Protein AF-A0A2D5XL35-F1 (afdb_monomer_lite)

Foldseek 3Di:
DDDDDDDDDDDDDDDDDDDDDDDDDDDDDDDDDDDDDDFDDDDPFLFDPPDPDPPPDCPVVVVVLPLDLDDHPRVQVVLQVVVQVLVVVLLVCVLVVNNVVCPPQADQQAKEQWAQDAPDWDWLDDDDQKTKIKDKGGDIDGRVCVSVRSCVVCVQQRVHDKDKGKFWLAWADPDPQKIKTWIWIWIWDQGPVRKTKIKIKTWIWMWGSDPDTHTRYTNIIMIMMIIGNAFQKFFFQLVQAVQALLVDCLLQFFLCRFLLQAFVLQFDDCSQQRQWFKEWADQQQPPAIWIWTFGTAQFFTFTWDFDQALHTHGDDFQLPRRARAGWHFWFWAQQLQPPHIWIFIFGQQWTKIFDGPNRSHRPDIDIGHDPFRFGWHYKWWDPQQLPFGIKIKTATAAGNVGVQDDFAQQQAGQHTQAIFIWDDPSPNDTDTCCVVQAVPPPRRARWFFKFWAPQQQPQHTWMWTFGQGRWTFTWDHDNSHTDTCCVVQVVTQSAGFQFKEWFPQQQPPHIKIKTFGAADSLQSHLLPDCPQLVVDDVVSSVNSNRNNFGMWIWDGDSRSHTDTCCVVQVVDDQHNFNWKYWDDQQLQFHTKIKTQYFRRQFPDPAECQNVCRVQQNSPRDPGDDDDPRNSVSVVVVCCCCVAVGHGHGFQFFIFIWDRSNSHTDTCCSSNPRRGRFRWHDKEFDDSNQQQGTWIWTQGSGHSRIITIDRNNPNGAWKEKEFEAEGPPRGRQQNKKKWWAFPNGITIDGQIRDGIGSYGYYSIDMGRRGHTQKIAKMWIQGSSRDIDIDGIDGIRWYWYAYPVGDIDTDHGDDNDDRDRDDDSDPDPDDDSFKYFYPDWFQQWQPFAAAPVRGTDTQLPAPWKEKEKEDESNDPLSLVQLLQLLVCVVLCVVLSYYYEYEYADDPVCVVVVLVSCVNSVNNGHYDYDDPVNSVVVVVVVCSGSNDHPHWADTWMWIATNRRTTGMIGTHRPHHSVVVSLLRSCRPHPPSCSGPGDDPHYDHDPDRSDRVLVVVLVVCVVVVNNVRSCSSPVVVVVVVVPPDPDDD

Radius of gyration: 31.38 Å; chains: 1; bounding box: 90×62×85 Å

Sequence (1045 aa):
MDQRLILPLLLASWMGCSDSSPNPQPGTPAAGDGANSQRPVAPARLFPDSLASSKAGWDDLRGRLDPGPRGDAWQSESVAERSEQALQYLLRVLLADRAESLKGLVGAKFTGACALVPTDWAAIGPLGDLSVREGIGSGSFGAQEVVGLFRSLIQPWQGNRARLMVQCTAAEDLGAAIWRTTLGVRIGGETATGEMLQRQATMVIQWRVAKRFLLLGIESCRLEETRLKTPIYQEITRATLAGSSLGGPENLFGAVEHTRRMDVQVAASAVALGMHGIGVGDLDGDGLEDLYVARHSGVPNHYLLAQAGGGFRDAPPGHGADLLEDTAGVLICDLDGDGARDLALSVFDEVVVLWNDGQGRFPTYTALECEGGAQVYSIVAGDADGDGDLDLYDTRYHRGDHQASPPLPYHDARNGAENHFWRNDGQRGFQDQTAQAGFSDGNDRYSLAALWHDLDGDGDLDLYVTNDFGRNNLYRNDGGTFRDVAAQAGGLDMAAGMGVSVADVNRDGFSDLYISNMWSAAGSRVTRQARFMQRHPEEVRRMYSHHAAGNTLLLGDGQGKFRDASLAMGLSPGGWSWGSILMDFDNDGWSDAFVPNGFTTMSSDKEAASYFWRVVVESSPDKPPLTSEYQRNWQFLTHLGQVEAWSLAGNEPNYAYWNARGRFVDVSVALGLDHVEDGRSALAVDLDGDGRLDLVTKNRTAPLVRVLRNTHPSAGNFVSIELVGQAPNTEGIGAQVTVRASGHANVRTVHAGEGYLASASKRLHFGLGTAGEIQEVQVRWPDGQVKAYGALPTGQLLRLHQDGRVLESKPKAPKAVTRSKVIPEGLRPVRSRVPLLVTIPWSGWKLPRFDGTSVATGSTAGPMALVAWAGWDDPSRQLLRELGAQGERLAAGNIHLHPLSLDEPQALGWIQADIKKAGLAETGGRADTRTRGLLDVLVGLSIGPYESIELPIVVLFDATGRLAVLHLGPDVSAAAVLRDLEAMGSETLGRYPTRLSGGQWLRIHPERPLEAIAGYLTRNGEEHLANSVASDLDDAQATGPQDKD

Secondary structure (DSSP, 8-state):
-----------------------PPPPPPPP------PPPPPPS-SS-S-S--S-S-THHHHTTSS--SSSSS-HHHHHHHHHHHHHHHHHHHHHTT-GGGGTTTEEEEEEE-S-SS-SS-EEEEEETTEEEEEEE----EETTTHHHHHHHHHGGGTTS--EEEEEEEEEEEEETTEEEEEEEEEEEEE-TTS-EEEEEEEEEEEEEESSSEEEEEEEEEEEEEEEESS-SEEE-HHHHTTBSGGGTGGGGS-HHHHHTTS-TTTS-GGGGTT---EEEE-SSSSSS-EEEE---TTSPPEEEEEETTTEEEEPPTT-S--B-S-EEEEEEE-SSSSSSPEEEEEETTEEEEEEP-SSS---EEEEE--TT-PPEEEEEEE--SSSSS-EEEEEE-S-GGGTTPPPSSGGG---SPPPEEEEE-SSS-EEE-TTTTTTTSS--S-EEEEEEE-SSSSSS-EEEEEESSS--EEEE-SSS--EE-HHHHT----S---EEEEE-SSSSSSPEEEEE-BB-HHHHHHTTSTTTTTTS-HHHHHHHHHHTB--EEEEE-SSS-EEE-HHHHT-----BBS--EEE-SSSSS--EEEE-B-S---SSS-B-HHHIIIIIGGG--SSSSPPHHHHHHHHHHHHHHHTS--BSS-SPPPEEEEESSS-EEE-HHHHT----S-EEEEEEE-SSSSSS-EEEEEESSSSSEEEEEE--TTPPEEEEEEEE--SS-TT-TT-EEEEEETTEEEEEE--B--BSSEE--S-EEEEEET-SEESEEEEE-TTS-EEEE-SEESSSEEEEETTS-EEEEPPPPPP---PPP---TT------EEEEEEEEE-TT-EEE-TTS-EEETT-SSS-EEEEEE-TT-HHHHHHHHHHHTTHHHHHHTT-EEEEEE-S-GGGHHHHHHHHHHTT-TTT-EE--HHHHHHHHHHHHHHH---S--PSPEEEEE-TTSEEEEEEESTT--HHHHHHHHHTTTSTTS--SSS--S--B-SS------HHHHHHHHHHTT-HHHHHHHHHHHHHHHHTSS----

pLDDT: mean 84.12, std 16.95, range [17.56, 98.56]

Structure (mmCIF, N/CA/C/O backbone):
data_AF-A0A2D5XL35-F1
#
_entry.id   AF-A0A2D5XL35-F1
#
loop_
_atom_site.group_PDB
_atom_site.id
_atom_site.type_symbol
_atom_site.label_atom_id
_atom_site.label_alt_id
_atom_site.label_comp_id
_atom_site.label_asym_id
_atom_site.label_entity_id
_atom_site.label_seq_id
_atom_site.pdbx_PDB_ins_code
_atom_site.Cartn_x
_atom_site.Cartn_y
_atom_site.Cartn_z
_atom_site.occupancy
_atom_site.B_iso_or_equiv
_atom_site.auth_seq_id
_atom_site.auth_comp_id
_atom_site.auth_asym_id
_atom_site.auth_atom_id
_atom_site.pdbx_PDB_model_num
ATOM 1 N N . MET A 1 1 ? 38.776 -11.530 -49.999 1.00 24.36 1 MET A N 1
ATOM 2 C CA . MET A 1 1 ? 37.683 -10.929 -50.790 1.00 24.36 1 MET A CA 1
ATOM 3 C C . MET A 1 1 ? 36.624 -10.490 -49.790 1.00 24.36 1 MET A C 1
ATOM 5 O O . MET A 1 1 ? 35.782 -11.298 -49.441 1.00 24.36 1 MET A O 1
ATOM 9 N N . ASP A 1 2 ? 36.762 -9.374 -49.074 1.00 18.73 2 ASP A N 1
ATOM 10 C CA . ASP A 1 2 ? 37.259 -8.027 -49.430 1.00 18.73 2 ASP A CA 1
ATOM 11 C C . ASP A 1 2 ? 36.186 -7.164 -50.132 1.00 18.73 2 ASP A C 1
ATOM 13 O O . ASP A 1 2 ? 35.836 -7.456 -51.270 1.00 18.73 2 ASP A O 1
ATOM 17 N N . GLN A 1 3 ? 35.724 -6.118 -49.419 1.00 18.20 3 GLN A N 1
ATOM 18 C CA . GLN A 1 3 ? 34.982 -4.909 -49.859 1.00 18.20 3 GLN A CA 1
ATOM 19 C C . GLN A 1 3 ? 33.610 -5.093 -50.573 1.00 18.20 3 GLN A C 1
ATOM 21 O O . GLN A 1 3 ? 33.508 -5.753 -51.596 1.00 18.20 3 GLN A O 1
ATOM 26 N N . ARG A 1 4 ? 32.503 -4.442 -50.159 1.00 21.56 4 ARG A N 1
ATOM 27 C CA . ARG A 1 4 ? 32.331 -2.998 -49.842 1.00 21.56 4 ARG A CA 1
ATOM 28 C C . ARG A 1 4 ? 31.176 -2.696 -48.859 1.00 21.56 4 ARG A C 1
ATOM 30 O O . ARG A 1 4 ? 30.188 -3.419 -48.824 1.00 21.56 4 ARG A O 1
ATOM 37 N N . LEU A 1 5 ? 31.292 -1.571 -48.139 1.00 19.53 5 LEU A N 1
ATOM 38 C CA . LEU A 1 5 ? 30.243 -0.936 -47.311 1.00 19.53 5 LEU A CA 1
ATOM 39 C C . LEU A 1 5 ? 29.246 -0.095 -48.148 1.00 19.53 5 LEU A C 1
ATOM 41 O O . LEU A 1 5 ? 29.587 0.279 -49.269 1.00 19.53 5 LEU A O 1
ATOM 45 N N . ILE A 1 6 ? 28.095 0.303 -47.562 1.00 18.56 6 ILE A N 1
ATOM 46 C CA . ILE A 1 6 ? 27.721 1.724 -47.275 1.00 18.56 6 ILE A CA 1
ATOM 47 C C . ILE A 1 6 ? 26.324 1.874 -46.619 1.00 18.56 6 ILE A C 1
ATOM 49 O O . ILE A 1 6 ? 25.384 1.156 -46.945 1.00 18.56 6 ILE A O 1
ATOM 53 N N . LEU A 1 7 ? 26.225 2.873 -45.730 1.00 17.56 7 LEU A N 1
ATOM 54 C CA . LEU A 1 7 ? 25.086 3.404 -44.947 1.00 17.56 7 LEU A CA 1
ATOM 55 C C . LEU A 1 7 ? 25.407 4.908 -44.643 1.00 17.56 7 LEU A C 1
ATOM 57 O O . LEU A 1 7 ? 26.547 5.290 -44.931 1.00 17.56 7 LEU A O 1
ATOM 61 N N . PRO A 1 8 ? 24.576 5.756 -43.980 1.00 28.25 8 PRO A N 1
ATOM 62 C CA . PRO A 1 8 ? 23.121 5.751 -43.693 1.00 28.25 8 PRO A CA 1
ATOM 63 C C . PRO A 1 8 ? 22.457 7.181 -43.830 1.00 28.25 8 PRO A C 1
ATOM 65 O O . PRO A 1 8 ? 23.123 8.094 -44.297 1.00 28.25 8 PRO A O 1
ATOM 68 N N . LEU A 1 9 ? 21.213 7.393 -43.323 1.00 17.89 9 LEU A N 1
ATOM 69 C CA . LEU A 1 9 ? 20.580 8.691 -42.877 1.00 17.89 9 LEU A CA 1
ATOM 70 C C . LEU A 1 9 ? 20.415 9.852 -43.922 1.00 17.89 9 LEU A C 1
ATOM 72 O O . LEU A 1 9 ? 21.106 9.880 -44.926 1.00 17.89 9 LEU A O 1
ATOM 76 N N . LEU A 1 10 ? 19.622 10.937 -43.801 1.00 19.27 10 LEU A N 1
ATOM 77 C CA . LEU A 1 10 ? 18.331 11.389 -43.214 1.00 19.27 10 LEU A CA 1
ATOM 78 C C . LEU A 1 10 ? 18.070 12.835 -43.771 1.00 19.27 10 LEU A C 1
ATOM 80 O O . LEU A 1 10 ? 19.035 13.520 -44.077 1.00 19.27 10 LEU A O 1
ATOM 84 N N . LEU A 1 11 ? 16.802 13.301 -43.826 1.00 21.14 11 LEU A N 1
ATOM 85 C CA . LEU A 1 11 ? 16.280 14.710 -43.759 1.00 21.14 11 LEU A CA 1
ATOM 86 C C . LEU A 1 11 ? 16.927 15.914 -44.516 1.00 21.14 11 LEU A C 1
ATOM 88 O O . LEU A 1 11 ? 18.111 16.168 -44.361 1.00 21.14 11 LEU A O 1
ATOM 92 N N . ALA A 1 12 ? 16.093 16.803 -45.115 1.00 19.70 12 ALA A N 1
ATOM 93 C CA . ALA A 1 12 ? 16.193 18.289 -44.977 1.00 19.70 12 ALA A CA 1
ATOM 94 C C . ALA A 1 12 ? 15.106 19.142 -45.707 1.00 19.70 12 ALA A C 1
ATOM 96 O O . ALA A 1 12 ? 14.819 18.909 -46.880 1.00 19.70 12 ALA A O 1
ATOM 97 N N . SER A 1 13 ? 14.621 20.193 -45.008 1.00 21.09 13 SER A N 1
ATOM 98 C CA . SER A 1 13 ? 14.020 21.516 -45.399 1.00 21.09 13 SER A CA 1
ATOM 99 C C . SER A 1 13 ? 12.777 21.841 -44.523 1.00 21.09 13 SER A C 1
ATOM 101 O O . SER A 1 13 ? 11.760 21.178 -44.681 1.00 21.09 13 SER A O 1
ATOM 103 N N . TRP A 1 14 ? 12.751 22.711 -43.486 1.00 20.94 14 TRP A N 1
ATOM 104 C CA . TRP A 1 14 ? 13.504 23.937 -43.072 1.00 20.94 14 TRP A CA 1
ATOM 105 C C . TRP A 1 14 ? 13.222 25.170 -43.968 1.00 20.94 14 TRP A C 1
ATOM 107 O O . TRP A 1 14 ? 13.197 24.995 -45.180 1.00 20.94 14 TRP A O 1
ATOM 117 N N . MET A 1 15 ? 12.967 26.418 -43.510 1.00 21.58 15 MET A N 1
ATOM 118 C CA . MET A 1 15 ? 13.191 27.201 -42.248 1.00 21.58 15 MET A CA 1
ATOM 119 C C . MET A 1 15 ? 11.939 28.061 -41.882 1.00 21.58 15 MET A C 1
ATOM 121 O O . MET A 1 15 ? 10.964 27.990 -42.623 1.00 21.58 15 MET A O 1
ATOM 125 N N . GLY A 1 16 ? 11.829 28.914 -40.841 1.00 19.22 16 GLY A N 1
ATOM 126 C CA . GLY A 1 16 ? 12.674 29.452 -39.736 1.00 19.22 16 GLY A CA 1
ATOM 127 C C . GLY A 1 16 ? 11.732 30.170 -38.721 1.00 19.22 16 GLY A C 1
ATOM 128 O O . GLY A 1 16 ? 10.526 30.151 -38.952 1.00 19.22 16 GLY A O 1
ATOM 129 N N . CYS A 1 17 ? 12.083 30.783 -37.582 1.00 19.06 17 CYS A N 1
ATOM 130 C CA . CYS A 1 17 ? 13.283 31.395 -36.968 1.00 19.06 17 CYS A CA 1
ATOM 131 C C . CYS A 1 17 ? 13.143 31.258 -35.418 1.00 19.06 17 CYS A C 1
ATOM 133 O O . CYS A 1 17 ? 12.060 30.899 -34.968 1.00 19.06 17 CYS A O 1
ATOM 135 N N . SER A 1 18 ? 14.077 31.563 -34.509 1.00 21.91 18 SER A N 1
ATOM 136 C CA . SER A 1 18 ? 15.522 31.873 -34.508 1.00 21.91 18 SER A CA 1
ATOM 137 C C . SER A 1 18 ? 15.986 31.879 -33.043 1.00 21.91 18 SER A C 1
ATOM 139 O O . SER A 1 18 ? 15.261 32.430 -32.222 1.00 21.91 18 SER A O 1
ATOM 141 N N . ASP A 1 19 ? 17.194 31.403 -32.732 1.00 23.50 19 ASP A N 1
ATOM 142 C CA . ASP A 1 19 ? 18.131 32.208 -31.930 1.00 23.50 19 ASP A CA 1
ATOM 143 C C . ASP A 1 19 ? 19.575 31.694 -32.025 1.00 23.50 19 ASP A C 1
ATOM 145 O O . ASP A 1 19 ? 19.832 30.591 -32.510 1.00 23.50 19 ASP A O 1
ATOM 149 N N . SER A 1 20 ? 20.529 32.562 -31.684 1.00 23.80 20 SER A N 1
ATOM 150 C CA . SER A 1 20 ? 21.883 32.534 -32.249 1.00 23.80 20 SER A CA 1
ATOM 151 C C . SER A 1 20 ? 23.017 32.269 -31.256 1.00 23.80 20 SER A C 1
ATOM 153 O O . SER A 1 20 ? 23.113 32.937 -30.230 1.00 23.80 20 SER A O 1
ATOM 155 N N . SER A 1 21 ? 23.994 31.448 -31.650 1.00 24.25 21 SER A N 1
ATOM 156 C CA . SER A 1 21 ? 25.434 31.749 -31.491 1.00 24.25 21 SER A CA 1
ATOM 157 C C . SER A 1 21 ? 26.297 30.755 -32.297 1.00 24.25 21 SER A C 1
ATOM 159 O O . SER A 1 21 ? 25.824 29.663 -32.621 1.00 24.25 21 SER A O 1
ATOM 161 N N . PRO A 1 22 ? 27.513 31.139 -32.739 1.00 26.33 22 PRO A N 1
ATOM 162 C CA . PRO A 1 22 ? 28.192 30.448 -33.835 1.00 26.33 22 PRO A CA 1
ATOM 163 C C . PRO A 1 22 ? 29.174 29.369 -33.366 1.00 26.33 22 PRO A C 1
ATOM 165 O O . PRO A 1 22 ? 30.001 29.608 -32.490 1.00 26.33 22 PRO A O 1
ATOM 168 N N . ASN A 1 23 ? 29.174 28.228 -34.057 1.00 24.42 23 ASN A N 1
ATOM 169 C CA . ASN A 1 23 ? 30.272 27.261 -34.027 1.00 24.42 23 ASN A CA 1
ATOM 170 C C . ASN A 1 23 ? 30.868 27.175 -35.452 1.00 24.42 23 ASN A C 1
ATOM 172 O O . ASN A 1 23 ? 30.099 27.016 -36.405 1.00 24.42 23 ASN A O 1
ATOM 176 N N . PRO A 1 24 ? 32.190 27.344 -35.651 1.00 27.75 24 PRO A N 1
ATOM 177 C CA . PRO A 1 24 ? 32.785 27.397 -36.986 1.00 27.75 24 PRO A CA 1
ATOM 178 C C . PRO A 1 24 ? 32.847 26.007 -37.636 1.00 27.75 24 PRO A C 1
ATOM 180 O O . PRO A 1 24 ? 33.140 25.013 -36.972 1.00 27.75 24 PRO A O 1
ATOM 183 N N . GLN A 1 25 ? 32.623 25.929 -38.952 1.00 28.80 25 GLN A N 1
ATOM 184 C CA . GLN A 1 25 ? 32.835 24.680 -39.690 1.00 28.80 25 GLN A CA 1
ATOM 185 C C . GLN A 1 25 ? 34.335 24.362 -39.847 1.00 28.80 25 GLN A C 1
ATOM 187 O O . GLN A 1 25 ? 35.123 25.270 -40.129 1.00 28.80 25 GLN A O 1
ATOM 192 N N . PRO A 1 26 ? 34.740 23.083 -39.732 1.00 29.30 26 PRO A N 1
ATOM 193 C CA . PRO A 1 26 ? 36.103 22.651 -40.013 1.00 29.30 26 PRO A CA 1
ATOM 194 C C . PRO A 1 26 ? 36.346 22.532 -41.526 1.00 29.30 26 PRO A C 1
ATOM 196 O O . PRO A 1 26 ? 35.566 21.914 -42.251 1.00 29.30 26 PRO A O 1
ATOM 199 N N . GLY A 1 27 ? 37.461 23.089 -42.001 1.00 30.27 27 GLY A N 1
ATOM 200 C CA . GLY A 1 27 ? 37.942 22.873 -43.366 1.00 30.27 27 GLY A CA 1
ATOM 201 C C . GLY A 1 27 ? 38.618 21.507 -43.538 1.00 30.27 27 GLY A C 1
ATOM 202 O O . GLY A 1 27 ? 39.198 20.963 -42.600 1.00 30.27 27 GLY A O 1
ATOM 203 N N . THR A 1 28 ? 38.582 20.970 -44.758 1.00 29.69 28 THR A N 1
ATOM 204 C CA . THR A 1 28 ? 39.343 19.773 -45.159 1.00 29.69 28 THR A CA 1
ATOM 205 C C . THR A 1 28 ? 40.851 19.956 -44.939 1.00 29.69 28 THR A C 1
ATOM 207 O O . THR A 1 28 ? 41.394 20.960 -45.412 1.00 29.69 28 THR A O 1
ATOM 210 N N . PRO A 1 29 ? 41.557 19.001 -44.303 1.00 32.47 29 PRO A N 1
ATOM 211 C CA . PRO A 1 29 ? 43.005 19.074 -44.148 1.00 32.47 29 PRO A CA 1
ATOM 212 C C . PRO A 1 29 ? 43.729 18.743 -45.460 1.00 32.47 29 PRO A C 1
ATOM 214 O O . PRO A 1 29 ? 43.328 17.847 -46.206 1.00 32.47 29 PRO A O 1
ATOM 217 N N . ALA A 1 30 ? 44.826 19.453 -45.720 1.00 29.81 30 ALA A N 1
ATOM 218 C CA . ALA A 1 30 ? 45.788 19.083 -46.753 1.00 29.81 30 ALA A CA 1
ATOM 219 C C . ALA A 1 30 ? 46.643 17.884 -46.298 1.00 29.81 30 ALA A C 1
ATOM 221 O O . ALA A 1 30 ? 46.759 17.612 -45.103 1.00 29.81 30 ALA A O 1
ATOM 222 N N . ALA A 1 31 ? 47.265 17.180 -47.246 1.00 35.88 31 ALA A N 1
ATOM 223 C CA . ALA A 1 31 ? 48.187 16.089 -46.937 1.00 35.88 31 ALA A CA 1
ATOM 224 C C . ALA A 1 31 ? 49.455 16.605 -46.224 1.00 35.88 31 ALA A C 1
ATOM 226 O O . ALA A 1 31 ? 50.068 17.571 -46.679 1.00 35.88 31 ALA A O 1
ATOM 227 N N . GLY A 1 32 ? 49.853 15.938 -45.138 1.00 27.80 32 GLY A N 1
ATOM 228 C CA . GLY A 1 32 ? 51.050 16.249 -44.356 1.00 27.80 32 GLY A CA 1
ATOM 229 C C . GLY A 1 32 ? 51.348 15.161 -43.318 1.00 27.80 32 GLY A C 1
ATOM 230 O O . GLY A 1 32 ? 50.435 14.592 -42.731 1.00 27.80 32 GLY A O 1
ATOM 231 N N . ASP A 1 33 ? 52.630 14.858 -43.158 1.00 30.45 33 ASP A N 1
ATOM 232 C CA . ASP A 1 33 ? 53.214 13.692 -42.486 1.00 30.45 33 ASP A CA 1
ATOM 233 C C . ASP A 1 33 ? 52.849 13.448 -41.004 1.00 30.45 33 ASP A C 1
ATOM 235 O O . ASP A 1 33 ? 52.716 14.377 -40.213 1.00 30.45 33 ASP A O 1
ATOM 239 N N . GLY A 1 34 ? 52.913 12.169 -40.597 1.00 31.86 34 GLY A N 1
ATOM 240 C CA . GLY A 1 34 ? 53.477 11.789 -39.290 1.00 31.86 34 GLY A CA 1
ATOM 241 C C . GLY A 1 34 ? 52.518 11.421 -38.143 1.00 31.86 34 GLY A C 1
ATOM 242 O O . GLY A 1 34 ? 51.895 12.279 -37.538 1.00 31.86 34 GLY A O 1
ATOM 243 N N . ALA A 1 35 ? 52.570 10.141 -37.746 1.00 34.81 35 ALA A N 1
ATOM 244 C CA . ALA A 1 35 ? 52.083 9.559 -36.482 1.00 34.81 35 ALA A CA 1
ATOM 245 C C . ALA A 1 35 ? 50.564 9.622 -36.169 1.00 34.81 35 ALA A C 1
ATOM 247 O O . ALA A 1 35 ? 49.920 10.663 -36.077 1.00 34.81 35 ALA A O 1
ATOM 248 N N . ASN A 1 36 ? 50.001 8.434 -35.929 1.00 42.69 36 ASN A N 1
ATOM 249 C CA . ASN A 1 36 ? 48.577 8.198 -35.699 1.00 42.69 36 ASN A CA 1
ATOM 250 C C . ASN A 1 36 ? 48.091 8.832 -34.375 1.00 42.69 36 ASN A C 1
ATOM 252 O O . ASN A 1 36 ? 48.609 8.496 -33.312 1.00 42.69 36 ASN A O 1
ATOM 256 N N . SER A 1 37 ? 47.104 9.733 -34.436 1.00 45.94 37 SER A N 1
ATOM 257 C CA . SER A 1 37 ? 46.673 10.588 -33.309 1.00 45.94 37 SER A CA 1
ATOM 258 C C . SER A 1 37 ? 45.148 10.652 -33.108 1.00 45.94 37 SER A C 1
ATOM 260 O O . SER A 1 37 ? 44.611 11.632 -32.589 1.00 45.94 37 SER A O 1
ATOM 262 N N . GLN A 1 38 ? 44.422 9.603 -33.505 1.00 54.66 38 GLN A N 1
ATOM 263 C CA . GLN A 1 38 ? 42.986 9.501 -33.223 1.00 54.66 38 GLN A CA 1
ATOM 264 C C . GLN A 1 38 ? 42.730 9.295 -31.719 1.00 54.66 38 GLN A C 1
ATOM 266 O O . GLN A 1 38 ? 43.429 8.525 -31.059 1.00 54.66 38 GLN A O 1
ATOM 271 N N . ARG A 1 39 ? 41.729 10.004 -31.175 1.00 57.72 39 ARG A N 1
ATOM 272 C CA . ARG A 1 39 ? 41.289 9.846 -29.777 1.00 57.72 39 ARG A CA 1
ATOM 273 C C . ARG A 1 39 ? 40.753 8.424 -29.534 1.00 57.72 39 ARG A C 1
ATOM 275 O O . ARG A 1 39 ? 40.243 7.820 -30.479 1.00 57.72 39 ARG A O 1
ATOM 282 N N . PRO A 1 40 ? 40.807 7.911 -28.290 1.00 61.97 40 PRO A N 1
ATOM 283 C CA . PRO A 1 40 ? 40.115 6.677 -27.935 1.00 61.97 40 PRO A CA 1
ATOM 284 C C . PRO A 1 40 ? 38.623 6.773 -28.263 1.00 61.97 40 PRO A C 1
ATOM 286 O O . PRO A 1 40 ? 38.018 7.838 -28.130 1.00 61.97 40 PRO A O 1
ATOM 289 N N . VAL A 1 41 ? 38.036 5.648 -28.658 1.00 63.56 41 VAL A N 1
ATOM 290 C CA . VAL A 1 41 ? 36.587 5.487 -28.807 1.00 63.56 41 VAL A CA 1
ATOM 291 C C . VAL A 1 41 ? 36.087 4.713 -27.592 1.00 63.56 41 VAL A C 1
ATOM 293 O O . VAL A 1 41 ? 36.732 3.747 -27.183 1.00 63.56 41 VAL A O 1
ATOM 296 N N . ALA A 1 42 ? 34.963 5.140 -27.017 1.00 70.75 42 ALA A N 1
ATOM 297 C CA . ALA A 1 42 ? 34.355 4.458 -25.880 1.00 70.75 42 ALA A CA 1
ATOM 298 C C . ALA A 1 42 ? 34.008 2.993 -26.229 1.00 70.75 42 ALA A C 1
ATOM 300 O O . ALA A 1 42 ? 33.488 2.736 -27.322 1.00 70.75 42 ALA A O 1
ATOM 301 N N . PRO A 1 43 ? 34.278 2.022 -25.337 1.00 67.25 43 PRO A N 1
ATOM 302 C CA . PRO A 1 43 ? 33.826 0.650 -25.514 1.00 67.25 43 PRO A CA 1
ATOM 303 C C . PRO A 1 43 ? 32.303 0.561 -25.322 1.00 67.25 43 PRO A C 1
ATOM 305 O O . PRO A 1 43 ? 31.703 1.378 -24.630 1.00 67.25 43 PRO A O 1
ATOM 308 N N . ALA A 1 44 ? 31.669 -0.462 -25.903 1.00 53.84 44 ALA A N 1
ATOM 309 C CA . ALA A 1 44 ? 30.217 -0.655 -25.788 1.00 53.84 44 ALA A CA 1
ATOM 310 C C . ALA A 1 44 ? 29.748 -1.038 -24.366 1.00 53.84 44 ALA A C 1
ATOM 312 O O . ALA A 1 44 ? 28.585 -0.832 -24.032 1.00 53.84 44 ALA A O 1
ATOM 313 N N . ARG A 1 45 ? 30.646 -1.593 -23.541 1.00 60.84 45 ARG A N 1
ATOM 314 C CA . ARG A 1 45 ? 30.486 -1.823 -22.096 1.00 60.84 45 ARG A CA 1
ATOM 315 C C . ARG A 1 45 ? 31.826 -1.571 -21.403 1.00 60.84 45 ARG A C 1
ATOM 317 O O . ARG A 1 45 ? 32.877 -1.805 -21.999 1.00 60.84 45 ARG A O 1
ATOM 324 N N . LEU A 1 46 ? 31.784 -1.100 -20.158 1.00 67.44 46 LEU A N 1
ATOM 325 C CA . LEU A 1 46 ? 32.977 -0.808 -19.350 1.00 67.44 46 LEU A CA 1
ATOM 326 C C . LEU A 1 46 ? 33.602 -2.061 -18.720 1.00 67.44 46 LEU A C 1
ATOM 328 O O . LEU A 1 46 ? 34.828 -2.174 -18.681 1.00 67.44 46 LEU A O 1
ATOM 332 N N . PHE A 1 47 ? 32.768 -3.019 -18.318 1.00 70.88 47 PHE A N 1
ATOM 333 C CA . PHE A 1 47 ? 33.178 -4.357 -17.898 1.00 70.88 47 PHE A CA 1
ATOM 334 C C . PHE A 1 47 ? 32.632 -5.399 -18.894 1.00 70.88 47 PHE A C 1
ATOM 336 O O . PHE A 1 47 ? 31.543 -5.196 -19.442 1.00 70.88 47 PHE A O 1
ATOM 343 N N . PRO A 1 48 ? 33.393 -6.464 -19.213 1.00 55.03 48 PRO A N 1
ATOM 344 C CA . PRO A 1 48 ? 32.888 -7.580 -20.007 1.00 55.03 48 PRO A CA 1
ATOM 345 C C . PRO A 1 48 ? 31.910 -8.435 -19.184 1.00 55.03 48 PRO A C 1
ATOM 347 O O . PRO A 1 48 ? 31.765 -8.247 -17.982 1.00 55.03 48 PRO A O 1
ATOM 350 N N . ASP A 1 49 ? 31.260 -9.411 -19.821 1.00 49.50 49 ASP A N 1
ATOM 351 C CA . ASP A 1 49 ? 30.352 -10.344 -19.141 1.00 49.50 49 ASP A CA 1
ATOM 352 C C . ASP A 1 49 ? 31.158 -11.388 -18.319 1.00 49.50 49 ASP A C 1
ATOM 354 O O . ASP A 1 49 ? 31.248 -12.556 -18.700 1.00 49.50 49 ASP A O 1
ATOM 358 N N . SER A 1 50 ? 31.815 -10.960 -17.226 1.00 41.88 50 SER A N 1
ATOM 359 C CA . SER A 1 50 ? 32.765 -11.779 -16.437 1.00 41.88 50 SER A CA 1
ATOM 360 C C . SER A 1 50 ? 32.146 -12.589 -15.294 1.00 41.88 50 SER A C 1
ATOM 362 O O . SER A 1 50 ? 32.763 -13.549 -14.833 1.00 41.88 50 SER A O 1
ATOM 364 N N . LEU A 1 51 ? 30.932 -12.259 -14.846 1.00 41.44 51 LEU A N 1
ATOM 365 C CA . LEU A 1 51 ? 30.154 -13.120 -13.953 1.00 41.44 51 LEU A CA 1
ATOM 366 C C . LEU A 1 51 ? 29.141 -13.911 -14.777 1.00 41.44 51 LEU A C 1
ATOM 368 O O . LEU A 1 51 ? 28.194 -13.343 -15.323 1.00 41.44 51 LEU A O 1
ATOM 372 N N . ALA A 1 52 ? 29.326 -15.233 -14.827 1.00 35.53 52 ALA A N 1
ATOM 373 C CA . ALA A 1 52 ? 28.452 -16.188 -15.511 1.00 35.53 52 ALA A CA 1
ATOM 374 C C . ALA A 1 52 ? 27.084 -16.339 -14.808 1.00 35.53 52 ALA A C 1
ATOM 376 O O . ALA A 1 52 ? 26.715 -17.405 -14.320 1.00 35.53 52 ALA A O 1
ATOM 377 N N . SER A 1 53 ? 26.319 -15.250 -14.767 1.00 36.97 53 SER A N 1
ATOM 378 C CA . SER A 1 53 ? 24.945 -15.185 -14.282 1.00 36.97 53 SER A CA 1
ATOM 379 C C . SER A 1 53 ? 23.985 -15.391 -15.458 1.00 36.97 53 SER A C 1
ATOM 381 O O . SER A 1 53 ? 23.685 -14.448 -16.178 1.00 36.97 53 SER A O 1
ATOM 383 N N . SER A 1 54 ? 23.574 -16.648 -15.682 1.00 42.50 54 SER A N 1
ATOM 384 C CA . SER A 1 54 ? 22.348 -17.130 -16.376 1.00 42.50 54 SER A CA 1
ATOM 385 C C . SER A 1 54 ? 21.864 -16.540 -17.728 1.00 42.50 54 SER A C 1
ATOM 387 O O . SER A 1 54 ? 20.915 -17.074 -18.297 1.00 42.50 54 SER A O 1
ATOM 389 N N . LYS A 1 55 ? 22.482 -15.504 -18.306 1.00 50.47 55 LYS A N 1
ATOM 390 C CA . LYS A 1 55 ? 21.916 -14.629 -19.358 1.00 50.47 55 LYS A CA 1
ATOM 391 C C . LYS A 1 55 ? 21.969 -15.153 -20.810 1.00 50.47 55 LYS A C 1
ATOM 393 O O . LYS A 1 55 ? 21.919 -14.364 -21.752 1.00 50.47 55 LYS A O 1
ATOM 398 N N . ALA A 1 56 ? 22.039 -16.464 -21.039 1.00 49.25 56 ALA A N 1
ATOM 399 C CA . ALA A 1 56 ? 21.986 -17.021 -22.396 1.00 49.25 56 ALA A CA 1
ATOM 400 C C . ALA A 1 56 ? 20.541 -17.378 -22.806 1.00 49.25 56 ALA A C 1
ATOM 402 O O . ALA A 1 56 ? 20.037 -18.423 -22.401 1.00 49.25 56 ALA A O 1
ATOM 403 N N . GLY A 1 57 ? 19.901 -16.556 -23.654 1.00 65.44 57 GLY A N 1
ATOM 404 C CA . GLY A 1 57 ? 18.674 -16.958 -24.373 1.00 65.44 57 GLY A CA 1
ATOM 405 C C . GLY A 1 57 ? 17.458 -16.020 -24.349 1.00 65.44 57 GLY A C 1
ATOM 406 O O . GLY A 1 57 ? 16.373 -16.468 -24.701 1.00 65.44 57 GLY A O 1
ATOM 407 N N . TRP A 1 58 ? 17.582 -14.743 -23.973 1.00 81.94 58 TRP A N 1
ATOM 408 C CA . TRP A 1 58 ? 16.423 -13.830 -23.913 1.00 81.94 58 TRP A CA 1
ATOM 409 C C . TRP A 1 58 ? 15.933 -13.254 -25.251 1.00 81.94 58 TRP A C 1
ATOM 411 O O . TRP A 1 58 ? 14.883 -12.614 -25.274 1.00 81.94 58 TRP A O 1
ATOM 421 N N . ASP A 1 59 ? 16.628 -13.495 -26.367 1.00 81.75 59 ASP A N 1
ATOM 422 C CA . ASP A 1 59 ? 16.244 -12.949 -27.680 1.00 81.75 59 ASP A CA 1
ATOM 423 C C . ASP A 1 59 ? 14.827 -13.364 -28.112 1.00 81.75 59 ASP A C 1
ATOM 425 O O . ASP A 1 59 ? 14.100 -12.556 -28.694 1.00 81.75 59 ASP A O 1
ATOM 429 N N . ASP A 1 60 ? 14.400 -14.595 -27.793 1.00 83.00 60 ASP A N 1
ATOM 430 C CA . ASP A 1 60 ? 13.054 -15.062 -28.142 1.00 83.00 60 ASP A CA 1
ATOM 431 C C . ASP A 1 60 ? 11.965 -14.389 -27.287 1.00 83.00 60 ASP A C 1
ATOM 433 O O . ASP A 1 60 ? 10.958 -13.944 -27.838 1.00 83.00 60 ASP A O 1
ATOM 437 N N . LEU A 1 61 ? 12.195 -14.210 -25.978 1.00 87.75 61 LEU A N 1
ATOM 438 C CA . LEU A 1 61 ? 11.255 -13.529 -25.075 1.00 87.75 61 LEU A CA 1
ATOM 439 C C . LEU A 1 61 ? 11.176 -12.027 -25.356 1.00 87.75 61 LEU A C 1
ATOM 441 O O . LEU A 1 61 ? 10.084 -11.457 -25.360 1.00 87.75 61 LEU A O 1
ATOM 445 N N . ARG A 1 62 ? 12.306 -11.393 -25.690 1.00 87.62 62 ARG A N 1
ATOM 446 C CA . ARG A 1 62 ? 12.352 -9.995 -26.135 1.00 87.62 62 ARG A CA 1
ATOM 447 C C . ARG A 1 62 ? 11.526 -9.783 -27.411 1.00 87.62 62 ARG A C 1
ATOM 449 O O . ARG A 1 62 ? 10.894 -8.740 -27.558 1.00 87.62 62 ARG A O 1
ATOM 456 N N . GLY A 1 63 ? 11.442 -10.793 -28.282 1.00 83.81 63 GLY A N 1
ATOM 457 C CA . GLY A 1 63 ? 10.534 -10.816 -29.433 1.00 83.81 63 GLY A CA 1
ATOM 458 C C . GLY A 1 63 ? 9.037 -10.907 -29.094 1.00 83.81 63 GLY A C 1
ATOM 459 O O . GLY A 1 63 ? 8.220 -10.603 -29.958 1.00 83.81 63 GLY A O 1
ATOM 460 N N . ARG A 1 64 ? 8.659 -11.288 -27.862 1.00 87.12 64 ARG A N 1
ATOM 461 C CA . ARG A 1 64 ? 7.258 -11.391 -27.392 1.00 87.12 64 ARG A CA 1
ATOM 462 C C . ARG A 1 64 ? 6.755 -10.123 -26.675 1.00 87.12 64 ARG A C 1
ATOM 464 O O . ARG A 1 64 ? 5.570 -10.044 -26.339 1.00 87.12 64 ARG A O 1
ATOM 471 N N . LEU A 1 65 ? 7.635 -9.146 -26.423 1.00 88.06 65 LEU A N 1
ATOM 472 C CA . LEU A 1 65 ? 7.290 -7.876 -25.766 1.00 88.06 65 LEU A CA 1
ATOM 473 C C . LEU A 1 65 ? 6.280 -7.076 -26.597 1.00 88.06 65 LEU A C 1
ATOM 475 O O . LEU A 1 65 ? 5.223 -6.721 -26.079 1.00 88.06 65 LEU A O 1
ATOM 479 N N . ASP A 1 66 ? 6.557 -6.879 -27.888 1.00 82.75 66 ASP A N 1
ATOM 480 C CA . ASP A 1 66 ? 5.603 -6.311 -28.849 1.00 82.75 66 ASP A CA 1
ATOM 481 C C . ASP A 1 66 ? 4.434 -7.305 -29.060 1.00 82.75 66 ASP A C 1
ATOM 483 O O . ASP A 1 66 ? 4.682 -8.447 -29.457 1.00 82.75 66 ASP A O 1
ATOM 487 N N . PRO A 1 67 ? 3.165 -6.918 -28.809 1.00 76.69 67 PRO A N 1
ATOM 488 C CA . PRO A 1 67 ? 1.993 -7.745 -29.108 1.00 76.69 67 PRO A CA 1
ATOM 489 C C . PRO A 1 67 ? 1.710 -7.926 -30.610 1.00 76.69 67 PRO A C 1
ATOM 491 O O . PRO A 1 67 ? 0.720 -8.554 -30.956 1.00 76.69 67 PRO A O 1
ATOM 494 N N . GLY A 1 68 ? 2.542 -7.394 -31.508 1.00 69.69 68 GLY A N 1
ATOM 495 C CA . GLY A 1 68 ? 2.590 -7.772 -32.916 1.00 69.69 68 GLY A CA 1
ATOM 496 C C . GLY A 1 68 ? 1.694 -6.926 -33.836 1.00 69.69 68 GLY A C 1
ATOM 497 O O . GLY A 1 68 ? 0.469 -6.918 -33.711 1.00 69.69 68 GLY A O 1
ATOM 498 N N . PRO A 1 69 ? 2.248 -6.257 -34.868 1.00 50.53 69 PRO A N 1
ATOM 499 C CA . PRO A 1 69 ? 1.441 -5.445 -35.778 1.00 50.53 69 PRO A CA 1
ATOM 500 C C . PRO A 1 69 ? 0.806 -6.217 -36.951 1.00 50.53 69 PRO A C 1
ATOM 502 O O . PRO A 1 69 ? 0.054 -5.597 -37.711 1.00 50.53 69 PRO A O 1
ATOM 505 N N . ARG A 1 70 ? 1.131 -7.506 -37.179 1.00 48.97 70 ARG A N 1
ATOM 506 C CA . ARG A 1 70 ? 0.619 -8.313 -38.314 1.00 48.97 70 ARG A CA 1
ATOM 507 C C . ARG A 1 70 ? 0.600 -9.823 -38.049 1.00 48.97 70 ARG A C 1
ATOM 509 O O . ARG A 1 70 ? 1.659 -10.433 -37.974 1.00 48.97 70 ARG A O 1
ATOM 516 N N . GLY A 1 71 ? -0.587 -10.433 -38.090 1.00 50.03 71 GLY A N 1
ATOM 517 C CA . GLY A 1 71 ? -0.752 -11.889 -38.241 1.00 50.03 71 GLY A CA 1
ATOM 518 C C . GLY A 1 71 ? -0.401 -12.732 -37.013 1.00 50.03 71 GLY A C 1
ATOM 519 O O . GLY A 1 71 ? -0.422 -13.956 -37.104 1.00 50.03 71 GLY A O 1
ATOM 520 N N . ASP A 1 72 ? -0.092 -12.088 -35.892 1.00 56.94 72 ASP A N 1
ATOM 521 C CA . ASP A 1 72 ? 0.078 -12.724 -34.592 1.00 56.94 72 ASP A CA 1
ATOM 522 C C . ASP A 1 72 ? -1.304 -13.008 -33.943 1.00 56.94 72 ASP A C 1
ATOM 524 O O . ASP A 1 72 ? -2.356 -12.683 -34.511 1.00 56.94 72 ASP A O 1
ATOM 528 N N . ALA A 1 73 ? -1.300 -13.623 -32.758 1.00 63.03 73 ALA A N 1
ATOM 529 C CA . ALA A 1 73 ? -2.496 -13.995 -32.012 1.00 63.03 73 ALA A CA 1
ATOM 530 C C . ALA A 1 73 ? -2.844 -13.045 -30.836 1.00 63.03 73 ALA A C 1
ATOM 532 O O . ALA A 1 73 ? -3.682 -13.413 -30.014 1.00 63.03 73 ALA A O 1
ATOM 533 N N . TRP A 1 74 ? -2.236 -11.857 -30.726 1.00 84.88 74 TRP A N 1
ATOM 534 C CA . TRP A 1 74 ? -2.509 -10.831 -29.702 1.00 84.88 74 TRP A CA 1
ATOM 535 C C . TRP A 1 74 ? -2.832 -9.440 -30.292 1.00 84.88 74 TRP A C 1
ATOM 537 O O . TRP A 1 74 ? -2.787 -8.432 -29.587 1.00 84.88 74 TRP A O 1
ATOM 547 N N . GLN A 1 75 ? -3.235 -9.369 -31.565 1.00 85.00 75 GLN A N 1
ATOM 548 C CA . GLN A 1 75 ? -3.543 -8.119 -32.285 1.00 85.00 75 GLN A CA 1
ATOM 549 C C . GLN A 1 75 ? -4.484 -7.148 -31.545 1.00 85.00 75 GLN A C 1
ATOM 551 O O . GLN A 1 75 ? -4.340 -5.937 -31.702 1.00 85.00 75 GLN A O 1
ATOM 556 N N . SER A 1 76 ? -5.409 -7.655 -30.725 1.00 87.94 76 SER A N 1
ATOM 557 C CA . SER A 1 76 ? -6.282 -6.872 -29.836 1.00 87.94 76 SER A CA 1
ATOM 558 C C . SER A 1 76 ? -5.503 -5.958 -28.885 1.00 87.94 76 SER A C 1
ATOM 560 O O . SER A 1 76 ? -5.864 -4.793 -28.745 1.00 87.94 76 SER A O 1
ATOM 562 N N . GLU A 1 77 ? -4.398 -6.433 -28.305 1.00 90.00 77 GLU A N 1
ATOM 563 C CA . GLU A 1 77 ? -3.515 -5.634 -27.445 1.00 90.00 77 GLU A CA 1
ATOM 564 C C . GLU A 1 77 ? -2.821 -4.531 -28.244 1.00 90.00 77 GLU A C 1
ATOM 566 O O . GLU A 1 77 ? -2.828 -3.368 -27.845 1.00 90.00 77 GLU A O 1
ATOM 571 N N . SER A 1 78 ? -2.302 -4.866 -29.429 1.00 88.06 78 SER A N 1
ATOM 572 C CA . SER A 1 78 ? -1.665 -3.886 -30.314 1.00 88.06 78 SER A CA 1
ATOM 573 C C . SER A 1 78 ? -2.660 -2.838 -30.845 1.00 88.06 78 SER A C 1
ATOM 575 O O . SER A 1 78 ? -2.271 -1.720 -31.186 1.00 88.06 78 SER A O 1
ATOM 577 N N . VAL A 1 79 ? -3.951 -3.168 -30.954 1.00 92.06 79 VAL A N 1
ATOM 578 C CA . VAL A 1 79 ? -5.012 -2.205 -31.294 1.00 92.06 79 VAL A CA 1
ATOM 579 C C . VAL A 1 79 ? -5.406 -1.361 -30.085 1.00 92.06 79 VAL A C 1
ATOM 581 O O . VAL A 1 79 ? -5.573 -0.152 -30.245 1.00 92.06 79 VAL A O 1
ATOM 584 N N . ALA A 1 80 ? -5.501 -1.962 -28.898 1.00 93.25 80 ALA A N 1
ATOM 585 C CA . ALA A 1 80 ? -5.785 -1.265 -27.650 1.00 93.25 80 ALA A CA 1
ATOM 586 C C . ALA A 1 80 ? -4.733 -0.183 -27.365 1.00 93.25 80 ALA A C 1
ATOM 588 O O . ALA A 1 80 ? -5.092 0.992 -27.303 1.00 93.25 80 ALA A O 1
ATOM 589 N N . GLU A 1 81 ? -3.448 -0.547 -27.340 1.00 90.94 81 GLU A N 1
ATOM 590 C CA . GLU A 1 81 ? -2.321 0.372 -27.121 1.00 90.94 81 GLU A CA 1
ATOM 591 C C . GLU A 1 81 ? -2.341 1.545 -28.123 1.00 90.94 81 GLU A C 1
ATOM 593 O O . GLU A 1 81 ? -2.278 2.720 -27.753 1.00 90.94 81 GLU A O 1
ATOM 598 N N . ARG A 1 82 ? -2.532 1.248 -29.418 1.00 91.69 82 ARG A N 1
ATOM 599 C CA . ARG A 1 82 ? -2.624 2.280 -30.465 1.00 91.69 82 ARG A CA 1
ATOM 600 C C . ARG A 1 82 ? -3.870 3.159 -30.330 1.00 91.69 82 ARG A C 1
ATOM 602 O O . ARG A 1 82 ? -3.813 4.328 -30.708 1.00 91.69 82 ARG A O 1
ATOM 609 N N . SER A 1 83 ? -4.975 2.641 -29.791 1.00 95.50 83 SER A N 1
ATOM 610 C CA . SER A 1 83 ? -6.194 3.418 -29.527 1.00 95.50 83 SER A CA 1
ATOM 611 C C . SER A 1 83 ? -6.055 4.343 -28.312 1.00 95.50 83 SER A C 1
ATOM 613 O O . SER A 1 83 ? -6.467 5.503 -28.390 1.00 95.50 83 SER A O 1
ATOM 615 N N . GLU A 1 84 ? -5.396 3.880 -27.243 1.00 94.25 84 GLU A N 1
ATOM 616 C CA . GLU A 1 84 ? -5.047 4.672 -26.058 1.00 94.25 84 GLU A CA 1
ATOM 617 C C . GLU A 1 84 ? -4.125 5.829 -26.458 1.00 94.25 84 GLU A C 1
ATOM 619 O O . GLU A 1 84 ? -4.463 6.995 -26.243 1.00 94.25 84 GLU A O 1
ATOM 624 N N . GLN A 1 85 ? -3.016 5.522 -27.142 1.00 92.00 85 GLN A N 1
ATOM 625 C CA . GLN A 1 85 ? -2.067 6.514 -27.657 1.00 92.00 85 GLN A CA 1
ATOM 626 C C . GLN A 1 85 ? -2.746 7.523 -28.595 1.00 92.00 85 GLN A C 1
ATOM 628 O O . GLN A 1 85 ? -2.524 8.729 -28.469 1.00 92.00 85 GLN A O 1
ATOM 633 N N . ALA A 1 86 ? -3.602 7.064 -29.515 1.00 94.19 86 ALA A N 1
ATOM 634 C CA . ALA A 1 86 ? -4.309 7.934 -30.454 1.00 94.19 86 ALA A CA 1
ATOM 635 C C . ALA A 1 86 ? -5.283 8.898 -29.757 1.00 94.19 86 ALA A C 1
ATOM 637 O O . ALA A 1 86 ? -5.314 10.085 -30.095 1.00 94.19 86 ALA A O 1
ATOM 638 N N . LEU A 1 87 ? -6.066 8.415 -28.787 1.00 95.75 87 LEU A N 1
ATOM 639 C CA . LEU A 1 87 ? -7.028 9.236 -28.052 1.00 95.75 87 LEU A CA 1
ATOM 640 C C . LEU A 1 87 ? -6.330 10.176 -27.055 1.00 95.75 87 LEU A C 1
ATOM 642 O O . LEU A 1 87 ? -6.671 11.357 -26.985 1.00 95.75 87 LEU A O 1
ATOM 646 N N . GLN A 1 88 ? -5.296 9.704 -26.354 1.00 94.31 88 GLN A N 1
ATOM 647 C CA . GLN A 1 88 ? -4.488 10.535 -25.461 1.00 94.31 88 GLN A CA 1
ATOM 648 C C . GLN A 1 88 ? -3.750 11.639 -26.239 1.00 94.31 88 GLN A C 1
ATOM 650 O O . GLN A 1 88 ? -3.745 12.795 -25.809 1.00 94.31 88 GLN A O 1
ATOM 655 N N . TYR A 1 89 ? -3.188 11.324 -27.414 1.00 93.00 89 TYR A N 1
ATOM 656 C CA . TYR A 1 89 ? -2.605 12.315 -28.324 1.00 93.00 89 TYR A CA 1
ATOM 657 C C . TYR A 1 89 ? -3.645 13.343 -28.777 1.00 93.00 89 TYR A C 1
ATOM 659 O O . TYR A 1 89 ? -3.393 14.545 -28.678 1.00 93.00 89 TYR A O 1
ATOM 667 N N . LEU A 1 90 ? -4.826 12.890 -29.216 1.00 93.75 90 LEU A N 1
ATOM 668 C CA . LEU A 1 90 ? -5.917 13.759 -29.658 1.00 93.75 90 LEU A CA 1
ATOM 669 C C . LEU A 1 90 ? -6.294 14.771 -28.570 1.00 93.75 90 LEU A C 1
ATOM 671 O O . LEU A 1 90 ? -6.294 15.978 -28.821 1.00 93.75 90 LEU A O 1
ATOM 675 N N . LEU A 1 91 ? -6.569 14.296 -27.354 1.00 94.19 91 LEU A N 1
ATOM 676 C CA . LEU A 1 91 ? -6.994 15.140 -26.237 1.00 94.19 91 LEU A CA 1
ATOM 677 C C . LEU A 1 91 ? -5.882 16.105 -25.789 1.00 94.19 91 LEU A C 1
ATOM 679 O O . LEU A 1 91 ? -6.152 17.294 -25.621 1.00 94.19 91 LEU A O 1
ATOM 683 N N . ARG A 1 92 ? -4.620 15.652 -25.693 1.00 91.50 92 ARG A N 1
ATOM 684 C CA . ARG A 1 92 ? -3.462 16.520 -25.376 1.00 91.50 92 ARG A CA 1
ATOM 685 C C . ARG A 1 92 ? -3.230 17.603 -26.435 1.00 91.50 92 ARG A C 1
ATOM 687 O O . ARG A 1 92 ? -2.903 18.739 -26.093 1.00 91.50 92 ARG A O 1
ATOM 694 N N . VAL A 1 93 ? -3.404 17.282 -27.717 1.00 91.12 93 VAL A N 1
ATOM 695 C CA . VAL A 1 93 ? -3.284 18.249 -28.821 1.00 91.12 93 VAL A CA 1
ATOM 696 C C . VAL A 1 93 ? -4.392 19.299 -28.771 1.00 91.12 93 VAL A C 1
ATOM 698 O O . VAL A 1 93 ? -4.106 20.474 -29.001 1.00 91.12 93 VAL A O 1
ATOM 701 N N . LEU A 1 94 ? -5.629 18.908 -28.444 1.00 91.75 94 LEU A N 1
ATOM 702 C CA . LEU A 1 94 ? -6.750 19.844 -28.314 1.00 91.75 94 LEU A CA 1
ATOM 703 C C . LEU A 1 94 ? -6.666 20.712 -27.049 1.00 91.75 94 LEU A C 1
ATOM 705 O O . LEU A 1 94 ? -7.003 21.891 -27.128 1.00 91.75 94 LEU A O 1
ATOM 709 N N . LEU A 1 95 ? -6.172 20.180 -25.923 1.00 89.81 95 LEU A N 1
ATOM 710 C CA . LEU A 1 95 ? -5.867 20.965 -24.714 1.00 89.81 95 LEU A CA 1
ATOM 711 C C . LEU A 1 95 ? -4.803 22.038 -24.991 1.00 89.81 95 LEU A C 1
ATOM 713 O O . LEU A 1 95 ? -4.906 23.156 -24.498 1.00 89.81 95 LEU A O 1
ATOM 717 N N . ALA A 1 96 ? -3.820 21.722 -25.838 1.00 88.31 96 ALA A N 1
ATOM 718 C CA . ALA A 1 96 ? -2.798 22.658 -26.307 1.00 88.31 96 ALA A CA 1
ATOM 719 C C . ALA A 1 96 ? -3.237 23.535 -27.506 1.00 88.31 96 ALA A C 1
ATOM 721 O O . ALA A 1 96 ? -2.386 24.175 -28.116 1.00 88.31 96 ALA A O 1
ATOM 722 N N . ASP A 1 97 ? -4.519 23.511 -27.893 1.00 86.81 97 ASP A N 1
ATOM 723 C CA . ASP A 1 97 ? -5.121 24.218 -29.042 1.00 86.81 97 ASP A CA 1
ATOM 724 C C . ASP A 1 97 ? -4.456 23.979 -30.423 1.00 86.81 97 ASP A C 1
ATOM 726 O O . ASP A 1 97 ? -4.626 24.741 -31.373 1.00 86.81 97 ASP A O 1
ATOM 730 N N . ARG A 1 98 ? -3.731 22.867 -30.603 1.00 86.19 98 ARG A N 1
ATOM 731 C CA . ARG A 1 98 ? -2.965 22.550 -31.832 1.00 86.19 98 ARG A CA 1
ATOM 732 C C . ARG A 1 98 ? -3.729 21.671 -32.832 1.00 86.19 98 ARG A C 1
ATOM 734 O O . ARG A 1 98 ? -3.141 20.798 -33.472 1.00 86.19 98 ARG A O 1
ATOM 741 N N . ALA A 1 99 ? -5.037 21.892 -32.984 1.00 82.88 99 ALA A N 1
ATOM 742 C CA . ALA A 1 99 ? -5.959 20.989 -33.695 1.00 82.88 99 ALA A CA 1
ATOM 743 C C . ALA A 1 99 ? -5.548 20.599 -35.136 1.00 82.88 99 ALA A C 1
ATOM 745 O O . ALA A 1 99 ? -5.836 19.481 -35.559 1.00 82.88 99 ALA A O 1
ATOM 746 N N . GLU A 1 100 ? -4.814 21.449 -35.863 1.00 80.62 100 GLU A N 1
ATOM 747 C CA . GLU A 1 100 ? -4.255 21.132 -37.194 1.00 80.62 100 GLU A CA 1
ATOM 748 C C . GLU A 1 100 ? -3.351 19.881 -37.205 1.00 80.62 100 GLU A C 1
ATOM 750 O O . GLU A 1 100 ? -3.225 19.198 -38.223 1.00 80.62 100 GLU A O 1
ATOM 755 N N . SER A 1 101 ? -2.766 19.521 -36.057 1.00 80.56 101 SER A N 1
ATOM 756 C CA . SER A 1 101 ? -1.925 18.324 -35.899 1.00 80.56 101 SER A CA 1
ATOM 757 C C . SER A 1 101 ? -2.718 17.008 -35.969 1.00 80.56 101 SER A C 1
ATOM 759 O O . SER A 1 101 ? -2.129 15.944 -36.123 1.00 80.56 101 SER A O 1
ATOM 761 N N . LEU A 1 102 ? -4.055 17.058 -35.915 1.00 82.62 102 LEU A N 1
ATOM 762 C CA . LEU A 1 102 ? -4.937 15.884 -36.016 1.00 82.62 102 LEU A CA 1
ATOM 763 C C . LEU A 1 102 ? -5.225 15.456 -37.468 1.00 82.62 102 LEU A C 1
ATOM 765 O O . LEU A 1 102 ? -5.965 14.495 -37.715 1.00 82.62 102 LEU A O 1
ATOM 769 N N . LYS A 1 103 ? -4.668 16.168 -38.455 1.00 80.06 103 LYS A N 1
ATOM 770 C CA . LYS A 1 103 ? -4.916 15.929 -39.878 1.00 80.06 103 LYS A CA 1
ATOM 771 C C . LYS A 1 103 ? -4.499 14.518 -40.296 1.00 80.06 103 LYS A C 1
ATOM 773 O O . LYS A 1 103 ? -3.322 14.196 -40.412 1.00 80.06 103 LYS A O 1
ATOM 778 N N . GLY A 1 104 ? -5.496 13.695 -40.618 1.00 82.38 104 GLY A N 1
ATOM 779 C CA . GLY A 1 104 ? -5.297 12.314 -41.057 1.00 82.38 104 GLY A CA 1
ATOM 780 C C . GLY A 1 104 ? -5.453 11.256 -39.965 1.00 82.38 104 GLY A C 1
ATOM 781 O O . GLY A 1 104 ? -5.292 10.087 -40.298 1.00 82.38 104 GLY A O 1
ATOM 782 N N . LEU A 1 105 ? -5.810 11.634 -38.730 1.00 87.38 105 LEU A N 1
ATOM 783 C CA . LEU A 1 105 ? -6.270 10.707 -37.685 1.00 87.38 105 LEU A CA 1
ATOM 784 C C . LEU A 1 105 ? -7.752 10.323 -37.870 1.00 87.38 105 LEU A C 1
ATOM 786 O O . LEU A 1 105 ? -8.142 9.181 -37.643 1.00 87.38 105 LEU A O 1
ATOM 790 N N . VAL A 1 106 ? -8.579 11.268 -38.326 1.00 88.94 106 VAL A N 1
ATOM 791 C CA . VAL A 1 106 ? -10.020 11.072 -38.562 1.00 88.94 106 VAL A CA 1
ATOM 792 C C . VAL A 1 106 ? -10.274 10.495 -39.957 1.00 88.94 106 VAL A C 1
ATOM 794 O O . VAL A 1 106 ? -9.747 10.981 -40.962 1.00 88.94 106 VAL A O 1
ATOM 797 N N . GLY A 1 107 ? -11.104 9.456 -40.045 1.00 88.31 107 GLY A N 1
ATOM 798 C CA . GLY A 1 107 ? -11.550 8.882 -41.310 1.00 88.31 107 GLY A CA 1
ATOM 799 C C . GLY A 1 107 ? -12.555 9.777 -42.044 1.00 88.31 107 GLY A C 1
ATOM 800 O O . GLY A 1 107 ? -13.496 10.294 -41.456 1.00 88.31 107 GLY A O 1
ATOM 801 N N . ALA A 1 108 ? -12.435 9.885 -43.372 1.00 83.50 108 ALA A N 1
ATOM 802 C CA . ALA A 1 108 ? -13.346 10.689 -44.206 1.00 83.50 108 ALA A CA 1
ATOM 803 C C . ALA A 1 108 ? -14.823 10.223 -44.211 1.00 83.50 108 ALA A C 1
ATOM 805 O O . ALA A 1 108 ? -15.677 10.912 -44.758 1.00 83.50 108 ALA A O 1
ATOM 806 N N . LYS A 1 109 ? -15.119 9.053 -43.630 1.00 86.69 109 LYS A N 1
ATOM 807 C CA . LYS A 1 109 ? -16.472 8.518 -43.408 1.00 86.69 109 LYS A CA 1
ATOM 808 C C . LYS A 1 109 ? -16.801 8.416 -41.910 1.00 86.69 109 LYS A C 1
ATOM 810 O O . LYS A 1 109 ? -17.470 7.472 -41.513 1.00 86.69 109 LYS A O 1
ATOM 815 N N . PHE A 1 110 ? -16.257 9.309 -41.081 1.00 91.69 110 PHE A N 1
ATOM 816 C CA . PHE A 1 110 ? -16.505 9.267 -39.642 1.00 91.69 110 PHE A CA 1
ATOM 817 C C . PHE A 1 110 ? -17.994 9.451 -39.313 1.00 91.69 110 PHE A C 1
ATOM 819 O O . PHE A 1 110 ? -18.633 10.343 -39.877 1.00 91.69 110 PHE A O 1
ATOM 826 N N . THR A 1 111 ? -18.495 8.657 -38.364 1.00 89.31 111 THR A N 1
ATOM 827 C CA . THR A 1 111 ? -19.850 8.760 -37.800 1.00 89.31 111 THR A CA 1
ATOM 828 C C . THR A 1 111 ? -19.815 8.727 -36.269 1.00 89.31 111 THR A C 1
ATOM 830 O O . THR A 1 111 ? -19.467 7.706 -35.678 1.00 89.31 111 THR A O 1
ATOM 833 N N . GLY A 1 112 ? -20.201 9.820 -35.613 1.00 83.00 112 GLY A N 1
ATOM 834 C CA . GLY A 1 112 ? -20.436 9.859 -34.167 1.00 83.00 112 GLY A CA 1
ATOM 835 C C . GLY A 1 112 ? -21.927 9.725 -33.878 1.00 83.00 112 GLY A C 1
ATOM 836 O O . GLY A 1 112 ? -22.697 10.543 -34.369 1.00 83.00 112 GLY A O 1
ATOM 837 N N . ALA A 1 113 ? -22.328 8.721 -33.101 1.00 82.94 113 ALA A N 1
ATOM 838 C CA . ALA A 1 113 ? -23.723 8.447 -32.729 1.00 82.94 113 ALA A CA 1
ATOM 839 C C . ALA A 1 113 ? -24.119 9.023 -31.349 1.00 82.94 113 ALA A C 1
ATOM 841 O O . ALA A 1 113 ? -25.231 8.812 -30.867 1.00 82.94 113 ALA A O 1
ATOM 842 N N . CYS A 1 114 ? -23.210 9.758 -30.704 1.00 87.75 114 CYS A N 1
ATOM 843 C CA . CYS A 1 114 ? -23.407 10.359 -29.389 1.00 87.75 114 CYS A CA 1
ATOM 844 C C . CYS A 1 114 ? -22.614 11.665 -29.243 1.00 87.75 114 CYS A C 1
ATOM 846 O O . CYS A 1 114 ? -21.508 11.796 -29.775 1.00 87.75 114 CYS A O 1
ATOM 848 N N . ALA A 1 115 ? -23.145 12.613 -28.467 1.00 91.06 115 ALA A N 1
ATOM 849 C CA . ALA A 1 115 ? -22.339 13.698 -27.912 1.00 91.06 115 ALA A CA 1
ATOM 850 C C . ALA A 1 115 ? -21.346 13.134 -26.872 1.00 91.06 115 ALA A C 1
ATOM 852 O O . ALA A 1 115 ? -21.597 12.077 -26.298 1.00 91.06 115 ALA A O 1
ATOM 853 N N . LEU A 1 116 ? -20.234 13.824 -26.598 1.00 94.31 116 LEU A N 1
ATOM 854 C CA . LEU A 1 116 ? -19.328 13.438 -25.498 1.00 94.31 116 LEU A CA 1
ATOM 855 C C . LEU A 1 116 ? -19.683 14.111 -24.168 1.00 94.31 116 LEU A C 1
ATOM 857 O O . LEU A 1 116 ? -19.286 13.625 -23.117 1.00 94.31 116 LEU A O 1
ATOM 861 N N . VAL A 1 117 ? -20.447 15.205 -24.215 1.00 95.00 117 VAL A N 1
ATOM 862 C CA . VAL A 1 117 ? -21.043 15.860 -23.047 1.00 95.00 117 VAL A CA 1
ATOM 863 C C . VAL A 1 117 ? -22.567 15.764 -23.194 1.00 95.00 117 VAL A C 1
ATOM 865 O O . VAL A 1 117 ? -23.097 16.303 -24.169 1.00 95.00 117 VAL A O 1
ATOM 868 N N . PRO A 1 118 ? -23.276 15.066 -22.287 1.00 93.06 118 PRO A N 1
ATOM 869 C CA . PRO A 1 118 ? -24.734 14.985 -22.291 1.00 93.06 118 PRO A CA 1
ATOM 870 C C . PRO A 1 118 ? -25.411 16.351 -22.119 1.00 93.06 118 PRO A C 1
ATOM 872 O O . PRO A 1 118 ? -24.888 17.250 -21.454 1.00 93.06 118 PRO A O 1
ATOM 875 N N . THR A 1 119 ? -26.606 16.493 -22.691 1.00 90.44 119 THR A N 1
ATOM 876 C CA . THR A 1 119 ? -27.537 17.590 -22.376 1.00 90.44 119 THR A CA 1
ATOM 877 C C . THR A 1 119 ? -28.413 17.247 -21.179 1.00 90.44 119 THR A C 1
ATOM 879 O O . THR A 1 119 ? -28.644 18.104 -20.328 1.00 90.44 119 THR A O 1
ATOM 882 N N . ASP A 1 120 ? -28.845 15.989 -21.096 1.00 92.19 120 ASP A N 1
ATOM 883 C CA . ASP A 1 120 ? -29.688 15.468 -20.027 1.00 92.19 120 ASP A CA 1
ATOM 884 C C . ASP A 1 120 ? -28.812 14.785 -18.971 1.00 92.19 120 ASP A C 1
ATOM 886 O O . ASP A 1 120 ? -28.004 13.908 -19.287 1.00 92.19 120 ASP A O 1
ATOM 890 N N . TRP A 1 121 ? -28.965 15.218 -17.719 1.00 94.31 121 TRP A N 1
ATOM 891 C CA . TRP A 1 121 ? -28.149 14.789 -16.585 1.00 94.31 121 TRP A CA 1
ATOM 892 C C . TRP A 1 121 ? -29.024 14.247 -15.454 1.00 94.31 121 TRP A C 1
ATOM 894 O O . TRP A 1 121 ? -29.986 14.900 -15.048 1.00 94.31 121 TRP A O 1
ATOM 904 N N . ALA A 1 122 ? -28.644 13.098 -14.902 1.00 93.38 122 ALA A N 1
ATOM 905 C CA . ALA A 1 122 ? -29.139 12.587 -13.630 1.00 93.38 122 ALA A CA 1
ATOM 906 C C . ALA A 1 122 ? -28.154 12.960 -12.510 1.00 93.38 122 ALA A C 1
ATOM 908 O O . ALA A 1 122 ? -26.943 12.850 -12.691 1.00 93.38 122 ALA A O 1
ATOM 909 N N . ALA A 1 123 ? -28.656 13.409 -11.358 1.00 90.94 123 ALA A N 1
ATOM 910 C CA . ALA A 1 123 ? -27.829 13.663 -10.176 1.00 90.94 123 ALA A CA 1
ATOM 911 C C . ALA A 1 123 ? -27.629 12.365 -9.380 1.00 90.94 123 ALA A C 1
ATOM 913 O O . ALA A 1 123 ? -28.595 11.630 -9.168 1.00 90.94 123 ALA A O 1
ATOM 914 N N . ILE A 1 124 ? -26.409 12.109 -8.903 1.00 86.38 124 ILE A N 1
ATOM 915 C CA . ILE A 1 124 ? -26.057 10.902 -8.132 1.00 86.38 124 ILE A CA 1
ATOM 916 C C . ILE A 1 124 ? -25.997 11.257 -6.635 1.00 86.38 124 ILE A C 1
ATOM 918 O O . ILE A 1 124 ? -25.014 11.019 -5.953 1.00 86.38 124 ILE A O 1
ATOM 922 N N . GLY A 1 125 ? -27.064 11.886 -6.133 1.00 68.81 125 GLY A N 1
ATOM 923 C CA . GLY A 1 125 ? -27.145 12.380 -4.754 1.00 68.81 125 GLY A CA 1
ATOM 924 C C . GLY A 1 125 ? -26.421 13.722 -4.516 1.00 68.81 125 GLY A C 1
ATOM 925 O O . GLY A 1 125 ? -25.548 14.106 -5.294 1.00 68.81 125 GLY A O 1
ATOM 926 N N . PRO A 1 126 ? -26.813 14.484 -3.475 1.00 55.31 126 PRO A N 1
ATOM 927 C CA . PRO A 1 126 ? -26.113 15.693 -3.059 1.00 55.31 126 PRO A CA 1
ATOM 928 C C . PRO A 1 126 ? -25.219 15.454 -1.834 1.00 55.31 126 PRO A C 1
ATOM 930 O O . PRO A 1 126 ? -25.683 14.913 -0.830 1.00 55.31 126 PRO A O 1
ATOM 933 N N . LEU A 1 127 ? -24.009 16.006 -1.871 1.00 59.78 127 LEU A N 1
ATOM 934 C CA . LEU A 1 127 ? -23.239 16.373 -0.685 1.00 59.78 127 LEU A CA 1
ATOM 935 C C . LEU A 1 127 ? -22.960 17.876 -0.765 1.00 59.78 127 LEU A C 1
ATOM 937 O O . LEU A 1 127 ? -22.428 18.323 -1.771 1.00 59.78 127 LEU A O 1
ATOM 941 N N . GLY A 1 128 ? -23.304 18.647 0.274 1.00 67.38 128 GLY A N 1
ATOM 942 C CA . GLY A 1 128 ? -22.894 20.053 0.462 1.00 67.38 128 GLY A CA 1
ATOM 943 C C . GLY A 1 128 ? -22.664 20.873 -0.821 1.00 67.38 128 GLY A C 1
ATOM 944 O O . GLY A 1 128 ? -23.616 21.344 -1.449 1.00 67.38 128 GLY A O 1
ATOM 945 N N . ASP A 1 129 ? -21.388 21.055 -1.179 1.00 77.56 129 ASP A N 1
ATOM 946 C CA . ASP A 1 129 ? -20.904 21.699 -2.406 1.00 77.56 129 ASP A CA 1
ATOM 947 C C . ASP A 1 129 ? -20.261 20.739 -3.440 1.00 77.56 129 ASP A C 1
ATOM 949 O O . ASP A 1 129 ? -19.826 21.195 -4.502 1.00 77.56 129 ASP A O 1
ATOM 953 N N . LEU A 1 130 ? -20.252 19.426 -3.176 1.00 85.50 130 LEU A N 1
ATOM 954 C CA . LEU A 1 130 ? -19.863 18.369 -4.113 1.00 85.50 130 LEU A CA 1
ATOM 955 C C . LEU A 1 130 ? -21.066 17.957 -4.982 1.00 85.50 130 LEU A C 1
ATOM 957 O O . LEU A 1 130 ? -22.043 17.362 -4.528 1.00 85.50 130 LEU A O 1
ATOM 961 N N . SER A 1 131 ? -20.987 18.247 -6.278 1.00 89.06 131 SER A N 1
ATOM 962 C CA . SER A 1 131 ? -22.030 17.910 -7.252 1.00 89.06 131 SER A CA 1
ATOM 963 C C . SER A 1 131 ? -21.579 16.756 -8.142 1.00 89.06 131 SER A C 1
ATOM 965 O O . SER A 1 131 ? -20.774 16.972 -9.052 1.00 89.06 131 SER A O 1
ATOM 967 N N . VAL A 1 132 ? -22.174 15.576 -7.956 1.00 92.00 132 VAL A N 1
ATOM 968 C CA . VAL A 1 132 ? -21.967 14.395 -8.809 1.00 92.00 132 VAL A CA 1
ATOM 969 C C . VAL A 1 132 ? -23.170 14.182 -9.731 1.00 92.00 132 VAL A C 1
ATOM 971 O O . VAL A 1 132 ? -24.325 14.161 -9.296 1.00 92.00 132 VAL A O 1
ATOM 974 N N . ARG A 1 133 ? -22.914 14.020 -11.032 1.00 93.56 133 ARG A N 1
ATOM 975 C CA . ARG A 1 133 ? -23.955 13.778 -12.041 1.00 93.56 133 ARG A CA 1
ATOM 976 C C . ARG A 1 133 ? -23.479 12.887 -13.178 1.00 93.56 133 ARG A C 1
ATOM 978 O O . ARG A 1 133 ? -22.302 12.878 -13.516 1.00 93.56 133 ARG A O 1
ATOM 985 N N . GLU A 1 134 ? -24.411 12.204 -13.827 1.00 95.00 134 GLU A N 1
ATOM 986 C CA . GLU A 1 134 ? -24.143 11.363 -14.992 1.00 95.00 134 GLU A CA 1
ATOM 987 C C . GLU A 1 134 ? -25.103 11.619 -16.150 1.00 95.00 134 GLU A C 1
ATOM 989 O O . GLU A 1 134 ? -26.213 12.119 -15.968 1.00 95.00 134 GLU A O 1
ATOM 994 N N . GLY A 1 135 ? -24.693 11.222 -17.349 1.00 95.56 135 GLY A N 1
ATOM 995 C CA . GLY A 1 135 ? -25.576 11.160 -18.503 1.00 95.56 135 GLY A CA 1
ATOM 996 C C . GLY A 1 135 ? -25.006 10.298 -19.624 1.00 95.56 135 GLY A C 1
ATOM 997 O O . GLY A 1 135 ? -23.827 9.935 -19.641 1.00 95.56 135 GLY A O 1
ATOM 998 N N . ILE A 1 136 ? -25.862 9.987 -20.594 1.00 95.06 136 ILE A N 1
ATOM 999 C CA . ILE A 1 136 ? -25.487 9.297 -21.829 1.00 95.06 136 ILE A CA 1
ATOM 1000 C C . ILE A 1 136 ? -25.630 10.299 -22.969 1.00 95.06 136 ILE A C 1
ATOM 1002 O O . ILE A 1 136 ? -26.662 10.949 -23.118 1.00 95.06 136 ILE A O 1
ATOM 1006 N N . GLY A 1 137 ? -24.580 10.451 -23.769 1.00 89.69 137 GLY A N 1
ATOM 1007 C CA . GLY A 1 137 ? -24.606 11.355 -24.908 1.00 89.69 137 GLY A CA 1
ATOM 1008 C C . GLY A 1 137 ? -25.493 10.832 -26.037 1.00 89.69 137 GLY A C 1
ATOM 1009 O O . GLY A 1 137 ? -25.416 9.665 -26.413 1.00 89.69 137 GLY A O 1
ATOM 1010 N N . SER A 1 138 ? -26.269 11.723 -26.648 1.00 89.12 138 SER A N 1
ATOM 1011 C CA . SER A 1 138 ? -27.077 11.451 -27.843 1.00 89.12 138 SER A CA 1
ATOM 1012 C C . SER A 1 138 ? -26.764 12.458 -28.949 1.00 89.12 138 SER A C 1
ATOM 1014 O O . SER A 1 138 ? -26.383 13.590 -28.658 1.00 89.12 138 SER A O 1
ATOM 1016 N N . GLY A 1 139 ? -26.919 12.073 -30.216 1.00 88.69 139 GLY A N 1
ATOM 1017 C CA . GLY A 1 139 ? -26.748 12.975 -31.360 1.00 88.69 139 GLY A CA 1
ATOM 1018 C C . GLY A 1 139 ? -26.227 12.260 -32.605 1.00 88.69 139 GLY A C 1
ATOM 1019 O O . GLY A 1 139 ? -26.066 11.047 -32.612 1.00 88.69 139 GLY A O 1
ATOM 1020 N N . SER A 1 140 ? -25.955 13.015 -33.668 1.00 90.69 140 SER A N 1
ATOM 1021 C CA . SER A 1 140 ? -25.346 12.493 -34.894 1.00 90.69 140 SER A CA 1
ATOM 1022 C C . SER A 1 140 ? -24.336 13.504 -35.422 1.00 90.69 140 SER A C 1
ATOM 1024 O O . SER A 1 140 ? -24.712 14.640 -35.693 1.00 90.69 140 SER A O 1
ATOM 1026 N N . PHE A 1 141 ? -23.084 13.081 -35.593 1.00 91.94 141 PHE A N 1
ATOM 1027 C CA . PHE A 1 141 ? -21.948 13.944 -35.929 1.00 91.94 141 PHE A CA 1
ATOM 1028 C C . PHE A 1 141 ? -21.141 13.376 -37.101 1.00 91.94 141 PHE A C 1
ATOM 1030 O O . PHE A 1 141 ? -20.791 12.192 -37.122 1.00 91.94 141 PHE A O 1
ATOM 1037 N N . GLY A 1 142 ? -20.808 14.227 -38.068 1.00 91.81 142 GLY A N 1
ATOM 1038 C CA . GLY A 1 142 ? -19.956 13.903 -39.208 1.00 91.81 142 GLY A CA 1
ATOM 1039 C C . GLY A 1 142 ? -18.472 14.211 -38.978 1.00 91.81 142 GLY A C 1
ATOM 1040 O O . GLY A 1 142 ? -18.062 14.814 -37.987 1.00 91.81 142 GLY A O 1
ATOM 1041 N N . ALA A 1 143 ? -17.636 13.842 -39.953 1.00 87.56 143 ALA A N 1
ATOM 1042 C CA . ALA A 1 143 ? -16.178 14.011 -39.887 1.00 87.56 143 ALA A CA 1
ATOM 1043 C C . ALA A 1 143 ? -15.693 15.460 -39.655 1.00 87.56 143 ALA A C 1
ATOM 1045 O O . ALA A 1 143 ? -14.598 15.655 -39.134 1.00 87.56 143 ALA A O 1
ATOM 1046 N N . GLN A 1 144 ? -16.486 16.470 -40.035 1.00 87.44 144 GLN A N 1
ATOM 1047 C CA . GLN A 1 144 ? -16.160 17.888 -39.823 1.00 87.44 144 GLN A CA 1
ATOM 1048 C C . GLN A 1 144 ? -16.366 18.336 -38.365 1.00 87.44 144 GLN A C 1
ATOM 1050 O O . GLN A 1 144 ? -15.744 19.299 -37.927 1.00 87.44 144 GLN A O 1
ATOM 1055 N N . GLU A 1 145 ? -17.197 17.626 -37.601 1.00 90.50 145 GLU A N 1
ATOM 1056 C CA . GLU A 1 145 ? -17.611 18.014 -36.248 1.00 90.50 145 GLU A CA 1
ATOM 1057 C C . GLU A 1 145 ? -16.754 17.360 -35.153 1.00 90.50 145 GLU A C 1
ATOM 1059 O O . GLU A 1 145 ? -16.768 17.815 -34.014 1.00 90.50 145 GLU A O 1
ATOM 1064 N N . VAL A 1 146 ? -15.946 16.346 -35.494 1.00 90.00 146 VAL A N 1
ATOM 1065 C CA . VAL A 1 146 ? -15.107 15.563 -34.559 1.00 90.00 146 VAL A CA 1
ATOM 1066 C C . VAL A 1 146 ? -14.239 16.430 -33.648 1.00 90.00 146 VAL A C 1
ATOM 1068 O O . VAL A 1 146 ? -14.134 16.168 -32.451 1.00 90.00 146 VAL A O 1
ATOM 1071 N N . VAL A 1 147 ? -13.627 17.484 -34.193 1.00 90.31 147 VAL A N 1
ATOM 1072 C CA . VAL A 1 147 ? -12.796 18.406 -33.403 1.00 90.31 147 VAL A CA 1
ATOM 1073 C C . VAL A 1 147 ? -13.645 19.174 -32.387 1.00 90.31 147 VAL A C 1
ATOM 1075 O O . VAL A 1 147 ? -13.217 19.331 -31.248 1.00 90.31 147 VAL A O 1
ATOM 1078 N N . GLY A 1 148 ? -14.850 19.613 -32.762 1.00 91.88 148 GLY A N 1
ATOM 1079 C CA . GLY A 1 148 ? -15.797 20.257 -31.845 1.00 91.88 148 GLY A CA 1
ATOM 1080 C C . GLY A 1 148 ? -16.314 19.291 -30.776 1.00 91.88 148 GLY A C 1
ATOM 1081 O O . GLY A 1 148 ? -16.355 19.639 -29.598 1.00 91.88 148 GLY A O 1
ATOM 1082 N N . LEU A 1 149 ? -16.612 18.054 -31.178 1.00 92.56 149 LEU A N 1
ATOM 1083 C CA . LEU A 1 149 ? -17.072 16.977 -30.308 1.00 92.56 149 LEU A CA 1
ATOM 1084 C C . LEU A 1 149 ? -16.061 16.691 -29.185 1.00 92.56 149 LEU A C 1
ATOM 1086 O O . LEU A 1 149 ? -16.419 16.785 -28.013 1.00 92.56 149 LEU A O 1
ATOM 1090 N N . PHE A 1 150 ? -14.784 16.451 -29.505 1.00 93.56 150 PHE A N 1
ATOM 1091 C CA . PHE A 1 150 ? -13.748 16.269 -28.479 1.00 93.56 150 PHE A CA 1
ATOM 1092 C C . PHE A 1 150 ? -13.385 17.559 -27.731 1.00 93.56 150 PHE A C 1
ATOM 1094 O O . PHE A 1 150 ? -13.118 17.493 -26.531 1.00 93.56 150 PHE A O 1
ATOM 1101 N N . ARG A 1 151 ? -13.439 18.740 -28.372 1.00 93.50 151 ARG A N 1
ATOM 1102 C CA . ARG A 1 151 ? -13.293 20.025 -27.660 1.00 93.50 151 ARG A CA 1
ATOM 1103 C C . ARG A 1 151 ? -14.353 20.185 -26.568 1.00 93.50 151 ARG A C 1
ATOM 1105 O O . ARG A 1 151 ? -13.999 20.658 -25.497 1.00 93.50 151 ARG A O 1
ATOM 1112 N N . SER A 1 152 ? -15.600 19.751 -26.778 1.00 93.88 152 SER A N 1
ATOM 1113 C CA . SER A 1 152 ? -16.666 19.863 -25.763 1.00 93.88 152 SER A CA 1
ATOM 1114 C C 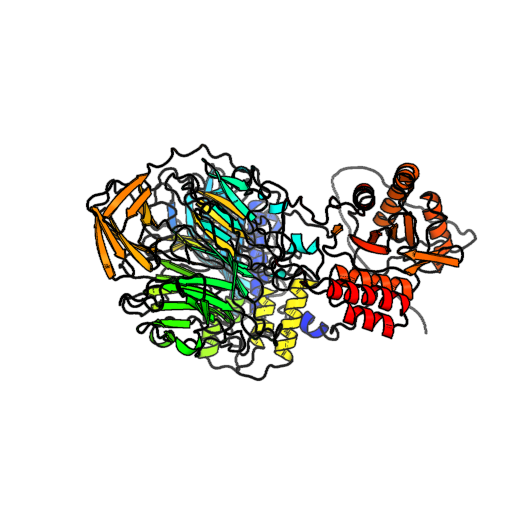. SER A 1 152 ? -16.337 19.137 -24.448 1.00 93.88 152 SER A C 1
ATOM 1116 O O . SER A 1 152 ? -16.610 19.656 -23.363 1.00 93.88 152 SER A O 1
ATOM 1118 N N . LEU A 1 153 ? -15.668 17.980 -24.535 1.00 94.62 153 LEU A N 1
ATOM 1119 C CA . LEU A 1 153 ? -15.263 17.189 -23.374 1.00 94.62 153 LEU A CA 1
ATOM 1120 C C . LEU A 1 153 ? -14.188 17.892 -22.532 1.00 94.62 153 LEU A C 1
ATOM 1122 O O . LEU A 1 153 ? -14.219 17.785 -21.310 1.00 94.62 153 LEU A O 1
ATOM 1126 N N . ILE A 1 154 ? -13.275 18.632 -23.169 1.00 94.12 154 ILE A N 1
ATOM 1127 C CA . ILE A 1 154 ? -12.121 19.273 -22.511 1.00 94.12 154 ILE A CA 1
ATOM 1128 C C . ILE A 1 154 ? -12.276 20.786 -22.281 1.00 94.12 154 ILE A C 1
ATOM 1130 O O . ILE A 1 154 ? -11.418 21.399 -21.650 1.00 94.12 154 ILE A O 1
ATOM 1134 N N . GLN A 1 155 ? -13.333 21.403 -22.819 1.00 92.69 155 GLN A N 1
ATOM 1135 C CA . GLN A 1 155 ? -13.524 22.859 -22.845 1.00 92.69 155 GLN A CA 1
ATOM 1136 C C . GLN A 1 155 ? -13.346 23.566 -21.482 1.00 92.69 155 GLN A C 1
ATOM 1138 O O . GLN A 1 155 ? -12.737 24.637 -21.492 1.00 92.69 155 GLN A O 1
ATOM 1143 N N . PRO A 1 156 ? -13.766 23.004 -20.326 1.00 94.19 156 PRO A N 1
ATOM 1144 C CA . PRO A 1 156 ? -13.572 23.644 -19.019 1.00 94.19 156 PRO A CA 1
ATOM 1145 C C . PRO A 1 156 ? -12.109 23.932 -18.635 1.00 94.19 156 PRO A C 1
ATOM 1147 O O . PRO A 1 156 ? -11.851 24.858 -17.866 1.00 94.19 156 PRO A O 1
ATOM 1150 N N . TRP A 1 157 ? -11.149 23.179 -19.183 1.00 93.31 157 TRP A N 1
ATOM 1151 C CA . TRP A 1 157 ? -9.718 23.310 -18.874 1.00 93.31 157 TRP A CA 1
ATOM 1152 C C . TRP A 1 157 ? -8.907 24.021 -19.965 1.00 93.31 157 TRP A C 1
ATOM 1154 O O . TRP A 1 157 ? -7.678 24.016 -19.911 1.00 93.31 157 TRP A O 1
ATOM 1164 N N . GLN A 1 158 ? -9.541 24.635 -20.970 1.00 84.81 158 GLN A N 1
ATOM 1165 C CA . GLN A 1 158 ? -8.795 25.391 -21.982 1.00 84.81 158 GLN A CA 1
ATOM 1166 C C . GLN A 1 158 ? -7.993 26.531 -21.334 1.00 84.81 158 GLN A C 1
ATOM 1168 O O . GLN A 1 158 ? -8.547 27.379 -20.641 1.00 84.81 158 GLN A O 1
ATOM 1173 N N . GLY A 1 159 ? -6.676 26.534 -21.567 1.00 80.38 159 GLY A N 1
ATOM 1174 C CA . GLY A 1 159 ? -5.735 27.474 -20.946 1.00 80.38 159 GLY A CA 1
ATOM 1175 C C . GLY A 1 159 ? -5.196 27.052 -19.572 1.00 80.38 159 GLY A C 1
ATOM 1176 O O . GLY A 1 159 ? -4.268 27.693 -19.087 1.00 80.38 159 GLY A O 1
ATOM 1177 N N . ASN A 1 160 ? -5.703 25.965 -18.978 1.00 84.44 160 ASN A N 1
ATOM 1178 C CA . ASN A 1 160 ? -5.270 25.436 -17.682 1.00 84.44 160 ASN A CA 1
ATOM 1179 C C . ASN A 1 160 ? -4.619 24.051 -17.802 1.00 84.44 160 ASN A C 1
ATOM 1181 O O . ASN A 1 160 ? -4.643 23.404 -18.852 1.00 84.44 160 ASN A O 1
ATOM 1185 N N . ARG A 1 161 ? -4.000 23.588 -16.710 1.00 83.12 161 ARG A N 1
ATOM 1186 C CA . ARG A 1 161 ? -3.482 22.218 -16.612 1.00 83.12 161 ARG A CA 1
ATOM 1187 C C . ARG A 1 161 ? -4.612 21.275 -16.202 1.00 83.12 161 ARG A C 1
ATOM 1189 O O . ARG A 1 161 ? -5.218 21.471 -15.157 1.00 83.12 161 ARG A O 1
ATOM 1196 N N . ALA A 1 162 ? -4.819 20.222 -16.986 1.00 89.31 162 ALA A N 1
ATOM 1197 C CA . ALA A 1 162 ? -5.658 19.086 -16.622 1.00 89.31 162 ALA A CA 1
ATOM 1198 C C . ALA A 1 162 ? -4.820 17.805 -16.626 1.00 89.31 162 ALA A C 1
ATOM 1200 O O . ALA A 1 162 ? -4.007 17.592 -17.534 1.00 89.31 162 ALA A O 1
ATOM 1201 N N . ARG A 1 163 ? -5.032 16.944 -15.631 1.00 89.38 163 ARG A N 1
ATOM 1202 C CA . ARG A 1 163 ? -4.543 15.563 -15.639 1.00 89.38 163 ARG A CA 1
ATOM 1203 C C . ARG A 1 163 ? -5.432 14.749 -16.574 1.00 89.38 163 ARG A C 1
ATOM 1205 O O . ARG A 1 163 ? -6.642 14.955 -16.605 1.00 89.38 163 ARG A O 1
ATOM 1212 N N . LEU A 1 164 ? -4.826 13.870 -17.371 1.00 91.88 164 LEU A N 1
ATOM 1213 C CA . LEU A 1 164 ? -5.514 13.068 -18.383 1.00 91.88 164 LEU A CA 1
ATOM 1214 C C . LEU A 1 164 ? -4.982 11.636 -18.380 1.00 91.88 164 LEU A C 1
ATOM 1216 O O . LEU A 1 164 ? -3.817 11.404 -18.717 1.00 91.88 164 LEU A O 1
ATOM 1220 N N . MET A 1 165 ? -5.884 10.697 -18.126 1.00 91.75 165 MET A N 1
ATOM 1221 C CA . MET A 1 165 ? -5.681 9.259 -18.238 1.00 91.75 165 MET A CA 1
ATOM 1222 C C . MET A 1 165 ? -6.616 8.682 -19.306 1.00 91.75 165 MET A C 1
ATOM 1224 O O . MET A 1 165 ? -7.768 9.100 -19.431 1.00 91.75 165 MET A O 1
ATOM 1228 N N . VAL A 1 166 ? -6.103 7.733 -20.090 1.00 93.75 166 VAL A N 1
ATOM 1229 C CA . VAL A 1 166 ? -6.851 6.989 -21.110 1.00 93.75 166 VAL A CA 1
ATOM 1230 C C . VAL A 1 166 ? -6.459 5.522 -20.992 1.00 93.75 166 VAL A C 1
ATOM 1232 O O . VAL A 1 166 ? -5.268 5.226 -21.023 1.00 93.75 166 VAL A O 1
ATOM 1235 N N . GLN A 1 167 ? -7.436 4.627 -20.861 1.00 93.31 167 GLN A N 1
ATOM 1236 C CA . GLN A 1 167 ? -7.227 3.184 -20.692 1.00 93.31 167 GLN A CA 1
ATOM 1237 C C . GLN A 1 167 ? -8.257 2.409 -21.526 1.00 93.31 167 GLN A C 1
ATOM 1239 O O . GLN A 1 167 ? -9.448 2.716 -21.492 1.00 93.31 167 GLN A O 1
ATOM 1244 N N . CYS A 1 168 ? -7.822 1.406 -22.286 1.00 94.38 168 CYS A N 1
ATOM 1245 C CA . CYS A 1 168 ? -8.682 0.567 -23.117 1.00 94.38 168 CYS A CA 1
ATOM 1246 C C . CYS A 1 168 ? -9.001 -0.742 -22.386 1.00 94.38 168 CYS A C 1
ATOM 1248 O O . CYS A 1 168 ? -8.100 -1.519 -22.092 1.00 94.38 168 CYS A O 1
ATOM 1250 N N . THR A 1 169 ? -10.273 -1.037 -22.130 1.00 92.94 169 THR A N 1
ATOM 1251 C CA . THR A 1 169 ? -10.695 -2.227 -21.361 1.00 92.94 169 THR A CA 1
ATOM 1252 C C . THR A 1 169 ? -11.245 -3.363 -22.225 1.00 92.94 169 THR A C 1
ATOM 1254 O O . THR A 1 169 ? -11.405 -4.481 -21.740 1.00 92.94 169 THR A O 1
ATOM 1257 N N . ALA A 1 170 ? -11.498 -3.112 -23.514 1.00 94.06 170 ALA A N 1
ATOM 1258 C CA . ALA A 1 170 ? -11.875 -4.130 -24.497 1.00 94.06 170 ALA A CA 1
ATOM 1259 C C . ALA A 1 170 ? -11.420 -3.730 -25.908 1.00 94.06 170 ALA A C 1
ATOM 1261 O O . ALA A 1 170 ? -11.464 -2.547 -26.244 1.00 94.06 170 ALA A O 1
ATOM 1262 N N . ALA A 1 171 ? -11.034 -4.706 -26.735 1.00 94.00 171 ALA A N 1
ATOM 1263 C CA . ALA A 1 171 ? -10.726 -4.523 -28.155 1.00 94.00 171 ALA A CA 1
ATOM 1264 C C . ALA A 1 171 ? -11.240 -5.724 -28.976 1.00 94.00 171 ALA A C 1
ATOM 1266 O O . ALA A 1 171 ? -10.785 -6.851 -28.787 1.00 94.00 171 ALA A O 1
ATOM 1267 N N . GLU A 1 172 ? -12.189 -5.477 -29.880 1.00 93.38 172 GLU A N 1
ATOM 1268 C CA . GLU A 1 172 ? -12.920 -6.473 -30.677 1.00 93.38 172 GLU A CA 1
ATOM 1269 C C . GLU A 1 172 ? -12.625 -6.295 -32.176 1.00 93.38 172 GLU A C 1
ATOM 1271 O O . GLU A 1 172 ? -12.726 -5.180 -32.695 1.00 93.38 172 GLU A O 1
ATOM 1276 N N . ASP A 1 173 ? -12.315 -7.379 -32.895 1.00 91.81 173 ASP A N 1
ATOM 1277 C CA . ASP A 1 173 ? -12.227 -7.365 -34.363 1.00 91.81 173 ASP A CA 1
ATOM 1278 C C . ASP A 1 173 ? -13.637 -7.468 -34.964 1.00 91.81 173 ASP A C 1
ATOM 1280 O O . ASP A 1 173 ? -14.347 -8.451 -34.747 1.00 91.81 173 ASP A O 1
ATOM 1284 N N . LEU A 1 174 ? -14.047 -6.457 -35.735 1.00 93.81 174 LEU A N 1
ATOM 1285 C CA . LEU A 1 174 ? -15.316 -6.448 -36.472 1.00 93.81 174 LEU A CA 1
ATOM 1286 C C . LEU A 1 174 ? -15.149 -6.947 -37.922 1.00 93.81 174 LEU A C 1
ATOM 1288 O O . LEU A 1 174 ? -16.099 -6.931 -38.709 1.00 93.81 174 LEU A O 1
ATOM 1292 N N . GLY A 1 175 ? -13.944 -7.383 -38.292 1.00 90.19 175 GLY A N 1
ATOM 1293 C CA . GLY A 1 175 ? -13.578 -7.790 -39.639 1.00 90.19 175 GLY A CA 1
ATOM 1294 C C . GLY A 1 175 ? -13.287 -6.606 -40.564 1.00 90.19 175 GLY A C 1
ATOM 1295 O O . GLY A 1 175 ? -13.409 -5.434 -40.214 1.00 90.19 175 GLY A O 1
ATOM 1296 N N . ALA A 1 176 ? -12.852 -6.908 -41.792 1.00 88.75 176 ALA A N 1
ATOM 1297 C CA . ALA A 1 176 ? -12.507 -5.909 -42.817 1.00 88.75 176 ALA A CA 1
ATOM 1298 C C . ALA A 1 176 ? -11.502 -4.819 -42.356 1.00 88.75 176 ALA A C 1
ATOM 1300 O O . ALA A 1 176 ? -11.503 -3.700 -42.880 1.00 88.75 176 ALA A O 1
ATOM 1301 N N . ALA A 1 177 ? -10.621 -5.166 -41.407 1.00 90.12 177 ALA A N 1
ATOM 1302 C CA . ALA A 1 177 ? -9.689 -4.261 -40.728 1.00 90.12 177 ALA A CA 1
ATOM 1303 C C . ALA A 1 177 ? -10.371 -3.122 -39.939 1.00 90.12 177 ALA A C 1
ATOM 1305 O O . ALA A 1 177 ? -9.795 -2.037 -39.803 1.00 90.12 177 ALA A O 1
ATOM 1306 N N . ILE A 1 178 ? -11.584 -3.359 -39.432 1.00 94.06 178 ILE A N 1
ATOM 1307 C CA . ILE A 1 178 ? -12.310 -2.486 -38.507 1.00 94.06 178 ILE A CA 1
ATOM 1308 C C . ILE A 1 178 ? -12.295 -3.132 -37.124 1.00 94.06 178 ILE A C 1
ATOM 1310 O O . ILE A 1 178 ? -12.576 -4.316 -36.989 1.00 94.06 178 ILE A O 1
ATOM 1314 N N . TRP A 1 179 ? -11.986 -2.340 -36.106 1.00 95.50 179 TRP A N 1
ATOM 1315 C CA . TRP A 1 179 ? -11.940 -2.767 -34.713 1.00 95.50 179 TRP A CA 1
ATOM 1316 C C . TRP A 1 179 ? -12.813 -1.859 -33.857 1.00 95.50 179 TRP A C 1
ATOM 1318 O O . TRP A 1 179 ? -12.875 -0.655 -34.113 1.00 95.50 179 TRP A O 1
ATOM 1328 N N . ARG A 1 180 ? -13.445 -2.414 -32.826 1.00 97.00 180 ARG A N 1
ATOM 1329 C CA . ARG A 1 180 ? -14.123 -1.661 -31.767 1.00 97.00 180 ARG A CA 1
ATOM 1330 C C . ARG A 1 180 ? -13.271 -1.692 -30.505 1.00 97.00 180 ARG A C 1
ATOM 1332 O O . ARG A 1 180 ? -12.743 -2.739 -30.154 1.00 97.00 180 ARG A O 1
ATOM 1339 N N . THR A 1 181 ? -13.166 -0.571 -29.804 1.00 97.62 181 THR A N 1
ATOM 1340 C CA . THR A 1 181 ? -12.499 -0.482 -28.498 1.00 97.62 181 THR A CA 1
ATOM 1341 C C . THR A 1 181 ? -13.393 0.193 -27.471 1.00 97.62 181 THR A C 1
ATOM 1343 O O . THR A 1 181 ? -14.018 1.208 -27.793 1.00 97.62 181 THR A O 1
ATOM 1346 N N . THR A 1 182 ? -13.376 -0.292 -26.232 1.00 97.12 182 THR A N 1
ATOM 1347 C CA . THR A 1 182 ? -13.967 0.407 -25.082 1.00 97.12 182 THR A CA 1
ATOM 1348 C C . THR A 1 182 ? -12.863 1.153 -24.345 1.00 97.12 182 THR A C 1
ATOM 1350 O O . THR A 1 182 ? -11.939 0.530 -23.826 1.00 97.12 182 THR A O 1
ATOM 1353 N N . LEU A 1 183 ? -12.946 2.482 -24.325 1.00 96.88 183 LEU A N 1
ATOM 1354 C CA . LEU A 1 183 ? -11.940 3.391 -23.776 1.00 96.88 183 LEU A CA 1
ATOM 1355 C C . LEU A 1 183 ? -12.529 4.190 -22.609 1.00 96.88 183 LEU A C 1
ATOM 1357 O O . LEU A 1 183 ? -13.486 4.945 -22.789 1.00 96.88 183 LEU A O 1
ATOM 1361 N N . GLY A 1 184 ? -11.931 4.042 -21.430 1.00 95.44 184 GLY A N 1
ATOM 1362 C CA . GLY A 1 184 ? -12.120 4.941 -20.299 1.00 95.44 184 GLY A CA 1
ATOM 1363 C C . GLY A 1 184 ? -11.226 6.172 -20.445 1.00 95.44 184 GLY A C 1
ATOM 1364 O O . GLY A 1 184 ? -10.049 6.053 -20.790 1.00 95.44 184 GLY A O 1
ATOM 1365 N N . VAL A 1 185 ? -11.778 7.356 -20.190 1.00 95.50 185 VAL A N 1
ATOM 1366 C CA . VAL A 1 185 ? -11.059 8.635 -20.165 1.00 95.50 185 VAL A CA 1
ATOM 1367 C C . VAL A 1 185 ? -11.374 9.344 -18.854 1.00 95.50 185 VAL A C 1
ATOM 1369 O O . VAL A 1 185 ? -12.500 9.809 -18.676 1.00 95.50 185 VAL A O 1
ATOM 1372 N N . ARG A 1 186 ? -10.382 9.477 -17.969 1.00 94.69 186 ARG A N 1
ATOM 1373 C CA . ARG A 1 186 ? -10.457 10.361 -16.796 1.00 94.69 186 ARG A CA 1
ATOM 1374 C C . ARG A 1 186 ? -9.712 11.651 -17.119 1.00 94.69 186 ARG A C 1
ATOM 1376 O O . ARG A 1 186 ? -8.532 11.617 -17.471 1.00 94.69 186 ARG A O 1
ATOM 1383 N N . ILE A 1 187 ? -10.393 12.785 -17.007 1.00 95.12 187 ILE A N 1
ATOM 1384 C CA . ILE A 1 187 ? -9.787 14.116 -17.104 1.00 95.12 187 ILE A CA 1
ATOM 1385 C C . ILE A 1 187 ? -10.245 14.977 -15.929 1.00 95.12 187 ILE A C 1
ATOM 1387 O O . ILE A 1 187 ? -11.435 15.017 -15.618 1.00 95.12 187 ILE A O 1
ATOM 1391 N N . GLY A 1 188 ? -9.311 15.662 -15.273 1.00 94.81 188 GLY A N 1
ATOM 1392 C CA . GLY A 1 188 ? -9.637 16.499 -14.123 1.00 94.81 188 GLY A CA 1
ATOM 1393 C C . GLY A 1 188 ? -8.582 17.541 -13.765 1.00 94.81 188 GLY A C 1
ATOM 1394 O O . GLY A 1 188 ? -7.450 17.504 -14.255 1.00 94.81 188 GLY A O 1
ATOM 1395 N N . GLY A 1 189 ? -8.985 18.490 -12.924 1.00 92.69 189 GLY A N 1
ATOM 1396 C CA . GLY A 1 189 ? -8.172 19.615 -12.462 1.00 92.69 189 GLY A CA 1
ATOM 1397 C C . GLY A 1 189 ? -8.990 20.898 -12.300 1.00 92.69 189 GLY A C 1
ATOM 1398 O O . GLY A 1 189 ? -10.202 20.909 -12.534 1.00 92.69 189 GLY A O 1
ATOM 1399 N N . GLU A 1 190 ? -8.311 21.985 -11.942 1.00 92.38 190 GLU A N 1
ATOM 1400 C CA . GLU A 1 190 ? -8.901 23.321 -11.809 1.00 92.38 190 GLU A CA 1
ATOM 1401 C C . GLU A 1 190 ? -9.316 23.876 -13.185 1.00 92.38 190 GLU A C 1
ATOM 1403 O O . GLU A 1 190 ? -8.535 23.883 -14.144 1.00 92.38 190 GLU A O 1
ATOM 1408 N N . THR A 1 191 ? -10.565 24.322 -13.305 1.00 92.19 191 THR A N 1
ATOM 1409 C CA . THR A 1 191 ? -11.094 24.903 -14.549 1.00 92.19 191 THR A CA 1
ATOM 1410 C C . THR A 1 191 ? -10.747 26.390 -14.681 1.00 92.19 191 THR A C 1
ATOM 1412 O O . THR A 1 191 ? -10.271 27.036 -13.750 1.00 92.19 191 THR A O 1
ATOM 1415 N N . ALA A 1 192 ? -11.083 26.995 -15.824 1.00 86.38 192 ALA A N 1
ATOM 1416 C CA . ALA A 1 192 ? -10.976 28.446 -16.018 1.00 86.38 192 ALA A CA 1
ATOM 1417 C C . ALA A 1 192 ? -11.833 29.315 -15.065 1.00 86.38 192 ALA A C 1
ATOM 1419 O O . ALA A 1 192 ? -11.664 30.534 -15.063 1.00 86.38 192 ALA A O 1
ATOM 1420 N N . THR A 1 193 ? -12.739 28.732 -14.268 1.00 86.12 193 THR A N 1
ATOM 1421 C CA . THR A 1 193 ? -13.540 29.451 -13.257 1.00 86.12 193 THR A CA 1
ATOM 1422 C C . THR A 1 193 ? -13.015 29.281 -11.825 1.00 86.12 193 THR A C 1
ATOM 1424 O O . THR A 1 193 ? -13.547 29.918 -10.916 1.00 86.12 193 THR A O 1
ATOM 1427 N N . GLY A 1 194 ? -11.982 28.454 -11.617 1.00 86.31 194 GLY A N 1
ATOM 1428 C CA . GLY A 1 194 ? -11.415 28.132 -10.302 1.00 86.31 194 GLY A CA 1
ATOM 1429 C C . GLY A 1 194 ? -12.112 26.987 -9.553 1.00 86.31 194 GLY A C 1
ATOM 1430 O O . GLY A 1 194 ? -11.640 26.595 -8.492 1.00 86.31 194 GLY A O 1
ATOM 1431 N N . GLU A 1 195 ? -13.211 26.427 -10.081 1.00 90.50 195 GLU A N 1
ATOM 1432 C CA . GLU A 1 195 ? -13.779 25.173 -9.553 1.00 90.50 195 GLU A CA 1
ATOM 1433 C C . GLU A 1 195 ? -12.888 23.972 -9.922 1.00 90.50 195 GLU A C 1
ATOM 1435 O O . GLU A 1 195 ? -12.291 23.939 -11.006 1.00 90.50 195 GLU A O 1
ATOM 1440 N N . MET A 1 196 ? -12.860 22.955 -9.061 1.00 92.19 196 MET A N 1
ATOM 1441 C CA . MET A 1 196 ? -12.349 21.630 -9.402 1.00 92.19 196 MET A CA 1
ATOM 1442 C C . MET A 1 196 ? -13.401 20.855 -10.186 1.00 92.19 196 MET A C 1
ATOM 1444 O O . MET A 1 196 ? -14.570 20.779 -9.800 1.00 92.19 196 MET A O 1
ATOM 1448 N N . LEU A 1 197 ? -12.961 20.239 -11.278 1.00 94.94 197 LEU A N 1
ATOM 1449 C CA . LEU A 1 197 ? -13.786 19.389 -12.121 1.00 94.94 197 LEU A CA 1
ATOM 1450 C C . LEU A 1 197 ? -13.086 18.048 -12.340 1.00 94.94 197 LEU A C 1
ATOM 1452 O O . LEU A 1 197 ? -11.886 18.009 -12.613 1.00 94.94 197 LEU A O 1
ATOM 1456 N N . GLN A 1 198 ? -13.858 16.969 -12.302 1.00 96.25 198 GLN A N 1
ATOM 1457 C CA . GLN A 1 198 ? -13.498 15.650 -12.814 1.00 96.25 198 GLN A CA 1
ATOM 1458 C C . GLN A 1 198 ? -14.565 15.199 -13.813 1.00 96.25 198 GLN A C 1
ATOM 1460 O O . GLN A 1 198 ? -15.761 15.398 -13.605 1.00 96.25 198 GLN A O 1
ATOM 1465 N N . ARG A 1 199 ? -14.122 14.595 -14.914 1.00 96.50 199 ARG A N 1
ATOM 1466 C CA . ARG A 1 199 ? -14.955 13.950 -15.929 1.00 96.50 199 ARG A CA 1
ATOM 1467 C C . ARG A 1 199 ? -14.423 12.553 -16.200 1.00 96.50 199 ARG A C 1
ATOM 1469 O O . ARG A 1 199 ? -13.247 12.401 -16.531 1.00 96.50 199 ARG A O 1
ATOM 1476 N N . GLN A 1 200 ? -15.304 11.565 -16.117 1.00 95.56 200 GLN A N 1
ATOM 1477 C CA . GLN A 1 200 ? -15.007 10.169 -16.411 1.00 95.56 200 GLN A CA 1
ATOM 1478 C C . GLN A 1 200 ? -15.922 9.690 -17.535 1.00 95.56 200 GLN A C 1
ATOM 1480 O O . GLN A 1 200 ? -17.124 9.500 -17.357 1.00 95.56 200 GLN A O 1
ATOM 1485 N N . ALA A 1 201 ? -15.353 9.560 -18.732 1.00 96.12 201 ALA A N 1
ATOM 1486 C CA . ALA A 1 201 ? -16.072 9.129 -19.922 1.00 96.12 201 ALA A CA 1
ATOM 1487 C C . ALA A 1 201 ? -15.757 7.666 -20.240 1.00 96.12 201 ALA A C 1
ATOM 1489 O O . ALA A 1 201 ? -14.589 7.298 -20.348 1.00 96.12 201 ALA A O 1
ATOM 1490 N N . THR A 1 202 ? -16.785 6.852 -20.470 1.00 96.06 202 THR A N 1
ATOM 1491 C CA . THR A 1 202 ? -16.640 5.520 -21.078 1.00 96.06 202 THR A CA 1
ATOM 1492 C C . THR A 1 202 ? -17.137 5.589 -22.516 1.00 96.06 202 THR A C 1
ATOM 1494 O O . THR A 1 202 ? -18.327 5.813 -22.754 1.00 96.06 202 THR A O 1
ATOM 1497 N N . MET A 1 203 ? -16.224 5.421 -23.473 1.00 96.50 203 MET A N 1
ATOM 1498 C CA . MET A 1 203 ? -16.481 5.556 -24.908 1.00 96.50 203 MET A CA 1
ATOM 1499 C C . MET A 1 203 ? -16.332 4.221 -25.633 1.00 96.50 203 MET A C 1
ATOM 1501 O O . MET A 1 203 ? -15.327 3.533 -25.466 1.00 96.50 203 MET A O 1
ATOM 1505 N N . VAL A 1 204 ? -17.277 3.898 -26.514 1.00 97.62 204 VAL A N 1
ATOM 1506 C CA . VAL A 1 204 ? -17.135 2.799 -27.481 1.00 97.62 204 VAL A CA 1
ATOM 1507 C C . VAL A 1 204 ? -16.771 3.402 -28.832 1.00 97.62 204 VAL A C 1
ATOM 1509 O O . VAL A 1 204 ? -17.532 4.195 -29.388 1.00 97.62 204 VAL A O 1
ATOM 1512 N N . ILE A 1 205 ? -15.589 3.065 -29.348 1.00 97.19 205 ILE A N 1
ATOM 1513 C CA . ILE A 1 205 ? -14.975 3.721 -30.509 1.00 97.19 205 ILE A CA 1
ATOM 1514 C C . ILE A 1 205 ? -14.653 2.698 -31.599 1.00 97.19 205 ILE A C 1
ATOM 1516 O O . ILE A 1 205 ? -14.074 1.653 -31.319 1.00 97.19 205 ILE A O 1
ATOM 1520 N N . GLN A 1 206 ? -14.976 3.027 -32.852 1.00 97.06 206 GLN A N 1
ATOM 1521 C CA . GLN A 1 206 ? -14.555 2.258 -34.024 1.00 97.06 206 GLN A CA 1
ATOM 1522 C C . GLN A 1 206 ? -13.291 2.838 -34.655 1.00 97.06 206 GLN A C 1
ATOM 1524 O O . GLN A 1 206 ? -13.197 4.039 -34.930 1.00 97.06 206 GLN A O 1
ATOM 1529 N N . TRP A 1 207 ? -12.360 1.953 -34.993 1.00 96.06 207 TRP A N 1
ATOM 1530 C CA . TRP A 1 207 ? -11.090 2.248 -35.644 1.00 96.06 207 TRP A CA 1
ATOM 1531 C C . TRP A 1 207 ? -10.931 1.432 -36.920 1.00 96.06 207 TRP A C 1
ATOM 1533 O O . TRP A 1 207 ? -11.444 0.324 -37.038 1.00 96.06 207 TRP A O 1
ATOM 1543 N N . ARG A 1 208 ? -10.149 1.943 -37.870 1.00 94.31 208 ARG A N 1
ATOM 1544 C CA . ARG A 1 208 ? -9.632 1.164 -38.998 1.00 94.31 208 ARG A CA 1
ATOM 1545 C C . ARG A 1 208 ? -8.139 0.956 -38.847 1.00 94.31 208 ARG A C 1
ATOM 1547 O O . ARG A 1 208 ? -7.395 1.931 -38.770 1.00 94.31 208 ARG A O 1
ATOM 1554 N N . VAL A 1 209 ? -7.720 -0.302 -38.894 1.00 90.62 209 VAL A N 1
ATOM 1555 C CA . VAL A 1 209 ? -6.358 -0.767 -38.609 1.00 90.62 209 VAL A CA 1
ATOM 1556 C C . VAL A 1 209 ? -5.736 -1.302 -39.901 1.00 90.62 209 VAL A C 1
ATOM 1558 O O . VAL A 1 209 ? -5.641 -2.500 -40.139 1.00 90.62 209 VAL A O 1
ATOM 1561 N N . ALA A 1 210 ? -5.368 -0.387 -40.801 1.00 85.62 210 ALA A N 1
ATOM 1562 C CA . ALA A 1 210 ? -4.814 -0.716 -42.118 1.00 85.62 210 ALA A CA 1
ATOM 1563 C C . ALA A 1 210 ? -3.428 -0.062 -42.304 1.00 85.62 210 ALA A C 1
ATOM 1565 O O . ALA A 1 210 ? -2.677 0.109 -41.350 1.00 85.62 210 ALA A O 1
ATOM 1566 N N . LYS A 1 211 ? -3.084 0.392 -43.523 1.00 84.19 211 LYS A N 1
ATOM 1567 C CA . LYS A 1 211 ? -1.896 1.250 -43.763 1.00 84.19 211 LYS A CA 1
ATOM 1568 C C . LYS A 1 211 ? -1.892 2.555 -42.943 1.00 84.19 211 LYS A C 1
ATOM 1570 O O . LYS A 1 211 ? -0.880 3.245 -42.908 1.00 84.19 211 LYS A O 1
ATOM 1575 N N . ARG A 1 212 ? -3.034 2.924 -42.359 1.00 85.94 212 ARG A N 1
ATOM 1576 C CA . ARG A 1 212 ? -3.213 4.006 -41.388 1.00 85.94 212 ARG A CA 1
ATOM 1577 C C . ARG A 1 212 ? -4.126 3.492 -40.280 1.00 85.94 212 ARG A C 1
ATOM 1579 O O . ARG A 1 212 ? -5.048 2.732 -40.583 1.00 85.94 212 ARG A O 1
ATOM 1586 N N . PHE A 1 213 ? -3.877 3.949 -39.058 1.00 91.38 213 PHE A N 1
ATOM 1587 C CA . PHE A 1 213 ? -4.787 3.821 -37.925 1.00 91.38 213 PHE A CA 1
ATOM 1588 C C . PHE A 1 213 ? -5.729 5.031 -37.958 1.00 91.38 213 PHE A C 1
ATOM 1590 O O . PHE A 1 213 ? -5.251 6.165 -37.963 1.00 91.38 213 PHE A O 1
ATOM 1597 N N . LEU A 1 214 ? -7.037 4.813 -38.117 1.00 94.06 214 LEU A N 1
ATOM 1598 C CA . LEU A 1 214 ? -8.006 5.892 -38.355 1.00 94.06 214 LEU A CA 1
ATOM 1599 C C . LEU A 1 214 ? -9.230 5.757 -37.459 1.00 94.06 214 LEU A C 1
ATOM 1601 O O . LEU A 1 214 ? -9.873 4.711 -37.475 1.00 94.06 214 LEU A O 1
ATOM 1605 N N . LEU A 1 215 ? -9.609 6.843 -36.792 1.00 94.88 215 LEU A N 1
ATOM 1606 C CA . LEU A 1 215 ? -10.879 6.964 -36.082 1.00 94.88 215 LEU A CA 1
ATOM 1607 C C . LEU A 1 215 ? -12.042 6.928 -37.092 1.00 94.88 215 LEU A C 1
ATOM 1609 O O . LEU A 1 215 ? -12.116 7.780 -37.984 1.00 94.88 215 LEU A O 1
ATOM 1613 N N . LEU A 1 216 ? -12.931 5.938 -36.978 1.00 95.00 216 LEU A N 1
ATOM 1614 C CA . LEU A 1 216 ? -14.107 5.759 -37.840 1.00 95.00 216 LEU A CA 1
ATOM 1615 C C . LEU A 1 216 ? -15.422 6.171 -37.178 1.00 95.00 216 LEU A C 1
ATOM 1617 O O . LEU A 1 216 ? -16.335 6.578 -37.888 1.00 95.00 216 LEU A O 1
ATOM 1621 N N . GLY A 1 217 ? -15.545 6.089 -35.860 1.00 94.50 217 GLY A N 1
ATOM 1622 C CA . GLY A 1 217 ? -16.797 6.458 -35.215 1.00 94.50 217 GLY A CA 1
ATOM 1623 C C . GLY A 1 217 ? -16.763 6.343 -33.707 1.00 94.50 217 GLY A C 1
ATOM 1624 O O . GLY A 1 217 ? -15.849 5.743 -33.149 1.00 94.50 217 GLY A O 1
ATOM 1625 N N . ILE A 1 218 ? -17.772 6.921 -33.066 1.00 95.38 218 ILE A N 1
ATOM 1626 C CA . ILE A 1 218 ? -18.039 6.766 -31.634 1.00 95.38 218 ILE A CA 1
ATOM 1627 C C . ILE A 1 218 ? -19.477 6.261 -31.538 1.00 95.38 218 ILE A C 1
ATOM 1629 O O . ILE A 1 218 ? -20.392 6.947 -31.992 1.00 95.38 218 ILE A O 1
ATOM 1633 N N . GLU A 1 219 ? -19.655 5.040 -31.039 1.00 95.31 219 GLU A N 1
ATOM 1634 C CA . GLU A 1 219 ? -20.955 4.360 -30.958 1.00 95.31 219 GLU A CA 1
ATOM 1635 C C . GLU A 1 219 ? -21.760 4.845 -29.746 1.00 95.31 219 GLU A C 1
ATOM 1637 O O . GLU A 1 219 ? -22.963 5.064 -29.849 1.00 95.31 219 GLU A O 1
ATOM 1642 N N . SER A 1 220 ? -21.091 5.046 -28.609 1.00 95.81 220 SER A N 1
ATOM 1643 C CA . SER A 1 220 ? -21.710 5.509 -27.366 1.00 95.81 220 SER A CA 1
ATOM 1644 C C . SER A 1 220 ? -20.697 6.198 -26.455 1.00 95.81 220 SER A C 1
ATOM 1646 O O . SER A 1 220 ? -19.522 5.825 -26.437 1.00 95.81 220 SER A O 1
ATOM 1648 N N . CYS A 1 221 ? -21.174 7.142 -25.643 1.00 96.06 221 CYS A N 1
ATOM 1649 C CA . CYS A 1 221 ? -20.415 7.779 -24.572 1.00 96.06 221 CYS A CA 1
ATOM 1650 C C . CYS A 1 221 ? -21.313 7.949 -23.340 1.00 96.06 221 CYS A C 1
ATOM 1652 O O . CYS A 1 221 ? -22.320 8.659 -23.406 1.00 96.06 221 CYS A O 1
ATOM 1654 N N . ARG A 1 222 ? -20.942 7.322 -22.219 1.00 95.81 222 ARG A N 1
ATOM 1655 C CA . ARG A 1 222 ? -21.454 7.663 -20.880 1.00 95.81 222 ARG A CA 1
ATOM 1656 C C . ARG A 1 222 ? -20.447 8.604 -20.231 1.00 95.81 222 ARG A C 1
ATOM 1658 O O . ARG A 1 222 ? -19.250 8.344 -20.333 1.00 95.81 222 ARG A O 1
ATOM 1665 N N . LEU A 1 223 ? -20.920 9.676 -19.605 1.00 96.50 223 LEU A N 1
ATOM 1666 C CA . LEU A 1 223 ? -20.084 10.643 -18.899 1.00 96.50 223 LEU A CA 1
ATOM 1667 C C . LEU A 1 223 ? -20.592 10.809 -17.468 1.00 96.50 223 LEU A C 1
ATOM 1669 O O . LEU A 1 223 ? -21.749 11.172 -17.269 1.00 96.50 223 LEU A O 1
ATOM 1673 N N . GLU A 1 224 ? -19.706 10.597 -16.503 1.00 95.62 224 GLU A N 1
ATOM 1674 C CA . GLU A 1 224 ? -19.875 11.021 -15.114 1.00 95.62 224 GLU A CA 1
ATOM 1675 C C . GLU A 1 224 ? -19.057 12.306 -14.898 1.00 95.62 224 GLU A C 1
ATOM 1677 O O . GLU A 1 224 ? -17.967 12.472 -15.458 1.00 95.62 224 GLU A O 1
ATOM 1682 N N . GLU A 1 225 ? -19.614 13.263 -14.160 1.00 95.19 225 GLU A N 1
ATOM 1683 C CA . GLU A 1 225 ? -19.013 14.566 -13.888 1.00 95.19 225 GLU A CA 1
ATOM 1684 C C . GLU A 1 225 ? -19.157 14.922 -12.404 1.00 95.19 225 GLU A C 1
ATOM 1686 O O . GLU A 1 225 ? -20.271 15.017 -11.884 1.00 95.19 225 GLU A O 1
ATOM 1691 N N . THR A 1 226 ? -18.018 15.181 -11.763 1.00 94.38 226 THR A N 1
ATOM 1692 C CA . THR A 1 226 ? -17.902 15.574 -10.355 1.00 94.38 226 THR A CA 1
ATOM 1693 C C . THR A 1 226 ? -17.360 16.996 -10.282 1.00 94.38 226 THR A C 1
ATOM 1695 O O . THR A 1 226 ? -16.346 17.313 -10.909 1.00 94.38 226 THR A O 1
ATOM 1698 N N . ARG A 1 227 ? -18.033 17.863 -9.522 1.00 92.94 227 ARG A N 1
ATOM 1699 C CA . ARG A 1 227 ? -17.667 19.272 -9.313 1.00 92.94 227 ARG A CA 1
ATOM 1700 C C . ARG A 1 227 ? -17.521 19.584 -7.841 1.00 92.94 227 ARG A C 1
ATOM 1702 O O . ARG A 1 227 ? -18.356 19.152 -7.055 1.00 92.94 227 ARG A O 1
ATOM 1709 N N . LEU A 1 228 ? -16.524 20.394 -7.509 1.00 90.25 228 LEU A N 1
ATOM 1710 C CA . LEU A 1 228 ? -16.292 20.893 -6.160 1.00 90.25 228 LEU A CA 1
ATOM 1711 C C . LEU A 1 228 ? -15.665 22.290 -6.233 1.00 90.25 228 LEU A C 1
ATOM 1713 O O . LEU A 1 228 ? -14.872 22.571 -7.132 1.00 90.25 228 LEU A O 1
ATOM 1717 N N . LYS A 1 229 ? -15.995 23.192 -5.304 1.00 87.00 229 LYS A N 1
ATOM 1718 C CA . LYS A 1 229 ? -15.494 24.576 -5.369 1.00 87.00 229 LYS A CA 1
ATOM 1719 C C . LYS A 1 229 ? -13.983 24.674 -5.134 1.00 87.00 229 LYS A C 1
ATOM 1721 O O . LYS A 1 229 ? -13.318 25.475 -5.780 1.00 87.00 229 LYS A O 1
ATOM 1726 N N . THR A 1 230 ? -13.458 23.870 -4.216 1.00 83.00 230 THR A N 1
ATOM 1727 C CA . THR A 1 230 ? -12.031 23.749 -3.880 1.00 83.00 230 THR A CA 1
ATOM 1728 C C . THR A 1 230 ? -11.763 22.321 -3.410 1.00 83.00 230 THR A C 1
ATOM 1730 O O . THR A 1 230 ? -12.608 21.812 -2.678 1.00 83.00 230 THR A O 1
ATOM 1733 N N . PRO A 1 231 ? -10.619 21.688 -3.741 1.00 86.06 231 PRO A N 1
ATOM 1734 C CA . PRO A 1 231 ? -10.332 20.339 -3.259 1.00 86.06 231 PRO A CA 1
ATOM 1735 C C . PRO A 1 231 ? -10.299 20.321 -1.730 1.00 86.06 231 PRO A C 1
ATOM 1737 O O . PRO A 1 231 ? -9.716 21.224 -1.117 1.00 86.06 231 PRO A O 1
ATOM 1740 N N . ILE A 1 232 ? -10.941 19.318 -1.127 1.00 88.56 232 ILE A N 1
ATOM 1741 C CA . ILE A 1 232 ? -11.057 19.226 0.333 1.00 88.56 232 ILE A CA 1
ATOM 1742 C C . ILE A 1 232 ? -9.778 18.696 0.969 1.00 88.56 232 ILE A C 1
ATOM 1744 O O . ILE A 1 232 ? -9.418 19.168 2.046 1.00 88.56 232 ILE A O 1
ATOM 1748 N N . TYR A 1 233 ? -9.051 17.803 0.292 1.00 92.94 233 TYR A N 1
ATOM 1749 C CA . TYR A 1 233 ? -7.759 17.324 0.762 1.00 92.94 233 TYR A CA 1
ATOM 1750 C C . TYR A 1 233 ? -6.635 18.263 0.318 1.00 92.94 233 TYR A C 1
ATOM 1752 O O . TYR A 1 233 ? -6.557 18.696 -0.834 1.00 92.94 233 TYR A O 1
ATOM 1760 N N . GLN A 1 234 ? -5.756 18.610 1.259 1.00 90.38 234 GLN A N 1
ATOM 1761 C CA . GLN A 1 234 ? -4.626 19.507 1.034 1.00 90.38 234 GLN A CA 1
ATOM 1762 C C . GLN A 1 234 ? -3.315 18.841 1.440 1.00 90.38 234 GLN A C 1
ATOM 1764 O O . GLN A 1 234 ? -3.162 18.368 2.560 1.00 90.38 234 GLN A O 1
ATOM 1769 N N . GLU A 1 235 ? -2.338 18.853 0.538 1.00 90.75 235 GLU A N 1
ATOM 1770 C CA . GLU A 1 235 ? -1.000 18.317 0.790 1.00 90.75 235 GLU A CA 1
ATOM 1771 C C . GLU A 1 235 ? -0.241 19.216 1.785 1.00 90.75 235 GLU A C 1
ATOM 1773 O O . GLU A 1 235 ? 0.059 20.383 1.493 1.00 90.75 235 GLU A O 1
ATOM 1778 N N . ILE A 1 236 ? 0.037 18.675 2.978 1.00 90.62 236 ILE A N 1
ATOM 1779 C CA . ILE A 1 236 ? 0.685 19.388 4.095 1.00 90.62 236 ILE A CA 1
ATOM 1780 C C . ILE A 1 236 ? 1.936 18.686 4.642 1.00 90.62 236 ILE A C 1
ATOM 1782 O O . ILE A 1 236 ? 2.557 19.197 5.570 1.00 90.62 236 ILE A O 1
ATOM 1786 N N . THR A 1 237 ? 2.355 17.572 4.037 1.00 91.50 237 THR A N 1
ATOM 1787 C CA . THR A 1 237 ? 3.517 16.734 4.396 1.00 91.50 237 THR A CA 1
ATOM 1788 C C . THR A 1 237 ? 4.721 17.543 4.868 1.00 91.50 237 THR A C 1
ATOM 1790 O O . THR A 1 237 ? 5.259 17.297 5.944 1.00 91.50 237 THR A O 1
ATOM 1793 N N . ARG A 1 238 ? 5.146 18.551 4.092 1.00 86.50 238 ARG A N 1
ATOM 1794 C CA . ARG A 1 238 ? 6.334 19.345 4.422 1.00 86.50 238 ARG A CA 1
ATOM 1795 C C . ARG A 1 238 ? 6.124 20.249 5.636 1.00 86.50 238 ARG A C 1
ATOM 1797 O O . ARG A 1 238 ? 7.090 20.518 6.338 1.00 86.50 238 ARG A O 1
ATOM 1804 N N . ALA A 1 239 ? 4.912 20.752 5.859 1.00 86.06 239 ALA A N 1
ATOM 1805 C CA . ALA A 1 239 ? 4.588 21.554 7.036 1.00 86.06 239 ALA A CA 1
ATOM 1806 C C . ALA A 1 239 ? 4.476 20.669 8.289 1.00 86.06 239 ALA A C 1
ATOM 1808 O O . ALA A 1 239 ? 5.063 20.995 9.317 1.00 86.06 239 ALA A O 1
ATOM 1809 N N . THR A 1 240 ? 3.794 19.528 8.169 1.00 89.88 240 THR A N 1
ATOM 1810 C CA . THR A 1 240 ? 3.587 18.539 9.234 1.00 89.88 240 THR A CA 1
ATOM 1811 C C . THR A 1 240 ? 4.891 17.899 9.707 1.00 89.88 240 THR A C 1
ATOM 1813 O O . THR A 1 240 ? 5.134 17.827 10.908 1.00 89.88 240 THR A O 1
ATOM 1816 N N . LEU A 1 241 ? 5.767 17.492 8.785 1.00 91.56 241 LEU A N 1
ATOM 1817 C CA . LEU A 1 241 ? 7.016 16.795 9.109 1.00 91.56 241 LEU A CA 1
ATOM 1818 C C . LEU A 1 241 ? 8.210 17.742 9.332 1.00 91.56 241 LEU A C 1
ATOM 1820 O O . LEU A 1 241 ? 9.304 17.269 9.621 1.00 91.56 241 LEU A O 1
ATOM 1824 N N . ALA A 1 242 ? 8.033 19.067 9.239 1.00 89.00 242 ALA A N 1
ATOM 1825 C CA . ALA A 1 242 ? 9.119 20.059 9.309 1.00 89.00 242 ALA A CA 1
ATOM 1826 C C . ALA A 1 242 ? 10.006 19.975 10.569 1.00 89.00 242 ALA A C 1
ATOM 1828 O O . ALA A 1 242 ? 11.158 20.404 10.520 1.00 89.00 242 ALA A O 1
ATOM 1829 N N . GLY A 1 243 ? 9.461 19.477 11.685 1.00 87.81 243 GLY A N 1
ATOM 1830 C CA . GLY A 1 243 ? 10.163 19.297 12.961 1.00 87.81 243 GLY A CA 1
ATOM 1831 C C . GLY A 1 243 ? 10.863 17.945 13.129 1.00 87.81 243 GLY A C 1
ATOM 1832 O O . GLY A 1 243 ? 11.460 17.720 14.178 1.00 87.81 243 GLY A O 1
ATOM 1833 N N . SER A 1 244 ? 10.789 17.069 12.124 1.00 90.94 244 SER A N 1
ATOM 1834 C CA . SER A 1 244 ? 11.332 15.705 12.126 1.00 90.94 244 SER A CA 1
ATOM 1835 C C . SER A 1 244 ? 12.402 15.499 11.050 1.00 90.94 244 SER A C 1
ATOM 1837 O O . SER A 1 244 ? 12.528 16.290 10.107 1.00 90.94 244 SER A O 1
ATOM 1839 N N . SER A 1 245 ? 13.118 14.383 11.128 1.00 84.38 245 SER A N 1
ATOM 1840 C CA . SER A 1 245 ? 14.030 13.879 10.099 1.00 84.38 245 SER A CA 1
ATOM 1841 C C . SER A 1 245 ? 13.364 13.736 8.717 1.00 84.38 245 SER A C 1
ATOM 1843 O O . SER A 1 245 ? 13.986 14.061 7.697 1.00 84.38 245 SER A O 1
ATOM 1845 N N . LEU A 1 246 ? 12.072 13.378 8.663 1.00 87.81 246 LEU A N 1
ATOM 1846 C CA . LEU A 1 246 ? 11.269 13.333 7.431 1.00 87.81 246 LEU A CA 1
ATOM 1847 C C . LEU A 1 246 ? 10.860 14.720 6.886 1.00 87.81 246 LEU A C 1
ATOM 1849 O O . LEU A 1 246 ? 10.327 14.817 5.780 1.00 87.81 246 LEU A O 1
ATOM 1853 N N . GLY A 1 247 ? 11.155 15.818 7.588 1.00 84.44 247 GLY A N 1
ATOM 1854 C CA . GLY A 1 247 ? 11.014 17.180 7.054 1.00 84.44 247 GLY A CA 1
ATOM 1855 C C . GLY A 1 247 ? 12.069 17.551 6.001 1.00 84.44 247 GLY A C 1
ATOM 1856 O O . GLY A 1 247 ? 11.949 18.582 5.328 1.00 84.44 247 GLY A O 1
ATOM 1857 N N . GLY A 1 248 ? 13.117 16.729 5.871 1.00 77.25 248 GLY A N 1
ATOM 1858 C CA . GLY A 1 248 ? 14.249 16.918 4.965 1.00 77.25 248 GLY A CA 1
ATOM 1859 C C . GLY A 1 248 ? 14.237 16.019 3.715 1.00 77.25 248 GLY A C 1
ATOM 1860 O O . GLY A 1 248 ? 13.203 15.472 3.334 1.00 77.25 248 GLY A O 1
ATOM 1861 N N . PRO A 1 249 ? 15.401 15.849 3.055 1.00 73.00 249 PRO A N 1
ATOM 1862 C CA . PRO A 1 249 ? 15.536 15.013 1.860 1.00 73.00 249 PRO A CA 1
ATOM 1863 C C . PRO A 1 249 ? 15.245 13.519 2.060 1.00 73.00 249 PRO A C 1
ATOM 1865 O O . PRO A 1 249 ? 14.993 12.853 1.065 1.00 73.00 249 PRO A O 1
ATOM 1868 N N . GLU A 1 250 ? 15.256 13.000 3.298 1.00 75.81 250 GLU A N 1
ATOM 1869 C CA . GLU A 1 250 ? 14.859 11.614 3.632 1.00 75.81 250 GLU A CA 1
ATOM 1870 C C . GLU A 1 250 ? 13.540 11.225 2.959 1.00 75.81 250 GLU A C 1
ATOM 1872 O O . GLU A 1 250 ? 13.450 10.232 2.239 1.00 75.81 250 GLU A O 1
ATOM 1877 N N . ASN A 1 251 ? 12.530 12.077 3.143 1.00 85.69 251 ASN A N 1
ATOM 1878 C CA . ASN A 1 251 ? 11.185 11.845 2.644 1.00 85.69 251 ASN A CA 1
ATOM 1879 C C . ASN A 1 251 ? 11.056 12.074 1.128 1.00 85.69 251 ASN A C 1
ATOM 1881 O O . ASN A 1 251 ? 9.988 11.879 0.563 1.00 85.69 251 ASN A O 1
ATOM 1885 N N . LEU A 1 252 ? 12.120 12.509 0.448 1.00 80.38 252 LEU A N 1
ATOM 1886 C CA . LEU A 1 252 ? 12.130 12.778 -0.992 1.00 80.38 252 LEU A CA 1
ATOM 1887 C C . LEU A 1 252 ? 12.717 11.626 -1.816 1.00 80.38 252 LEU A C 1
ATOM 1889 O O . LEU A 1 252 ? 12.882 11.769 -3.029 1.00 80.38 252 LEU A O 1
ATOM 1893 N N . PHE A 1 253 ? 13.021 10.495 -1.179 1.00 77.06 253 PHE A N 1
ATOM 1894 C CA . PHE A 1 253 ? 13.514 9.283 -1.822 1.00 77.06 253 PHE A CA 1
ATOM 1895 C C . PHE A 1 253 ? 12.639 8.095 -1.406 1.00 77.06 253 PHE A C 1
ATOM 1897 O O . PHE A 1 253 ? 12.313 7.940 -0.232 1.00 77.06 253 PHE A O 1
ATOM 1904 N N . GLY A 1 254 ? 12.239 7.279 -2.380 1.00 75.56 254 GLY A N 1
ATOM 1905 C CA . GLY A 1 254 ? 11.577 6.005 -2.131 1.00 75.56 254 GLY A CA 1
ATOM 1906 C C . GLY A 1 254 ? 12.572 4.895 -1.782 1.00 75.56 254 GLY A C 1
ATOM 1907 O O . GLY A 1 254 ? 13.788 5.105 -1.769 1.00 75.56 254 GLY A O 1
ATOM 1908 N N . ALA A 1 255 ? 12.066 3.689 -1.526 1.00 74.81 255 ALA A N 1
ATOM 1909 C CA . ALA A 1 255 ? 12.875 2.535 -1.123 1.00 74.81 255 ALA A CA 1
ATOM 1910 C C . ALA A 1 255 ? 13.948 2.161 -2.166 1.00 74.81 255 ALA A C 1
ATOM 1912 O O . ALA A 1 255 ? 15.099 1.889 -1.818 1.00 74.81 255 ALA A O 1
ATOM 1913 N N . VAL A 1 256 ? 13.611 2.200 -3.460 1.00 73.69 256 VAL A N 1
ATOM 1914 C CA . VAL A 1 256 ? 14.574 1.937 -4.547 1.00 73.69 256 VAL A CA 1
ATOM 1915 C C . VAL A 1 256 ? 15.582 3.082 -4.688 1.00 73.69 256 VAL A C 1
ATOM 1917 O O . VAL A 1 256 ? 16.760 2.848 -4.955 1.00 73.69 256 VAL A O 1
ATOM 1920 N N . GLU A 1 257 ? 15.162 4.329 -4.481 1.00 74.38 257 GLU A N 1
ATOM 1921 C CA . GLU A 1 257 ? 16.046 5.494 -4.520 1.00 74.38 257 GLU A CA 1
ATOM 1922 C C . GLU A 1 257 ? 17.046 5.509 -3.351 1.00 74.38 257 GLU A C 1
ATOM 1924 O O . GLU A 1 257 ? 18.194 5.926 -3.534 1.00 74.38 257 GLU A O 1
ATOM 1929 N N . HIS A 1 258 ? 16.632 5.071 -2.161 1.00 74.12 258 HIS A N 1
ATOM 1930 C CA . HIS A 1 258 ? 17.491 4.933 -0.980 1.00 74.12 258 HIS A CA 1
ATOM 1931 C C . HIS A 1 258 ? 18.504 3.806 -1.154 1.00 74.12 258 HIS A C 1
ATOM 1933 O O . HIS A 1 258 ? 19.707 4.044 -1.097 1.00 74.12 258 HIS A O 1
ATOM 1939 N N . THR A 1 259 ? 18.050 2.596 -1.468 1.00 67.38 259 THR A N 1
ATOM 1940 C CA . THR A 1 259 ? 18.928 1.420 -1.618 1.00 67.38 259 THR A CA 1
ATOM 1941 C C . THR A 1 259 ? 19.865 1.499 -2.819 1.00 67.38 259 THR A C 1
ATOM 1943 O O . THR A 1 259 ? 20.994 1.014 -2.758 1.00 67.38 259 THR A O 1
ATOM 1946 N N . ARG A 1 260 ? 19.506 2.233 -3.883 1.00 68.94 260 ARG A N 1
ATOM 1947 C CA . ARG A 1 260 ? 20.468 2.593 -4.942 1.00 68.94 260 ARG A CA 1
ATOM 1948 C C . ARG A 1 260 ? 21.664 3.402 -4.423 1.00 68.94 260 ARG A C 1
ATOM 1950 O O . ARG A 1 260 ? 22.682 3.420 -5.107 1.00 68.94 260 ARG A O 1
ATOM 1957 N N . ARG A 1 261 ? 21.579 4.037 -3.250 1.00 70.06 261 ARG A N 1
ATOM 1958 C CA . ARG A 1 261 ? 22.664 4.792 -2.594 1.00 70.06 261 ARG A CA 1
ATOM 1959 C C . ARG A 1 261 ? 23.329 4.041 -1.440 1.00 70.06 261 ARG A C 1
ATOM 1961 O O . ARG A 1 261 ? 24.109 4.649 -0.718 1.00 70.06 261 ARG A O 1
ATOM 1968 N N . MET A 1 262 ? 23.021 2.765 -1.239 1.00 69.25 262 MET A N 1
ATOM 1969 C CA . MET A 1 262 ? 23.562 1.960 -0.143 1.00 69.25 262 MET A CA 1
ATOM 1970 C C . MET A 1 262 ? 24.117 0.634 -0.662 1.00 69.25 262 MET A C 1
ATOM 1972 O O . MET A 1 262 ? 23.947 0.286 -1.834 1.00 69.25 262 MET A O 1
ATOM 1976 N N . ASP A 1 263 ? 24.822 -0.072 0.216 1.00 69.88 263 ASP A N 1
ATOM 1977 C CA . ASP A 1 263 ? 25.349 -1.402 -0.060 1.00 69.88 263 ASP A CA 1
ATOM 1978 C C . ASP A 1 263 ? 24.211 -2.405 -0.308 1.00 69.88 263 ASP A C 1
ATOM 1980 O O . ASP A 1 263 ? 23.289 -2.537 0.503 1.00 69.88 263 ASP A O 1
ATOM 1984 N N . VAL A 1 264 ? 24.284 -3.128 -1.427 1.00 65.62 264 VAL A N 1
ATOM 1985 C CA . VAL A 1 264 ? 23.262 -4.116 -1.806 1.00 65.62 264 VAL A CA 1
ATOM 1986 C C . VAL A 1 264 ? 23.210 -5.314 -0.854 1.00 65.62 264 VAL A C 1
ATOM 1988 O O . VAL A 1 264 ? 22.173 -5.951 -0.747 1.00 65.62 264 VAL A O 1
ATOM 1991 N N . GLN A 1 265 ? 24.312 -5.644 -0.172 1.00 60.47 265 GLN A N 1
ATOM 1992 C CA . GLN A 1 265 ? 24.361 -6.769 0.769 1.00 60.47 265 GLN A CA 1
ATOM 1993 C C . GLN A 1 265 ? 23.681 -6.434 2.098 1.00 60.47 265 GLN A C 1
ATOM 1995 O O . GLN A 1 265 ? 23.360 -7.333 2.865 1.00 60.47 265 GLN A O 1
ATOM 2000 N N . VAL A 1 266 ? 23.448 -5.145 2.361 1.00 60.31 266 VAL A N 1
ATOM 2001 C CA . VAL A 1 266 ? 22.623 -4.687 3.479 1.00 60.31 266 VAL A CA 1
ATOM 2002 C C . VAL A 1 266 ? 21.161 -4.609 3.049 1.00 60.31 266 VAL A C 1
ATOM 2004 O O . VAL A 1 266 ? 20.296 -5.025 3.807 1.00 60.31 266 VAL A O 1
ATOM 2007 N N . ALA A 1 267 ? 20.878 -4.098 1.846 1.00 52.62 267 ALA A N 1
ATOM 2008 C CA . ALA A 1 267 ? 19.528 -3.915 1.308 1.00 52.62 267 ALA A CA 1
ATOM 2009 C C . ALA A 1 267 ? 18.922 -5.228 0.761 1.00 52.62 267 ALA A C 1
ATOM 2011 O O . ALA A 1 267 ? 19.129 -5.583 -0.401 1.00 52.62 267 ALA A O 1
ATOM 2012 N N . ALA A 1 268 ? 18.154 -5.933 1.595 1.00 53.03 268 ALA A N 1
ATOM 2013 C CA . ALA A 1 268 ? 17.614 -7.258 1.296 1.00 53.03 268 ALA A CA 1
ATOM 2014 C C . ALA A 1 268 ? 16.393 -7.256 0.340 1.00 53.03 268 ALA A C 1
ATOM 2016 O O . ALA A 1 268 ? 15.962 -6.229 -0.189 1.00 53.03 268 ALA A O 1
ATOM 2017 N N . SER A 1 269 ? 15.870 -8.453 0.051 1.00 50.34 269 SER A N 1
ATOM 2018 C CA . SER A 1 269 ? 15.138 -8.761 -1.192 1.00 50.34 269 SER A CA 1
ATOM 2019 C C . SER A 1 269 ? 13.820 -8.000 -1.450 1.00 50.34 269 SER A C 1
ATOM 2021 O O . SER A 1 269 ? 13.488 -7.765 -2.616 1.00 50.34 269 SER A O 1
ATOM 2023 N N . ALA A 1 270 ? 13.090 -7.562 -0.417 1.00 56.16 270 ALA A N 1
ATOM 2024 C CA . ALA A 1 270 ? 11.755 -6.957 -0.552 1.00 56.16 270 ALA A CA 1
ATOM 2025 C C . ALA A 1 270 ? 11.757 -5.481 -1.012 1.00 56.16 270 ALA A C 1
ATOM 2027 O O . ALA A 1 270 ? 10.737 -4.943 -1.458 1.00 56.16 270 ALA A O 1
ATOM 2028 N N . VAL A 1 271 ? 12.918 -4.819 -0.972 1.00 59.94 271 VAL A N 1
ATOM 2029 C CA . VAL A 1 271 ? 13.139 -3.409 -1.347 1.00 59.94 271 VAL A CA 1
ATOM 2030 C C . VAL A 1 271 ? 12.525 -3.018 -2.694 1.00 59.94 271 VAL A C 1
ATOM 2032 O O . VAL A 1 271 ? 11.972 -1.925 -2.832 1.00 59.94 271 VAL A O 1
ATOM 2035 N N . ALA A 1 272 ? 12.623 -3.892 -3.700 1.00 65.31 272 ALA A N 1
ATOM 2036 C CA . ALA A 1 272 ? 12.138 -3.608 -5.049 1.00 65.31 272 ALA A CA 1
ATOM 2037 C C . ALA A 1 272 ? 10.614 -3.393 -5.092 1.00 65.31 272 ALA A C 1
ATOM 2039 O O . ALA A 1 272 ? 10.140 -2.570 -5.881 1.00 65.31 272 ALA A O 1
ATOM 2040 N N . LEU A 1 273 ? 9.872 -4.090 -4.224 1.00 76.06 273 LEU A N 1
ATOM 2041 C CA . LEU A 1 273 ? 8.421 -3.977 -4.066 1.00 76.06 273 LEU A CA 1
ATOM 2042 C C . LEU A 1 273 ? 8.022 -2.996 -2.950 1.00 76.06 273 LEU A C 1
ATOM 2044 O O . LEU A 1 273 ? 6.902 -2.495 -2.975 1.00 76.06 273 LEU A O 1
ATOM 2048 N N . GLY A 1 274 ? 8.934 -2.636 -2.040 1.00 79.25 274 GLY A N 1
ATOM 2049 C CA . GLY A 1 274 ? 8.724 -1.585 -1.034 1.00 79.25 274 GLY A CA 1
ATOM 2050 C C . GLY A 1 274 ? 7.802 -1.981 0.116 1.00 79.25 274 GLY A C 1
ATOM 2051 O O . GLY A 1 274 ? 6.992 -1.155 0.547 1.00 79.25 274 GLY A O 1
ATOM 2052 N N . MET A 1 275 ? 7.908 -3.231 0.565 1.00 85.38 275 MET A N 1
ATOM 2053 C CA . MET A 1 275 ? 7.034 -3.888 1.546 1.00 85.38 275 MET A CA 1
ATOM 2054 C C . MET A 1 275 ? 7.335 -3.456 2.989 1.00 85.38 275 MET A C 1
ATOM 2056 O O . MET A 1 275 ? 7.718 -4.265 3.819 1.00 85.38 275 MET A O 1
ATOM 2060 N N . HIS A 1 276 ? 7.188 -2.166 3.280 1.00 90.38 276 HIS A N 1
ATOM 2061 C CA . HIS A 1 276 ? 7.400 -1.602 4.625 1.00 90.38 276 HIS A CA 1
ATOM 2062 C C . HIS A 1 276 ? 6.150 -0.844 5.057 1.00 90.38 276 HIS A C 1
ATOM 2064 O O . HIS A 1 276 ? 5.529 -0.193 4.215 1.00 90.38 276 HIS A O 1
ATOM 2070 N N . GLY A 1 277 ? 5.780 -0.950 6.322 1.00 93.56 277 GLY A N 1
ATOM 2071 C CA . GLY A 1 277 ? 4.510 -0.486 6.861 1.00 93.56 277 GLY A CA 1
ATOM 2072 C C . GLY A 1 277 ? 4.542 0.884 7.527 1.00 93.56 277 GLY A C 1
ATOM 2073 O O . GLY A 1 277 ? 5.547 1.603 7.517 1.00 93.56 277 GLY A O 1
ATOM 2074 N N . ILE A 1 278 ? 3.402 1.243 8.111 1.00 96.44 278 ILE A N 1
ATOM 2075 C CA . ILE A 1 278 ? 3.214 2.474 8.883 1.00 96.44 278 ILE A CA 1
ATOM 2076 C C . ILE A 1 278 ? 2.116 2.278 9.936 1.00 96.44 278 ILE A C 1
ATOM 2078 O O . ILE A 1 278 ? 1.068 1.703 9.651 1.00 96.44 278 ILE A O 1
ATOM 2082 N N . GLY A 1 279 ? 2.342 2.761 11.153 1.00 96.94 279 GLY A N 1
ATOM 2083 C CA . GLY A 1 279 ? 1.386 2.672 12.255 1.00 96.94 279 GLY A CA 1
ATOM 2084 C C . GLY A 1 279 ? 1.164 4.020 12.925 1.00 96.94 279 GLY A C 1
ATOM 2085 O O . GLY A 1 279 ? 2.065 4.862 12.925 1.00 96.94 279 GLY A O 1
ATOM 2086 N N . VAL A 1 280 ? -0.024 4.213 13.500 1.00 96.31 280 VAL A N 1
ATOM 2087 C CA . VAL A 1 280 ? -0.342 5.374 14.337 1.00 96.31 280 VAL A CA 1
ATOM 2088 C C . VAL A 1 280 ? -0.908 4.950 15.698 1.00 96.31 280 VAL A C 1
ATOM 2090 O O . VAL A 1 280 ? -1.692 4.002 15.774 1.00 96.31 280 VAL A O 1
ATOM 2093 N N . GLY A 1 281 ? -0.508 5.636 16.770 1.00 95.25 281 GLY A N 1
ATOM 2094 C CA . GLY A 1 281 ? -1.012 5.397 18.126 1.00 95.25 281 GLY A CA 1
ATOM 2095 C C . GLY A 1 281 ? -0.270 6.205 19.194 1.00 95.25 281 GLY A C 1
ATOM 2096 O O . GLY A 1 281 ? 0.867 6.604 18.990 1.00 95.25 281 GLY A O 1
ATOM 2097 N N . ASP A 1 282 ? -0.932 6.472 20.320 1.00 95.25 282 ASP A N 1
ATOM 2098 C CA . ASP A 1 282 ? -0.359 7.144 21.507 1.00 95.25 282 ASP A CA 1
ATOM 2099 C C . ASP A 1 282 ? 0.703 6.239 22.161 1.00 95.25 282 ASP A C 1
ATOM 2101 O O . ASP A 1 282 ? 0.340 5.279 22.843 1.00 95.25 282 ASP A O 1
ATOM 2105 N N . LEU A 1 283 ? 1.991 6.473 21.885 1.00 96.88 283 LEU A N 1
ATOM 2106 C CA . LEU A 1 283 ? 3.095 5.630 22.362 1.00 96.88 283 LEU A CA 1
ATOM 2107 C C . LEU A 1 283 ? 3.809 6.241 23.579 1.00 96.88 283 LEU A C 1
ATOM 2109 O O . LEU A 1 283 ? 4.391 5.486 24.362 1.00 96.88 283 LEU A O 1
ATOM 2113 N N . ASP A 1 284 ? 3.763 7.567 23.766 1.00 95.75 284 ASP A N 1
ATOM 2114 C CA . ASP A 1 284 ? 4.324 8.253 24.946 1.00 95.75 284 ASP A CA 1
ATOM 2115 C C . ASP A 1 284 ? 3.300 8.627 26.041 1.00 95.75 284 ASP A C 1
ATOM 2117 O O . ASP A 1 284 ? 3.695 9.067 27.126 1.00 95.75 284 ASP A O 1
ATOM 2121 N N . GLY A 1 285 ? 2.006 8.380 25.802 1.00 92.94 285 GLY A N 1
ATOM 2122 C CA . GLY A 1 285 ? 0.924 8.542 26.774 1.00 92.94 285 GLY A CA 1
ATOM 2123 C C . GLY A 1 285 ? 0.397 9.976 26.914 1.00 92.94 285 GLY A C 1
ATOM 2124 O O . GLY A 1 285 ? -0.317 10.268 27.883 1.00 92.94 285 GLY A O 1
ATOM 2125 N N . ASP A 1 286 ? 0.746 10.898 26.005 1.00 92.19 286 ASP A N 1
ATOM 2126 C CA . ASP A 1 286 ? 0.322 12.305 26.069 1.00 92.19 286 ASP A CA 1
ATOM 2127 C C . ASP A 1 286 ? -1.114 12.570 25.560 1.00 92.19 286 ASP A C 1
ATOM 2129 O O . ASP A 1 286 ? -1.681 13.645 25.813 1.00 92.19 286 ASP A O 1
ATOM 2133 N N . GLY A 1 287 ? -1.748 11.585 24.915 1.00 88.75 287 GLY A N 1
ATOM 2134 C CA . GLY A 1 287 ? -3.096 11.683 24.351 1.00 88.75 287 GLY A CA 1
ATOM 2135 C C . GLY A 1 287 ? -3.152 12.032 22.861 1.00 88.75 287 GLY A C 1
ATOM 2136 O O . GLY A 1 287 ? -4.258 12.127 22.308 1.00 88.75 287 GLY A O 1
ATOM 2137 N N . LEU A 1 288 ? -2.020 12.260 22.198 1.00 90.38 288 LEU A N 1
ATOM 2138 C CA . LEU A 1 288 ? -1.911 12.400 20.744 1.00 90.38 288 LEU A CA 1
ATOM 2139 C C . LEU A 1 288 ? -1.607 11.036 20.098 1.00 90.38 288 LEU A C 1
ATOM 2141 O O . LEU A 1 288 ? -1.488 10.036 20.789 1.00 90.38 288 LEU A O 1
ATOM 2145 N N . GLU A 1 289 ? -1.585 10.957 18.767 1.00 92.62 289 GLU A N 1
ATOM 2146 C CA . GLU A 1 289 ? -1.279 9.698 18.073 1.00 92.62 289 GLU A CA 1
ATOM 2147 C C . GLU A 1 289 ? 0.026 9.849 17.296 1.00 92.62 289 GLU A C 1
ATOM 2149 O O . GLU A 1 289 ? 0.090 10.567 16.293 1.00 92.62 289 GLU A O 1
ATOM 2154 N N . ASP A 1 290 ? 1.068 9.200 17.805 1.00 96.12 290 ASP A N 1
ATOM 2155 C CA . ASP A 1 290 ? 2.415 9.195 17.249 1.00 96.12 290 ASP A CA 1
ATOM 2156 C C . ASP A 1 290 ? 2.481 8.344 15.985 1.00 96.12 290 ASP A C 1
ATOM 2158 O O . ASP A 1 290 ? 1.639 7.476 15.759 1.00 96.12 290 ASP A O 1
ATOM 2162 N N . LEU A 1 291 ? 3.493 8.581 15.149 1.00 97.00 291 LEU A N 1
ATOM 2163 C CA . LEU A 1 291 ? 3.659 7.891 13.873 1.00 97.00 291 LEU A CA 1
ATOM 2164 C C . LEU A 1 291 ? 4.916 7.017 13.889 1.00 97.00 291 LEU A C 1
ATOM 2166 O O . LEU A 1 291 ? 6.028 7.527 14.054 1.00 97.00 291 LEU A O 1
ATOM 2170 N N . TYR A 1 292 ? 4.751 5.718 13.643 1.00 97.62 292 TYR A N 1
ATOM 2171 C CA . TYR A 1 292 ? 5.855 4.782 13.432 1.00 97.62 292 TYR A CA 1
ATOM 2172 C C . TYR A 1 292 ? 5.942 4.392 11.952 1.00 97.62 292 TYR A C 1
ATOM 2174 O O . TYR A 1 292 ? 4.956 3.955 11.360 1.00 97.62 292 TYR A O 1
ATOM 2182 N N . VAL A 1 293 ? 7.114 4.554 11.335 1.00 95.81 293 VAL A N 1
ATOM 2183 C CA . VAL A 1 293 ? 7.346 4.284 9.906 1.00 95.81 293 VAL A CA 1
ATOM 2184 C C . VAL A 1 293 ? 8.453 3.249 9.760 1.00 95.81 293 VAL A C 1
ATOM 2186 O O . VAL A 1 293 ? 9.632 3.550 9.979 1.00 95.81 293 VAL A O 1
ATOM 2189 N N . ALA A 1 294 ? 8.068 2.046 9.344 1.00 93.56 294 ALA A N 1
ATOM 2190 C CA . ALA A 1 294 ? 9.003 0.971 9.066 1.00 93.56 294 ALA A CA 1
ATOM 2191 C C . ALA A 1 294 ? 9.753 1.214 7.746 1.00 93.56 294 ALA A C 1
ATOM 2193 O O . ALA A 1 294 ? 9.224 1.804 6.792 1.00 93.56 294 ALA A O 1
ATOM 2194 N N . ARG A 1 295 ? 11.015 0.787 7.692 1.00 88.62 295 ARG A N 1
ATOM 2195 C CA . ARG A 1 295 ? 11.916 0.997 6.555 1.00 88.62 295 ARG A CA 1
ATOM 2196 C C . ARG A 1 295 ? 12.656 -0.281 6.173 1.00 88.62 295 ARG A C 1
ATOM 2198 O O . ARG A 1 295 ? 12.631 -1.289 6.871 1.00 88.62 295 ARG A O 1
ATOM 2205 N N . HIS A 1 296 ? 13.304 -0.209 5.014 1.00 81.38 296 HIS A N 1
ATOM 2206 C CA . HIS A 1 296 ? 14.174 -1.278 4.558 1.00 81.38 296 HIS A CA 1
ATOM 2207 C C . HIS A 1 296 ? 15.457 -1.353 5.376 1.00 81.38 296 HIS A C 1
ATOM 2209 O O . HIS A 1 296 ? 15.926 -0.346 5.913 1.00 81.38 296 HIS A O 1
ATOM 2215 N N . SER A 1 297 ? 16.094 -2.517 5.339 1.00 79.38 297 SER A N 1
ATOM 2216 C CA . SER A 1 297 ? 17.361 -2.743 6.020 1.00 79.38 297 SER A CA 1
ATOM 2217 C C . SER A 1 297 ? 18.439 -1.698 5.683 1.00 79.38 297 SER A C 1
ATOM 2219 O O . SER A 1 297 ? 18.526 -1.153 4.572 1.00 79.38 297 SER A O 1
ATOM 2221 N N . GLY A 1 298 ? 19.281 -1.412 6.676 1.00 75.06 298 GLY A N 1
ATOM 2222 C CA . GLY A 1 298 ? 20.375 -0.445 6.602 1.00 75.06 298 GLY A CA 1
ATOM 2223 C C . GLY A 1 298 ? 20.000 1.006 6.904 1.00 75.06 298 GLY A C 1
ATOM 2224 O O . GLY A 1 298 ? 20.884 1.861 6.850 1.00 75.06 298 GLY A O 1
ATOM 2225 N N . VAL A 1 299 ? 18.739 1.310 7.228 1.00 79.75 299 VAL A N 1
ATOM 2226 C CA . VAL A 1 299 ? 18.317 2.631 7.727 1.00 79.75 299 VAL A CA 1
ATOM 2227 C C . VAL A 1 299 ? 17.335 2.472 8.894 1.00 79.75 299 VAL A C 1
ATOM 2229 O O . VAL A 1 299 ? 16.480 1.599 8.824 1.00 79.75 299 VAL A O 1
ATOM 2232 N N . PRO A 1 300 ? 17.416 3.302 9.952 1.00 85.19 300 PRO A N 1
ATOM 2233 C CA . PRO A 1 300 ? 16.608 3.114 11.153 1.00 85.19 300 PRO A CA 1
ATOM 2234 C C . PRO A 1 300 ? 15.131 3.383 10.880 1.00 85.19 300 PRO A C 1
ATOM 2236 O O . PRO A 1 300 ? 14.816 4.354 10.182 1.00 85.19 300 PRO A O 1
ATOM 2239 N N . ASN A 1 301 ? 14.225 2.597 11.453 1.00 91.06 301 ASN A N 1
ATOM 2240 C CA . ASN A 1 301 ? 12.800 2.942 11.477 1.00 91.06 301 ASN A CA 1
ATOM 2241 C C . ASN A 1 301 ? 12.577 4.322 12.127 1.00 91.06 301 ASN A C 1
ATOM 2243 O O . ASN A 1 301 ? 13.329 4.733 13.013 1.00 91.06 301 ASN A O 1
ATOM 2247 N N . HIS A 1 302 ? 11.557 5.060 11.678 1.00 92.94 302 HIS A N 1
ATOM 2248 C CA . HIS A 1 302 ? 11.234 6.372 12.253 1.00 92.94 302 HIS A CA 1
ATOM 2249 C C . HIS A 1 302 ? 10.145 6.240 13.306 1.00 92.94 302 HIS A C 1
ATOM 2251 O O . HIS A 1 302 ? 9.044 5.805 12.986 1.00 92.94 302 HIS A O 1
ATOM 2257 N N . TYR A 1 303 ? 10.424 6.707 14.520 1.00 95.69 303 TYR A N 1
ATOM 2258 C CA . TYR A 1 303 ? 9.419 6.953 15.548 1.00 95.69 303 TYR A CA 1
ATOM 2259 C C . TYR A 1 303 ? 9.264 8.466 15.728 1.00 95.69 303 TYR A C 1
ATOM 2261 O O . TYR A 1 303 ? 10.213 9.161 16.109 1.00 95.69 303 TYR A O 1
ATOM 2269 N N . LEU A 1 304 ? 8.087 8.988 15.380 1.00 96.44 304 LEU A N 1
ATOM 2270 C CA . LEU A 1 304 ? 7.801 10.415 15.339 1.00 96.44 304 LEU A CA 1
ATOM 2271 C C . LEU A 1 304 ? 6.704 10.780 16.340 1.00 96.44 304 LEU A C 1
ATOM 2273 O O . LEU A 1 304 ? 5.540 10.435 16.143 1.00 96.44 304 LEU A O 1
ATOM 2277 N N . LEU A 1 305 ? 7.076 11.553 17.359 1.00 95.94 305 LEU A N 1
ATOM 2278 C CA . LEU A 1 305 ? 6.148 12.060 18.362 1.00 95.94 305 LEU A CA 1
ATOM 2279 C C . LEU A 1 305 ? 5.242 13.139 17.767 1.00 95.94 305 LEU A C 1
ATOM 2281 O O . LEU A 1 305 ? 5.725 14.138 17.203 1.00 95.94 305 LEU A O 1
ATOM 2285 N N . ALA A 1 306 ? 3.937 12.967 17.933 1.00 93.94 306 ALA A N 1
ATOM 2286 C CA . ALA A 1 306 ? 2.935 13.956 17.583 1.00 93.94 306 ALA A CA 1
ATOM 2287 C C . ALA A 1 306 ? 3.096 15.213 18.445 1.00 93.94 306 ALA A C 1
ATOM 2289 O O . ALA A 1 306 ? 3.604 15.193 19.563 1.00 93.94 306 ALA A O 1
ATOM 2290 N N . GLN A 1 307 ? 2.722 16.370 17.904 1.00 90.00 307 GLN A N 1
ATOM 2291 C CA . GLN A 1 307 ? 2.847 17.659 18.582 1.00 90.00 307 GLN A CA 1
ATOM 2292 C C . GLN A 1 307 ? 1.517 18.405 18.564 1.00 90.00 307 GLN A C 1
ATOM 2294 O O . GLN A 1 307 ? 0.729 18.287 17.623 1.00 90.00 307 GLN A O 1
ATOM 2299 N N . ALA A 1 308 ? 1.293 19.240 19.584 1.00 78.62 308 ALA A N 1
ATOM 2300 C CA . ALA A 1 308 ? 0.064 20.005 19.798 1.00 78.62 308 ALA A CA 1
ATOM 2301 C C . ALA A 1 308 ? -0.283 20.966 18.631 1.00 78.62 308 ALA A C 1
ATOM 2303 O O . ALA A 1 308 ? -0.085 22.186 18.692 1.00 78.62 308 ALA A O 1
ATOM 2304 N N . GLY A 1 309 ? -0.862 20.424 17.558 1.00 70.62 309 GLY A N 1
ATOM 2305 C CA . GLY A 1 309 ? -1.166 21.117 16.306 1.00 70.62 309 GLY A CA 1
ATOM 2306 C C . GLY A 1 309 ? -1.058 20.298 15.018 1.00 70.62 309 GLY A C 1
ATOM 2307 O O . GLY A 1 309 ? -1.123 20.923 13.962 1.00 70.62 309 GLY A O 1
ATOM 2308 N N . GLY A 1 310 ? -0.877 18.975 15.078 1.00 79.06 310 GLY A N 1
ATOM 2309 C CA . GLY A 1 310 ? -0.839 18.112 13.888 1.00 79.06 310 GLY A CA 1
ATOM 2310 C C . GLY A 1 310 ? 0.467 18.202 13.092 1.00 79.06 310 GLY A C 1
ATOM 2311 O O . GLY A 1 310 ? 0.459 18.093 11.865 1.00 79.06 310 GLY A O 1
ATOM 2312 N N . GLY A 1 311 ? 1.575 18.464 13.789 1.00 89.00 311 GLY A N 1
ATOM 2313 C CA . GLY A 1 311 ? 2.940 18.317 13.282 1.00 89.00 311 GLY A CA 1
ATOM 2314 C C . GLY A 1 311 ? 3.699 17.272 14.100 1.00 89.00 311 GLY A C 1
ATOM 2315 O O . GLY A 1 311 ? 3.232 16.893 15.171 1.00 89.00 311 GLY A O 1
ATOM 2316 N N . PHE A 1 312 ? 4.868 16.850 13.624 1.00 93.75 312 PHE A N 1
ATOM 2317 C CA . PHE A 1 312 ? 5.678 15.806 14.258 1.00 93.75 312 PHE A CA 1
ATOM 2318 C C . PHE A 1 312 ? 7.123 16.252 14.519 1.00 93.75 312 PHE A C 1
ATOM 2320 O O . PHE A 1 312 ? 7.661 17.128 13.830 1.00 93.75 312 PHE A O 1
ATOM 2327 N N . ARG A 1 313 ? 7.758 15.600 15.496 1.00 94.12 313 ARG A N 1
ATOM 2328 C CA . ARG A 1 313 ? 9.204 15.638 15.776 1.00 94.12 313 ARG A CA 1
ATOM 2329 C C . ARG A 1 313 ? 9.732 14.211 15.920 1.00 94.12 313 ARG A C 1
ATOM 2331 O O . ARG A 1 313 ? 8.953 13.320 16.227 1.00 94.12 313 ARG A O 1
ATOM 2338 N N . ASP A 1 314 ? 11.029 13.992 15.753 1.00 93.19 314 ASP A N 1
ATOM 2339 C CA . ASP A 1 314 ? 11.619 12.684 16.073 1.00 93.19 314 ASP A CA 1
ATOM 2340 C C . ASP A 1 314 ? 11.535 12.401 17.586 1.00 93.19 314 ASP A C 1
ATOM 2342 O O . ASP A 1 314 ? 11.640 13.324 18.408 1.00 93.19 314 ASP A O 1
ATOM 2346 N N . ALA A 1 315 ? 11.368 11.131 17.955 1.00 93.44 315 ALA A N 1
ATOM 2347 C CA . ALA A 1 315 ? 11.512 10.681 19.334 1.00 93.44 315 ALA A CA 1
ATOM 2348 C C . ALA A 1 315 ? 12.957 10.885 19.855 1.00 93.44 315 ALA A C 1
ATOM 2350 O O . ALA A 1 315 ? 13.908 10.941 19.067 1.00 93.44 315 ALA A O 1
ATOM 2351 N N . PRO A 1 316 ? 13.167 11.018 21.181 1.00 89.62 316 PRO A N 1
ATOM 2352 C CA . PRO A 1 316 ? 14.508 11.135 21.752 1.00 89.62 316 PRO A CA 1
ATOM 2353 C C . PRO A 1 316 ? 15.383 9.903 21.440 1.00 89.62 316 PRO A C 1
ATOM 2355 O O . PRO A 1 316 ? 14.886 8.783 21.542 1.00 89.62 316 PRO A O 1
ATOM 2358 N N . PRO A 1 317 ? 16.685 10.068 21.125 1.00 85.00 317 PRO A N 1
ATOM 2359 C CA . PRO A 1 317 ? 17.594 8.942 20.903 1.00 85.00 317 PRO A CA 1
ATOM 2360 C C . PRO A 1 317 ? 17.649 7.968 22.086 1.00 85.00 317 PRO A C 1
ATOM 2362 O O . PRO A 1 317 ? 17.569 8.389 23.242 1.00 85.00 317 PRO A O 1
ATOM 2365 N N . GLY A 1 318 ? 17.856 6.681 21.794 1.00 83.44 318 GLY A N 1
ATOM 2366 C CA . GLY A 1 318 ? 17.871 5.621 22.809 1.00 83.44 318 GLY A CA 1
ATOM 2367 C C . GLY A 1 318 ? 16.479 5.125 23.214 1.00 83.44 318 GLY A C 1
ATOM 2368 O O . GLY A 1 318 ? 16.337 4.546 24.287 1.00 83.44 318 GLY A O 1
ATOM 2369 N N . HIS A 1 319 ? 15.459 5.353 22.379 1.00 91.25 319 HIS A N 1
ATOM 2370 C CA . HIS A 1 319 ? 14.115 4.811 22.587 1.00 91.25 319 HIS A CA 1
ATOM 2371 C C . HIS A 1 319 ? 14.017 3.302 22.296 1.00 91.25 319 HIS A C 1
ATOM 2373 O O . HIS A 1 319 ? 13.109 2.670 22.815 1.00 91.25 319 HIS A O 1
ATOM 2379 N N . GLY A 1 320 ? 14.928 2.715 21.508 1.00 90.62 320 GLY A N 1
ATOM 2380 C CA . GLY A 1 320 ? 15.042 1.259 21.308 1.00 90.62 320 GLY A CA 1
ATOM 2381 C C . GLY A 1 320 ? 14.258 0.676 20.124 1.00 90.62 320 GLY A C 1
ATOM 2382 O O . GLY A 1 320 ? 14.402 -0.505 19.823 1.00 90.62 320 GLY A O 1
ATOM 2383 N N . ALA A 1 321 ? 13.476 1.493 19.414 1.00 92.94 321 ALA A N 1
ATOM 2384 C CA . ALA A 1 321 ? 12.659 1.069 18.268 1.00 92.94 321 ALA A CA 1
ATOM 2385 C C . ALA A 1 321 ? 13.205 1.544 16.904 1.00 92.94 321 ALA A C 1
ATOM 2387 O O . ALA A 1 321 ? 12.516 1.460 15.890 1.00 92.94 321 ALA A O 1
ATOM 2388 N N . ASP A 1 322 ? 14.431 2.064 16.865 1.00 89.88 322 ASP A N 1
ATOM 2389 C CA . ASP A 1 322 ? 15.161 2.525 15.680 1.00 89.88 322 ASP A CA 1
ATOM 2390 C C . ASP A 1 322 ? 15.958 1.381 15.020 1.00 89.88 322 ASP A C 1
ATOM 2392 O O . ASP A 1 322 ? 17.169 1.474 14.808 1.00 89.88 322 ASP A O 1
ATOM 2396 N N . LEU A 1 323 ? 15.265 0.278 14.717 1.00 88.19 323 LEU A N 1
ATOM 2397 C CA . LEU A 1 323 ? 15.855 -0.955 14.175 1.00 88.19 323 LEU A CA 1
ATOM 2398 C C . LEU A 1 323 ? 16.445 -0.747 12.772 1.00 88.19 323 LEU A C 1
ATOM 2400 O O . LEU A 1 323 ? 15.896 0.023 11.982 1.00 88.19 323 LEU A O 1
ATOM 2404 N N . LEU A 1 324 ? 17.553 -1.433 12.469 1.00 83.00 324 LEU A N 1
ATOM 2405 C CA . LEU A 1 324 ? 18.269 -1.369 11.183 1.00 83.00 324 LEU A CA 1
ATOM 2406 C C . LEU A 1 324 ? 17.967 -2.553 10.248 1.00 83.00 324 LEU A C 1
ATOM 2408 O O . LEU A 1 324 ? 18.408 -2.549 9.095 1.00 83.00 324 LEU A O 1
ATOM 2412 N N . GLU A 1 325 ? 17.241 -3.554 10.730 1.00 83.25 325 GLU A N 1
ATOM 2413 C CA . GLU A 1 325 ? 16.726 -4.704 9.992 1.00 83.25 325 GLU A CA 1
ATOM 2414 C C . GLU A 1 325 ? 15.605 -4.336 8.987 1.00 83.25 325 GLU A C 1
ATOM 2416 O O . GLU A 1 325 ? 14.963 -3.291 9.100 1.00 83.25 325 GLU A O 1
ATOM 2421 N N . ASP A 1 326 ? 15.353 -5.189 7.980 1.00 85.44 326 ASP A N 1
ATOM 2422 C CA . ASP A 1 326 ? 14.256 -4.985 7.012 1.00 85.44 326 ASP A CA 1
ATOM 2423 C C . ASP A 1 326 ? 12.921 -5.183 7.742 1.00 85.44 326 ASP A C 1
ATOM 2425 O O . ASP A 1 326 ? 12.567 -6.306 8.103 1.00 85.44 326 ASP A O 1
ATOM 2429 N N . THR A 1 327 ? 12.214 -4.080 8.002 1.00 90.12 327 THR A N 1
ATOM 2430 C CA . THR A 1 327 ? 10.992 -4.086 8.813 1.00 90.12 327 THR A CA 1
ATOM 2431 C C . THR A 1 327 ? 9.765 -3.939 7.918 1.00 90.12 327 THR A C 1
ATOM 2433 O O . THR A 1 327 ? 9.573 -2.895 7.290 1.00 90.12 327 THR A O 1
ATOM 2436 N N . ALA A 1 328 ? 8.929 -4.973 7.846 1.00 91.44 328 ALA A N 1
ATOM 2437 C CA . ALA A 1 328 ? 7.727 -4.981 7.020 1.00 91.44 328 ALA A CA 1
ATOM 2438 C C . ALA A 1 328 ? 6.515 -4.407 7.772 1.00 91.44 328 ALA A C 1
ATOM 2440 O O . ALA A 1 328 ? 6.319 -3.192 7.780 1.00 91.44 328 ALA A O 1
ATOM 2441 N N . GLY A 1 329 ? 5.687 -5.256 8.376 1.00 93.44 329 GLY A N 1
ATOM 2442 C CA . GLY A 1 329 ? 4.507 -4.864 9.139 1.00 93.44 329 GLY A CA 1
ATOM 2443 C C . GLY A 1 329 ? 4.826 -4.088 10.413 1.00 93.44 329 GLY A C 1
ATOM 2444 O O . GLY A 1 329 ? 5.883 -4.240 11.026 1.00 93.44 329 GLY A O 1
ATOM 2445 N N . VAL A 1 330 ? 3.861 -3.255 10.797 1.00 97.19 330 VAL A N 1
ATOM 2446 C CA . VAL A 1 330 ? 3.837 -2.488 12.042 1.00 97.19 330 VAL A CA 1
ATOM 2447 C C . VAL A 1 330 ? 2.480 -2.722 12.680 1.00 97.19 330 VAL A C 1
ATOM 2449 O O . VAL A 1 330 ? 1.464 -2.436 12.046 1.00 97.19 330 VAL A O 1
ATOM 2452 N N . LEU A 1 331 ? 2.471 -3.180 13.926 1.00 98.31 331 LEU A N 1
ATOM 2453 C CA . LEU A 1 331 ? 1.288 -3.285 14.765 1.00 98.31 331 LEU A CA 1
ATOM 2454 C C . LEU A 1 331 ? 1.521 -2.511 16.070 1.00 98.31 331 LEU A C 1
ATOM 2456 O O . LEU A 1 331 ? 2.552 -2.679 16.718 1.00 98.31 331 LEU A O 1
ATOM 2460 N N . ILE A 1 332 ? 0.565 -1.648 16.426 1.00 98.12 332 ILE A N 1
ATOM 2461 C CA . ILE A 1 332 ? 0.557 -0.882 17.677 1.00 98.12 332 ILE A CA 1
ATOM 2462 C C . ILE A 1 332 ? -0.676 -1.294 18.484 1.00 98.12 332 ILE A C 1
ATOM 2464 O O . ILE A 1 332 ? -1.804 -1.023 18.054 1.00 98.12 332 ILE A O 1
ATOM 2468 N N . CYS A 1 333 ? -0.463 -1.925 19.635 1.00 96.88 333 CYS A N 1
ATOM 2469 C CA . CYS A 1 333 ? -1.485 -2.272 20.626 1.00 96.88 333 CYS A CA 1
ATOM 2470 C C . CYS A 1 333 ? -0.830 -2.642 21.965 1.00 96.88 333 CYS A C 1
ATOM 2472 O O . CYS A 1 333 ? 0.330 -3.038 21.980 1.00 96.88 333 CYS A O 1
ATOM 2474 N N . ASP A 1 334 ? -1.561 -2.512 23.068 1.00 97.12 334 ASP A N 1
ATOM 2475 C CA . ASP A 1 334 ? -1.168 -3.062 24.378 1.00 97.12 334 ASP A CA 1
ATOM 2476 C C . ASP A 1 334 ? -1.239 -4.604 24.340 1.00 97.12 334 ASP A C 1
ATOM 2478 O O . ASP A 1 334 ? -2.317 -5.147 24.094 1.00 97.12 334 ASP A O 1
ATOM 2482 N N . LEU A 1 335 ? -0.104 -5.301 24.502 1.00 97.88 335 LEU A N 1
ATOM 2483 C CA . LEU A 1 335 ? -0.007 -6.767 24.386 1.00 97.88 335 LEU A CA 1
ATOM 2484 C C . LEU A 1 335 ? 0.250 -7.490 25.717 1.00 97.88 335 LEU A C 1
ATOM 2486 O O . LEU A 1 335 ? 0.183 -8.722 25.740 1.00 97.88 335 LEU A O 1
ATOM 2490 N N . ASP A 1 336 ? 0.539 -6.777 26.808 1.00 96.75 336 ASP A N 1
ATOM 2491 C CA . ASP A 1 336 ? 0.689 -7.363 28.152 1.00 96.75 336 ASP A CA 1
ATOM 2492 C C . ASP A 1 336 ? -0.341 -6.860 29.182 1.00 96.75 336 ASP A C 1
ATOM 2494 O O . ASP A 1 336 ? -0.359 -7.312 30.332 1.00 96.75 336 ASP A O 1
ATOM 2498 N N . GLY A 1 337 ? -1.239 -5.972 28.756 1.00 96.00 337 GLY A N 1
ATOM 2499 C CA . GLY A 1 337 ? -2.361 -5.463 29.529 1.00 96.00 337 GLY A CA 1
ATOM 2500 C C . GLY A 1 337 ? -1.984 -4.398 30.559 1.00 96.00 337 GLY A C 1
ATOM 2501 O O . GLY A 1 337 ? -2.788 -4.133 31.464 1.00 96.00 337 GLY A O 1
ATOM 2502 N N . ASP A 1 338 ? -0.787 -3.800 30.485 1.00 95.50 338 ASP A N 1
ATOM 2503 C CA . ASP A 1 338 ? -0.332 -2.793 31.454 1.00 95.50 338 ASP A CA 1
ATOM 2504 C C . ASP A 1 338 ? -0.902 -1.376 31.215 1.00 95.50 338 ASP A C 1
ATOM 2506 O O . ASP A 1 338 ? -0.892 -0.531 32.123 1.00 95.50 338 ASP A O 1
ATOM 2510 N N . GLY A 1 339 ? -1.504 -1.146 30.043 1.00 93.69 339 GLY A N 1
ATOM 2511 C CA . GLY A 1 339 ? -2.087 0.120 29.605 1.00 93.69 339 GLY A CA 1
ATOM 2512 C C . GLY A 1 339 ? -1.172 0.977 28.722 1.00 93.69 339 GLY A C 1
ATOM 2513 O O . GLY A 1 339 ? -1.600 2.057 28.300 1.00 93.69 339 GLY A O 1
ATOM 2514 N N . ALA A 1 340 ? 0.058 0.542 28.440 1.00 96.00 340 ALA A N 1
ATOM 2515 C CA . ALA A 1 340 ? 0.935 1.116 27.427 1.00 96.00 340 ALA A CA 1
ATOM 2516 C C . ALA A 1 340 ? 0.819 0.348 26.101 1.00 96.00 340 ALA A C 1
ATOM 2518 O O . ALA A 1 340 ? 0.681 -0.866 26.069 1.00 96.00 340 ALA A O 1
ATOM 2519 N N . ARG A 1 341 ? 0.898 1.057 24.971 1.00 97.38 341 ARG A N 1
ATOM 2520 C CA . ARG A 1 341 ? 0.895 0.419 23.647 1.00 97.38 341 ARG A CA 1
ATOM 2521 C C . ARG A 1 341 ? 2.290 -0.070 23.278 1.00 97.38 341 ARG A C 1
ATOM 2523 O O . ARG A 1 341 ? 3.220 0.739 23.225 1.00 97.38 341 ARG A O 1
ATOM 2530 N N . ASP A 1 342 ? 2.408 -1.348 22.955 1.00 97.94 342 ASP A N 1
ATOM 2531 C CA . ASP A 1 342 ? 3.625 -1.983 22.458 1.00 97.94 342 ASP A CA 1
ATOM 2532 C C . ASP A 1 342 ? 3.780 -1.828 20.937 1.00 97.94 342 ASP A C 1
ATOM 2534 O O . ASP A 1 342 ? 2.880 -1.360 20.229 1.00 97.94 342 ASP A O 1
ATOM 2538 N N . LEU A 1 343 ? 4.946 -2.234 20.427 1.00 98.25 343 LEU A N 1
ATOM 2539 C CA . LEU A 1 343 ? 5.225 -2.343 18.994 1.00 98.25 343 LEU A CA 1
ATOM 2540 C C . LEU A 1 343 ? 5.514 -3.799 18.626 1.00 98.25 343 LEU A C 1
ATOM 2542 O O . LEU A 1 343 ? 6.596 -4.298 18.923 1.00 98.25 343 LEU A O 1
ATOM 2546 N N . ALA A 1 344 ? 4.601 -4.455 17.910 1.00 98.31 344 ALA A N 1
ATOM 2547 C CA . ALA A 1 344 ? 4.894 -5.715 17.229 1.00 98.31 344 ALA A CA 1
ATOM 2548 C C . ALA A 1 344 ? 5.302 -5.429 15.773 1.00 98.31 344 ALA A C 1
ATOM 2550 O O . ALA A 1 344 ? 4.580 -4.774 15.016 1.00 98.31 344 ALA A O 1
ATOM 2551 N N . LEU A 1 345 ? 6.496 -5.881 15.392 1.00 97.50 345 LEU A N 1
ATOM 2552 C CA . LEU A 1 345 ? 7.157 -5.556 14.130 1.00 97.50 345 LEU A CA 1
ATOM 2553 C C . LEU A 1 345 ? 7.525 -6.828 13.368 1.00 97.50 345 LEU A C 1
ATOM 2555 O O . LEU A 1 345 ? 8.081 -7.761 13.944 1.00 97.50 345 LEU A O 1
ATOM 2559 N N . SER A 1 346 ? 7.280 -6.839 12.060 1.00 94.38 346 SER A N 1
ATOM 2560 C CA . SER A 1 346 ? 7.730 -7.920 11.179 1.00 94.38 346 SER A CA 1
ATOM 2561 C C . SER A 1 346 ? 9.181 -7.656 10.785 1.00 94.38 346 SER A C 1
ATOM 2563 O O . SER A 1 346 ? 9.441 -6.774 9.965 1.00 94.38 346 SER A O 1
ATOM 2565 N N . VAL A 1 347 ? 10.131 -8.373 11.379 1.00 90.56 347 VAL A N 1
ATOM 2566 C CA . VAL A 1 347 ? 11.571 -8.138 11.218 1.00 90.56 347 VAL A CA 1
ATOM 2567 C C . VAL A 1 347 ? 12.180 -9.340 10.508 1.00 90.56 347 VAL A C 1
ATOM 2569 O O . VAL A 1 347 ? 12.366 -10.390 11.112 1.00 90.56 347 VAL A O 1
ATOM 2572 N N . PHE A 1 348 ? 12.467 -9.199 9.211 1.00 83.88 348 PHE A N 1
ATOM 2573 C CA . PHE A 1 348 ? 12.801 -10.330 8.335 1.00 83.88 348 PHE A CA 1
ATOM 2574 C C . PHE A 1 348 ? 11.803 -11.502 8.479 1.00 83.88 348 PHE A C 1
ATOM 2576 O O . PHE A 1 348 ? 10.653 -11.379 8.061 1.00 83.88 348 PHE A O 1
ATOM 2583 N N . ASP A 1 349 ? 12.240 -12.640 9.010 1.00 86.19 349 ASP A N 1
ATOM 2584 C CA . ASP A 1 349 ? 11.516 -13.897 9.211 1.00 86.19 349 ASP A CA 1
ATOM 2585 C C . ASP A 1 349 ? 10.958 -14.080 10.638 1.00 86.19 349 ASP A C 1
ATOM 2587 O O . ASP A 1 349 ? 10.477 -15.160 10.991 1.00 86.19 349 ASP A O 1
ATOM 2591 N N . GLU A 1 350 ? 10.958 -13.010 11.435 1.00 91.38 350 GLU A N 1
ATOM 2592 C CA . GLU A 1 350 ? 10.548 -12.997 12.840 1.00 91.38 350 GLU A CA 1
ATOM 2593 C C . GLU A 1 350 ? 9.462 -11.954 13.123 1.00 91.38 350 GLU A C 1
ATOM 2595 O O . GLU A 1 350 ? 9.376 -10.909 12.469 1.00 91.38 350 GLU A O 1
ATOM 2600 N N . VAL A 1 351 ? 8.669 -12.205 14.167 1.00 96.44 351 VAL A N 1
ATOM 2601 C CA . VAL A 1 351 ? 7.890 -11.156 14.838 1.00 96.44 351 VAL A CA 1
ATOM 2602 C C . VAL A 1 351 ? 8.688 -10.678 16.045 1.00 96.44 351 VAL A C 1
ATOM 2604 O O . VAL A 1 351 ? 9.022 -11.469 16.923 1.00 96.44 351 VAL A O 1
ATOM 2607 N N . VAL A 1 352 ? 8.985 -9.384 16.114 1.00 97.00 352 VAL A N 1
ATOM 2608 C CA . VAL A 1 352 ? 9.641 -8.760 17.269 1.00 97.00 352 VAL A CA 1
ATOM 2609 C C . VAL A 1 352 ? 8.633 -7.878 17.989 1.00 97.00 352 VAL A C 1
ATOM 2611 O O . VAL A 1 352 ? 8.189 -6.872 17.441 1.00 97.00 352 VAL A O 1
ATOM 2614 N N . VAL A 1 353 ? 8.305 -8.235 19.229 1.00 98.38 353 VAL A N 1
ATOM 2615 C CA . VAL A 1 353 ? 7.489 -7.419 20.131 1.00 98.38 353 VAL A CA 1
ATOM 2616 C C . VAL A 1 353 ? 8.418 -6.588 21.006 1.00 98.38 353 VAL A C 1
ATOM 2618 O O . VAL A 1 353 ? 9.153 -7.127 21.833 1.00 98.38 353 VAL A O 1
ATOM 2621 N N . LEU A 1 354 ? 8.419 -5.275 20.800 1.00 98.00 354 LEU A N 1
ATOM 2622 C CA . LEU A 1 354 ? 9.125 -4.297 21.618 1.00 98.00 354 LEU A CA 1
ATOM 2623 C C . LEU A 1 354 ? 8.179 -3.807 22.721 1.00 98.00 354 LEU A C 1
ATOM 2625 O O . LEU A 1 354 ? 7.166 -3.172 22.425 1.00 98.00 354 LEU A O 1
ATOM 2629 N N . TRP A 1 355 ? 8.540 -4.067 23.976 1.00 97.94 355 TRP A N 1
ATOM 2630 C CA . TRP A 1 355 ? 7.701 -3.758 25.134 1.00 97.94 355 TRP A CA 1
ATOM 2631 C C . TRP A 1 355 ? 7.890 -2.315 25.596 1.00 97.94 355 TRP A C 1
ATOM 2633 O O . TRP A 1 355 ? 9.022 -1.925 25.899 1.00 97.94 355 TRP A O 1
ATOM 2643 N N . ASN A 1 356 ? 6.812 -1.538 25.664 1.00 97.88 356 ASN A N 1
ATOM 2644 C CA . ASN A 1 356 ? 6.833 -0.135 26.078 1.00 97.88 356 ASN A CA 1
ATOM 2645 C C . ASN A 1 356 ? 6.949 -0.005 27.613 1.00 97.88 356 ASN A C 1
ATOM 2647 O O . ASN A 1 356 ? 6.671 -0.934 28.369 1.00 97.88 356 ASN A O 1
ATOM 2651 N N . ASP A 1 357 ? 7.386 1.161 28.091 1.00 96.69 357 ASP A N 1
ATOM 2652 C CA . ASP A 1 357 ? 7.416 1.531 29.514 1.00 96.69 357 ASP A CA 1
ATOM 2653 C C . ASP A 1 357 ? 6.390 2.623 29.880 1.00 96.69 357 ASP A C 1
ATOM 2655 O O . ASP A 1 357 ? 6.494 3.273 30.927 1.00 96.69 357 ASP A O 1
ATOM 2659 N N . GLY A 1 358 ? 5.431 2.866 28.980 1.00 95.00 358 GLY A N 1
ATOM 2660 C CA . GLY A 1 358 ? 4.422 3.920 29.085 1.00 95.00 358 GLY A CA 1
ATOM 2661 C C . GLY A 1 358 ? 4.965 5.338 28.882 1.00 95.00 358 GLY A C 1
ATOM 2662 O O . GLY A 1 358 ? 4.274 6.301 29.207 1.00 95.00 358 GLY A O 1
ATOM 2663 N N . GLN A 1 359 ? 6.206 5.490 28.402 1.00 95.44 359 GLN A N 1
ATOM 2664 C CA . GLN A 1 359 ? 6.845 6.781 28.095 1.00 95.44 359 GLN A CA 1
ATOM 2665 C C . GLN A 1 359 ? 7.469 6.797 26.690 1.00 95.44 359 GLN A C 1
ATOM 2667 O O . GLN A 1 359 ? 8.336 7.629 26.400 1.00 95.44 359 GLN A O 1
ATOM 2672 N N . GLY A 1 360 ? 7.069 5.863 25.822 1.00 95.19 360 GLY A N 1
ATOM 2673 C CA . GLY A 1 360 ? 7.590 5.736 24.466 1.00 95.19 360 GLY A CA 1
ATOM 2674 C C . GLY A 1 360 ? 9.025 5.213 24.422 1.00 95.19 360 GLY A C 1
ATOM 2675 O O . GLY A 1 360 ? 9.803 5.629 23.559 1.00 95.19 360 GLY A O 1
ATOM 2676 N N . ARG A 1 361 ? 9.416 4.351 25.368 1.00 96.00 361 ARG A N 1
ATOM 2677 C CA . ARG A 1 361 ? 10.730 3.695 25.383 1.00 96.00 361 ARG A CA 1
ATOM 2678 C C . ARG A 1 361 ? 10.555 2.191 25.453 1.00 96.00 361 ARG A C 1
ATOM 2680 O O . ARG A 1 361 ? 9.711 1.691 26.184 1.00 96.00 361 ARG A O 1
ATOM 2687 N N . PHE A 1 362 ? 11.429 1.490 24.745 1.00 96.06 362 PHE A N 1
ATOM 2688 C CA . PHE A 1 362 ? 11.341 0.058 24.511 1.00 96.06 362 PHE A CA 1
ATOM 2689 C C . PHE A 1 362 ? 12.599 -0.647 25.050 1.00 96.06 362 PHE A C 1
ATOM 2691 O O . PHE A 1 362 ? 13.509 -0.967 24.282 1.00 96.06 362 PHE A O 1
ATOM 2698 N N . PRO A 1 363 ? 12.727 -0.824 26.382 1.00 93.94 363 PRO A N 1
ATOM 2699 C CA . PRO A 1 363 ? 13.943 -1.352 27.010 1.00 93.94 363 PRO A CA 1
ATOM 2700 C C . PRO A 1 363 ? 14.132 -2.868 26.841 1.00 93.94 363 PRO A C 1
ATOM 2702 O O . PRO A 1 363 ? 15.225 -3.375 27.089 1.00 93.94 363 PRO A O 1
ATOM 2705 N N . THR A 1 364 ? 13.082 -3.599 26.466 1.00 95.00 364 THR A N 1
ATOM 2706 C CA . THR A 1 364 ? 13.066 -5.066 26.355 1.00 95.00 364 THR A CA 1
ATOM 2707 C C . THR A 1 364 ? 12.241 -5.502 25.155 1.00 95.00 364 THR A C 1
ATOM 2709 O O . THR A 1 364 ? 11.289 -4.816 24.791 1.00 95.00 364 THR A O 1
ATOM 2712 N N . TYR A 1 365 ? 12.549 -6.671 24.593 1.00 95.56 365 TYR A N 1
ATOM 2713 C CA . TYR A 1 365 ? 11.786 -7.259 23.495 1.00 95.56 365 TYR A CA 1
ATOM 2714 C C . TYR A 1 365 ? 11.610 -8.772 23.660 1.00 95.56 365 TYR A C 1
ATOM 2716 O O . TYR A 1 365 ? 12.418 -9.423 24.327 1.00 95.56 365 TYR A O 1
ATOM 2724 N N . THR A 1 366 ? 10.586 -9.314 23.005 1.00 96.38 366 THR A N 1
ATOM 2725 C CA . THR A 1 366 ? 10.395 -10.748 22.748 1.00 96.38 366 THR A CA 1
ATOM 2726 C C . THR A 1 366 ? 10.495 -10.971 21.236 1.00 96.38 366 THR A C 1
ATOM 2728 O O . THR A 1 366 ? 9.909 -10.210 20.471 1.00 96.38 366 THR A O 1
ATOM 2731 N N . ALA A 1 367 ? 11.250 -11.977 20.789 1.00 94.19 367 ALA A N 1
ATOM 2732 C CA . ALA A 1 367 ? 11.356 -12.350 19.375 1.00 94.19 367 ALA A CA 1
ATOM 2733 C C . ALA A 1 367 ? 10.723 -13.729 19.151 1.00 94.19 367 ALA A C 1
ATOM 2735 O O . ALA A 1 367 ? 10.986 -14.657 19.919 1.00 94.19 367 ALA A O 1
ATOM 2736 N N . LEU A 1 368 ? 9.882 -13.843 18.124 1.00 95.12 368 LEU A N 1
ATOM 2737 C CA . LEU A 1 368 ? 9.129 -15.044 17.775 1.00 95.12 368 LEU A CA 1
ATOM 2738 C C . LEU A 1 368 ? 9.697 -15.620 16.473 1.00 95.12 368 LEU A C 1
ATOM 2740 O O . LEU A 1 368 ? 9.570 -15.024 15.401 1.00 95.12 368 LEU A O 1
ATOM 2744 N N . GLU A 1 369 ? 10.364 -16.767 16.597 1.00 88.38 369 GLU A N 1
ATOM 2745 C CA . GLU A 1 369 ? 11.114 -17.441 15.532 1.00 88.38 369 GLU A CA 1
ATOM 2746 C C . GLU A 1 369 ? 10.399 -18.708 15.056 1.00 88.38 369 GLU A C 1
ATOM 2748 O O . GLU A 1 369 ? 9.894 -19.484 15.869 1.00 88.38 369 GLU A O 1
ATOM 2753 N N . CYS A 1 370 ? 10.450 -18.972 13.749 1.00 81.38 370 CYS A N 1
ATOM 2754 C CA . CYS A 1 370 ? 9.933 -20.202 13.144 1.00 81.38 370 CYS A CA 1
ATOM 2755 C C . CYS A 1 370 ? 11.004 -20.887 12.294 1.00 81.38 370 CYS A C 1
ATOM 2757 O O . CYS A 1 370 ? 11.804 -20.234 11.621 1.00 81.38 370 CYS A O 1
ATOM 2759 N N . GLU A 1 371 ? 10.992 -22.220 12.265 1.00 72.94 371 GLU A N 1
ATOM 2760 C CA . GLU A 1 371 ? 11.837 -22.968 11.335 1.00 72.94 371 GLU A CA 1
ATOM 2761 C C . GLU A 1 371 ? 11.442 -22.659 9.877 1.00 72.94 371 GLU A C 1
ATOM 2763 O O . GLU A 1 371 ? 10.265 -22.636 9.526 1.00 72.94 371 GLU A O 1
ATOM 2768 N N . GLY A 1 372 ? 12.433 -22.465 9.001 1.00 68.56 372 GLY A N 1
ATOM 2769 C CA . GLY A 1 372 ? 12.214 -22.337 7.553 1.00 68.56 372 GLY A CA 1
ATOM 2770 C C . GLY A 1 372 ? 12.390 -20.938 6.954 1.00 68.56 372 GLY A C 1
ATOM 2771 O O . GLY A 1 372 ? 12.293 -20.815 5.732 1.00 68.56 372 GLY A O 1
ATOM 2772 N N . GLY A 1 373 ? 12.697 -19.913 7.756 1.00 76.62 373 GLY A N 1
ATOM 2773 C CA . GLY A 1 373 ? 13.231 -18.626 7.282 1.00 76.62 373 GLY A CA 1
ATOM 2774 C C . GLY A 1 373 ? 12.337 -17.857 6.302 1.00 76.62 373 GLY A C 1
ATOM 2775 O O . GLY A 1 373 ? 12.813 -17.303 5.306 1.00 76.62 373 GLY A O 1
ATOM 2776 N N . ALA A 1 374 ? 11.023 -17.903 6.525 1.00 85.38 374 ALA A N 1
ATOM 2777 C CA . ALA A 1 374 ? 10.028 -17.239 5.691 1.00 85.38 374 ALA A CA 1
ATOM 2778 C C . ALA A 1 374 ? 9.732 -15.825 6.209 1.00 85.38 374 ALA A C 1
ATOM 2780 O O . ALA A 1 374 ? 9.348 -15.669 7.367 1.00 85.38 374 ALA A O 1
ATOM 2781 N N . GLN A 1 375 ? 9.867 -14.816 5.337 1.00 86.06 375 GLN A N 1
ATOM 2782 C CA . GLN A 1 375 ? 9.631 -13.409 5.682 1.00 86.06 375 GLN A CA 1
ATOM 2783 C C . GLN A 1 375 ? 8.196 -13.171 6.172 1.00 86.06 375 GLN A C 1
ATOM 2785 O O . GLN A 1 375 ? 7.241 -13.591 5.508 1.00 86.06 375 GLN A O 1
ATOM 2790 N N . VAL A 1 376 ? 8.080 -12.432 7.276 1.00 91.69 376 VAL A N 1
ATOM 2791 C CA . VAL A 1 376 ? 6.825 -11.960 7.869 1.00 91.69 376 VAL A CA 1
ATOM 2792 C C . VAL A 1 376 ? 6.392 -10.646 7.210 1.00 91.69 376 VAL A C 1
ATOM 2794 O O . VAL A 1 376 ? 7.212 -9.763 6.949 1.00 91.69 376 VAL A O 1
ATOM 2797 N N . TYR A 1 377 ? 5.095 -10.514 6.932 1.00 92.19 377 TYR A N 1
ATOM 2798 C CA . TYR A 1 377 ? 4.479 -9.369 6.263 1.00 92.19 377 TYR A CA 1
ATOM 2799 C C . TYR A 1 377 ? 3.620 -8.570 7.239 1.00 92.19 377 TYR A C 1
ATOM 2801 O O . TYR A 1 377 ? 4.152 -7.671 7.886 1.00 92.19 377 TYR A O 1
ATOM 2809 N N . SER A 1 378 ? 2.329 -8.872 7.374 1.00 95.62 378 SER A N 1
ATOM 2810 C CA . SER A 1 378 ? 1.439 -8.209 8.337 1.00 95.62 378 SER A CA 1
ATOM 2811 C C . SER A 1 378 ? 1.330 -9.021 9.627 1.00 95.62 378 SER A C 1
ATOM 2813 O O . SER A 1 378 ? 1.407 -10.246 9.600 1.00 95.62 378 SER A O 1
ATOM 2815 N N . ILE A 1 379 ? 1.099 -8.326 10.739 1.00 97.94 379 ILE A N 1
ATOM 2816 C CA . ILE A 1 379 ? 0.777 -8.909 12.046 1.00 97.94 379 ILE A CA 1
ATOM 2817 C C . ILE A 1 379 ? -0.560 -8.306 12.478 1.00 97.94 379 ILE A C 1
ATOM 2819 O O . ILE A 1 379 ? -0.755 -7.096 12.335 1.00 97.94 379 ILE A O 1
ATOM 2823 N N . VAL A 1 380 ? -1.463 -9.131 13.001 1.00 98.38 380 VAL A N 1
ATOM 2824 C CA . VAL A 1 380 ? -2.734 -8.695 13.600 1.00 98.38 380 VAL A CA 1
ATOM 2825 C C . VAL A 1 380 ? -2.918 -9.313 14.979 1.00 98.38 380 VAL A C 1
ATOM 2827 O O . VAL A 1 380 ? -2.471 -10.439 15.200 1.00 98.38 380 VAL A O 1
ATOM 2830 N N . ALA A 1 381 ? -3.593 -8.597 15.882 1.00 98.31 381 ALA A N 1
ATOM 2831 C CA . ALA A 1 381 ? -3.889 -9.076 17.232 1.00 98.31 381 ALA A CA 1
ATOM 2832 C C . ALA A 1 381 ? -5.391 -9.186 17.523 1.00 98.31 381 ALA A C 1
ATOM 2834 O O . ALA A 1 381 ? -6.200 -8.411 17.001 1.00 98.31 381 ALA A O 1
ATOM 2835 N N . GLY A 1 382 ? -5.750 -10.139 18.378 1.00 97.38 382 GLY A N 1
ATOM 2836 C CA . GLY A 1 382 ? -7.117 -10.380 18.832 1.00 97.38 382 GLY A CA 1
ATOM 2837 C C . GLY A 1 382 ? -7.157 -11.439 19.930 1.00 97.38 382 GLY A C 1
ATOM 2838 O O . GLY A 1 382 ? -6.277 -12.287 19.998 1.00 97.38 382 GLY A O 1
ATOM 2839 N N . ASP A 1 383 ? -8.177 -11.382 20.780 1.00 97.00 383 ASP A N 1
ATOM 2840 C CA . ASP A 1 383 ? -8.500 -12.437 21.750 1.00 9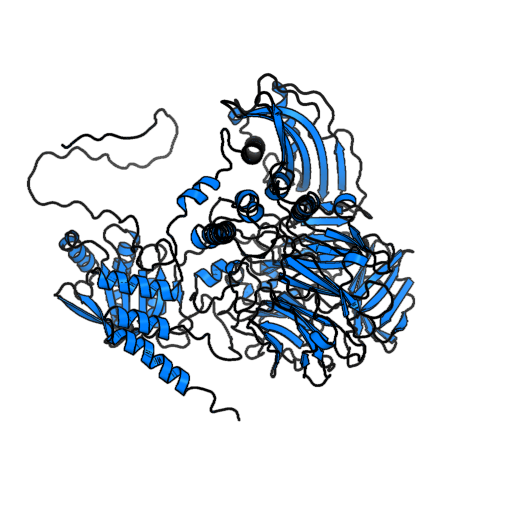7.00 383 ASP A CA 1
ATOM 2841 C C . ASP A 1 383 ? -9.140 -13.605 20.979 1.00 97.00 383 ASP A C 1
ATOM 2843 O O . ASP A 1 383 ? -10.329 -13.568 20.649 1.00 97.00 383 ASP A O 1
ATOM 2847 N N . ALA A 1 384 ? -8.316 -14.563 20.542 1.00 95.88 384 ALA A N 1
ATOM 2848 C CA . ALA A 1 384 ? -8.713 -15.571 19.559 1.00 95.88 384 ALA A CA 1
ATOM 2849 C C . ALA A 1 384 ? -9.231 -16.868 20.204 1.00 95.88 384 ALA A C 1
ATOM 2851 O O . ALA A 1 384 ? -9.986 -17.610 19.563 1.00 95.88 384 ALA A O 1
ATOM 2852 N N . ASP A 1 385 ? -8.854 -17.140 21.457 1.00 94.88 385 ASP A N 1
ATOM 2853 C CA . ASP A 1 385 ? -9.327 -18.295 22.229 1.00 94.88 385 ASP A CA 1
ATOM 2854 C C . ASP A 1 385 ? -10.279 -17.951 23.395 1.00 94.88 385 ASP A C 1
ATOM 2856 O O . ASP A 1 385 ? -10.902 -18.858 23.960 1.00 94.88 385 ASP A O 1
ATOM 2860 N N . GLY A 1 386 ? -10.487 -16.660 23.678 1.00 94.50 386 GLY A N 1
ATOM 2861 C CA . GLY A 1 386 ? -11.460 -16.163 24.650 1.00 94.50 386 GLY A CA 1
ATOM 2862 C C . GLY A 1 386 ? -10.948 -16.107 26.092 1.00 94.50 386 GLY A C 1
ATOM 2863 O O . GLY A 1 386 ? -11.772 -16.031 27.013 1.00 94.50 386 GLY A O 1
ATOM 2864 N N . ASP A 1 387 ? -9.633 -16.197 26.323 1.00 94.69 387 ASP A N 1
ATOM 2865 C CA . ASP A 1 387 ? -9.034 -15.982 27.647 1.00 94.69 387 ASP A CA 1
ATOM 2866 C C . ASP A 1 387 ? -8.807 -14.495 27.994 1.00 94.69 387 ASP A C 1
ATOM 2868 O O . ASP A 1 387 ? -8.701 -14.152 29.179 1.00 94.69 387 ASP A O 1
ATOM 2872 N N . GLY A 1 388 ? -8.876 -13.613 26.990 1.00 94.25 388 GLY A N 1
ATOM 2873 C CA . GLY A 1 388 ? -8.773 -12.163 27.114 1.00 94.25 388 GLY A CA 1
ATOM 2874 C C . GLY A 1 388 ? -7.393 -11.592 26.789 1.00 94.25 388 GLY A C 1
ATOM 2875 O O . GLY A 1 388 ? -7.306 -10.384 26.537 1.00 94.25 388 GLY A O 1
ATOM 2876 N N . ASP A 1 389 ? -6.332 -12.402 26.803 1.00 96.75 389 ASP A N 1
ATOM 2877 C CA . ASP A 1 389 ? -5.012 -11.972 26.347 1.00 96.75 389 ASP A CA 1
ATOM 2878 C C . ASP A 1 389 ? -5.032 -11.798 24.814 1.00 96.75 389 ASP A C 1
ATOM 2880 O O . ASP A 1 389 ? -5.787 -12.447 24.090 1.00 96.75 389 ASP A O 1
ATOM 2884 N N . LEU A 1 390 ? -4.246 -10.853 24.284 1.00 97.94 390 LEU A N 1
ATOM 2885 C CA . LEU A 1 390 ? -4.220 -10.609 22.839 1.00 97.94 390 LEU A CA 1
ATOM 2886 C C . LEU A 1 390 ? -3.210 -11.532 22.154 1.00 97.94 390 LEU A C 1
ATOM 2888 O O . LEU A 1 390 ? -1.998 -11.324 22.261 1.00 97.94 390 LEU A O 1
ATOM 2892 N N . ASP A 1 391 ? -3.721 -12.514 21.417 1.00 98.25 391 ASP A N 1
ATOM 2893 C CA . ASP A 1 391 ? -2.950 -13.404 20.550 1.00 98.25 391 ASP A CA 1
ATOM 2894 C C . ASP A 1 391 ? -2.507 -12.689 19.268 1.00 98.25 391 ASP A C 1
ATOM 2896 O O . ASP A 1 391 ? -3.139 -11.722 18.831 1.00 98.25 391 ASP A O 1
ATOM 2900 N N . LEU A 1 392 ? -1.452 -13.190 18.615 1.00 98.56 392 LEU A N 1
ATOM 2901 C CA . LEU A 1 392 ? -0.972 -12.672 17.327 1.00 98.56 392 LEU A CA 1
ATOM 2902 C C . LEU A 1 392 ? -1.178 -13.678 16.191 1.00 98.56 392 LEU A C 1
ATOM 2904 O O . LEU A 1 392 ? -0.972 -14.879 16.353 1.00 98.56 392 LEU A O 1
ATOM 2908 N N . TYR A 1 393 ? -1.481 -13.174 14.997 1.00 98.25 393 TYR A N 1
ATOM 2909 C CA . TYR A 1 393 ? -1.371 -13.927 13.746 1.00 98.25 393 TYR A CA 1
ATOM 2910 C C . TYR A 1 393 ? -0.454 -13.179 12.775 1.00 98.25 393 TYR A C 1
ATOM 2912 O O . TYR A 1 393 ? -0.669 -11.991 12.515 1.00 98.25 393 TYR A O 1
ATOM 2920 N N . ASP A 1 394 ? 0.558 -13.866 12.240 1.00 97.19 394 ASP A N 1
ATOM 2921 C CA . ASP A 1 394 ? 1.539 -13.304 11.305 1.00 97.19 394 ASP A CA 1
ATOM 2922 C C . ASP A 1 394 ? 1.410 -13.920 9.904 1.00 97.19 394 ASP A C 1
ATOM 2924 O O . ASP A 1 394 ? 1.248 -15.133 9.761 1.00 97.19 394 ASP A O 1
ATOM 2928 N N . THR A 1 395 ? 1.442 -13.083 8.860 1.00 95.75 395 THR A N 1
ATOM 2929 C CA . THR A 1 395 ? 1.342 -13.530 7.462 1.00 95.75 395 THR A CA 1
ATOM 2930 C C . THR A 1 395 ? 2.709 -13.694 6.808 1.00 95.75 395 THR A C 1
ATOM 2932 O O . THR A 1 395 ? 3.581 -12.834 6.939 1.00 95.75 395 THR A O 1
ATOM 2935 N N . ARG A 1 396 ? 2.891 -14.770 6.034 1.00 92.62 396 ARG A N 1
ATOM 2936 C CA . ARG A 1 396 ? 4.141 -15.097 5.334 1.00 92.62 396 ARG A CA 1
ATOM 2937 C C . ARG A 1 396 ? 3.906 -15.435 3.865 1.00 92.62 396 ARG A C 1
ATOM 2939 O O . ARG A 1 396 ? 2.841 -15.900 3.468 1.00 92.62 396 ARG A O 1
ATOM 2946 N N . TYR A 1 397 ? 4.938 -15.211 3.048 1.00 88.50 397 TYR A N 1
ATOM 2947 C CA . TYR A 1 397 ? 4.806 -15.194 1.584 1.00 88.50 397 TYR A CA 1
ATOM 2948 C C . TYR A 1 397 ? 5.673 -16.241 0.857 1.00 88.50 397 TYR A C 1
ATOM 2950 O O . TYR A 1 397 ? 5.162 -17.086 0.122 1.00 88.50 397 TYR A O 1
ATOM 2958 N N . HIS A 1 398 ? 6.996 -16.226 1.059 1.00 83.12 398 HIS A N 1
ATOM 2959 C CA . HIS A 1 398 ? 7.939 -17.173 0.445 1.00 83.12 398 HIS A CA 1
ATOM 2960 C C . HIS A 1 398 ? 8.530 -18.121 1.493 1.00 83.12 398 HIS A C 1
ATOM 2962 O O . HIS A 1 398 ? 9.080 -17.647 2.484 1.00 83.12 398 HIS A O 1
ATOM 2968 N N . ARG A 1 399 ? 8.517 -19.440 1.240 1.00 79.25 399 ARG A N 1
ATOM 2969 C CA . ARG A 1 399 ? 9.343 -20.396 2.006 1.00 79.25 399 ARG A CA 1
ATOM 2970 C C . ARG A 1 399 ? 10.829 -20.081 1.805 1.00 79.25 399 ARG A C 1
ATOM 2972 O O . ARG A 1 399 ? 11.256 -19.855 0.669 1.00 79.25 399 ARG A O 1
ATOM 2979 N N . GLY A 1 400 ? 11.615 -20.077 2.883 1.00 62.66 400 GLY A N 1
ATOM 2980 C CA . GLY A 1 400 ? 13.022 -19.658 2.850 1.00 62.66 400 GLY A CA 1
ATOM 2981 C C . GLY A 1 400 ? 13.930 -20.566 2.015 1.00 62.66 400 GLY A C 1
ATOM 2982 O O . GLY A 1 400 ? 14.876 -20.085 1.396 1.00 62.66 400 GLY A O 1
ATOM 2983 N N . ASP A 1 401 ? 13.601 -21.855 1.888 1.00 51.31 401 ASP A N 1
ATOM 2984 C CA . ASP A 1 401 ? 14.299 -22.810 1.012 1.00 51.31 401 ASP A CA 1
ATOM 2985 C C . ASP A 1 401 ? 13.945 -22.657 -0.485 1.00 51.31 401 ASP A C 1
ATOM 2987 O O . ASP A 1 401 ? 14.582 -23.258 -1.358 1.00 51.31 401 ASP A O 1
ATOM 2991 N N . HIS A 1 402 ? 12.925 -21.853 -0.796 1.00 48.88 402 HIS A N 1
ATOM 2992 C CA . HIS A 1 402 ? 12.333 -21.685 -2.123 1.00 48.88 402 HIS A CA 1
ATOM 2993 C C . HIS A 1 402 ? 12.206 -20.215 -2.552 1.00 48.88 402 HIS A C 1
ATOM 2995 O O . HIS A 1 402 ? 11.416 -19.897 -3.451 1.00 48.88 402 HIS A O 1
ATOM 3001 N N . GLN A 1 403 ? 13.027 -19.321 -1.984 1.00 53.62 403 GLN A N 1
ATOM 3002 C CA . GLN A 1 403 ? 13.188 -17.959 -2.498 1.00 53.62 403 GLN A CA 1
ATOM 3003 C C . GLN A 1 403 ? 13.409 -17.999 -4.028 1.00 53.62 403 GLN A C 1
ATOM 3005 O O . GLN A 1 403 ? 14.330 -18.649 -4.525 1.00 53.62 403 GLN A O 1
ATOM 3010 N N . ALA A 1 404 ? 12.536 -17.306 -4.771 1.00 59.69 404 ALA A N 1
ATOM 3011 C CA . ALA A 1 404 ? 12.448 -17.266 -6.241 1.00 59.69 404 ALA A CA 1
ATOM 3012 C C . ALA A 1 404 ? 11.815 -18.470 -6.992 1.00 59.69 404 ALA A C 1
ATOM 3014 O O . ALA A 1 404 ? 11.961 -18.557 -8.218 1.00 59.69 404 ALA A O 1
ATOM 3015 N N . SER A 1 405 ? 11.046 -19.354 -6.339 1.00 76.50 405 SER A N 1
ATOM 3016 C CA . SER A 1 405 ? 10.123 -20.256 -7.061 1.00 76.50 405 SER A CA 1
ATOM 3017 C C . SER A 1 405 ? 8.794 -19.552 -7.418 1.00 76.50 405 SER A C 1
ATOM 3019 O O . SER A 1 405 ? 8.168 -18.970 -6.529 1.00 76.50 405 SER A O 1
ATOM 3021 N N . PRO A 1 406 ? 8.321 -19.601 -8.683 1.00 87.88 406 PRO A N 1
ATOM 3022 C CA . PRO A 1 406 ? 7.016 -19.056 -9.070 1.00 87.88 406 PRO A CA 1
ATOM 3023 C C . PRO A 1 406 ? 5.812 -19.681 -8.336 1.00 87.88 406 PRO A C 1
ATOM 3025 O O . PRO A 1 406 ? 5.871 -20.863 -7.983 1.00 87.88 406 PRO A O 1
ATOM 3028 N N . PRO A 1 407 ? 4.687 -18.952 -8.196 1.00 90.62 407 PRO A N 1
ATOM 3029 C CA . PRO A 1 407 ? 3.435 -19.501 -7.667 1.00 90.62 407 PRO A CA 1
ATOM 3030 C C . PRO A 1 407 ? 2.882 -20.610 -8.573 1.00 90.62 407 PRO A C 1
ATOM 3032 O O . PRO A 1 407 ? 2.790 -20.448 -9.793 1.00 90.62 407 PRO A O 1
ATOM 3035 N N . LEU A 1 408 ? 2.535 -21.764 -7.998 1.00 89.62 408 LEU A N 1
ATOM 3036 C CA . LEU A 1 408 ? 2.297 -22.998 -8.746 1.00 89.62 408 LEU A CA 1
ATOM 3037 C C . LEU A 1 408 ? 1.063 -23.781 -8.245 1.00 89.62 408 LEU A C 1
ATOM 3039 O O . LEU A 1 408 ? 1.129 -24.371 -7.166 1.00 89.62 408 LEU A O 1
ATOM 3043 N N . PRO A 1 409 ? -0.003 -23.916 -9.063 1.00 89.44 409 PRO A N 1
ATOM 3044 C CA . PRO A 1 409 ? -0.322 -23.099 -10.242 1.00 89.44 409 PRO A CA 1
ATOM 3045 C C . PRO A 1 409 ? -0.646 -21.653 -9.827 1.00 89.44 409 PRO A C 1
ATOM 3047 O O . PRO A 1 409 ? -1.039 -21.429 -8.691 1.00 89.44 409 PRO A O 1
ATOM 3050 N N . TYR A 1 410 ? -0.552 -20.668 -10.728 1.00 89.50 410 TYR A N 1
ATOM 3051 C CA . TYR A 1 410 ? -0.779 -19.251 -10.367 1.00 89.50 410 TYR A CA 1
ATOM 3052 C C . TYR A 1 410 ? -2.137 -19.018 -9.684 1.00 89.50 410 TYR A C 1
ATOM 3054 O O . TYR A 1 410 ? -2.228 -18.252 -8.733 1.00 89.50 410 TYR A O 1
ATOM 3062 N N . HIS A 1 411 ? -3.196 -19.666 -10.183 1.00 85.81 411 HIS A N 1
ATOM 3063 C CA . HIS A 1 411 ? -4.562 -19.439 -9.708 1.00 85.81 411 HIS A CA 1
ATOM 3064 C C . HIS A 1 411 ? -4.890 -20.145 -8.385 1.00 85.81 411 HIS A C 1
ATOM 3066 O O . HIS A 1 411 ? -5.826 -19.732 -7.722 1.00 85.81 411 HIS A O 1
ATOM 3072 N N . ASP A 1 412 ? -4.162 -21.191 -7.987 1.00 88.19 412 ASP A N 1
ATOM 3073 C CA . ASP A 1 412 ? -4.392 -21.903 -6.719 1.00 88.19 412 ASP A CA 1
ATOM 3074 C C . ASP A 1 412 ? -3.055 -22.322 -6.096 1.00 88.19 412 ASP A C 1
ATOM 3076 O O . ASP A 1 412 ? -2.788 -23.497 -5.845 1.00 88.19 412 ASP A O 1
ATOM 3080 N N . ALA A 1 413 ? -2.164 -21.346 -5.924 1.00 91.31 413 ALA A N 1
ATOM 3081 C CA . ALA A 1 413 ? -0.822 -21.601 -5.429 1.00 91.31 413 ALA A CA 1
ATOM 3082 C C . ALA A 1 413 ? -0.865 -22.082 -3.968 1.00 91.31 413 ALA A C 1
ATOM 3084 O O . ALA A 1 413 ? -1.560 -21.498 -3.134 1.00 91.31 413 ALA A O 1
ATOM 3085 N N . ARG A 1 414 ? -0.112 -23.153 -3.688 1.00 91.25 414 ARG A N 1
ATOM 3086 C CA . ARG A 1 414 ? 0.071 -23.781 -2.359 1.00 91.25 414 ARG A CA 1
ATOM 3087 C C . ARG A 1 414 ? 1.549 -24.090 -2.070 1.00 91.25 414 ARG A C 1
ATOM 3089 O O . ARG A 1 414 ? 1.914 -25.101 -1.475 1.00 91.25 414 ARG A O 1
ATOM 3096 N N . ASN A 1 415 ? 2.426 -23.264 -2.633 1.00 89.75 415 ASN A N 1
ATOM 3097 C CA . ASN A 1 415 ? 3.877 -23.337 -2.468 1.00 89.75 415 ASN A CA 1
ATOM 3098 C C . ASN A 1 415 ? 4.458 -22.040 -1.883 1.00 89.75 415 ASN A C 1
ATOM 3100 O O . ASN A 1 415 ? 5.648 -21.772 -2.064 1.00 89.75 415 ASN A O 1
ATOM 3104 N N . GLY A 1 416 ? 3.606 -21.258 -1.213 1.00 90.56 416 GLY A N 1
ATOM 3105 C CA . GLY A 1 416 ? 4.014 -20.157 -0.353 1.00 90.56 416 GLY A CA 1
ATOM 3106 C C . GLY A 1 416 ? 4.426 -20.666 1.029 1.00 90.56 416 GLY A C 1
ATOM 3107 O O . GLY A 1 416 ? 4.591 -21.875 1.233 1.00 90.56 416 GLY A O 1
ATOM 3108 N N . ALA A 1 417 ? 4.658 -19.733 1.947 1.00 90.56 417 ALA A N 1
ATOM 3109 C CA . ALA A 1 417 ? 5.009 -20.034 3.332 1.00 90.56 417 ALA A CA 1
ATOM 3110 C C . ALA A 1 417 ? 3.782 -20.407 4.171 1.00 90.56 417 ALA A C 1
ATOM 3112 O O . ALA A 1 417 ? 2.647 -20.174 3.767 1.00 90.56 417 ALA A O 1
ATOM 3113 N N . GLU A 1 418 ? 4.035 -20.997 5.337 1.00 92.88 418 GLU A N 1
ATOM 3114 C CA . GLU A 1 418 ? 3.014 -21.163 6.369 1.00 92.88 418 GLU A CA 1
ATOM 3115 C C . GLU A 1 418 ? 2.943 -19.887 7.219 1.00 92.88 418 GLU A C 1
ATOM 3117 O O . GLU A 1 418 ? 3.975 -19.302 7.546 1.00 92.88 418 GLU A O 1
ATOM 3122 N N . ASN A 1 419 ? 1.727 -19.425 7.517 1.00 95.38 419 ASN A N 1
ATOM 3123 C CA . ASN A 1 419 ? 1.475 -18.344 8.478 1.00 95.38 419 ASN A CA 1
ATOM 3124 C C . ASN A 1 419 ? 1.456 -18.916 9.898 1.00 95.38 419 ASN A C 1
ATOM 3126 O O . ASN A 1 419 ? 1.054 -20.072 10.060 1.00 95.38 419 ASN A O 1
ATOM 3130 N N . HIS A 1 420 ? 1.773 -18.113 10.915 1.00 96.12 420 HIS A N 1
ATOM 3131 C CA . HIS A 1 420 ? 1.799 -18.589 12.302 1.00 96.12 420 HIS A CA 1
ATOM 3132 C C . HIS A 1 420 ? 0.789 -17.875 13.204 1.00 96.12 420 HIS A C 1
ATOM 3134 O O . HIS A 1 420 ? 0.572 -16.667 13.102 1.00 96.12 420 HIS A O 1
ATOM 3140 N N . PHE A 1 421 ? 0.184 -18.655 14.101 1.00 97.75 421 PHE A N 1
ATOM 3141 C CA . PHE A 1 421 ? -0.671 -18.200 15.191 1.00 97.75 421 PHE A CA 1
ATOM 3142 C C . PHE A 1 421 ? 0.064 -18.369 16.523 1.00 97.75 421 PHE A C 1
ATOM 3144 O O . PHE A 1 421 ? 0.457 -19.478 16.898 1.00 97.75 421 PHE A O 1
ATOM 3151 N N . TRP A 1 422 ? 0.223 -17.261 17.234 1.00 98.06 422 TRP A N 1
ATOM 3152 C CA . TRP A 1 422 ? 0.974 -17.145 18.472 1.00 98.06 422 TRP A CA 1
ATOM 3153 C C . TRP A 1 422 ? 0.018 -16.869 19.620 1.00 98.06 422 TRP A C 1
ATOM 3155 O O . TRP A 1 422 ? -0.462 -15.744 19.769 1.00 98.06 422 TRP A O 1
ATOM 3165 N N . ARG A 1 423 ? -0.214 -17.884 20.452 1.00 97.94 423 ARG A N 1
ATOM 3166 C CA . ARG A 1 423 ? -0.988 -17.696 21.674 1.00 97.94 423 ARG A CA 1
ATOM 3167 C C . ARG A 1 423 ? -0.160 -16.923 22.698 1.00 97.94 423 ARG A C 1
ATOM 3169 O O . ARG A 1 423 ? 0.971 -17.336 22.975 1.00 97.94 423 ARG A O 1
ATOM 3176 N N . ASN A 1 424 ? -0.709 -15.850 23.248 1.00 97.81 424 ASN A N 1
ATOM 3177 C CA . ASN A 1 424 ? -0.118 -15.078 24.341 1.00 97.81 424 ASN A CA 1
ATOM 3178 C C . ASN A 1 424 ? -0.271 -15.835 25.682 1.00 97.81 424 ASN A C 1
ATOM 3180 O O . ASN A 1 424 ? -1.077 -16.761 25.803 1.00 97.81 424 ASN A O 1
ATOM 3184 N N . ASP A 1 425 ? 0.547 -15.498 26.679 1.00 94.19 425 ASP A N 1
ATOM 3185 C CA . ASP A 1 425 ? 0.441 -16.017 28.053 1.00 94.19 425 ASP A CA 1
ATOM 3186 C C . ASP A 1 425 ? 0.200 -14.930 29.117 1.00 94.19 425 ASP A C 1
ATOM 3188 O O . ASP A 1 425 ? 0.285 -15.209 30.320 1.00 94.19 425 ASP A O 1
ATOM 3192 N N . GLY A 1 426 ? -0.044 -13.690 28.678 1.00 89.56 426 GLY A N 1
ATOM 3193 C CA . GLY A 1 426 ? -0.267 -12.529 29.540 1.00 89.56 426 GLY A CA 1
ATOM 3194 C C . GLY A 1 426 ? 0.968 -12.130 30.358 1.00 89.56 426 GLY A C 1
ATOM 3195 O O . GLY A 1 426 ? 0.873 -11.334 31.291 1.00 89.56 426 GLY A O 1
ATOM 3196 N N . GLN A 1 427 ? 2.142 -12.713 30.077 1.00 88.31 427 GLN A N 1
ATOM 3197 C CA . GLN A 1 427 ? 3.404 -12.510 30.799 1.00 88.31 427 GLN A CA 1
ATOM 3198 C C . GLN A 1 427 ? 4.571 -12.215 29.837 1.00 88.31 427 GLN A C 1
ATOM 3200 O O . GLN A 1 427 ? 5.729 -12.519 30.140 1.00 88.31 427 GLN A O 1
ATOM 3205 N N . ARG A 1 428 ? 4.273 -11.576 28.693 1.00 94.69 428 ARG A N 1
ATOM 3206 C CA . ARG A 1 428 ? 5.211 -11.247 27.595 1.00 94.69 428 ARG A CA 1
ATOM 3207 C C . ARG A 1 428 ? 5.787 -12.470 26.858 1.00 94.69 428 ARG A C 1
ATOM 3209 O O . ARG A 1 428 ? 6.745 -12.328 26.084 1.00 94.69 428 ARG A O 1
ATOM 3216 N N . GLY A 1 429 ? 5.225 -13.657 27.090 1.00 95.38 429 GLY A N 1
ATOM 3217 C CA . GLY A 1 429 ? 5.539 -14.898 26.395 1.00 95.38 429 GLY A CA 1
ATOM 3218 C C . GLY A 1 429 ? 4.498 -15.240 25.329 1.00 95.38 429 GLY A C 1
ATOM 3219 O O . GLY A 1 429 ? 3.315 -14.946 25.461 1.00 95.38 429 GLY A O 1
ATOM 3220 N N . PHE A 1 430 ? 4.951 -15.892 24.260 1.00 97.81 430 PHE A N 1
ATOM 3221 C CA . PHE A 1 430 ? 4.090 -16.382 23.187 1.00 97.81 430 PHE A CA 1
ATOM 3222 C C . PHE A 1 430 ? 4.460 -17.820 22.821 1.00 97.81 430 PHE A C 1
ATOM 3224 O O . PHE A 1 430 ? 5.620 -18.228 22.935 1.00 97.81 430 PHE A O 1
ATOM 3231 N N . GLN A 1 431 ? 3.478 -18.591 22.361 1.00 96.81 431 GLN A N 1
ATOM 3232 C CA . GLN A 1 431 ? 3.645 -19.982 21.946 1.00 96.81 431 GLN A CA 1
ATOM 3233 C C . GLN A 1 431 ? 3.005 -20.198 20.575 1.00 96.81 431 GLN A C 1
ATOM 3235 O O . GLN A 1 431 ? 1.831 -19.885 20.393 1.00 96.81 431 GLN A O 1
ATOM 3240 N N . ASP A 1 432 ? 3.746 -20.775 19.626 1.00 96.19 432 ASP A N 1
ATOM 3241 C CA . ASP A 1 432 ? 3.171 -21.206 18.348 1.00 96.19 432 ASP A CA 1
ATOM 3242 C C . ASP A 1 432 ? 2.124 -22.304 18.607 1.00 96.19 432 ASP A C 1
ATOM 3244 O O . ASP A 1 432 ? 2.440 -23.394 19.101 1.00 96.19 432 ASP A O 1
ATOM 3248 N N . GLN A 1 433 ? 0.867 -21.993 18.293 1.00 96.50 433 GLN A N 1
ATOM 3249 C CA . GLN A 1 433 ? -0.263 -22.917 18.369 1.00 96.50 433 GLN A CA 1
ATOM 3250 C C . GLN A 1 433 ? -0.937 -23.120 17.006 1.00 96.50 433 GLN A C 1
ATOM 3252 O O . GLN A 1 433 ? -2.057 -23.619 16.945 1.00 96.50 433 GLN A O 1
ATOM 3257 N N . THR A 1 434 ? -0.261 -22.795 15.900 1.00 96.00 434 THR A N 1
ATOM 3258 C CA . THR A 1 434 ? -0.791 -22.855 14.524 1.00 96.00 434 THR A CA 1
ATOM 3259 C C . THR A 1 434 ? -1.475 -24.187 14.206 1.00 96.00 434 THR A C 1
ATOM 3261 O O . THR A 1 434 ? -2.594 -24.218 13.690 1.00 96.00 434 THR A O 1
ATOM 3264 N N . ALA A 1 435 ? -0.843 -25.311 14.556 1.00 95.56 435 ALA A N 1
ATOM 3265 C CA . ALA A 1 435 ? -1.399 -26.639 14.297 1.00 95.56 435 ALA A CA 1
ATOM 3266 C C . ALA A 1 435 ? -2.495 -27.049 15.298 1.00 95.56 435 ALA A C 1
ATOM 3268 O O . ALA A 1 435 ? -3.433 -27.761 14.941 1.00 95.56 435 ALA A O 1
ATOM 3269 N N . GLN A 1 436 ? -2.377 -26.607 16.548 1.00 96.00 436 GLN A N 1
ATOM 3270 C CA . GLN A 1 436 ? -3.271 -26.927 17.659 1.00 96.00 436 GLN A CA 1
ATOM 3271 C C . GLN A 1 436 ? -4.601 -26.175 17.531 1.00 96.00 436 GLN A C 1
ATOM 3273 O O . GLN A 1 436 ? -5.656 -26.774 17.730 1.00 96.00 436 GLN A O 1
ATOM 3278 N N . ALA A 1 437 ? -4.536 -24.904 17.134 1.00 96.38 437 ALA A N 1
ATOM 3279 C CA . ALA A 1 437 ? -5.670 -24.028 16.877 1.00 96.38 437 ALA A CA 1
ATOM 3280 C C . ALA A 1 437 ? -6.374 -24.337 15.541 1.00 96.38 437 ALA A C 1
ATOM 3282 O O . ALA A 1 437 ? -7.485 -23.878 15.329 1.00 96.38 437 ALA A O 1
ATOM 3283 N N . GLY A 1 438 ? -5.786 -25.145 14.648 1.00 96.12 438 GLY A N 1
ATOM 3284 C CA . GLY A 1 438 ? -6.455 -25.642 13.433 1.00 96.12 438 GLY A CA 1
ATOM 3285 C C . GLY A 1 438 ? -6.056 -24.972 12.112 1.00 96.12 438 GLY A C 1
ATOM 3286 O O . GLY A 1 438 ? -6.553 -25.375 11.060 1.00 96.12 438 GLY A O 1
ATOM 3287 N N . PHE A 1 439 ? -5.098 -24.042 12.116 1.00 95.69 439 PHE A N 1
ATOM 3288 C CA . PHE A 1 439 ? -4.596 -23.350 10.918 1.00 95.69 439 PHE A CA 1
ATOM 3289 C C . PHE A 1 439 ? -3.720 -24.223 9.990 1.00 95.69 439 PHE A C 1
ATOM 3291 O O . PHE A 1 439 ? -2.999 -23.700 9.150 1.00 95.69 439 PHE A O 1
ATOM 3298 N N . SER A 1 440 ? -3.736 -25.556 10.092 1.00 86.62 440 SER A N 1
ATOM 3299 C CA . SER A 1 440 ? -2.920 -26.421 9.216 1.00 86.62 440 SER A CA 1
ATOM 3300 C C . SER A 1 440 ? -3.495 -26.653 7.810 1.00 86.62 440 SER A C 1
ATOM 3302 O O . SER A 1 440 ? -2.770 -27.154 6.951 1.00 86.62 440 SER A O 1
ATOM 3304 N N . ASP A 1 441 ? -4.773 -26.349 7.546 1.00 85.25 441 ASP A N 1
ATOM 3305 C CA . ASP A 1 441 ? -5.354 -26.488 6.200 1.00 85.25 441 ASP A CA 1
ATOM 3306 C C . ASP A 1 441 ? -5.456 -25.141 5.477 1.00 85.25 441 ASP A C 1
ATOM 3308 O O . ASP A 1 441 ? -5.880 -24.143 6.044 1.00 85.25 441 ASP A O 1
ATOM 3312 N N . GLY A 1 442 ? -5.076 -25.127 4.198 1.00 83.44 442 GLY A N 1
ATOM 3313 C CA . GLY A 1 442 ? -5.140 -23.950 3.327 1.00 83.44 442 GLY A CA 1
ATOM 3314 C C . GLY A 1 442 ? -4.155 -22.816 3.637 1.00 83.44 442 GLY A C 1
ATOM 3315 O O . GLY A 1 442 ? -4.233 -21.793 2.958 1.00 83.44 442 GLY A O 1
ATOM 3316 N N . ASN A 1 443 ? -3.254 -23.001 4.605 1.00 92.38 443 ASN A N 1
ATOM 3317 C CA . ASN A 1 443 ? -2.375 -21.977 5.181 1.00 92.38 443 ASN A CA 1
ATOM 3318 C C . ASN A 1 443 ? -0.974 -21.883 4.535 1.00 92.38 443 ASN A C 1
ATOM 3320 O O . ASN A 1 443 ? -0.083 -21.265 5.093 1.00 92.38 443 ASN A O 1
ATOM 3324 N N . ASP A 1 444 ? -0.765 -22.513 3.376 1.00 90.88 444 ASP A N 1
ATOM 3325 C CA . ASP A 1 444 ? 0.512 -22.643 2.646 1.00 90.88 444 ASP A CA 1
ATOM 3326 C C . ASP A 1 444 ? 0.575 -21.742 1.390 1.00 90.88 444 ASP A C 1
ATOM 3328 O O . ASP A 1 444 ? 1.075 -22.122 0.318 1.00 90.88 444 ASP A O 1
ATOM 3332 N N . ARG A 1 445 ? -0.013 -20.547 1.507 1.00 92.50 445 ARG A N 1
ATOM 3333 C CA . ARG A 1 445 ? -0.262 -19.594 0.416 1.00 92.50 445 ARG A CA 1
ATOM 3334 C C . ARG A 1 445 ? 0.683 -18.389 0.485 1.00 92.50 445 ARG A C 1
ATOM 3336 O O . ARG A 1 445 ? 1.632 -18.354 1.259 1.00 92.50 445 ARG A O 1
ATOM 3343 N N . TYR A 1 446 ? 0.486 -17.440 -0.424 1.00 92.81 446 TYR A N 1
ATOM 3344 C CA . TYR A 1 446 ? 1.308 -16.237 -0.547 1.00 92.81 446 TYR A CA 1
ATOM 3345 C C . TYR A 1 446 ? 0.632 -15.074 0.189 1.00 92.81 446 TYR A C 1
ATOM 3347 O O . TYR A 1 446 ? 0.096 -14.157 -0.437 1.00 92.81 446 TYR A O 1
ATOM 3355 N N . SER A 1 447 ? 0.601 -15.171 1.515 1.00 94.25 447 SER A N 1
ATOM 3356 C CA . SER A 1 447 ? -0.195 -14.316 2.396 1.00 94.25 447 SER A CA 1
ATOM 3357 C C . SER A 1 447 ? 0.434 -12.934 2.570 1.00 94.25 447 SER A C 1
ATOM 3359 O O . SER A 1 447 ? 1.657 -12.807 2.652 1.00 94.25 447 SER A O 1
ATOM 3361 N N . LEU A 1 448 ? -0.397 -11.892 2.654 1.00 93.88 448 LEU A N 1
ATOM 3362 C CA . LEU A 1 448 ? 0.065 -10.500 2.767 1.00 93.88 448 LEU A CA 1
ATOM 3363 C C . LEU A 1 448 ? -0.592 -9.711 3.898 1.00 93.88 448 LEU A C 1
ATOM 3365 O O . LEU A 1 448 ? 0.098 -8.958 4.589 1.00 93.88 448 LEU A O 1
ATOM 3369 N N . ALA A 1 449 ? -1.883 -9.916 4.146 1.00 95.75 449 ALA A N 1
ATOM 3370 C CA . ALA A 1 449 ? -2.612 -9.285 5.239 1.00 95.75 449 ALA A CA 1
ATOM 3371 C C . ALA A 1 449 ? -3.662 -10.231 5.823 1.00 95.75 449 ALA A C 1
ATOM 3373 O O . ALA A 1 449 ? -4.068 -11.208 5.191 1.00 95.75 449 ALA A O 1
ATOM 3374 N N . ALA A 1 450 ? -4.086 -9.927 7.042 1.00 96.88 450 ALA A N 1
ATOM 3375 C CA . ALA A 1 450 ? -5.160 -10.616 7.730 1.00 96.88 450 ALA A CA 1
ATOM 3376 C C . ALA A 1 450 ? -6.022 -9.599 8.495 1.00 96.88 450 ALA A C 1
ATOM 3378 O O . ALA A 1 450 ? -5.635 -8.436 8.617 1.00 96.88 450 ALA A O 1
ATOM 3379 N N . LEU A 1 451 ? -7.183 -10.028 8.987 1.00 96.81 451 LEU A N 1
ATOM 3380 C CA . LEU A 1 451 ? -8.084 -9.221 9.809 1.00 96.81 451 LEU A CA 1
ATOM 3381 C C . LEU A 1 451 ? -8.892 -10.118 10.751 1.00 96.81 451 LEU A C 1
ATOM 3383 O O . LEU A 1 451 ? -9.580 -11.027 10.284 1.00 96.81 451 LEU A O 1
ATOM 3387 N N . TRP A 1 452 ? -8.833 -9.817 12.050 1.00 97.81 452 TRP A N 1
ATOM 3388 C CA . TRP A 1 452 ? -9.692 -10.405 13.080 1.00 97.81 452 TRP A CA 1
ATOM 3389 C C . TRP A 1 452 ? -11.045 -9.689 13.136 1.00 97.81 452 TRP A C 1
ATOM 3391 O O . TRP A 1 452 ? -11.086 -8.466 13.300 1.00 97.81 452 TRP A O 1
ATOM 3401 N N . HIS A 1 453 ? -12.156 -10.416 13.017 1.00 96.38 453 HIS A N 1
ATOM 3402 C CA . HIS A 1 453 ? -13.499 -9.846 13.139 1.00 96.38 453 HIS A CA 1
ATOM 3403 C C . HIS A 1 453 ? -14.573 -10.916 13.389 1.00 96.38 453 HIS A C 1
ATOM 3405 O O . HIS A 1 453 ? -14.497 -11.994 12.825 1.00 96.38 453 HIS A O 1
ATOM 3411 N N . ASP A 1 454 ? -15.610 -10.590 14.161 1.00 95.38 454 ASP A N 1
ATOM 3412 C CA . ASP A 1 454 ? -16.848 -11.381 14.284 1.00 95.38 454 ASP A CA 1
ATOM 3413 C C . ASP A 1 454 ? -17.629 -11.304 12.951 1.00 95.38 454 ASP A C 1
ATOM 3415 O O . ASP A 1 454 ? -18.331 -10.318 12.702 1.00 95.38 454 ASP A O 1
ATOM 3419 N N . LEU A 1 455 ? -17.420 -12.262 12.033 1.00 94.88 455 LEU A N 1
ATOM 3420 C CA . LEU A 1 455 ? -17.972 -12.224 10.667 1.00 94.88 455 LEU A CA 1
ATOM 3421 C C . LEU A 1 455 ? -19.278 -13.015 10.526 1.00 94.88 455 LEU A C 1
ATOM 3423 O O . LEU A 1 455 ? -20.028 -12.764 9.573 1.00 94.88 455 LEU A O 1
ATOM 3427 N N . ASP A 1 456 ? -19.573 -13.943 11.442 1.00 93.75 456 ASP A N 1
ATOM 3428 C CA . ASP A 1 456 ? -20.854 -14.660 11.481 1.00 93.75 456 ASP A CA 1
ATOM 3429 C C . ASP A 1 456 ? -21.833 -14.249 12.594 1.00 93.75 456 ASP A C 1
ATOM 3431 O O . ASP A 1 456 ? -23.012 -14.610 12.525 1.00 93.75 456 ASP A O 1
ATOM 3435 N N . GLY A 1 457 ? -21.413 -13.350 13.489 1.00 92.19 457 GLY A N 1
ATOM 3436 C CA . GLY A 1 457 ? -22.268 -12.652 14.447 1.00 92.19 457 GLY A CA 1
ATOM 3437 C C . GLY A 1 457 ? -22.469 -13.392 15.770 1.00 92.19 457 GLY A C 1
ATOM 3438 O O . GLY A 1 457 ? -23.333 -12.972 16.554 1.00 92.19 457 GLY A O 1
ATOM 3439 N N . ASP A 1 458 ? -21.749 -14.492 16.013 1.00 92.75 458 ASP A N 1
ATOM 3440 C CA . ASP A 1 458 ? -21.923 -15.328 17.204 1.00 92.75 458 ASP A CA 1
ATOM 3441 C C . ASP A 1 458 ? -21.182 -14.803 18.452 1.00 92.75 458 ASP A C 1
ATOM 3443 O O . ASP A 1 458 ? -21.653 -15.019 19.578 1.00 92.75 458 ASP A O 1
ATOM 3447 N N . GLY A 1 459 ? -20.145 -13.984 18.246 1.00 91.25 459 GLY A N 1
ATOM 3448 C CA . GLY A 1 459 ? -19.450 -13.222 19.277 1.00 91.25 459 GLY A CA 1
ATOM 3449 C C . GLY A 1 459 ? -17.997 -13.613 19.548 1.00 91.25 459 GLY A C 1
ATOM 3450 O O . GLY A 1 459 ? -17.374 -12.890 20.328 1.00 91.25 459 GLY A O 1
ATOM 3451 N N . ASP A 1 460 ? -17.451 -14.670 18.936 1.00 94.50 460 ASP A N 1
ATOM 3452 C CA . ASP A 1 460 ? -15.993 -14.863 18.870 1.00 94.50 460 ASP A CA 1
ATOM 3453 C C . ASP A 1 460 ? -15.383 -14.195 17.608 1.00 94.50 460 ASP A C 1
ATOM 3455 O O . ASP A 1 460 ? -16.076 -13.519 16.841 1.00 94.50 460 ASP A O 1
ATOM 3459 N N . LEU A 1 461 ? -14.050 -14.212 17.470 1.00 96.94 461 LEU A N 1
ATOM 3460 C CA . LEU A 1 461 ? -13.348 -13.543 16.364 1.00 96.94 461 LEU A CA 1
ATOM 3461 C C . LEU A 1 461 ? -12.931 -14.548 15.283 1.00 96.94 461 LEU A C 1
ATOM 3463 O O . LEU A 1 461 ? -12.092 -15.417 15.528 1.00 96.94 461 LEU A O 1
ATOM 3467 N N . ASP A 1 462 ? -13.443 -14.359 14.065 1.00 97.50 462 ASP A N 1
ATOM 3468 C CA . ASP A 1 462 ? -12.992 -15.032 12.845 1.00 97.50 462 ASP A CA 1
ATOM 3469 C C . ASP A 1 462 ? -11.757 -14.344 12.248 1.00 97.50 462 ASP A C 1
ATOM 3471 O O . ASP A 1 462 ? -11.505 -13.158 12.482 1.00 97.50 462 ASP A O 1
ATOM 3475 N N . LEU A 1 463 ? -11.019 -15.060 11.393 1.00 97.88 463 LEU A N 1
ATOM 3476 C CA . LEU A 1 463 ? -9.855 -14.530 10.681 1.00 97.88 463 LEU A CA 1
ATOM 3477 C C . LEU A 1 463 ? -10.043 -14.585 9.161 1.00 97.88 463 LEU A C 1
ATOM 3479 O O . LEU A 1 463 ? -10.097 -15.665 8.565 1.00 97.88 463 LEU A O 1
ATOM 3483 N N . TYR A 1 464 ? -10.044 -13.425 8.503 1.00 97.62 464 TYR A N 1
ATOM 3484 C CA . TYR A 1 464 ? -9.933 -13.341 7.043 1.00 97.62 464 TYR A CA 1
ATOM 3485 C C . TYR A 1 464 ? -8.473 -13.101 6.636 1.00 97.62 464 TYR A C 1
ATOM 3487 O O . TYR A 1 464 ? -7.843 -12.188 7.164 1.00 97.62 464 TYR A O 1
ATOM 3495 N N . VAL A 1 465 ? -7.933 -13.888 5.698 1.00 97.38 465 VAL A N 1
ATOM 3496 C CA . VAL A 1 465 ? -6.534 -13.796 5.231 1.00 97.38 465 VAL A CA 1
ATOM 3497 C C . VAL A 1 465 ? -6.486 -13.584 3.720 1.00 97.38 465 VAL A C 1
ATOM 3499 O O . VAL A 1 465 ? -7.094 -14.341 2.953 1.00 97.38 465 VAL A O 1
ATOM 3502 N N . THR A 1 466 ? -5.738 -12.566 3.288 1.00 96.06 466 THR A N 1
ATOM 3503 C CA . THR A 1 466 ? -5.564 -12.204 1.878 1.00 96.06 466 THR A CA 1
ATOM 3504 C C . THR A 1 466 ? -4.254 -12.737 1.300 1.00 96.06 466 THR A C 1
ATOM 3506 O O . THR A 1 466 ? -3.185 -12.581 1.900 1.00 96.06 466 THR A O 1
ATOM 3509 N N . ASN A 1 467 ? -4.345 -13.335 0.110 1.00 94.44 467 ASN A N 1
ATOM 3510 C CA . ASN A 1 467 ? -3.251 -13.999 -0.591 1.00 94.44 467 ASN A CA 1
ATOM 3511 C C . ASN A 1 467 ? -3.040 -13.409 -1.994 1.00 94.44 467 ASN A C 1
ATOM 3513 O O . ASN A 1 467 ? -3.965 -13.385 -2.803 1.00 94.44 467 ASN A O 1
ATOM 3517 N N . ASP A 1 468 ? -1.803 -13.037 -2.331 1.00 91.06 468 ASP A N 1
ATOM 3518 C CA . ASP A 1 468 ? -1.415 -12.549 -3.669 1.00 91.06 468 ASP A CA 1
ATOM 3519 C C . ASP A 1 468 ? -1.551 -13.656 -4.734 1.00 91.06 468 ASP A C 1
ATOM 3521 O O . ASP A 1 468 ? -2.043 -13.454 -5.845 1.00 91.06 468 ASP A O 1
ATOM 3525 N N . PHE A 1 469 ? -1.178 -14.884 -4.362 1.00 90.06 469 PHE A N 1
ATOM 3526 C CA . PHE A 1 469 ? -1.341 -16.064 -5.205 1.00 90.06 469 PHE A CA 1
ATOM 3527 C C . PHE A 1 469 ? -2.074 -17.179 -4.467 1.00 90.06 469 PHE A C 1
ATOM 3529 O O . PHE A 1 469 ? -1.671 -17.615 -3.386 1.00 90.06 469 PHE A O 1
ATOM 3536 N N . GLY A 1 470 ? -3.126 -17.682 -5.111 1.00 87.38 470 GLY A N 1
ATOM 3537 C CA . GLY A 1 470 ? -4.085 -18.601 -4.515 1.00 87.38 470 GLY A CA 1
ATOM 3538 C C . GLY A 1 470 ? -5.447 -17.947 -4.300 1.00 87.38 470 GLY A C 1
ATOM 3539 O O . GLY A 1 470 ? -5.753 -16.918 -4.893 1.00 87.38 470 GLY A O 1
ATOM 3540 N N . ARG A 1 471 ? -6.268 -18.584 -3.463 1.00 91.00 471 ARG A N 1
ATOM 3541 C CA . ARG A 1 471 ? -7.546 -18.037 -2.989 1.00 91.00 471 ARG A CA 1
ATOM 3542 C C . ARG A 1 471 ? -7.371 -17.421 -1.603 1.00 91.00 471 ARG A C 1
ATOM 3544 O O . ARG A 1 471 ? -6.559 -17.932 -0.832 1.00 91.00 471 ARG A O 1
ATOM 3551 N N . ASN A 1 472 ? -8.164 -16.419 -1.250 1.00 94.19 472 ASN A N 1
ATOM 3552 C CA . ASN A 1 472 ? -8.243 -15.921 0.127 1.00 94.19 472 ASN A CA 1
ATOM 3553 C C . ASN A 1 472 ? -8.840 -16.987 1.072 1.00 94.19 472 ASN A C 1
ATOM 3555 O O . ASN A 1 472 ? -9.619 -17.855 0.651 1.00 94.19 472 ASN A O 1
ATOM 3559 N N . ASN A 1 473 ? -8.452 -16.943 2.345 1.00 95.38 473 ASN A N 1
ATOM 3560 C CA . ASN A 1 473 ? -8.970 -17.832 3.386 1.00 95.38 473 ASN A CA 1
ATOM 3561 C C . ASN A 1 473 ? -9.910 -17.050 4.314 1.00 95.38 473 ASN A C 1
ATOM 3563 O O . ASN A 1 473 ? -9.684 -15.876 4.595 1.00 95.38 473 ASN A O 1
ATOM 3567 N N . LEU A 1 474 ? -10.932 -17.729 4.825 1.00 96.50 474 LEU A N 1
ATOM 3568 C CA . LEU A 1 474 ? -11.778 -17.252 5.914 1.00 96.50 474 LEU A CA 1
ATOM 3569 C C . LEU A 1 474 ? -11.829 -18.380 6.929 1.00 96.50 474 LEU A C 1
ATOM 3571 O O . LEU A 1 474 ? -12.532 -19.369 6.715 1.00 96.50 474 LEU A O 1
ATOM 3575 N N . TYR A 1 475 ? -11.039 -18.255 7.984 1.00 97.75 475 TYR A N 1
ATOM 3576 C CA . TYR A 1 475 ? -11.054 -19.185 9.093 1.00 97.75 475 TYR A CA 1
ATOM 3577 C C . TYR A 1 475 ? -12.150 -18.757 10.051 1.00 97.75 475 TYR A C 1
ATOM 3579 O O . TYR A 1 475 ? -11.991 -17.760 10.753 1.00 97.75 475 TYR A O 1
ATOM 3587 N N . ARG A 1 476 ? -13.250 -19.512 10.071 1.00 97.19 476 ARG A N 1
ATOM 3588 C CA . ARG A 1 476 ? -14.236 -19.330 11.126 1.00 97.19 476 ARG A CA 1
ATOM 3589 C C . ARG A 1 476 ? -13.693 -19.927 12.413 1.00 97.19 476 ARG A C 1
ATOM 3591 O O . ARG A 1 476 ? -13.105 -21.017 12.369 1.00 97.19 476 ARG A O 1
ATOM 3598 N N . ASN A 1 477 ? -13.893 -19.229 13.513 1.00 97.44 477 ASN A N 1
ATOM 3599 C CA . ASN A 1 477 ? -13.649 -19.760 14.836 1.00 97.44 477 ASN A CA 1
ATOM 3600 C C . ASN A 1 477 ? -14.789 -20.732 15.232 1.00 97.44 477 ASN A C 1
ATOM 3602 O O . ASN A 1 477 ? -15.847 -20.824 14.607 1.00 97.44 477 ASN A O 1
ATOM 3606 N N . ASP A 1 478 ? -14.514 -21.607 16.184 1.00 95.88 478 ASP A N 1
ATOM 3607 C CA . ASP A 1 478 ? -15.477 -22.557 16.747 1.00 95.88 478 ASP A CA 1
ATOM 3608 C C . ASP A 1 478 ? -15.109 -22.737 18.238 1.00 95.88 478 ASP A C 1
ATOM 3610 O O . ASP A 1 478 ? -14.966 -23.868 18.721 1.00 95.88 478 ASP A O 1
ATOM 3614 N N . GLY A 1 479 ? -14.883 -21.620 18.950 1.00 93.00 479 GLY A N 1
ATOM 3615 C CA . GLY A 1 479 ? -14.404 -21.584 20.337 1.00 93.00 479 GLY A CA 1
ATOM 3616 C C . GLY A 1 479 ? -12.918 -21.933 20.499 1.00 93.00 479 GLY A C 1
ATOM 3617 O O . GLY A 1 479 ? -12.583 -22.938 21.131 1.00 93.00 479 GLY A O 1
ATOM 3618 N N . GLY A 1 480 ? -12.032 -21.137 19.895 1.00 94.25 480 GLY A N 1
ATOM 3619 C CA . GLY A 1 480 ? -10.574 -21.328 19.894 1.00 94.25 480 GLY A CA 1
ATOM 3620 C C . GLY A 1 480 ? -10.085 -22.421 18.933 1.00 94.25 480 GLY A C 1
ATOM 3621 O O . GLY A 1 480 ? -8.993 -22.965 19.097 1.00 94.25 480 GLY A O 1
ATOM 3622 N N . THR A 1 481 ? -10.904 -22.825 17.956 1.00 96.06 481 THR A N 1
ATOM 3623 C CA . THR A 1 481 ? -10.542 -23.827 16.937 1.00 96.06 481 THR A CA 1
ATOM 3624 C C . THR A 1 481 ? -11.000 -23.382 15.556 1.00 96.06 481 THR A C 1
ATOM 3626 O O . THR A 1 481 ? -12.187 -23.360 15.254 1.00 96.06 481 THR A O 1
ATOM 3629 N N . PHE A 1 482 ? -10.040 -23.120 14.684 1.00 97.44 482 PHE A N 1
ATOM 3630 C CA . PHE A 1 482 ? -10.222 -22.483 13.393 1.00 97.44 482 PHE A CA 1
ATOM 3631 C C . PHE A 1 482 ? -10.433 -23.475 12.250 1.00 97.44 482 PHE A C 1
ATOM 3633 O O . PHE A 1 482 ? -9.828 -24.552 12.198 1.00 97.44 482 PHE A O 1
ATOM 3640 N N . ARG A 1 483 ? -11.300 -23.107 11.298 1.00 96.12 483 ARG A N 1
ATOM 3641 C CA . ARG A 1 483 ? -11.582 -23.890 10.083 1.00 96.12 483 ARG A CA 1
ATOM 3642 C C . ARG A 1 483 ? -11.785 -22.981 8.882 1.00 96.12 483 ARG A C 1
ATOM 3644 O O . ARG A 1 483 ? -12.632 -22.096 8.925 1.00 96.12 483 ARG A O 1
ATOM 3651 N N . ASP A 1 484 ? -11.083 -23.240 7.779 1.00 95.94 484 ASP A N 1
ATOM 3652 C CA . ASP A 1 484 ? -11.320 -22.512 6.528 1.00 95.94 484 ASP A CA 1
ATOM 3653 C C . ASP A 1 484 ? -12.708 -22.855 5.956 1.00 95.94 484 ASP A C 1
ATOM 3655 O O . ASP A 1 484 ? -12.974 -23.976 5.507 1.00 95.94 484 ASP A O 1
ATOM 3659 N N . VAL A 1 485 ? -13.602 -21.867 5.988 1.00 96.12 485 VAL A N 1
ATOM 3660 C CA . VAL A 1 485 ? -14.976 -21.938 5.485 1.00 96.12 485 VAL A CA 1
ATOM 3661 C C . VAL A 1 485 ? -15.217 -21.016 4.289 1.00 96.12 485 VAL A C 1
ATOM 3663 O O . VAL A 1 485 ? -16.371 -20.832 3.900 1.00 96.12 485 VAL A O 1
ATOM 3666 N N . ALA A 1 486 ? -14.179 -20.434 3.673 1.00 94.25 486 ALA A N 1
ATOM 3667 C CA . ALA A 1 486 ? -14.339 -19.411 2.631 1.00 94.25 486 ALA A CA 1
ATOM 3668 C C . ALA A 1 486 ? -15.275 -19.852 1.488 1.00 94.25 486 ALA A C 1
ATOM 3670 O O . ALA A 1 486 ? -16.124 -19.082 1.032 1.00 94.25 486 ALA A O 1
ATOM 3671 N N . ALA A 1 487 ? -15.189 -21.122 1.075 1.00 92.62 487 ALA A N 1
ATOM 3672 C CA . ALA A 1 487 ? -16.050 -21.706 0.042 1.00 92.62 487 ALA A CA 1
ATOM 3673 C C . ALA A 1 487 ? -17.526 -21.798 0.467 1.00 92.62 487 ALA A C 1
ATOM 3675 O O . ALA A 1 487 ? -18.425 -21.533 -0.328 1.00 92.62 487 ALA A O 1
ATOM 3676 N N . GLN A 1 488 ? -17.779 -22.160 1.723 1.00 95.19 488 GLN A N 1
ATOM 3677 C CA . GLN A 1 488 ? -19.100 -22.301 2.334 1.00 95.19 488 GLN A CA 1
ATOM 3678 C C . GLN A 1 488 ? -19.700 -20.941 2.728 1.00 95.19 488 GLN A C 1
ATOM 3680 O O . GLN A 1 488 ? -20.918 -20.813 2.873 1.00 95.19 488 GLN A O 1
ATOM 3685 N N . ALA A 1 489 ? -18.852 -19.936 2.942 1.00 94.62 489 ALA A N 1
ATOM 3686 C CA . ALA A 1 489 ? -19.223 -18.560 3.231 1.00 94.62 489 ALA A CA 1
ATOM 3687 C C . ALA A 1 489 ? -19.504 -17.739 1.963 1.00 94.62 489 ALA A C 1
ATOM 3689 O O . ALA A 1 489 ? -20.222 -16.753 2.030 1.00 94.62 489 ALA A O 1
ATOM 3690 N N . GLY A 1 490 ? -18.962 -18.121 0.804 1.00 92.19 490 GLY A N 1
ATOM 3691 C CA . GLY A 1 490 ? -18.930 -17.229 -0.363 1.00 92.19 490 GLY A CA 1
ATOM 3692 C C . GLY A 1 490 ? -17.851 -16.142 -0.256 1.00 92.19 490 GLY A C 1
ATOM 3693 O O . GLY A 1 490 ? -17.803 -15.252 -1.097 1.00 92.19 490 GLY A O 1
ATOM 3694 N N . GLY A 1 491 ? -16.960 -16.249 0.737 1.00 86.50 491 GLY A N 1
ATOM 3695 C CA . GLY A 1 491 ? -15.767 -15.415 0.915 1.00 86.50 491 GLY A CA 1
ATOM 3696 C C . GLY A 1 491 ? -14.561 -15.880 0.091 1.00 86.50 491 GLY A C 1
ATOM 3697 O O . GLY A 1 491 ? -13.427 -15.562 0.428 1.00 86.50 491 GLY A O 1
ATOM 3698 N N . LEU A 1 492 ? -14.779 -16.678 -0.961 1.00 87.12 492 LEU A N 1
ATOM 3699 C CA . LEU A 1 492 ? -13.726 -17.013 -1.915 1.00 87.12 492 LEU A CA 1
ATOM 3700 C C . LEU A 1 492 ? -13.496 -15.856 -2.876 1.00 87.12 492 LEU A C 1
ATOM 3702 O O . LEU A 1 492 ? -14.273 -15.658 -3.810 1.00 87.12 492 LEU A O 1
ATOM 3706 N N . ASP A 1 493 ? -12.365 -15.188 -2.706 1.00 87.50 493 ASP A N 1
ATOM 3707 C CA . ASP A 1 493 ? -11.772 -14.363 -3.746 1.00 87.50 493 ASP A CA 1
ATOM 3708 C C . ASP A 1 493 ? -10.512 -15.051 -4.302 1.00 87.50 493 ASP A C 1
ATOM 3710 O O . ASP A 1 493 ? -9.721 -15.631 -3.558 1.00 87.50 493 ASP A O 1
ATOM 3714 N N . MET A 1 494 ? -10.383 -15.031 -5.630 1.00 83.44 494 MET A N 1
ATOM 3715 C CA . MET A 1 494 ? -9.267 -15.594 -6.410 1.00 83.44 494 MET A CA 1
ATOM 3716 C C . MET A 1 494 ? -8.384 -14.488 -7.013 1.00 83.44 494 MET A C 1
ATOM 3718 O O . MET A 1 494 ? -7.471 -14.760 -7.803 1.00 83.44 494 MET A O 1
ATOM 3722 N N . ALA A 1 495 ? -8.726 -13.227 -6.748 1.00 79.44 495 ALA A N 1
ATOM 3723 C CA . ALA A 1 495 ? -7.879 -12.092 -7.039 1.00 79.44 495 ALA A CA 1
ATOM 3724 C C . ALA A 1 495 ? -6.660 -12.068 -6.101 1.00 79.44 495 ALA A C 1
ATOM 3726 O O . ALA A 1 495 ? -6.632 -12.750 -5.081 1.00 79.44 495 ALA A O 1
ATOM 3727 N N . ALA A 1 496 ? -5.631 -11.320 -6.492 1.00 85.50 496 ALA A N 1
ATOM 3728 C CA . ALA A 1 496 ? -4.416 -11.168 -5.703 1.00 85.50 496 ALA A CA 1
ATOM 3729 C C . ALA A 1 496 ? -4.666 -10.235 -4.511 1.00 85.50 496 ALA A C 1
ATOM 3731 O O . ALA A 1 496 ? -4.486 -9.021 -4.626 1.00 85.50 496 ALA A O 1
ATOM 3732 N N . GLY A 1 497 ? -5.105 -10.824 -3.401 1.00 91.19 497 GLY A N 1
ATOM 3733 C CA . GLY A 1 497 ? -5.467 -10.133 -2.174 1.00 91.19 497 GLY A CA 1
ATOM 3734 C C . GLY A 1 497 ? -4.244 -9.568 -1.466 1.00 91.19 497 GLY A C 1
ATOM 3735 O O . GLY A 1 497 ? -3.450 -10.309 -0.886 1.00 91.19 497 GLY A O 1
ATOM 3736 N N . MET A 1 498 ? -4.127 -8.244 -1.474 1.00 92.38 498 MET A N 1
ATOM 3737 C CA . MET A 1 498 ? -3.019 -7.521 -0.849 1.00 92.38 498 MET A CA 1
ATOM 3738 C C . MET A 1 498 ? -3.354 -7.064 0.574 1.00 92.38 498 MET A C 1
ATOM 3740 O O . MET A 1 498 ? -2.508 -7.140 1.460 1.00 92.38 498 MET A O 1
ATOM 3744 N N . GLY A 1 499 ? -4.585 -6.604 0.789 1.00 94.06 499 GLY A N 1
ATOM 3745 C CA . GLY A 1 499 ? -5.061 -6.019 2.038 1.00 94.06 499 GLY A CA 1
ATOM 3746 C C . GLY A 1 499 ? -6.577 -6.127 2.177 1.00 94.06 499 GLY A C 1
ATOM 3747 O O . GLY A 1 499 ? -7.284 -6.371 1.197 1.00 94.06 499 GLY A O 1
ATOM 3748 N N . VAL A 1 500 ? -7.078 -5.950 3.399 1.00 95.38 500 VAL A N 1
ATOM 3749 C CA . VAL A 1 500 ? -8.507 -6.078 3.724 1.00 95.38 500 VAL A CA 1
ATOM 3750 C C . VAL A 1 500 ? -8.952 -5.020 4.735 1.00 95.38 500 VAL A C 1
ATOM 3752 O O . VAL A 1 500 ? -8.243 -4.725 5.693 1.00 95.38 500 VAL A O 1
ATOM 3755 N N . SER A 1 501 ? -10.138 -4.457 4.519 1.00 95.19 501 SER A N 1
ATOM 3756 C CA . SER A 1 501 ? -10.817 -3.515 5.416 1.00 95.19 501 SER A CA 1
ATOM 3757 C C . SER A 1 501 ? -12.253 -3.954 5.675 1.00 95.19 501 SER A C 1
ATOM 3759 O O . SER A 1 501 ? -12.827 -4.669 4.848 1.00 95.19 501 SER A O 1
ATOM 3761 N N . VAL A 1 502 ? -12.858 -3.489 6.771 1.00 95.12 502 VAL A N 1
ATOM 3762 C CA . VAL A 1 502 ? -14.250 -3.829 7.117 1.00 95.12 502 VAL A CA 1
ATOM 3763 C C . VAL A 1 502 ? -15.073 -2.613 7.541 1.00 95.12 502 VAL A C 1
ATOM 3765 O O . VAL A 1 502 ? -14.652 -1.800 8.363 1.00 95.12 502 VAL A O 1
ATOM 3768 N N . ALA A 1 503 ? -16.281 -2.489 6.993 1.00 93.69 503 ALA A N 1
ATOM 3769 C CA . ALA A 1 503 ? -17.288 -1.539 7.461 1.00 93.69 503 ALA A CA 1
ATOM 3770 C C . ALA A 1 503 ? -18.688 -1.980 7.024 1.00 93.69 503 ALA A C 1
ATOM 3772 O O . ALA A 1 503 ? -18.833 -2.718 6.060 1.00 93.69 503 ALA A O 1
ATOM 3773 N N . ASP A 1 504 ? -19.725 -1.455 7.670 1.00 93.44 504 ASP A N 1
ATOM 3774 C CA . ASP A 1 504 ? -21.087 -1.490 7.132 1.00 93.44 504 ASP A CA 1
ATOM 3775 C C . ASP A 1 504 ? -21.200 -0.420 6.026 1.00 93.44 504 ASP A C 1
ATOM 3777 O O . ASP A 1 504 ? -21.440 0.764 6.298 1.00 93.44 504 ASP A O 1
ATOM 3781 N N . VAL A 1 505 ? -20.921 -0.789 4.767 1.00 94.81 505 VAL A N 1
ATOM 3782 C CA . VAL A 1 505 ? -20.905 0.181 3.651 1.00 94.81 505 VAL A CA 1
ATOM 3783 C C . VAL A 1 505 ? -22.299 0.452 3.091 1.00 94.81 505 VAL A C 1
ATOM 3785 O O . VAL A 1 505 ? -22.484 1.401 2.319 1.00 94.81 505 VAL A O 1
ATOM 3788 N N . ASN A 1 506 ? -23.278 -0.378 3.453 1.00 93.06 506 ASN A N 1
ATOM 3789 C CA . ASN A 1 506 ? -24.631 -0.339 2.908 1.00 93.06 506 ASN A CA 1
ATOM 3790 C C . ASN A 1 506 ? -25.713 0.089 3.935 1.00 93.06 506 ASN A C 1
ATOM 3792 O O . ASN A 1 506 ? -26.828 0.442 3.538 1.00 93.06 506 ASN A O 1
ATOM 3796 N N . ARG A 1 507 ? -25.329 0.213 5.213 1.00 90.56 507 ARG A N 1
ATOM 3797 C CA . ARG A 1 507 ? -26.138 0.550 6.397 1.00 90.56 507 ARG A CA 1
ATOM 3798 C C . ARG A 1 507 ? -27.259 -0.450 6.700 1.00 90.56 507 ARG A C 1
ATOM 3800 O O . ARG A 1 507 ? -28.362 -0.037 7.079 1.00 90.56 507 ARG A O 1
ATOM 3807 N N . ASP A 1 508 ? -26.995 -1.746 6.537 1.00 91.25 508 ASP A N 1
ATOM 3808 C CA . ASP A 1 508 ? -27.906 -2.819 6.972 1.00 91.25 508 ASP A CA 1
ATOM 3809 C C . ASP A 1 508 ? -27.603 -3.354 8.385 1.00 91.25 508 ASP A C 1
ATOM 3811 O O . ASP A 1 508 ? -28.448 -4.038 8.969 1.00 91.25 508 ASP A O 1
ATOM 3815 N N . GLY A 1 509 ? -26.478 -2.945 8.980 1.00 89.12 509 GLY A N 1
ATOM 3816 C CA . GLY A 1 509 ? -26.017 -3.368 10.299 1.00 89.12 509 GLY A CA 1
ATOM 3817 C C . GLY A 1 509 ? -25.063 -4.563 10.279 1.00 89.12 509 GLY A C 1
ATOM 3818 O O . GLY A 1 509 ? -24.734 -5.058 11.359 1.00 89.12 509 GLY A O 1
ATOM 3819 N N . PHE A 1 510 ? -24.633 -5.028 9.102 1.00 91.81 510 PHE A N 1
ATOM 3820 C CA . PHE A 1 510 ? -23.688 -6.132 8.944 1.00 91.81 510 PHE A CA 1
ATOM 3821 C C . PHE A 1 510 ? -22.325 -5.663 8.425 1.00 91.81 510 PHE A C 1
ATOM 3823 O O . PHE A 1 510 ? -22.161 -4.557 7.913 1.00 91.81 510 PHE A O 1
ATOM 3830 N N . SER A 1 511 ? -21.319 -6.515 8.604 1.00 93.12 511 SER A N 1
ATOM 3831 C CA . SER A 1 511 ? -19.938 -6.217 8.236 1.00 93.12 511 SER A CA 1
ATOM 3832 C C . SER A 1 511 ? -19.650 -6.606 6.788 1.00 93.12 511 SER A C 1
ATOM 3834 O O . SER A 1 511 ? -19.708 -7.784 6.431 1.00 93.12 511 SER A O 1
ATOM 3836 N N . ASP A 1 512 ? -19.286 -5.621 5.969 1.00 95.88 512 ASP A N 1
ATOM 3837 C CA . ASP A 1 512 ? -18.875 -5.810 4.580 1.00 95.88 512 ASP A CA 1
ATOM 3838 C C . ASP A 1 512 ? -17.340 -5.758 4.471 1.00 95.88 512 ASP A C 1
ATOM 3840 O O . ASP A 1 512 ? -16.699 -4.855 5.016 1.00 95.88 512 ASP A O 1
ATOM 3844 N N . LEU A 1 513 ? -16.736 -6.707 3.747 1.00 96.25 513 LEU A N 1
ATOM 3845 C CA . LEU A 1 513 ? -15.285 -6.767 3.528 1.00 96.25 513 LEU A CA 1
ATOM 3846 C C . LEU A 1 513 ? -14.906 -6.093 2.207 1.00 96.25 513 LEU A C 1
ATOM 3848 O O . LEU A 1 513 ? -15.461 -6.416 1.154 1.00 96.25 513 LEU A O 1
ATOM 3852 N N . TYR A 1 514 ? -13.906 -5.214 2.236 1.00 95.62 514 TYR A N 1
ATOM 3853 C CA . TYR A 1 514 ? -13.311 -4.617 1.042 1.00 95.62 514 TYR A CA 1
ATOM 3854 C C . TYR A 1 514 ? -11.837 -5.007 0.912 1.00 95.62 514 TYR A C 1
ATOM 3856 O O . TYR A 1 514 ? -11.050 -4.797 1.831 1.00 95.62 514 TYR A O 1
ATOM 3864 N N . ILE A 1 515 ? -11.482 -5.595 -0.231 1.00 95.31 515 ILE A N 1
ATOM 3865 C CA . ILE A 1 515 ? -10.197 -6.257 -0.477 1.00 95.31 515 ILE A CA 1
ATOM 3866 C C . ILE A 1 515 ? -9.458 -5.532 -1.607 1.00 95.31 515 ILE A C 1
ATOM 3868 O O . ILE A 1 515 ? -9.989 -5.392 -2.719 1.00 95.31 515 ILE A O 1
ATOM 3872 N N . SER A 1 516 ? -8.229 -5.085 -1.341 1.00 93.81 516 SER A N 1
ATOM 3873 C CA . SER A 1 516 ? -7.333 -4.520 -2.355 1.00 93.81 516 SER A CA 1
ATOM 3874 C C . SER A 1 516 ? -6.748 -5.628 -3.231 1.00 93.81 516 SER A C 1
ATOM 3876 O O . SER A 1 516 ? -6.153 -6.583 -2.735 1.00 93.81 516 SER A O 1
ATOM 3878 N N . ASN A 1 517 ? -6.918 -5.486 -4.549 1.00 92.12 517 ASN A N 1
ATOM 3879 C CA . ASN A 1 517 ? -6.530 -6.473 -5.557 1.00 92.12 517 ASN A CA 1
ATOM 3880 C C . ASN A 1 517 ? -5.878 -5.800 -6.789 1.00 92.12 517 ASN A C 1
ATOM 3882 O O . ASN A 1 517 ? -5.722 -4.577 -6.876 1.00 92.12 517 ASN A O 1
ATOM 3886 N N . MET A 1 518 ? -5.541 -6.620 -7.791 1.00 87.38 518 MET A N 1
ATOM 3887 C CA . MET A 1 518 ? -4.920 -6.219 -9.057 1.00 87.38 518 MET A CA 1
ATOM 3888 C C . MET A 1 518 ? -5.924 -5.918 -10.186 1.00 87.38 518 MET A C 1
ATOM 3890 O O . MET A 1 518 ? -6.243 -6.791 -10.999 1.00 87.38 518 MET A O 1
ATOM 3894 N N . TRP A 1 519 ? -6.370 -4.670 -10.350 1.00 90.31 519 TRP A N 1
ATOM 3895 C CA . TRP A 1 519 ? -6.953 -4.276 -11.639 1.00 90.31 519 TRP A CA 1
ATOM 3896 C C . TRP A 1 519 ? -5.854 -3.937 -12.650 1.00 90.31 519 TRP A C 1
ATOM 3898 O O . TRP A 1 519 ? -4.911 -3.217 -12.344 1.00 90.31 519 TRP A O 1
ATOM 3908 N N . SER A 1 520 ? -6.008 -4.369 -13.905 1.00 87.75 520 SER A N 1
ATOM 3909 C CA . SER A 1 520 ? -5.239 -3.780 -15.008 1.00 87.75 520 SER A CA 1
ATOM 3910 C C . SER A 1 520 ? -6.010 -3.809 -16.324 1.00 87.75 520 SER A C 1
ATOM 3912 O O . SER A 1 520 ? -6.671 -4.796 -16.668 1.00 87.75 520 SER A O 1
ATOM 3914 N N . ALA A 1 521 ? -5.871 -2.743 -17.116 1.00 89.38 521 ALA A N 1
ATOM 3915 C CA . ALA A 1 521 ? -6.475 -2.651 -18.445 1.00 89.38 521 ALA A CA 1
ATOM 3916 C C . ALA A 1 521 ? -6.030 -3.810 -19.361 1.00 89.38 521 ALA A C 1
ATOM 3918 O O . ALA A 1 521 ? -6.854 -4.411 -20.049 1.00 89.38 521 ALA A O 1
ATOM 3919 N N . ALA A 1 522 ? -4.743 -4.178 -19.315 1.00 90.75 522 ALA A N 1
ATOM 3920 C CA . ALA A 1 522 ? -4.205 -5.313 -20.062 1.00 90.75 522 ALA A CA 1
ATOM 3921 C C . ALA A 1 522 ? -4.797 -6.654 -19.597 1.00 90.75 522 ALA A C 1
ATOM 3923 O O . ALA A 1 522 ? -5.249 -7.431 -20.435 1.00 90.75 522 ALA A O 1
ATOM 3924 N N . GLY A 1 523 ? -4.878 -6.914 -18.287 1.00 91.81 523 GLY A N 1
ATOM 3925 C CA . GLY A 1 523 ? -5.489 -8.138 -17.759 1.00 91.81 523 GLY A CA 1
ATOM 3926 C C . GLY A 1 523 ? -6.955 -8.274 -18.162 1.00 91.81 523 GLY A C 1
ATOM 3927 O O . GLY A 1 523 ? -7.356 -9.310 -18.696 1.00 91.81 523 GLY A O 1
ATOM 3928 N N . SER A 1 524 ? -7.734 -7.197 -18.015 1.00 89.69 524 SER A N 1
ATOM 3929 C CA . SER A 1 524 ? -9.141 -7.131 -18.436 1.00 89.69 524 SER A CA 1
ATOM 3930 C C . SER A 1 524 ? -9.347 -7.444 -19.928 1.00 89.69 524 SER A C 1
ATOM 3932 O O . SER A 1 524 ? -10.358 -8.046 -20.293 1.00 89.69 524 SER A O 1
ATOM 3934 N N . ARG A 1 525 ? -8.398 -7.076 -20.802 1.00 92.06 525 ARG A N 1
ATOM 3935 C CA . ARG A 1 525 ? -8.440 -7.398 -22.241 1.00 92.06 525 ARG A CA 1
ATOM 3936 C C . ARG A 1 525 ? -7.919 -8.794 -22.571 1.00 92.06 525 ARG A C 1
ATOM 3938 O O . ARG A 1 525 ? -8.466 -9.441 -23.460 1.00 92.06 525 ARG A O 1
ATOM 3945 N N . VAL A 1 526 ? -6.846 -9.246 -21.925 1.00 92.88 526 VAL A N 1
ATOM 3946 C CA . VAL A 1 526 ? -6.160 -10.511 -22.236 1.00 92.88 526 VAL A CA 1
ATOM 3947 C C . VAL A 1 526 ? -6.979 -11.711 -21.768 1.00 92.88 526 VAL A C 1
ATOM 3949 O O . VAL A 1 526 ? -7.262 -12.603 -22.568 1.00 92.88 526 VAL A O 1
ATOM 3952 N N . THR A 1 527 ? -7.425 -11.705 -20.511 1.00 92.62 527 THR A N 1
ATOM 3953 C CA . THR A 1 527 ? -8.122 -12.840 -19.871 1.00 92.62 527 THR A CA 1
ATOM 3954 C C . THR A 1 527 ? -9.433 -13.219 -20.564 1.00 92.62 527 THR A C 1
ATOM 3956 O O . THR A 1 527 ? -9.765 -14.399 -20.683 1.00 92.62 527 THR A O 1
ATOM 3959 N N . ARG A 1 528 ? -10.138 -12.227 -21.121 1.00 90.25 528 ARG A N 1
ATOM 3960 C CA . ARG A 1 528 ? -11.416 -12.397 -21.834 1.00 90.25 528 ARG A CA 1
ATOM 3961 C C . ARG A 1 528 ? -11.278 -12.992 -23.241 1.00 90.25 528 ARG A C 1
ATOM 3963 O O . ARG A 1 528 ? -12.288 -13.301 -23.874 1.00 90.25 528 ARG A O 1
ATOM 3970 N N . GLN A 1 529 ? -10.063 -13.162 -23.767 1.00 88.38 529 GLN A N 1
ATOM 3971 C CA . GLN A 1 529 ? -9.868 -13.689 -25.120 1.00 88.38 529 GLN A CA 1
ATOM 3972 C C . GLN A 1 529 ? -10.056 -15.206 -25.173 1.00 88.38 529 GLN A C 1
ATOM 3974 O O . GLN A 1 529 ? -9.588 -15.950 -24.312 1.00 88.38 529 GLN A O 1
ATOM 3979 N N . ALA A 1 530 ? -10.682 -15.694 -26.249 1.00 87.38 530 ALA A N 1
ATOM 3980 C CA . ALA A 1 530 ? -10.949 -17.122 -26.454 1.00 87.38 530 ALA A CA 1
ATOM 3981 C C . ALA A 1 530 ? -9.682 -18.006 -26.435 1.00 87.38 530 ALA A C 1
ATOM 3983 O O . ALA A 1 530 ? -9.766 -19.189 -26.114 1.00 87.38 530 ALA A O 1
ATOM 3984 N N . ARG A 1 531 ? -8.520 -17.425 -26.766 1.00 87.62 531 ARG A N 1
ATOM 3985 C CA . ARG A 1 531 ? -7.212 -18.094 -26.744 1.00 87.62 531 ARG A CA 1
ATOM 3986 C C . ARG A 1 531 ? -6.555 -18.165 -25.362 1.00 87.62 531 ARG A C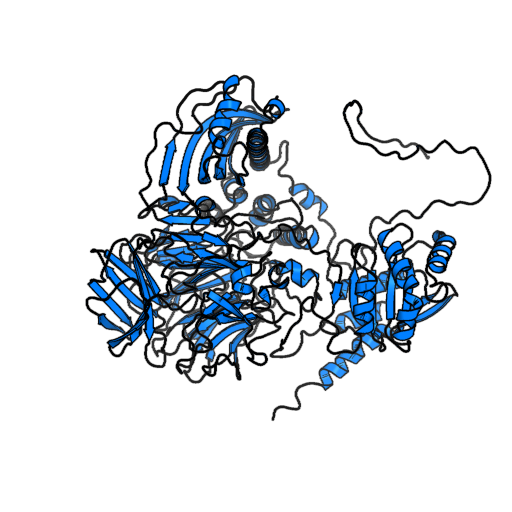 1
ATOM 3988 O O . ARG A 1 531 ? -5.761 -19.073 -25.135 1.00 87.62 531 ARG A O 1
ATOM 3995 N N . PHE A 1 532 ? -6.852 -17.219 -24.466 1.00 91.56 532 PHE A N 1
ATOM 3996 C CA . PHE A 1 532 ? -6.153 -17.112 -23.190 1.00 91.56 532 PHE A CA 1
ATOM 3997 C C . PHE A 1 532 ? -6.471 -18.348 -22.361 1.00 91.56 532 PHE A C 1
ATOM 3999 O O . PHE A 1 532 ? -7.647 -18.661 -22.140 1.00 91.56 532 PHE A O 1
ATOM 4006 N N . MET A 1 533 ? -5.423 -19.073 -21.968 1.00 90.94 533 MET A N 1
ATOM 4007 C CA . MET A 1 533 ? -5.534 -20.342 -21.254 1.00 90.94 533 MET A CA 1
ATOM 4008 C C . MET A 1 533 ? -6.499 -21.337 -21.930 1.00 90.94 533 MET A C 1
ATOM 4010 O O . MET A 1 533 ? -7.187 -22.089 -21.253 1.00 90.94 533 MET A O 1
ATOM 4014 N N . GLN A 1 534 ? -6.567 -21.389 -23.271 1.00 89.38 534 GLN A N 1
ATOM 4015 C CA . GLN A 1 534 ? -7.546 -22.223 -24.005 1.00 89.38 534 GLN A CA 1
ATOM 4016 C C . GLN A 1 534 ? -7.482 -23.731 -23.671 1.00 89.38 534 GLN A C 1
ATOM 4018 O O . GLN A 1 534 ? -8.441 -24.460 -23.915 1.00 89.38 534 GLN A O 1
ATOM 4023 N N . ARG A 1 535 ? -6.355 -24.214 -23.132 1.00 87.94 535 ARG A N 1
ATOM 4024 C CA . ARG A 1 535 ? -6.181 -25.608 -22.682 1.00 87.94 535 ARG A CA 1
ATOM 4025 C C . ARG A 1 535 ? -6.825 -25.898 -21.317 1.00 87.94 535 ARG A C 1
ATOM 4027 O O . ARG A 1 535 ? -7.044 -27.065 -21.011 1.00 87.94 535 ARG A O 1
ATOM 4034 N N . HIS A 1 536 ? -7.113 -24.857 -20.541 1.00 89.38 536 HIS A N 1
ATOM 4035 C CA . HIS A 1 536 ? -7.605 -24.919 -19.169 1.00 89.38 536 HIS A CA 1
ATOM 4036 C C . HIS A 1 536 ? -9.147 -24.951 -19.145 1.00 89.38 536 HIS A C 1
ATOM 4038 O O . HIS A 1 536 ? -9.788 -24.474 -20.092 1.00 89.38 536 HIS A O 1
ATOM 4044 N N . PRO A 1 537 ? -9.773 -25.468 -18.070 1.00 90.56 537 PRO A N 1
ATOM 4045 C CA . PRO A 1 537 ? -11.225 -25.426 -17.893 1.00 90.56 537 PRO A CA 1
ATOM 4046 C C . PRO A 1 537 ? -11.799 -24.003 -17.959 1.00 90.56 537 PRO A C 1
ATOM 4048 O O . PRO A 1 537 ? -11.148 -23.032 -17.573 1.00 90.56 537 PRO A O 1
ATOM 4051 N N . GLU A 1 538 ? -13.054 -23.864 -18.399 1.00 89.88 538 GLU A N 1
ATOM 4052 C CA . GLU A 1 538 ? -13.713 -22.549 -18.473 1.00 89.88 538 GLU A CA 1
ATOM 4053 C C . GLU A 1 538 ? -13.806 -21.864 -17.100 1.00 89.88 538 GLU A C 1
ATOM 4055 O O . GLU A 1 538 ? -13.653 -20.652 -17.008 1.00 89.88 538 GLU A O 1
ATOM 4060 N N . GLU A 1 539 ? -13.987 -22.642 -16.034 1.00 88.38 539 GLU A N 1
ATOM 4061 C CA . GLU A 1 539 ? -13.996 -22.177 -14.644 1.00 88.38 539 GLU A CA 1
ATOM 4062 C C . GLU A 1 539 ? -12.685 -21.474 -14.256 1.00 88.38 539 GLU A C 1
ATOM 4064 O O . GLU A 1 539 ? -12.712 -20.313 -13.856 1.00 88.38 539 GLU A O 1
ATOM 4069 N N . VAL A 1 540 ? -11.534 -22.103 -14.515 1.00 88.44 540 VAL A N 1
ATOM 4070 C CA . VAL A 1 540 ? -10.201 -21.505 -14.304 1.00 88.44 540 VAL A CA 1
ATOM 4071 C C . VAL A 1 540 ? -10.034 -20.224 -15.135 1.00 88.44 540 VAL A C 1
ATOM 4073 O O . VAL A 1 540 ? -9.536 -19.209 -14.651 1.00 88.44 540 VAL A O 1
ATOM 4076 N N . ARG A 1 541 ? -10.517 -20.210 -16.385 1.00 90.62 541 ARG A N 1
ATOM 4077 C CA . ARG A 1 541 ? -10.483 -19.011 -17.249 1.00 90.62 541 ARG A CA 1
ATOM 4078 C C . ARG A 1 541 ? -11.366 -17.870 -16.714 1.00 90.62 541 ARG A C 1
ATOM 4080 O O . ARG A 1 541 ? -11.019 -16.698 -16.885 1.00 90.62 541 ARG A O 1
ATOM 4087 N N . ARG A 1 542 ? -12.479 -18.191 -16.043 1.00 88.81 542 ARG A N 1
ATOM 4088 C CA . ARG A 1 542 ? -13.322 -17.215 -15.332 1.00 88.81 542 ARG A CA 1
ATOM 4089 C C . ARG A 1 542 ? -12.628 -16.686 -14.074 1.00 88.81 542 ARG A C 1
ATOM 4091 O O . ARG A 1 542 ? -12.661 -15.477 -13.884 1.00 88.81 542 ARG A O 1
ATOM 4098 N N . MET A 1 543 ? -11.929 -17.526 -13.302 1.00 88.25 543 MET A N 1
ATOM 4099 C CA . MET A 1 543 ? -11.126 -17.087 -12.144 1.00 88.25 543 MET A CA 1
ATOM 4100 C C . MET A 1 543 ? -10.085 -16.031 -12.544 1.00 88.25 543 MET A C 1
ATOM 4102 O O . MET A 1 543 ? -10.035 -14.968 -11.940 1.00 88.25 543 MET A O 1
ATOM 4106 N N . TYR A 1 544 ? -9.333 -16.243 -13.632 1.00 90.88 544 TYR A N 1
ATOM 4107 C CA . TYR A 1 544 ? -8.413 -15.216 -14.152 1.00 90.88 544 TYR A CA 1
ATOM 4108 C C . TYR A 1 544 ? -9.123 -13.930 -14.609 1.00 90.88 544 TYR A C 1
ATOM 4110 O O . TYR A 1 544 ? -8.587 -12.836 -14.448 1.00 90.88 544 TYR A O 1
ATOM 4118 N N . SER A 1 545 ? -10.324 -14.047 -15.184 1.00 89.50 545 SER A N 1
ATOM 4119 C CA . SER A 1 545 ? -11.121 -12.887 -15.615 1.00 89.50 545 SER A CA 1
ATOM 4120 C C . SER A 1 545 ? -11.661 -12.072 -14.433 1.00 89.50 545 SER A C 1
ATOM 4122 O O . SER A 1 545 ? -11.829 -10.861 -14.573 1.00 89.50 545 SER A O 1
ATOM 4124 N N . HIS A 1 546 ? -11.918 -12.731 -13.297 1.00 87.44 546 HIS A N 1
ATOM 4125 C CA . HIS A 1 546 ? -12.250 -12.115 -12.008 1.00 87.44 546 HIS A CA 1
ATOM 4126 C C . HIS A 1 546 ? -11.018 -11.466 -11.371 1.00 87.44 546 HIS A C 1
ATOM 4128 O O . HIS A 1 546 ? -11.039 -10.277 -11.088 1.00 87.44 546 HIS A O 1
ATOM 4134 N N . HIS A 1 547 ? -9.901 -12.194 -11.278 1.00 87.62 547 HIS A N 1
ATOM 4135 C CA . HIS A 1 547 ? -8.625 -11.684 -10.762 1.00 87.62 547 HIS A CA 1
ATOM 4136 C C . HIS A 1 547 ? -8.192 -10.385 -11.465 1.00 87.62 547 HIS A C 1
ATOM 4138 O O . HIS A 1 547 ? -7.766 -9.440 -10.816 1.00 87.62 547 HIS A O 1
ATOM 4144 N N . ALA A 1 548 ? -8.363 -10.294 -12.790 1.00 89.31 548 ALA A N 1
ATOM 4145 C CA . ALA A 1 548 ? -8.052 -9.091 -13.569 1.00 89.31 548 ALA A CA 1
ATOM 4146 C C . ALA A 1 548 ? -9.111 -7.961 -13.500 1.00 89.31 548 ALA A C 1
ATOM 4148 O O . ALA A 1 548 ? -8.949 -6.932 -14.172 1.00 89.31 548 ALA A O 1
ATOM 4149 N N . ALA A 1 549 ? -10.205 -8.151 -12.753 1.00 86.00 549 ALA A N 1
ATOM 4150 C CA . ALA A 1 549 ? -11.249 -7.152 -12.508 1.00 86.00 549 ALA A CA 1
ATOM 4151 C C . ALA A 1 549 ? -10.970 -6.272 -11.272 1.00 86.00 549 ALA A C 1
ATOM 4153 O O . ALA A 1 549 ? -11.597 -5.217 -11.138 1.00 86.00 549 ALA A O 1
ATOM 4154 N N . GLY A 1 550 ? -9.980 -6.637 -10.449 1.00 89.50 550 GLY A N 1
ATOM 4155 C CA . GLY A 1 550 ? -9.490 -5.835 -9.331 1.00 89.50 550 GLY A CA 1
ATOM 4156 C C . GLY A 1 550 ? -10.270 -6.003 -8.032 1.00 89.50 550 GLY A C 1
ATOM 4157 O O . GLY A 1 550 ? -10.715 -7.097 -7.694 1.00 89.50 550 GLY A O 1
ATOM 4158 N N . ASN A 1 551 ? -10.330 -4.913 -7.266 1.00 92.06 551 ASN A N 1
ATOM 4159 C CA . ASN A 1 551 ? -10.755 -4.895 -5.864 1.00 92.06 551 ASN A CA 1
ATOM 4160 C C . ASN A 1 551 ? -12.146 -5.493 -5.672 1.00 92.06 551 ASN A C 1
ATOM 4162 O O . ASN A 1 551 ? -13.050 -5.253 -6.476 1.00 92.06 551 ASN A O 1
ATOM 4166 N N . THR A 1 552 ? -12.297 -6.265 -4.599 1.00 93.56 552 THR A N 1
ATOM 4167 C CA . THR A 1 552 ? -13.525 -7.002 -4.305 1.00 93.56 552 THR A CA 1
ATOM 4168 C C . THR A 1 552 ? -14.210 -6.432 -3.070 1.00 93.56 552 THR A C 1
ATOM 4170 O O . THR A 1 552 ? -13.596 -6.288 -2.018 1.00 93.56 552 THR A O 1
ATOM 4173 N N . LEU A 1 553 ? -15.492 -6.096 -3.211 1.00 95.06 553 LEU A N 1
ATOM 4174 C CA . LEU A 1 553 ? -16.405 -5.774 -2.121 1.00 95.06 553 LEU A CA 1
ATOM 4175 C C . LEU A 1 553 ? -17.326 -6.974 -1.895 1.00 95.06 553 LEU A C 1
ATOM 4177 O O . LEU A 1 553 ? -18.156 -7.292 -2.752 1.00 95.06 553 LEU A O 1
ATOM 4181 N N . LEU A 1 554 ? -17.186 -7.612 -0.740 1.00 95.94 554 LEU A N 1
ATOM 4182 C CA . LEU A 1 554 ? -18.020 -8.708 -0.274 1.00 95.94 554 LEU A CA 1
ATOM 4183 C C . LEU A 1 554 ? -19.021 -8.170 0.748 1.00 95.94 554 LEU A C 1
ATOM 4185 O O . LEU A 1 554 ? -18.630 -7.811 1.855 1.00 95.94 554 LEU A O 1
ATOM 4189 N N . LEU A 1 555 ? -20.304 -8.132 0.388 1.00 97.00 555 LEU A N 1
ATOM 4190 C CA . LEU A 1 555 ? -21.348 -7.732 1.331 1.00 97.00 555 LEU A CA 1
ATOM 4191 C C . LEU A 1 555 ? -21.759 -8.906 2.217 1.00 97.00 555 LEU A C 1
ATOM 4193 O O . LEU A 1 555 ? -22.024 -9.990 1.679 1.00 97.00 555 LEU A O 1
ATOM 4197 N N . GLY A 1 556 ? -21.815 -8.673 3.526 1.00 96.62 556 GLY A N 1
ATOM 4198 C CA . GLY A 1 556 ? -22.199 -9.660 4.535 1.00 96.62 556 GLY A CA 1
ATOM 4199 C C . GLY A 1 556 ? -23.717 -9.845 4.660 1.00 96.62 556 GLY A C 1
ATOM 4200 O O . GLY A 1 556 ? -24.507 -9.072 4.119 1.00 96.62 556 GLY A O 1
ATOM 4201 N N . ASP A 1 557 ? -24.142 -10.885 5.381 1.00 95.06 557 ASP A N 1
ATOM 4202 C CA . ASP A 1 557 ? -25.544 -11.094 5.790 1.00 95.06 557 ASP A CA 1
ATOM 4203 C C . ASP A 1 557 ? -25.741 -11.245 7.312 1.00 95.06 557 ASP A C 1
ATOM 4205 O O . ASP A 1 557 ? -26.847 -11.553 7.768 1.00 95.06 557 ASP A O 1
ATOM 4209 N N . GLY A 1 558 ? -24.667 -11.060 8.089 1.00 90.12 558 GLY A N 1
ATOM 4210 C CA . GLY A 1 558 ? -24.650 -11.263 9.539 1.00 90.12 558 GLY A CA 1
ATOM 4211 C C . GLY A 1 558 ? -24.830 -12.720 9.979 1.00 90.12 558 GLY A C 1
ATOM 4212 O O . GLY A 1 558 ? -25.274 -12.948 11.099 1.00 90.12 558 GLY A O 1
ATOM 4213 N N . GLN A 1 559 ? -24.584 -13.687 9.085 1.00 90.69 559 GLN A N 1
ATOM 4214 C CA . GLN A 1 559 ? -24.623 -15.138 9.338 1.00 90.69 559 GLN A CA 1
ATOM 4215 C C . GLN A 1 559 ? -23.438 -15.852 8.654 1.00 90.69 559 GLN A C 1
ATOM 4217 O O . GLN A 1 559 ? -23.528 -17.018 8.242 1.00 90.69 559 GLN A O 1
ATOM 4222 N N . GLY A 1 560 ? -22.328 -15.132 8.455 1.00 91.00 560 GLY A N 1
ATOM 4223 C CA . GLY A 1 560 ? -21.113 -15.666 7.843 1.00 91.00 560 GLY A CA 1
ATOM 4224 C C . GLY A 1 560 ? -21.304 -16.037 6.373 1.00 91.00 560 GLY A C 1
ATOM 4225 O O . GLY A 1 560 ? -20.706 -17.015 5.895 1.00 91.00 560 GLY A O 1
ATOM 4226 N N . LYS A 1 561 ? -22.191 -15.336 5.649 1.00 96.50 561 LYS A N 1
ATOM 4227 C CA . LYS A 1 561 ? -22.287 -15.414 4.187 1.00 96.50 561 LYS A CA 1
ATOM 4228 C C . LYS A 1 561 ? -21.956 -14.078 3.545 1.00 96.50 561 LYS A C 1
ATOM 4230 O O . LYS A 1 561 ? -22.343 -13.016 4.016 1.00 96.50 561 LYS A O 1
ATOM 4235 N N . PHE A 1 562 ? -21.284 -14.181 2.407 1.00 97.25 562 PHE A N 1
ATOM 4236 C CA . PHE A 1 562 ? -20.785 -13.067 1.625 1.00 97.25 562 PHE A CA 1
ATOM 4237 C C . PHE A 1 562 ? -21.236 -13.164 0.171 1.00 97.25 562 PHE A C 1
ATOM 4239 O O . PHE A 1 562 ? -21.398 -14.253 -0.390 1.00 97.25 562 PHE A O 1
ATOM 4246 N N . ARG A 1 563 ? -21.410 -12.004 -0.465 1.00 95.56 563 ARG A N 1
ATOM 4247 C CA . ARG A 1 563 ? -21.650 -11.889 -1.909 1.00 95.56 563 ARG A CA 1
ATOM 4248 C C . ARG A 1 563 ? -20.841 -10.749 -2.517 1.00 95.56 563 ARG A C 1
ATOM 4250 O O . ARG A 1 563 ? -20.859 -9.635 -2.003 1.00 95.56 563 ARG A O 1
ATOM 4257 N N . ASP A 1 564 ? -20.211 -11.003 -3.659 1.00 93.62 564 ASP A N 1
ATOM 4258 C CA . ASP A 1 564 ? -19.561 -9.956 -4.451 1.00 93.62 564 ASP A CA 1
ATOM 4259 C C . ASP A 1 564 ? -20.594 -8.910 -4.919 1.00 93.62 564 ASP A C 1
ATOM 4261 O O . ASP A 1 564 ? -21.605 -9.231 -5.558 1.00 93.62 564 ASP A O 1
ATOM 4265 N N . ALA A 1 565 ? -20.340 -7.647 -4.579 1.00 94.75 565 ALA A N 1
ATOM 4266 C CA . ALA A 1 565 ? -21.110 -6.481 -5.000 1.00 94.75 565 ALA A CA 1
ATOM 4267 C C . ALA A 1 565 ? -20.265 -5.423 -5.735 1.00 94.75 565 ALA A C 1
ATOM 4269 O O . ALA A 1 565 ? -20.792 -4.369 -6.099 1.00 94.75 565 ALA A O 1
ATOM 4270 N N . SER A 1 566 ? -18.988 -5.700 -6.008 1.00 91.50 566 SER A N 1
ATOM 4271 C CA . SER A 1 566 ? -17.969 -4.749 -6.488 1.00 91.50 566 SER A CA 1
ATOM 4272 C C . SER A 1 566 ? -18.426 -3.957 -7.716 1.00 91.50 566 SER A C 1
ATOM 4274 O O . SER A 1 566 ? -18.447 -2.723 -7.721 1.00 91.50 566 SER A O 1
ATOM 4276 N N . LEU A 1 567 ? -18.880 -4.669 -8.753 1.00 89.12 567 LEU A N 1
ATOM 4277 C CA . LEU A 1 567 ? -19.396 -4.065 -9.988 1.00 89.12 567 LEU A CA 1
ATOM 4278 C C . LEU A 1 567 ? -20.804 -3.475 -9.829 1.00 89.12 567 LEU A C 1
ATOM 4280 O O . LEU A 1 567 ? -21.157 -2.547 -10.554 1.00 89.12 567 LEU A O 1
ATOM 4284 N N . ALA A 1 568 ? -21.615 -4.017 -8.918 1.00 93.06 568 ALA A N 1
ATOM 4285 C CA . ALA A 1 568 ? -22.999 -3.591 -8.715 1.00 93.06 568 ALA A CA 1
ATOM 4286 C C . ALA A 1 568 ? -23.085 -2.251 -7.968 1.00 93.06 568 ALA A C 1
ATOM 4288 O O . ALA A 1 568 ? -23.946 -1.432 -8.286 1.00 93.06 568 ALA A O 1
ATOM 4289 N N . MET A 1 569 ? -22.175 -2.022 -7.017 1.00 93.81 569 MET A N 1
ATOM 4290 C CA . MET A 1 569 ? -22.080 -0.780 -6.249 1.00 93.81 569 MET A CA 1
ATOM 4291 C C . MET A 1 569 ? -21.112 0.239 -6.858 1.00 93.81 569 MET A C 1
ATOM 4293 O O . MET A 1 569 ? -21.148 1.393 -6.455 1.00 93.81 569 MET A O 1
ATOM 4297 N N . GLY A 1 570 ? -20.290 -0.130 -7.848 1.00 90.88 570 GLY A N 1
ATOM 4298 C CA . GLY A 1 570 ? -19.424 0.815 -8.572 1.00 90.88 570 GLY A CA 1
ATOM 4299 C C . GLY A 1 570 ? -18.018 0.997 -7.990 1.00 90.88 570 GLY A C 1
ATOM 4300 O O . GLY A 1 570 ? -17.332 1.953 -8.344 1.00 90.88 570 GLY A O 1
ATOM 4301 N N . LEU A 1 571 ? -17.558 0.073 -7.144 1.00 88.94 571 LEU A N 1
ATOM 4302 C CA . LEU A 1 571 ? -16.252 0.125 -6.477 1.00 88.94 571 LEU A CA 1
ATOM 4303 C C . LEU A 1 571 ? -15.114 -0.436 -7.368 1.00 88.94 571 LEU A C 1
ATOM 4305 O O . LEU A 1 571 ? -14.277 -1.233 -6.951 1.00 88.94 571 LEU A O 1
ATOM 4309 N N . SER A 1 572 ? -15.125 -0.060 -8.652 1.00 82.06 572 SER A N 1
ATOM 4310 C CA . SER A 1 572 ? -14.209 -0.544 -9.695 1.00 82.06 572 SER A CA 1
ATOM 4311 C C . SER A 1 572 ? -14.062 0.513 -10.806 1.00 82.06 572 SER A C 1
ATOM 4313 O O . SER A 1 572 ? -15.049 1.180 -11.130 1.00 82.06 572 SER A O 1
ATOM 4315 N N . PRO A 1 573 ? -12.876 0.708 -11.420 1.00 79.69 573 PRO A N 1
ATOM 4316 C CA . PRO A 1 573 ? -11.640 -0.065 -11.253 1.00 79.69 573 PRO A CA 1
ATOM 4317 C C . PRO A 1 573 ? -10.771 0.408 -10.080 1.00 79.69 573 PRO A C 1
ATOM 4319 O O . PRO A 1 573 ? -10.378 1.563 -10.048 1.00 79.69 573 PRO A O 1
ATOM 4322 N N . GLY A 1 574 ? -10.369 -0.496 -9.182 1.00 82.62 574 GLY A N 1
ATOM 4323 C CA . GLY A 1 574 ? -9.502 -0.152 -8.042 1.00 82.62 574 GLY A CA 1
ATOM 4324 C C . GLY A 1 574 ? -8.045 0.206 -8.384 1.00 82.62 574 GLY A C 1
ATOM 4325 O O . GLY A 1 574 ? -7.330 0.660 -7.497 1.00 82.62 574 GLY A O 1
ATOM 4326 N N . GLY A 1 575 ? -7.621 0.016 -9.643 1.00 88.81 575 GLY A N 1
ATOM 4327 C CA . GLY A 1 575 ? -6.213 0.043 -10.076 1.00 88.81 575 GLY A CA 1
ATOM 4328 C C . GLY A 1 575 ? -5.408 -1.167 -9.566 1.00 88.81 575 GLY A C 1
ATOM 4329 O O . GLY A 1 575 ? -5.994 -2.107 -9.020 1.00 88.81 575 GLY A O 1
ATOM 4330 N N . TRP A 1 576 ? -4.088 -1.201 -9.776 1.00 90.50 576 TRP A N 1
ATOM 4331 C CA . TRP A 1 576 ? -3.230 -2.193 -9.122 1.00 90.50 576 TRP A CA 1
ATOM 4332 C C . TRP A 1 576 ? -2.903 -1.721 -7.701 1.00 90.50 576 TRP A C 1
ATOM 4334 O O . TRP A 1 576 ? -1.884 -1.070 -7.440 1.00 90.50 576 TRP A O 1
ATOM 4344 N N . SER A 1 577 ? -3.818 -2.038 -6.788 1.00 90.75 577 SER A N 1
ATOM 4345 C CA . SER A 1 577 ? -3.778 -1.581 -5.402 1.00 90.75 577 SER A CA 1
ATOM 4346 C C . SER A 1 577 ? -2.985 -2.517 -4.492 1.00 90.75 577 SER A C 1
ATOM 4348 O O . SER A 1 577 ? -2.842 -3.703 -4.779 1.00 90.75 577 SER A O 1
ATOM 4350 N N . TRP A 1 578 ? -2.469 -1.962 -3.394 1.00 88.56 578 TRP A N 1
ATOM 4351 C CA . TRP A 1 578 ? -1.817 -2.716 -2.314 1.00 88.56 578 TRP A CA 1
ATOM 4352 C C . TRP A 1 578 ? -2.607 -2.580 -1.016 1.00 88.56 578 TRP A C 1
ATOM 4354 O O . TRP A 1 578 ? -3.009 -3.571 -0.420 1.00 88.56 578 TRP A O 1
ATOM 4364 N N . GLY A 1 579 ? -2.912 -1.348 -0.620 1.00 87.19 579 GLY A N 1
ATOM 4365 C CA . GLY A 1 579 ? -3.825 -1.065 0.479 1.00 87.19 579 GLY A CA 1
ATOM 4366 C C . GLY A 1 579 ? -5.210 -0.649 -0.007 1.00 87.19 579 GLY A C 1
ATOM 4367 O O . GLY A 1 579 ? -5.389 -0.155 -1.121 1.00 87.19 579 GLY A O 1
ATOM 4368 N N . SER A 1 580 ? -6.169 -0.776 0.895 1.00 89.00 580 SER A N 1
ATOM 4369 C CA . SER A 1 580 ? -7.469 -0.113 0.879 1.00 89.00 580 SER A CA 1
ATOM 4370 C C . SER A 1 580 ? -7.792 0.321 2.305 1.00 89.00 580 SER A C 1
ATOM 4372 O O . SER A 1 580 ? -7.282 -0.284 3.245 1.00 89.00 580 SER A O 1
ATOM 4374 N N . ILE A 1 581 ? -8.614 1.359 2.457 1.00 93.62 581 ILE A N 1
ATOM 4375 C CA . ILE A 1 581 ? -9.233 1.740 3.734 1.00 93.62 581 ILE A CA 1
ATOM 4376 C C . ILE A 1 581 ? -10.665 2.226 3.499 1.00 93.62 581 ILE A C 1
ATOM 4378 O O . ILE A 1 581 ? -10.947 2.872 2.482 1.00 93.62 581 ILE A O 1
ATOM 4382 N N . LEU A 1 582 ? -11.553 1.931 4.451 1.00 94.81 582 LEU A N 1
ATOM 4383 C CA . LEU A 1 582 ? -12.937 2.405 4.484 1.00 94.81 582 LEU A CA 1
ATOM 4384 C C . LEU A 1 582 ? -13.075 3.502 5.546 1.00 94.81 582 LEU A C 1
ATOM 4386 O O . LEU A 1 582 ? -12.793 3.295 6.726 1.00 94.81 582 LEU A O 1
ATOM 4390 N N . MET A 1 583 ? -13.494 4.693 5.133 1.00 93.56 583 MET A N 1
ATOM 4391 C CA . MET A 1 583 ? -13.542 5.878 5.996 1.00 93.56 583 MET A CA 1
ATOM 4392 C C . MET A 1 583 ? -14.662 6.817 5.563 1.00 93.56 583 MET A C 1
ATOM 4394 O O . MET A 1 583 ? -15.236 6.633 4.507 1.00 93.56 583 MET A O 1
ATOM 4398 N N . ASP A 1 584 ? -14.978 7.821 6.368 1.00 93.62 584 ASP A N 1
ATOM 4399 C CA . ASP A 1 584 ? -16.007 8.813 6.049 1.00 93.62 584 ASP A CA 1
ATOM 4400 C C . ASP A 1 584 ? -15.304 10.148 5.743 1.00 93.62 584 ASP A C 1
ATOM 4402 O O . ASP A 1 584 ? -14.663 10.727 6.629 1.00 93.62 584 ASP A O 1
ATOM 4406 N N . PHE A 1 585 ? -15.311 10.590 4.478 1.00 90.88 585 PHE A N 1
ATOM 4407 C CA . PHE A 1 585 ? -14.571 11.787 4.052 1.00 90.88 585 PHE A CA 1
ATOM 4408 C C . PHE A 1 585 ? -15.280 13.094 4.433 1.00 90.88 585 PHE A C 1
ATOM 4410 O O . PHE A 1 585 ? -14.634 14.145 4.523 1.00 90.88 585 PHE A O 1
ATOM 4417 N N . ASP A 1 586 ? -16.602 13.061 4.595 1.00 90.75 586 ASP A N 1
ATOM 4418 C CA . ASP A 1 586 ? -17.451 14.253 4.667 1.00 90.75 586 ASP A CA 1
ATOM 4419 C C . ASP A 1 586 ? -18.341 14.322 5.924 1.00 90.75 586 ASP A C 1
ATOM 4421 O O . ASP A 1 586 ? -18.986 15.348 6.173 1.00 90.75 586 ASP A O 1
ATOM 4425 N N . ASN A 1 587 ? -18.264 13.294 6.769 1.00 93.44 587 ASN A N 1
ATOM 4426 C CA . ASN A 1 587 ? -19.021 13.043 7.990 1.00 93.44 587 ASN A CA 1
ATOM 4427 C C . ASN A 1 587 ? -20.536 12.845 7.783 1.00 93.44 587 ASN A C 1
ATOM 4429 O O . ASN A 1 587 ? -21.298 13.089 8.725 1.00 93.44 587 ASN A O 1
ATOM 4433 N N . ASP A 1 588 ? -21.025 12.421 6.612 1.00 90.88 588 ASP A N 1
ATOM 4434 C CA . ASP A 1 588 ? -22.449 12.088 6.427 1.00 90.88 588 ASP A CA 1
ATOM 4435 C C . ASP A 1 588 ? -22.864 10.732 7.051 1.00 90.88 588 ASP A C 1
ATOM 4437 O O . ASP A 1 588 ? -24.063 10.445 7.223 1.00 90.88 588 ASP A O 1
ATOM 4441 N N . GLY A 1 589 ? -21.878 9.932 7.469 1.00 91.31 589 GLY A N 1
ATOM 4442 C CA . GLY A 1 589 ? -22.008 8.642 8.135 1.00 91.31 589 GLY A CA 1
ATOM 4443 C C . GLY A 1 589 ? -21.990 7.429 7.201 1.00 91.31 589 GLY A C 1
ATOM 4444 O O . GLY A 1 589 ? -22.245 6.327 7.684 1.00 91.31 589 GLY A O 1
ATOM 4445 N N . TRP A 1 590 ? -21.835 7.596 5.881 1.00 92.31 590 TRP A N 1
ATOM 4446 C CA . TRP A 1 590 ? -21.602 6.487 4.948 1.00 92.31 590 TRP A CA 1
ATOM 4447 C C . TRP A 1 590 ? -20.095 6.225 4.840 1.00 92.31 590 TRP A C 1
ATOM 4449 O O . TRP A 1 590 ? -19.290 7.149 4.864 1.00 92.31 590 TRP A O 1
ATOM 4459 N N . SER A 1 591 ? -19.700 4.956 4.728 1.00 94.25 591 SER A N 1
ATOM 4460 C CA . SER A 1 591 ? -18.291 4.619 4.510 1.00 94.25 591 SER A CA 1
ATOM 4461 C C . SER A 1 591 ? -17.944 4.773 3.031 1.00 94.25 591 SER A C 1
ATOM 4463 O O . SER A 1 591 ? -18.427 4.007 2.193 1.00 94.25 591 SER A O 1
ATOM 4465 N N . ASP A 1 592 ? -17.114 5.763 2.733 1.00 95.44 592 ASP A N 1
ATOM 4466 C CA . ASP A 1 592 ? -16.350 5.932 1.502 1.00 95.44 592 ASP A CA 1
ATOM 4467 C C . ASP A 1 592 ? -15.142 4.974 1.461 1.00 95.44 592 ASP A C 1
ATOM 4469 O O . ASP A 1 592 ? -14.836 4.284 2.438 1.00 95.44 592 ASP A O 1
ATOM 4473 N N . ALA A 1 593 ? -14.411 4.951 0.341 1.00 96.31 593 ALA A N 1
ATOM 4474 C CA . ALA A 1 593 ? -13.181 4.165 0.207 1.00 96.31 593 ALA A CA 1
ATOM 4475 C C . ALA A 1 593 ? -12.013 4.973 -0.379 1.00 96.31 593 ALA A C 1
ATOM 4477 O O . ALA A 1 593 ? -12.173 5.689 -1.371 1.00 96.31 593 ALA A O 1
ATOM 4478 N N . PHE A 1 594 ? -10.811 4.794 0.178 1.00 96.44 594 PHE A N 1
ATOM 4479 C CA . PHE A 1 594 ? -9.551 5.261 -0.411 1.00 96.44 594 PHE A CA 1
ATOM 4480 C C . PHE A 1 594 ? -8.646 4.072 -0.762 1.00 96.44 594 PHE A C 1
ATOM 4482 O O . PHE A 1 594 ? -8.524 3.117 0.006 1.00 96.44 594 PHE A O 1
ATOM 4489 N N . VAL A 1 595 ? -8.013 4.135 -1.936 1.00 95.56 595 VAL A N 1
ATOM 4490 C CA . VAL A 1 595 ? -7.223 3.040 -2.514 1.00 95.56 595 VAL A CA 1
ATOM 4491 C C . VAL A 1 595 ? -5.864 3.566 -3.008 1.00 95.56 595 VAL A C 1
ATOM 4493 O O . VAL A 1 595 ? -5.785 4.116 -4.118 1.00 95.56 595 VAL A O 1
ATOM 4496 N N . PRO A 1 596 ? -4.780 3.420 -2.219 1.00 93.25 596 PRO A N 1
ATOM 4497 C CA . PRO A 1 596 ? -3.415 3.641 -2.693 1.00 93.25 596 PRO A CA 1
ATOM 4498 C C . PRO A 1 596 ? -3.035 2.665 -3.821 1.00 93.25 596 PRO A C 1
ATOM 4500 O O . PRO A 1 596 ? -3.312 1.467 -3.748 1.00 93.25 596 PRO A O 1
ATOM 4503 N N . ASN A 1 597 ? -2.386 3.182 -4.864 1.00 91.12 597 ASN A N 1
ATOM 4504 C CA . ASN A 1 597 ? -2.157 2.487 -6.131 1.00 91.12 597 ASN A CA 1
ATOM 4505 C C . ASN A 1 597 ? -0.712 2.563 -6.631 1.00 91.12 597 ASN A C 1
ATOM 4507 O O . ASN A 1 597 ? 0.092 3.345 -6.136 1.00 91.12 597 ASN A O 1
ATOM 4511 N N . GLY A 1 598 ? -0.404 1.749 -7.643 1.00 83.81 598 GLY A N 1
ATOM 4512 C CA . GLY A 1 598 ? 0.889 1.716 -8.324 1.00 83.81 598 GLY A CA 1
ATOM 4513 C C . GLY A 1 598 ? 1.703 0.495 -7.916 1.00 83.81 598 GLY A C 1
ATOM 4514 O O . GLY A 1 598 ? 2.131 0.346 -6.766 1.00 83.81 598 GLY A O 1
ATOM 4515 N N . PHE A 1 599 ? 1.940 -0.405 -8.871 1.00 84.69 599 PHE A N 1
ATOM 4516 C CA . PHE A 1 599 ? 2.640 -1.653 -8.595 1.00 84.69 599 PHE A CA 1
ATOM 4517 C C . PHE A 1 599 ? 4.150 -1.446 -8.508 1.00 84.69 599 PHE A C 1
ATOM 4519 O O . PHE A 1 599 ? 4.717 -1.487 -7.421 1.00 84.69 599 PHE A O 1
ATOM 4526 N N . THR A 1 600 ? 4.816 -1.198 -9.635 1.00 85.94 600 THR A N 1
ATOM 4527 C CA . THR A 1 600 ? 6.250 -0.880 -9.657 1.00 85.94 600 THR A CA 1
ATOM 4528 C C . THR A 1 600 ? 6.535 0.136 -10.751 1.00 85.94 600 THR A C 1
ATOM 4530 O O . THR A 1 600 ? 6.791 -0.229 -11.902 1.00 85.94 600 THR A O 1
ATOM 4533 N N . THR A 1 601 ? 6.517 1.412 -10.384 1.00 87.56 601 THR A N 1
ATOM 4534 C CA . THR A 1 601 ? 6.998 2.518 -11.215 1.00 87.56 601 THR A CA 1
ATOM 4535 C C . THR A 1 601 ? 8.522 2.510 -11.290 1.00 87.56 601 THR A C 1
ATOM 4537 O O . THR A 1 601 ? 9.212 2.623 -10.277 1.00 87.56 601 THR A O 1
ATOM 4540 N N . MET A 1 602 ? 9.079 2.398 -12.490 1.00 83.50 602 MET A N 1
ATOM 4541 C CA . MET A 1 602 ? 10.528 2.415 -12.702 1.00 83.50 602 MET A CA 1
ATOM 4542 C C . MET A 1 602 ? 10.937 3.558 -13.639 1.00 83.50 602 MET A C 1
ATOM 4544 O O . MET A 1 602 ? 10.109 4.312 -14.144 1.00 83.50 602 MET A O 1
ATOM 4548 N N . SER A 1 603 ? 12.244 3.755 -13.829 1.00 77.19 603 SER A N 1
ATOM 4549 C CA . SER A 1 603 ? 12.775 4.937 -14.521 1.00 77.19 603 SER A CA 1
ATOM 4550 C C . SER A 1 603 ? 12.618 4.937 -16.051 1.00 77.19 603 SER A C 1
ATOM 4552 O O . SER A 1 603 ? 12.888 5.972 -16.666 1.00 77.19 603 SER A O 1
ATOM 4554 N N . SER A 1 604 ? 12.210 3.821 -16.670 1.00 81.06 604 SER A N 1
ATOM 4555 C CA . SER A 1 604 ? 11.824 3.770 -18.087 1.00 81.06 604 SER A CA 1
ATOM 4556 C C . SER A 1 604 ? 10.343 4.107 -18.272 1.00 81.06 604 SER A C 1
ATOM 4558 O O . SER A 1 604 ? 9.489 3.731 -17.478 1.00 81.06 604 SER A O 1
ATOM 4560 N N . ASP A 1 605 ? 10.036 4.715 -19.411 1.00 79.06 605 ASP A N 1
ATOM 4561 C CA . ASP A 1 605 ? 8.693 4.959 -19.955 1.00 79.06 605 ASP A CA 1
ATOM 4562 C C . ASP A 1 605 ? 7.984 3.704 -20.514 1.00 79.06 605 ASP A C 1
ATOM 4564 O O . ASP A 1 605 ? 6.942 3.817 -21.157 1.00 79.06 605 ASP A O 1
ATOM 4568 N N . LYS A 1 606 ? 8.556 2.512 -20.307 1.00 86.94 606 LYS A N 1
ATOM 4569 C CA . LYS A 1 606 ? 8.057 1.241 -20.845 1.00 86.94 606 LYS A CA 1
ATOM 4570 C C . LYS A 1 606 ? 7.304 0.458 -19.783 1.00 86.94 606 LYS A C 1
ATOM 4572 O O . LYS A 1 606 ? 7.701 0.455 -18.619 1.00 86.94 606 LYS A O 1
ATOM 4577 N N . GLU A 1 607 ? 6.289 -0.278 -20.222 1.00 88.06 607 GLU A N 1
ATOM 4578 C CA . GLU A 1 607 ? 5.390 -1.037 -19.359 1.00 88.06 607 GLU A CA 1
ATOM 4579 C C . GLU A 1 607 ? 5.343 -2.523 -19.739 1.00 88.06 607 GLU A C 1
ATOM 4581 O O . GLU A 1 607 ? 5.227 -2.881 -20.913 1.00 88.06 607 GLU A O 1
ATOM 4586 N N . ALA A 1 608 ? 5.413 -3.397 -18.737 1.00 91.62 608 ALA A N 1
ATOM 4587 C CA . ALA A 1 608 ? 5.387 -4.846 -18.889 1.00 91.62 608 ALA A CA 1
ATOM 4588 C C . ALA A 1 608 ? 4.004 -5.482 -18.622 1.00 91.62 608 ALA A C 1
ATOM 4590 O O . ALA A 1 608 ? 3.870 -6.689 -18.821 1.00 91.62 608 ALA A O 1
ATOM 4591 N N . ALA A 1 609 ? 2.967 -4.714 -18.244 1.00 90.12 609 ALA A N 1
ATOM 4592 C CA . ALA A 1 609 ? 1.635 -5.229 -17.875 1.00 90.12 609 ALA A CA 1
ATOM 4593 C C . ALA A 1 609 ? 1.068 -6.239 -18.891 1.00 90.12 609 ALA A C 1
ATOM 4595 O O . ALA A 1 609 ? 0.660 -7.347 -18.545 1.00 90.12 609 ALA A O 1
ATOM 4596 N N . SER A 1 610 ? 1.084 -5.878 -20.178 1.00 90.88 610 SER A N 1
ATOM 4597 C CA . SER A 1 610 ? 0.585 -6.751 -21.248 1.00 90.88 610 SER A CA 1
ATOM 4598 C C . SER A 1 610 ? 1.472 -7.986 -21.447 1.00 90.88 610 SER A C 1
ATOM 4600 O O . SER A 1 610 ? 0.954 -9.064 -21.719 1.00 90.88 610 SER A O 1
ATOM 4602 N N . TYR A 1 611 ? 2.794 -7.879 -21.266 1.00 92.94 611 TYR A N 1
ATOM 4603 C CA . TYR A 1 611 ? 3.699 -9.036 -21.331 1.00 92.94 611 TYR A CA 1
ATOM 4604 C C . TYR A 1 611 ? 3.455 -10.014 -20.170 1.00 92.94 611 TYR A C 1
ATOM 4606 O O . TYR A 1 611 ? 3.394 -11.222 -20.395 1.00 92.94 611 TYR A O 1
ATOM 4614 N N . PHE A 1 612 ? 3.251 -9.505 -18.952 1.00 93.75 612 PHE A N 1
ATOM 4615 C CA . PHE A 1 612 ? 2.899 -10.314 -17.784 1.00 93.75 612 PHE A CA 1
ATOM 4616 C C . PHE A 1 612 ? 1.661 -11.171 -18.060 1.00 93.75 612 PHE A C 1
ATOM 4618 O O . PHE A 1 612 ? 1.753 -12.397 -18.029 1.00 93.75 612 PHE A O 1
ATOM 4625 N N . TRP A 1 613 ? 0.549 -10.563 -18.470 1.00 93.50 613 TRP A N 1
ATOM 4626 C CA . TRP A 1 613 ? -0.673 -11.307 -18.783 1.00 93.50 613 TRP A CA 1
ATOM 4627 C C . TRP A 1 613 ? -0.532 -12.260 -19.980 1.00 93.50 613 TRP A C 1
ATOM 4629 O O . TRP A 1 613 ? -0.959 -13.413 -19.907 1.00 93.50 613 TRP A O 1
ATOM 4639 N N . ARG A 1 614 ? 0.082 -11.806 -21.081 1.00 93.19 614 ARG A N 1
ATOM 4640 C CA . ARG A 1 614 ? 0.195 -12.580 -22.332 1.00 93.19 614 ARG A CA 1
ATOM 4641 C C . ARG A 1 614 ? 1.228 -13.701 -22.316 1.00 93.19 614 ARG A C 1
ATOM 4643 O O . ARG A 1 614 ? 1.150 -14.570 -23.177 1.00 93.19 614 ARG A O 1
ATOM 4650 N N . VAL A 1 615 ? 2.247 -13.626 -21.460 1.00 93.31 615 VAL A N 1
ATOM 4651 C CA . VAL A 1 615 ? 3.424 -14.509 -21.536 1.00 93.31 615 VAL A CA 1
ATOM 4652 C C . VAL A 1 615 ? 3.735 -15.150 -20.193 1.00 93.31 615 VAL A C 1
ATOM 4654 O O . VAL A 1 615 ? 3.961 -16.354 -20.149 1.00 93.31 615 VAL A O 1
ATOM 4657 N N . VAL A 1 616 ? 3.714 -14.395 -19.092 1.00 94.00 616 VAL A N 1
ATOM 4658 C CA . VAL A 1 616 ? 3.970 -14.959 -17.758 1.00 94.00 616 VAL A CA 1
ATOM 4659 C C . VAL A 1 616 ? 2.748 -15.748 -17.296 1.00 94.00 616 VAL A C 1
ATOM 4661 O O . VAL A 1 616 ? 2.832 -16.970 -17.183 1.00 94.00 616 VAL A O 1
ATOM 4664 N N . VAL A 1 617 ? 1.597 -15.087 -17.140 1.00 93.56 617 VAL A N 1
ATOM 4665 C CA . VAL A 1 617 ? 0.356 -15.714 -16.662 1.00 93.56 617 VAL A CA 1
ATOM 4666 C C . VAL A 1 617 ? -0.140 -16.790 -17.636 1.00 93.56 617 VAL A C 1
ATOM 4668 O O . VAL A 1 617 ? -0.367 -17.907 -17.185 1.00 93.56 617 VAL A O 1
ATOM 4671 N N . GLU A 1 618 ? -0.204 -16.534 -18.957 1.00 92.69 618 GLU A N 1
ATOM 4672 C CA . GLU A 1 618 ? -0.619 -17.546 -19.966 1.00 92.69 618 GLU A CA 1
ATOM 4673 C C . GLU A 1 618 ? 0.269 -18.816 -19.973 1.00 92.69 618 GLU A C 1
ATOM 4675 O O . GLU A 1 618 ? -0.144 -19.859 -20.474 1.00 92.69 618 GLU A O 1
ATOM 4680 N N . SER A 1 619 ? 1.488 -18.767 -19.418 1.00 93.00 619 SER A N 1
ATOM 4681 C CA . SER A 1 619 ? 2.375 -19.941 -19.338 1.00 93.00 619 SER A CA 1
ATOM 4682 C C . SER A 1 619 ? 2.280 -20.733 -18.027 1.00 93.00 619 SER A C 1
ATOM 4684 O O . SER A 1 619 ? 2.950 -21.761 -17.896 1.00 93.00 619 SER A O 1
ATOM 4686 N N . SER A 1 620 ? 1.454 -20.295 -17.068 1.00 93.06 620 SER A N 1
ATOM 4687 C CA . SER A 1 620 ? 1.248 -21.022 -15.810 1.00 93.06 620 SER A CA 1
ATOM 4688 C C . SER A 1 620 ? 0.579 -22.383 -16.069 1.00 93.06 620 SER A C 1
ATOM 4690 O O . SER A 1 620 ? -0.417 -22.445 -16.792 1.00 93.06 620 SER A O 1
ATOM 4692 N N . PRO A 1 621 ? 1.097 -23.499 -15.525 1.00 90.88 621 PRO A N 1
ATOM 4693 C CA . PRO A 1 621 ? 0.480 -24.809 -15.715 1.00 90.88 621 PRO A CA 1
ATOM 4694 C C . PRO A 1 621 ? -0.818 -24.943 -14.899 1.00 90.88 621 PRO A C 1
ATOM 4696 O O . PRO A 1 621 ? -0.991 -24.271 -13.890 1.00 90.88 621 PRO A O 1
ATOM 4699 N N . ASP A 1 622 ? -1.703 -25.871 -15.282 1.00 86.56 622 ASP A N 1
ATOM 4700 C CA . ASP A 1 622 ? -2.901 -26.226 -14.491 1.00 86.56 622 ASP A CA 1
ATOM 4701 C C . ASP A 1 622 ? -2.573 -26.782 -13.096 1.00 86.56 622 ASP A C 1
ATOM 4703 O O . ASP A 1 622 ? -3.391 -26.715 -12.187 1.00 86.56 622 ASP A O 1
ATOM 4707 N N . LYS A 1 623 ? -1.408 -27.421 -12.949 1.00 87.69 623 LYS A N 1
ATOM 4708 C CA . LYS A 1 623 ? -0.987 -28.161 -11.753 1.00 87.69 623 LYS A CA 1
ATOM 4709 C C . LYS A 1 623 ? 0.528 -28.411 -11.773 1.00 87.69 623 LYS A C 1
ATOM 4711 O O . LYS A 1 623 ? 1.122 -28.322 -12.851 1.00 87.69 623 LYS A O 1
ATOM 4716 N N . PRO A 1 624 ? 1.151 -28.784 -10.639 1.00 85.06 624 PRO A N 1
ATOM 4717 C CA . PRO A 1 624 ? 2.559 -29.183 -10.595 1.00 85.06 624 PRO A CA 1
ATOM 4718 C C . PRO A 1 624 ? 2.907 -30.326 -11.576 1.00 85.06 624 PRO A C 1
ATOM 4720 O O . PRO A 1 624 ? 2.041 -31.153 -11.891 1.00 85.06 624 PRO A O 1
ATOM 4723 N N . PRO A 1 625 ? 4.174 -30.440 -12.027 1.00 90.25 625 PRO A N 1
ATOM 4724 C CA . PRO A 1 625 ? 5.350 -29.667 -11.606 1.00 90.25 625 PRO A CA 1
ATOM 4725 C C . PRO A 1 625 ? 5.530 -28.326 -12.342 1.00 90.25 625 PRO A C 1
ATOM 4727 O O . PRO A 1 625 ? 4.890 -28.056 -13.356 1.00 90.25 625 PRO A O 1
ATOM 4730 N N . LEU A 1 626 ? 6.462 -27.505 -11.843 1.00 88.06 626 LEU A N 1
ATOM 4731 C CA . LEU A 1 626 ? 6.906 -26.265 -12.483 1.00 88.06 626 LEU A CA 1
ATOM 4732 C C . LEU A 1 626 ? 7.435 -26.532 -13.905 1.00 88.06 626 LEU A C 1
ATOM 4734 O O . LEU A 1 626 ? 8.217 -27.461 -14.119 1.00 88.06 626 LEU A O 1
ATOM 4738 N N . THR A 1 627 ? 7.054 -25.698 -14.878 1.00 91.69 627 THR A N 1
ATOM 4739 C CA . THR A 1 627 ? 7.568 -25.794 -16.255 1.00 91.69 627 THR A CA 1
ATOM 4740 C C . THR A 1 627 ? 8.740 -24.837 -16.482 1.00 91.69 627 THR A C 1
ATOM 4742 O O . THR A 1 627 ? 8.755 -23.709 -15.987 1.00 91.69 627 THR A O 1
ATOM 4745 N N . SER A 1 628 ? 9.716 -25.254 -17.294 1.00 89.12 628 SER A N 1
ATOM 4746 C CA . SER A 1 628 ? 10.867 -24.407 -17.644 1.00 89.12 628 SER A CA 1
ATOM 4747 C C . SER A 1 628 ? 10.493 -23.183 -18.489 1.00 89.12 628 SER A C 1
ATOM 4749 O O . SER A 1 628 ? 11.264 -22.231 -18.546 1.00 89.12 628 SER A O 1
ATOM 4751 N N . GLU A 1 629 ? 9.339 -23.184 -19.168 1.00 90.81 629 GLU A N 1
ATOM 4752 C CA . GLU A 1 629 ? 8.836 -21.986 -19.852 1.00 90.81 629 GLU A CA 1
ATOM 4753 C C . GLU A 1 629 ? 8.331 -20.958 -18.837 1.00 90.81 629 GLU A C 1
ATOM 4755 O O . GLU A 1 629 ? 8.820 -19.831 -18.834 1.00 90.81 629 GLU A O 1
ATOM 4760 N N . TYR A 1 630 ? 7.456 -21.370 -17.917 1.00 92.12 630 TYR A N 1
ATOM 4761 C CA . TYR A 1 630 ? 6.902 -20.497 -16.882 1.00 92.12 630 TYR A CA 1
ATOM 4762 C C . TYR A 1 630 ? 7.995 -19.882 -15.996 1.00 92.12 630 TYR A C 1
ATOM 4764 O O . TYR A 1 630 ? 8.028 -18.667 -15.801 1.00 92.12 630 TYR A O 1
ATOM 4772 N N . GLN A 1 631 ? 8.959 -20.695 -15.549 1.00 90.19 631 GLN A N 1
ATOM 4773 C CA . GLN A 1 631 ? 10.100 -20.227 -14.754 1.00 90.19 631 GLN A CA 1
ATOM 4774 C C . GLN A 1 631 ? 10.942 -19.174 -15.495 1.00 90.19 631 GLN A C 1
ATOM 4776 O O . GLN A 1 631 ? 11.289 -18.143 -14.920 1.00 90.19 631 GLN A O 1
ATOM 4781 N N . ARG A 1 632 ? 11.239 -19.394 -16.783 1.00 89.38 632 ARG A N 1
ATOM 4782 C CA . ARG A 1 632 ? 11.981 -18.426 -17.608 1.00 89.38 632 ARG A CA 1
ATOM 4783 C C . ARG A 1 632 ? 11.199 -17.136 -17.843 1.00 89.38 632 ARG A C 1
ATOM 4785 O O . ARG A 1 632 ? 11.795 -16.064 -17.835 1.00 89.38 632 ARG A O 1
ATOM 4792 N N . ASN A 1 633 ? 9.882 -17.225 -18.025 1.00 91.88 633 ASN A 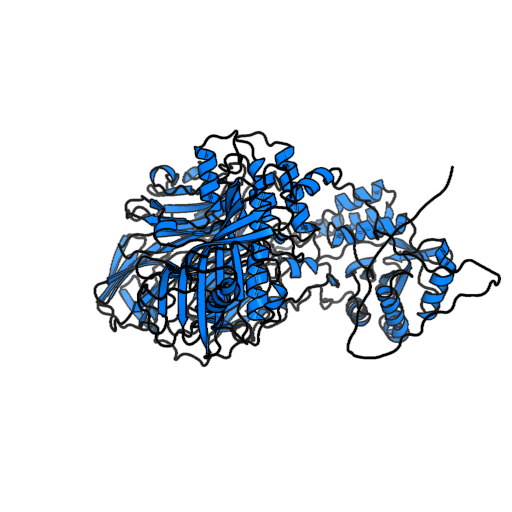N 1
ATOM 4793 C CA . ASN A 1 633 ? 9.038 -16.055 -18.256 1.00 91.88 633 ASN A CA 1
ATOM 4794 C C . ASN A 1 633 ? 9.009 -15.135 -17.023 1.00 91.88 633 ASN A C 1
ATOM 4796 O O . ASN A 1 633 ? 9.136 -13.920 -17.183 1.00 91.88 633 ASN A O 1
ATOM 4800 N N . TRP A 1 634 ? 8.948 -15.703 -15.811 1.00 89.56 634 TRP A N 1
ATOM 4801 C CA . TRP A 1 634 ? 9.125 -14.962 -14.555 1.00 89.56 634 TRP A CA 1
ATOM 4802 C C . TRP A 1 634 ? 10.524 -14.350 -14.419 1.00 89.56 634 TRP A C 1
ATOM 4804 O O . TRP A 1 634 ? 10.642 -13.157 -14.161 1.00 89.56 634 TRP A O 1
ATOM 4814 N N . GLN A 1 635 ? 11.590 -15.121 -14.661 1.00 87.12 635 GLN A N 1
ATOM 4815 C CA . GLN A 1 635 ? 12.969 -14.610 -14.601 1.00 87.12 635 GLN A CA 1
ATOM 4816 C C . GLN A 1 635 ? 13.198 -13.424 -15.553 1.00 87.12 635 GLN A C 1
ATOM 4818 O O . GLN A 1 635 ? 13.874 -12.458 -15.193 1.00 87.12 635 GLN A O 1
ATOM 4823 N N . PHE A 1 636 ? 12.613 -13.466 -16.753 1.00 89.31 636 PHE A N 1
ATOM 4824 C CA . PHE A 1 636 ? 12.684 -12.359 -17.702 1.00 89.31 636 PHE A CA 1
ATOM 4825 C C . PHE A 1 636 ? 11.849 -11.150 -17.260 1.00 89.31 636 PHE A C 1
ATOM 4827 O O . PHE A 1 636 ? 12.322 -10.025 -17.385 1.00 89.31 636 PHE A O 1
ATOM 4834 N N . LEU A 1 637 ? 10.664 -11.353 -16.673 1.00 89.69 637 LEU A N 1
ATOM 4835 C CA . LEU A 1 637 ? 9.872 -10.268 -16.078 1.00 89.69 637 LEU A CA 1
ATOM 4836 C C . LEU A 1 637 ? 10.664 -9.525 -14.988 1.00 89.69 637 LEU A C 1
ATOM 4838 O O . LEU A 1 637 ? 10.769 -8.298 -15.022 1.00 89.69 637 LEU A O 1
ATOM 4842 N N . THR A 1 638 ? 11.288 -10.271 -14.074 1.00 84.44 638 THR A N 1
ATOM 4843 C CA . THR A 1 638 ? 12.151 -9.720 -13.020 1.00 84.44 638 THR A CA 1
ATOM 4844 C C . THR A 1 638 ? 13.341 -8.958 -13.607 1.00 84.44 638 THR A C 1
ATOM 4846 O O . THR A 1 638 ? 13.677 -7.880 -13.122 1.00 84.44 638 THR A O 1
ATOM 4849 N N . HIS A 1 639 ? 13.945 -9.456 -14.692 1.00 81.94 639 HIS A N 1
ATOM 4850 C CA . HIS A 1 639 ? 15.021 -8.762 -15.407 1.00 81.94 639 HIS A CA 1
ATOM 4851 C C . HIS A 1 639 ? 14.560 -7.428 -16.028 1.00 81.94 639 HIS A C 1
ATOM 4853 O O . HIS A 1 639 ? 15.251 -6.420 -15.861 1.00 81.94 639 HIS A O 1
ATOM 4859 N N . LEU A 1 640 ? 13.388 -7.387 -16.675 1.00 85.38 640 LEU A N 1
ATOM 4860 C CA . LEU A 1 640 ? 12.819 -6.151 -17.233 1.00 85.38 640 LEU A CA 1
ATOM 4861 C C . LEU A 1 640 ? 12.603 -5.088 -16.145 1.00 85.38 640 LEU A C 1
ATOM 4863 O O . LEU A 1 640 ? 12.973 -3.930 -16.335 1.00 85.38 640 LEU A O 1
ATOM 4867 N N . GLY A 1 641 ? 12.046 -5.486 -14.998 1.00 80.44 641 GLY A N 1
ATOM 4868 C CA . GLY A 1 641 ? 11.795 -4.584 -13.873 1.00 80.44 641 GLY A CA 1
ATOM 4869 C C . GLY A 1 641 ? 13.076 -4.135 -13.166 1.00 80.44 641 GLY A C 1
ATOM 4870 O O . GLY A 1 641 ? 13.374 -2.945 -13.104 1.00 80.44 641 GLY A O 1
ATOM 4871 N N . GLN A 1 642 ? 13.863 -5.076 -12.640 1.00 76.06 642 GLN A N 1
ATOM 4872 C CA . GLN A 1 642 ? 14.995 -4.767 -11.758 1.00 76.06 642 GLN A CA 1
ATOM 4873 C C . GLN A 1 642 ? 16.240 -4.254 -12.498 1.00 76.06 642 GLN A C 1
ATOM 4875 O O . GLN A 1 642 ? 17.003 -3.478 -11.922 1.00 76.06 642 GLN A O 1
ATOM 4880 N N . VAL A 1 643 ? 16.452 -4.662 -13.757 1.00 75.06 643 VAL A N 1
ATOM 4881 C CA . VAL A 1 643 ? 17.672 -4.344 -14.523 1.00 75.06 643 VAL A CA 1
ATOM 4882 C C . VAL A 1 643 ? 17.395 -3.363 -15.660 1.00 75.06 643 VAL A C 1
ATOM 4884 O O . VAL A 1 643 ? 18.060 -2.334 -15.734 1.00 75.06 643 VAL A O 1
ATOM 4887 N N . GLU A 1 644 ? 16.405 -3.628 -16.521 1.00 78.31 644 GLU A N 1
ATOM 4888 C CA . GLU A 1 644 ? 16.045 -2.685 -17.598 1.00 78.31 644 GLU A CA 1
ATOM 4889 C C . GLU A 1 644 ? 15.177 -1.502 -17.113 1.00 78.31 644 GLU A C 1
ATOM 4891 O O . GLU A 1 644 ? 14.915 -0.577 -17.884 1.00 78.31 644 GLU A O 1
ATOM 4896 N N . ALA A 1 645 ? 14.737 -1.510 -15.849 1.00 80.88 645 ALA A N 1
ATOM 4897 C CA . ALA A 1 645 ? 13.907 -0.476 -15.230 1.00 80.88 645 ALA A CA 1
ATOM 4898 C C . ALA A 1 645 ? 12.588 -0.175 -15.976 1.00 80.88 645 ALA A C 1
ATOM 4900 O O . ALA A 1 645 ? 12.150 0.978 -16.013 1.00 80.88 645 ALA A O 1
ATOM 4901 N N . TRP A 1 646 ? 11.949 -1.202 -16.547 1.00 88.12 646 TRP A N 1
ATOM 4902 C CA . TRP A 1 646 ? 10.567 -1.133 -17.036 1.00 88.12 646 TRP A CA 1
ATOM 4903 C C . TRP A 1 646 ? 9.595 -1.097 -15.852 1.00 88.12 646 TRP A C 1
ATOM 4905 O O . TRP A 1 646 ? 9.830 -1.743 -14.830 1.00 88.12 646 TRP A O 1
ATOM 4915 N N . SER A 1 647 ? 8.484 -0.379 -15.998 1.00 88.38 647 SER A N 1
ATOM 4916 C CA . SER A 1 647 ? 7.370 -0.459 -15.049 1.00 88.38 647 SER A CA 1
ATOM 4917 C C . SER A 1 647 ? 6.536 -1.719 -15.318 1.00 88.38 647 SER A C 1
ATOM 4919 O O . SER A 1 647 ? 6.502 -2.191 -16.456 1.00 88.38 647 SER A O 1
ATOM 4921 N N . LEU A 1 648 ? 5.859 -2.283 -14.309 1.00 84.50 648 LEU A N 1
ATOM 4922 C CA . LEU A 1 648 ? 4.905 -3.391 -14.523 1.00 84.50 648 LEU A CA 1
ATOM 4923 C C . LEU A 1 648 ? 3.439 -2.924 -14.462 1.00 84.50 648 LEU A C 1
ATOM 4925 O O . LEU A 1 648 ? 2.652 -3.365 -15.291 1.00 84.50 648 LEU A O 1
ATOM 4929 N N . ALA A 1 649 ? 3.118 -1.978 -13.581 1.00 83.50 649 ALA A N 1
ATOM 4930 C CA . ALA A 1 649 ? 1.974 -1.067 -13.691 1.00 83.50 649 ALA A CA 1
ATOM 4931 C C . ALA A 1 649 ? 2.368 0.226 -12.955 1.00 83.50 649 ALA A C 1
ATOM 4933 O O . ALA A 1 649 ? 2.427 0.237 -11.724 1.00 83.50 649 ALA A O 1
ATOM 4934 N N . GLY A 1 650 ? 2.817 1.242 -13.698 1.00 84.12 650 GLY A N 1
ATOM 4935 C CA . GLY A 1 650 ? 3.536 2.398 -13.146 1.00 84.12 650 GLY A CA 1
ATOM 4936 C C . GLY A 1 650 ? 2.835 3.746 -13.331 1.00 84.12 650 GLY A C 1
ATOM 4937 O O . GLY A 1 650 ? 2.275 4.038 -14.385 1.00 84.12 650 GLY A O 1
ATOM 4938 N N . ASN A 1 651 ? 2.978 4.628 -12.340 1.00 83.56 651 ASN A N 1
ATOM 4939 C CA . ASN A 1 651 ? 2.341 5.947 -12.242 1.00 83.56 651 ASN A CA 1
ATOM 4940 C C . ASN A 1 651 ? 0.800 5.877 -12.270 1.00 83.56 651 ASN A C 1
ATOM 4942 O O . ASN A 1 651 ? 0.138 6.777 -12.799 1.00 83.56 651 ASN A O 1
ATOM 4946 N N . GLU A 1 652 ? 0.221 4.798 -11.737 1.00 88.88 652 GLU A N 1
ATOM 4947 C CA . GLU A 1 652 ? -1.227 4.698 -11.566 1.00 88.88 652 GLU A CA 1
ATOM 4948 C C . GLU A 1 652 ? -1.690 5.638 -10.442 1.00 88.88 652 GLU A C 1
ATOM 4950 O O . GLU A 1 652 ? -1.069 5.665 -9.382 1.00 88.88 652 GLU A O 1
ATOM 4955 N N . PRO A 1 653 ? -2.754 6.433 -10.651 1.00 91.38 653 PRO A N 1
ATOM 4956 C CA . PRO A 1 653 ? -3.274 7.318 -9.627 1.00 91.38 653 PRO A CA 1
ATOM 4957 C C . PRO A 1 653 ? -4.039 6.530 -8.565 1.00 91.38 653 PRO A C 1
ATOM 4959 O O . PRO A 1 653 ? -4.788 5.606 -8.889 1.00 91.38 653 PRO A O 1
ATOM 4962 N N . ASN A 1 654 ? -3.930 6.974 -7.317 1.00 93.94 654 ASN A N 1
ATOM 4963 C CA . ASN A 1 654 ? -4.812 6.566 -6.230 1.00 93.94 654 ASN A CA 1
ATOM 4964 C C . ASN A 1 654 ? -6.281 6.854 -6.569 1.00 93.94 654 ASN A C 1
ATOM 4966 O O . ASN A 1 654 ? -6.596 7.810 -7.290 1.00 93.94 654 ASN A O 1
ATOM 4970 N N . TYR A 1 655 ? -7.173 6.054 -5.989 1.00 94.81 655 TYR A N 1
ATOM 4971 C CA . TYR A 1 655 ? -8.615 6.222 -6.119 1.00 94.81 655 TYR A CA 1
ATOM 4972 C C . TYR A 1 655 ? -9.237 6.666 -4.795 1.00 94.81 655 TYR A C 1
ATOM 4974 O O . TYR A 1 655 ? -8.870 6.175 -3.729 1.00 94.81 655 TYR A O 1
ATOM 4982 N N . ALA A 1 656 ? -10.217 7.560 -4.878 1.00 95.50 656 ALA A N 1
ATOM 4983 C CA . ALA A 1 656 ? -11.137 7.882 -3.798 1.00 95.50 656 ALA A CA 1
ATOM 4984 C C . ALA A 1 656 ? -12.572 7.743 -4.314 1.00 95.50 656 ALA A C 1
ATOM 4986 O O . ALA A 1 656 ? -12.951 8.375 -5.306 1.00 95.50 656 ALA A O 1
ATOM 4987 N N . TYR A 1 657 ? -13.348 6.901 -3.643 1.00 95.62 657 TYR A N 1
ATOM 4988 C CA . TYR A 1 657 ? -14.712 6.543 -3.999 1.00 95.62 657 TYR A CA 1
ATOM 4989 C C . TYR A 1 657 ? -15.680 7.084 -2.956 1.00 95.62 657 TYR A C 1
ATOM 4991 O O . TYR A 1 657 ? -15.677 6.610 -1.825 1.00 95.62 657 TYR A O 1
ATOM 4999 N N . TRP A 1 658 ? -16.521 8.035 -3.355 1.00 94.25 658 TRP A N 1
ATOM 5000 C CA . TRP A 1 658 ? -17.581 8.575 -2.508 1.00 94.25 658 TRP A CA 1
ATOM 5001 C C . TRP A 1 658 ? -18.821 7.680 -2.556 1.00 94.25 658 TRP A C 1
ATOM 5003 O O . TRP A 1 658 ? -19.272 7.315 -3.648 1.00 94.25 658 TRP A O 1
ATOM 5013 N N . ASN A 1 659 ? -19.370 7.325 -1.397 1.00 94.06 659 ASN A N 1
ATOM 5014 C CA . ASN A 1 659 ? -20.508 6.429 -1.244 1.00 94.06 659 ASN A CA 1
ATOM 5015 C C . ASN A 1 659 ? -21.832 7.205 -1.289 1.00 94.06 659 ASN A C 1
ATOM 5017 O O . ASN A 1 659 ? -22.401 7.601 -0.274 1.00 94.06 659 ASN A O 1
ATOM 5021 N N . ALA A 1 660 ? -22.393 7.344 -2.489 1.00 91.56 660 ALA A N 1
ATOM 5022 C CA . ALA A 1 660 ? -23.711 7.924 -2.729 1.00 91.56 660 ALA A CA 1
ATOM 5023 C C . ALA A 1 660 ? -24.862 6.981 -2.302 1.00 91.56 660 ALA A C 1
ATOM 5025 O O . ALA A 1 660 ? -25.774 6.698 -3.085 1.00 91.56 660 ALA A O 1
ATOM 5026 N N . ARG A 1 661 ? -24.843 6.519 -1.042 1.00 88.62 661 ARG A N 1
ATOM 5027 C CA . ARG A 1 661 ? -25.872 5.691 -0.382 1.00 88.62 661 ARG A CA 1
ATOM 5028 C C . ARG A 1 661 ? -26.050 4.314 -1.022 1.00 88.62 661 ARG A C 1
ATOM 5030 O O . ARG A 1 661 ? -27.130 3.966 -1.502 1.00 88.62 661 ARG A O 1
ATOM 5037 N N . GLY A 1 662 ? -24.962 3.551 -1.062 1.00 88.19 662 GLY A N 1
ATOM 5038 C CA . GLY A 1 662 ? -24.885 2.229 -1.683 1.00 88.19 662 GLY A CA 1
ATOM 5039 C C . GLY A 1 662 ? -24.447 2.243 -3.155 1.00 88.19 662 GLY A C 1
ATOM 5040 O O . GLY A 1 662 ? -24.447 1.197 -3.803 1.00 88.19 662 GLY A O 1
ATOM 5041 N N . ARG A 1 663 ? -24.058 3.408 -3.693 1.00 91.56 663 ARG A N 1
ATOM 5042 C CA . ARG A 1 663 ? -23.373 3.537 -4.988 1.00 91.56 663 ARG A CA 1
ATOM 5043 C C . ARG A 1 663 ? -22.104 4.361 -4.824 1.00 91.56 663 ARG A C 1
ATOM 5045 O O . ARG A 1 663 ? -22.170 5.565 -4.619 1.00 91.56 663 ARG A O 1
ATOM 5052 N N . PHE A 1 664 ? -20.963 3.727 -5.018 1.00 94.31 664 PHE A N 1
ATOM 5053 C CA . PHE A 1 664 ? -19.669 4.378 -5.069 1.00 94.31 664 PHE A CA 1
ATOM 5054 C C . PHE A 1 664 ? -19.458 5.109 -6.401 1.00 94.31 664 PHE A C 1
ATOM 5056 O O . PHE A 1 664 ? -19.839 4.621 -7.470 1.00 94.31 664 PHE A O 1
ATOM 5063 N N . VAL A 1 665 ? -18.837 6.288 -6.335 1.00 93.50 665 VAL A N 1
ATOM 5064 C CA . VAL A 1 665 ? -18.414 7.077 -7.500 1.00 93.50 665 VAL A CA 1
ATOM 5065 C C . VAL A 1 665 ? -16.990 7.578 -7.287 1.00 93.50 665 VAL A C 1
ATOM 5067 O O . VAL A 1 665 ? -16.669 8.118 -6.233 1.00 93.50 665 VAL A O 1
ATOM 5070 N N . ASP A 1 666 ? -16.138 7.428 -8.299 1.00 94.06 666 ASP A N 1
ATOM 5071 C CA . ASP A 1 666 ? -14.782 7.983 -8.300 1.00 94.06 666 ASP A CA 1
ATOM 5072 C C . ASP A 1 666 ? -14.827 9.524 -8.299 1.00 94.06 666 ASP A C 1
ATOM 5074 O O . ASP A 1 666 ? -15.352 10.169 -9.214 1.00 94.06 666 ASP A O 1
ATOM 5078 N N . VAL A 1 667 ? -14.240 10.111 -7.258 1.00 93.69 667 VAL A N 1
ATOM 5079 C CA . VAL A 1 667 ? -14.132 11.560 -7.027 1.00 93.69 667 VAL A CA 1
ATOM 5080 C C . VAL A 1 667 ? -12.672 12.018 -6.861 1.00 93.69 667 VAL A C 1
ATOM 5082 O O . VAL A 1 667 ? -12.410 13.168 -6.503 1.00 93.69 667 VAL A O 1
ATOM 5085 N N . SER A 1 668 ? -11.712 11.137 -7.151 1.00 94.31 668 SER A N 1
ATOM 5086 C CA . SER A 1 668 ? -10.286 11.232 -6.794 1.00 94.31 668 SER A CA 1
ATOM 5087 C C . SER A 1 668 ? -9.631 12.579 -7.124 1.00 94.31 668 SER A C 1
ATOM 5089 O O . SER A 1 668 ? -9.036 13.219 -6.257 1.00 94.31 668 SER A O 1
ATOM 5091 N N . VAL A 1 669 ? -9.776 13.054 -8.364 1.00 93.06 669 VAL A N 1
ATOM 5092 C CA . VAL A 1 669 ? -9.183 14.317 -8.841 1.00 93.06 669 VAL A CA 1
ATOM 5093 C C . VAL A 1 669 ? -9.932 15.531 -8.292 1.00 93.06 669 VAL A C 1
ATOM 5095 O O . VAL A 1 669 ? -9.331 16.583 -8.082 1.00 93.06 669 VAL A O 1
ATOM 5098 N N . ALA A 1 670 ? -11.241 15.411 -8.047 1.00 91.56 670 ALA A N 1
ATOM 5099 C CA . ALA A 1 670 ? -12.039 16.494 -7.476 1.00 91.56 670 ALA A CA 1
ATOM 5100 C C . ALA A 1 670 ? -11.695 16.738 -5.997 1.00 91.56 670 ALA A C 1
ATOM 5102 O O . ALA A 1 670 ? -11.590 17.894 -5.586 1.00 91.56 670 ALA A O 1
ATOM 5103 N N . LEU A 1 671 ? -11.460 15.669 -5.224 1.00 92.31 671 LEU A N 1
ATOM 5104 C CA . LEU A 1 671 ? -11.025 15.768 -3.826 1.00 92.31 671 LEU A CA 1
ATOM 5105 C C . LEU A 1 671 ? -9.549 16.175 -3.683 1.00 92.31 671 LEU A C 1
ATOM 5107 O O . LEU A 1 671 ? -9.187 16.759 -2.662 1.00 92.31 671 LEU A O 1
ATOM 5111 N N . GLY A 1 672 ? -8.726 15.916 -4.708 1.00 91.25 672 GLY A N 1
ATOM 5112 C CA . GLY A 1 672 ? -7.282 16.180 -4.716 1.00 91.25 672 GLY A CA 1
ATOM 5113 C C . GLY A 1 672 ? -6.425 14.989 -4.272 1.00 91.25 672 GLY A C 1
ATOM 5114 O O . GLY A 1 672 ? -5.319 15.195 -3.782 1.00 91.25 672 GLY A O 1
ATOM 5115 N N . LEU A 1 673 ? -6.942 13.765 -4.420 1.00 93.75 673 LEU A N 1
ATOM 5116 C CA . LEU A 1 673 ? -6.357 12.516 -3.924 1.00 93.75 673 LEU A CA 1
ATOM 5117 C C . LEU A 1 673 ? -5.696 11.647 -5.009 1.00 93.75 673 LEU A C 1
ATOM 5119 O O . LEU A 1 673 ? -5.044 10.667 -4.666 1.00 93.75 673 LEU A O 1
ATOM 5123 N N . ASP A 1 674 ? -5.801 12.009 -6.293 1.00 92.31 674 ASP A N 1
ATOM 5124 C CA . ASP A 1 674 ? -5.302 11.273 -7.474 1.00 92.31 674 ASP A CA 1
ATOM 5125 C C . ASP A 1 674 ? -3.765 11.317 -7.657 1.00 92.31 674 ASP A C 1
ATOM 5127 O O . ASP A 1 674 ? -3.238 11.538 -8.752 1.00 92.31 674 ASP A O 1
ATOM 5131 N N . HIS A 1 675 ? -3.021 11.159 -6.567 1.00 91.56 675 HIS A N 1
ATOM 5132 C CA . HIS A 1 675 ? -1.564 11.086 -6.580 1.00 91.56 675 HIS A CA 1
ATOM 5133 C C . HIS A 1 675 ? -1.060 9.794 -7.242 1.00 91.56 675 HIS A C 1
ATOM 5135 O O . HIS A 1 675 ? -1.729 8.772 -7.161 1.00 91.56 675 HIS A O 1
ATOM 5141 N N . VAL A 1 676 ? 0.106 9.856 -7.900 1.00 89.75 676 VAL A N 1
ATOM 5142 C CA . VAL A 1 676 ? 0.643 8.801 -8.793 1.00 89.75 676 VAL A CA 1
ATOM 5143 C C . VAL A 1 676 ? 1.935 8.147 -8.285 1.00 89.75 676 VAL A C 1
ATOM 5145 O O . VAL A 1 676 ? 2.626 7.470 -9.045 1.00 89.75 676 VAL A O 1
ATOM 5148 N N . GLU A 1 677 ? 2.321 8.404 -7.035 1.00 88.88 677 GLU A N 1
ATOM 5149 C CA . GLU A 1 677 ? 3.362 7.606 -6.385 1.00 88.88 677 GLU A CA 1
ATOM 5150 C C . GLU A 1 677 ? 2.844 6.201 -6.056 1.00 88.88 677 GLU A C 1
ATOM 5152 O O . GLU A 1 677 ? 1.670 6.045 -5.740 1.00 88.88 677 GLU A O 1
ATOM 5157 N N . ASP A 1 678 ? 3.729 5.201 -6.088 1.00 91.12 678 ASP A N 1
ATOM 5158 C CA . ASP A 1 678 ? 3.411 3.815 -5.736 1.00 91.12 678 ASP A CA 1
ATOM 5159 C C . ASP A 1 678 ? 3.037 3.718 -4.246 1.00 91.12 678 ASP A C 1
ATOM 5161 O O . ASP A 1 678 ? 3.905 3.528 -3.387 1.00 91.12 678 ASP A O 1
ATOM 5165 N N . GLY A 1 679 ? 1.757 3.860 -3.924 1.00 91.38 679 GLY A N 1
ATOM 5166 C CA . GLY A 1 679 ? 1.228 3.728 -2.573 1.00 91.38 679 GLY A CA 1
ATOM 5167 C C . GLY A 1 679 ? 1.306 2.288 -2.059 1.00 91.38 679 GLY A C 1
ATOM 5168 O O . GLY A 1 679 ? 1.282 1.324 -2.828 1.00 91.38 679 GLY A O 1
ATOM 5169 N N . ARG A 1 680 ? 1.429 2.124 -0.740 1.00 90.44 680 ARG A N 1
ATOM 5170 C CA . ARG A 1 680 ? 1.423 0.810 -0.074 1.00 90.44 680 ARG A CA 1
ATOM 5171 C C . ARG A 1 680 ? 0.379 0.758 1.021 1.00 90.44 680 ARG A C 1
ATOM 5173 O O . ARG A 1 680 ? -0.600 0.035 0.892 1.00 90.44 680 ARG A O 1
ATOM 5180 N N . SER A 1 681 ? 0.564 1.587 2.034 1.00 93.00 681 SER A N 1
ATOM 5181 C CA . SER A 1 681 ? -0.269 1.623 3.232 1.00 93.00 681 SER A CA 1
ATOM 5182 C C . SER A 1 681 ? -0.929 2.991 3.346 1.00 93.00 681 SER A C 1
ATOM 5184 O O . SER A 1 681 ? -0.338 4.002 2.951 1.00 93.00 681 SER A O 1
ATOM 5186 N N . ALA A 1 682 ? -2.141 3.034 3.890 1.00 94.50 682 ALA A N 1
ATOM 5187 C CA . ALA A 1 682 ? -2.876 4.264 4.148 1.00 94.50 682 ALA A CA 1
ATOM 5188 C C . ALA A 1 682 ? -3.495 4.216 5.548 1.00 94.50 682 ALA A C 1
ATOM 5190 O O . ALA A 1 682 ? -3.926 3.159 5.996 1.00 94.50 682 ALA A O 1
ATOM 5191 N N . LEU A 1 683 ? -3.534 5.365 6.218 1.00 95.12 683 LEU A N 1
ATOM 5192 C CA . LEU A 1 683 ? -4.127 5.554 7.537 1.00 95.12 683 LEU A CA 1
ATOM 5193 C C . LEU A 1 683 ? -5.109 6.727 7.474 1.00 95.12 683 LEU A C 1
ATOM 5195 O O . LEU A 1 683 ? -4.759 7.792 6.955 1.00 95.12 683 LEU A O 1
ATOM 5199 N N . ALA A 1 684 ? -6.304 6.539 8.030 1.00 94.56 684 ALA A N 1
ATOM 5200 C CA . ALA A 1 684 ? -7.255 7.609 8.316 1.00 94.56 684 ALA A CA 1
ATOM 5201 C C . ALA A 1 684 ? -7.108 8.033 9.785 1.00 94.56 684 ALA A C 1
ATOM 5203 O O . ALA A 1 684 ? -7.165 7.184 10.673 1.00 94.56 684 ALA A O 1
ATOM 5204 N N . VAL A 1 685 ? -6.892 9.324 10.051 1.00 91.88 685 VAL A N 1
ATOM 5205 C CA . VAL A 1 685 ? -6.602 9.829 11.408 1.00 91.88 685 VAL A CA 1
ATOM 5206 C C . VAL A 1 685 ? -6.965 11.312 11.545 1.00 91.88 685 VAL A C 1
ATOM 5208 O O . VAL A 1 685 ? -6.737 12.098 10.633 1.00 91.88 685 VAL A O 1
ATOM 5211 N N . ASP A 1 686 ? -7.509 11.729 12.690 1.00 89.88 686 ASP A N 1
ATOM 5212 C CA . ASP A 1 686 ? -7.764 13.144 13.009 1.00 89.88 686 ASP A CA 1
ATOM 5213 C C . ASP A 1 686 ? -6.532 13.770 13.697 1.00 89.88 686 ASP A C 1
ATOM 5215 O O . ASP A 1 686 ? -6.415 13.804 14.924 1.00 89.88 686 ASP A O 1
ATOM 5219 N N . LEU A 1 687 ? -5.568 14.231 12.891 1.00 86.81 687 LEU A N 1
ATOM 5220 C CA . LEU A 1 687 ? -4.246 14.672 13.365 1.00 86.81 687 LEU A CA 1
ATOM 5221 C C . LEU A 1 687 ? -4.246 15.978 14.178 1.00 86.81 687 LEU A C 1
ATOM 5223 O O . LEU A 1 687 ? -3.254 16.261 14.859 1.00 86.81 687 LEU A O 1
ATOM 5227 N N . ASP A 1 688 ? -5.274 16.826 14.081 1.00 83.81 688 ASP A N 1
ATOM 5228 C CA . ASP A 1 688 ? -5.369 18.052 14.888 1.00 83.81 688 ASP A CA 1
ATOM 5229 C C . ASP A 1 688 ? -6.578 18.121 15.835 1.00 83.81 688 ASP A C 1
ATOM 5231 O O . ASP A 1 688 ? -6.611 19.013 16.696 1.00 83.81 688 ASP A O 1
ATOM 5235 N N . GLY A 1 689 ? -7.448 17.107 15.818 1.00 84.19 689 GLY A N 1
ATOM 5236 C CA . GLY A 1 689 ? -8.550 16.927 16.760 1.00 84.19 689 GLY A CA 1
ATOM 5237 C C . GLY A 1 689 ? -9.747 17.809 16.422 1.00 84.19 689 GLY A C 1
ATOM 5238 O O . GLY A 1 689 ? -10.335 18.402 17.336 1.00 84.19 689 GLY A O 1
ATOM 5239 N N . ASP A 1 690 ? -10.037 17.973 15.129 1.00 86.56 690 ASP A N 1
ATOM 5240 C CA . ASP A 1 690 ? -11.090 18.850 14.611 1.00 86.56 690 ASP A CA 1
ATOM 5241 C C . ASP A 1 690 ? -12.267 18.112 13.941 1.00 86.56 690 ASP A C 1
ATOM 5243 O O . ASP A 1 690 ? -13.250 18.747 13.537 1.00 86.56 690 ASP A O 1
ATOM 5247 N N . GLY A 1 691 ? -12.207 16.777 13.909 1.00 88.94 691 GLY A N 1
ATOM 5248 C CA . GLY A 1 691 ? -13.287 15.894 13.490 1.00 88.94 691 GLY A CA 1
ATOM 5249 C C . GLY A 1 691 ? -13.359 15.587 12.005 1.00 88.94 691 GLY A C 1
ATOM 5250 O O . GLY A 1 691 ? -14.376 15.054 11.557 1.00 88.94 691 GLY A O 1
ATOM 5251 N N . ARG A 1 692 ? -12.338 15.935 11.220 1.00 91.06 692 ARG A N 1
ATOM 5252 C CA . ARG A 1 692 ? -12.222 15.515 9.820 1.00 91.06 692 ARG A CA 1
ATOM 5253 C C . ARG A 1 692 ? -11.027 14.586 9.679 1.00 91.06 692 ARG A C 1
ATOM 5255 O O . ARG A 1 692 ? -9.929 14.917 10.107 1.00 91.06 692 ARG A O 1
ATOM 5262 N N . LEU A 1 693 ? -11.244 13.426 9.065 1.00 93.69 693 LEU A N 1
ATOM 5263 C CA . LEU A 1 693 ? -10.188 12.433 8.903 1.00 93.69 693 LEU A CA 1
ATOM 5264 C C . LEU A 1 693 ? -9.170 12.890 7.847 1.00 93.69 693 LEU A C 1
ATOM 5266 O O . LEU A 1 693 ? -9.474 12.942 6.648 1.00 93.69 693 LEU A O 1
ATOM 5270 N N . ASP A 1 694 ? -7.959 13.198 8.308 1.00 94.12 694 ASP A N 1
ATOM 5271 C CA . ASP A 1 694 ? -6.773 13.341 7.471 1.00 94.12 694 ASP A CA 1
ATOM 5272 C C . ASP A 1 694 ? -6.338 11.965 6.945 1.00 94.12 694 ASP A C 1
ATOM 5274 O O . ASP A 1 694 ? -6.668 10.915 7.501 1.00 94.12 694 ASP A O 1
ATOM 5278 N N . LEU A 1 695 ? -5.566 11.985 5.861 1.00 95.88 695 LEU A N 1
ATOM 5279 C CA . LEU A 1 695 ? -4.978 10.807 5.235 1.00 95.88 695 LEU A CA 1
ATOM 5280 C C . LEU A 1 695 ? -3.453 10.850 5.351 1.00 95.88 695 LEU A C 1
ATOM 5282 O O . LEU A 1 695 ? -2.816 11.829 4.946 1.00 95.88 695 LEU A O 1
ATOM 5286 N N . VAL A 1 696 ? -2.858 9.764 5.841 1.00 95.62 696 VAL A N 1
ATOM 5287 C CA . VAL A 1 696 ? -1.408 9.530 5.791 1.00 95.62 696 VAL A CA 1
ATOM 5288 C C . VAL A 1 696 ? -1.147 8.315 4.909 1.00 95.62 696 VAL A C 1
ATOM 5290 O O . VAL A 1 696 ? -1.699 7.250 5.168 1.00 95.62 696 VAL A O 1
ATOM 5293 N N . THR A 1 697 ? -0.312 8.443 3.874 1.00 94.50 697 THR A N 1
ATOM 5294 C CA . THR A 1 697 ? 0.105 7.293 3.050 1.00 94.50 697 THR A CA 1
ATOM 5295 C C . THR A 1 697 ? 1.592 7.024 3.191 1.00 94.50 697 THR A C 1
ATOM 5297 O O . THR A 1 697 ? 2.401 7.956 3.213 1.00 94.50 697 THR A O 1
ATOM 5300 N N . LYS A 1 698 ? 1.954 5.740 3.242 1.00 93.56 698 LYS A N 1
ATOM 5301 C CA . LYS A 1 698 ? 3.324 5.269 3.041 1.00 93.56 698 LYS A CA 1
ATOM 5302 C C . LYS A 1 698 ? 3.448 4.758 1.616 1.00 93.56 698 LYS A C 1
ATOM 5304 O O . LYS A 1 698 ? 2.673 3.904 1.182 1.00 93.56 698 LYS A O 1
ATOM 5309 N N . ASN A 1 699 ? 4.454 5.250 0.904 1.00 92.12 699 ASN A N 1
ATOM 5310 C CA . ASN A 1 699 ? 4.670 4.965 -0.509 1.00 92.12 699 ASN A CA 1
ATOM 5311 C C . ASN A 1 699 ? 6.024 4.262 -0.726 1.00 92.12 699 ASN A C 1
ATOM 5313 O O . ASN A 1 699 ? 6.969 4.425 0.049 1.00 92.12 699 ASN A O 1
ATOM 5317 N N . ARG A 1 700 ? 6.135 3.454 -1.786 1.00 89.31 700 ARG A N 1
ATOM 5318 C CA . ARG A 1 700 ? 7.402 2.861 -2.242 1.00 89.31 700 ARG A CA 1
ATOM 5319 C C . ARG A 1 700 ? 8.270 3.895 -2.949 1.00 89.31 700 ARG A C 1
ATOM 5321 O O . ARG A 1 700 ? 9.477 3.905 -2.728 1.00 89.31 700 ARG A O 1
ATOM 5328 N N . THR A 1 701 ? 7.677 4.725 -3.807 1.00 86.19 701 THR A N 1
ATOM 5329 C CA . THR A 1 701 ? 8.343 5.861 -4.467 1.00 86.19 701 THR A CA 1
ATOM 5330 C C . THR A 1 701 ? 8.165 7.140 -3.650 1.00 86.19 701 THR A C 1
ATOM 5332 O O . THR A 1 701 ? 7.295 7.213 -2.792 1.00 86.19 701 THR A O 1
ATOM 5335 N N . ALA A 1 702 ? 8.961 8.174 -3.923 1.00 84.06 702 ALA A N 1
ATOM 5336 C CA . ALA A 1 702 ? 8.871 9.435 -3.189 1.00 84.06 702 ALA A CA 1
ATOM 5337 C C . ALA A 1 702 ? 7.514 10.169 -3.384 1.00 84.06 702 ALA A C 1
ATOM 5339 O O . ALA A 1 702 ? 7.010 10.199 -4.509 1.00 84.06 702 ALA A O 1
ATOM 5340 N N . PRO A 1 703 ? 6.979 10.850 -2.349 1.00 88.56 703 PRO A N 1
ATOM 5341 C CA . PRO A 1 703 ? 7.533 10.943 -0.999 1.00 88.56 703 PRO A CA 1
ATOM 5342 C C . PRO A 1 703 ? 7.275 9.678 -0.168 1.00 88.56 703 PRO A C 1
ATOM 5344 O O . PRO A 1 703 ? 6.217 9.075 -0.306 1.00 88.56 703 PRO A O 1
ATOM 5347 N N . LEU A 1 704 ? 8.211 9.294 0.708 1.00 89.56 704 LEU A N 1
ATOM 5348 C CA . LEU A 1 704 ? 8.103 8.071 1.528 1.00 89.56 704 LEU A CA 1
ATOM 5349 C C . LEU A 1 704 ? 6.829 8.064 2.391 1.00 89.56 704 LEU A C 1
ATOM 5351 O O . LEU A 1 704 ? 6.117 7.065 2.432 1.00 89.56 704 LEU A O 1
ATOM 5355 N N . VAL A 1 705 ? 6.536 9.197 3.029 1.00 93.88 705 VAL A N 1
ATOM 5356 C CA . VAL A 1 705 ? 5.301 9.495 3.758 1.00 93.88 705 VAL A CA 1
ATOM 5357 C C . VAL A 1 705 ? 4.664 10.737 3.145 1.00 93.88 705 VAL A C 1
ATOM 5359 O O . VAL A 1 705 ? 5.325 11.770 2.995 1.00 93.88 705 VAL A O 1
ATOM 5362 N N . ARG A 1 706 ? 3.368 10.665 2.834 1.00 93.75 706 ARG A N 1
ATOM 5363 C CA . ARG A 1 706 ? 2.535 11.810 2.440 1.00 93.75 706 ARG A CA 1
ATOM 5364 C C . ARG A 1 706 ? 1.476 12.071 3.509 1.00 93.75 706 ARG A C 1
ATOM 5366 O O . ARG A 1 706 ? 0.859 11.130 3.989 1.00 93.75 706 ARG A O 1
ATOM 5373 N N . VAL A 1 707 ? 1.232 13.344 3.826 1.00 94.31 707 VAL A N 1
ATOM 5374 C CA . VAL A 1 707 ? 0.139 13.790 4.708 1.00 94.31 707 VAL A CA 1
ATOM 5375 C C . VAL A 1 707 ? -0.806 14.718 3.943 1.00 94.31 707 VAL A C 1
ATOM 5377 O O . VAL A 1 707 ? -0.380 15.720 3.351 1.00 94.31 707 VAL A O 1
ATOM 5380 N N . LEU A 1 708 ? -2.093 14.378 3.966 1.00 94.44 708 LEU A N 1
ATOM 5381 C CA . LEU A 1 708 ? -3.184 15.025 3.246 1.00 94.44 708 LEU A CA 1
ATOM 5382 C C . LEU A 1 708 ? -4.266 15.439 4.246 1.00 94.44 708 LEU A C 1
ATOM 5384 O O . LEU A 1 708 ? -4.992 14.591 4.758 1.00 94.44 708 LEU A O 1
ATOM 5388 N N . ARG A 1 709 ? -4.387 16.743 4.516 1.00 93.19 709 ARG A N 1
ATOM 5389 C CA . ARG A 1 709 ? -5.360 17.261 5.484 1.00 93.19 709 ARG A CA 1
ATOM 5390 C C . ARG A 1 709 ? -6.735 17.477 4.889 1.00 93.19 709 ARG A C 1
ATOM 5392 O O . ARG A 1 709 ? -6.846 18.152 3.864 1.00 93.19 709 ARG A O 1
ATOM 5399 N N . ASN A 1 710 ? -7.765 16.994 5.574 1.00 93.12 710 ASN A N 1
ATOM 5400 C CA . ASN A 1 710 ? -9.151 17.237 5.222 1.00 93.12 710 ASN A CA 1
ATOM 5401 C C . ASN A 1 710 ? -9.611 18.624 5.710 1.00 93.12 710 ASN A C 1
ATOM 5403 O O . ASN A 1 710 ? -9.684 18.946 6.897 1.00 93.12 710 ASN A O 1
ATOM 5407 N N . THR A 1 711 ? -9.948 19.480 4.754 1.00 89.38 711 THR A N 1
ATOM 5408 C CA . THR A 1 711 ? -10.374 20.868 4.970 1.00 89.38 711 THR A CA 1
ATOM 5409 C C . THR A 1 711 ? -11.826 21.116 4.559 1.00 89.38 711 THR A C 1
ATOM 5411 O O . THR A 1 711 ? -12.193 22.267 4.324 1.00 89.38 711 THR A O 1
ATOM 5414 N N . HIS A 1 712 ? -12.651 20.061 4.458 1.00 88.12 712 HIS A N 1
ATOM 5415 C CA . HIS A 1 712 ? -14.042 20.151 4.004 1.00 88.12 712 HIS A CA 1
ATOM 5416 C C . HIS A 1 712 ? -14.848 21.164 4.853 1.00 88.12 712 HIS A C 1
ATOM 5418 O O . HIS A 1 712 ? -15.136 20.908 6.025 1.00 88.12 712 HIS A O 1
ATOM 5424 N N . PRO A 1 713 ? -15.224 22.336 4.298 1.00 79.31 713 PRO A N 1
ATOM 5425 C CA . PRO A 1 713 ? -15.677 23.494 5.081 1.00 79.31 713 PRO A CA 1
ATOM 5426 C C . PRO A 1 713 ? -17.122 23.374 5.581 1.00 79.31 713 PRO A C 1
ATOM 5428 O O . PRO A 1 713 ? -17.641 24.278 6.235 1.00 79.31 713 PRO A O 1
ATOM 5431 N N . SER A 1 714 ? -17.813 22.302 5.209 1.00 82.06 714 SER A N 1
ATOM 5432 C CA . SER A 1 714 ? -19.198 22.013 5.585 1.00 82.06 714 SER A CA 1
ATOM 5433 C C . SER A 1 714 ? -19.371 20.519 5.848 1.00 82.06 714 SER A C 1
ATOM 5435 O O . SER A 1 714 ? -20.355 19.925 5.419 1.00 82.06 714 SER A O 1
ATOM 5437 N N . ALA A 1 715 ? -18.366 19.905 6.487 1.00 85.19 715 ALA A N 1
ATOM 5438 C CA . ALA A 1 715 ? -18.443 18.511 6.913 1.00 85.19 715 ALA A CA 1
ATOM 5439 C C . ALA A 1 715 ? -19.578 18.345 7.930 1.00 85.19 715 ALA A C 1
ATOM 5441 O O . ALA A 1 715 ? -19.899 19.280 8.672 1.00 85.19 715 ALA A O 1
ATOM 5442 N N . GLY A 1 716 ? -20.181 17.162 7.950 1.00 89.00 716 GLY A N 1
ATOM 5443 C CA . GLY A 1 716 ? -21.145 16.774 8.965 1.00 89.00 716 GLY A CA 1
ATOM 5444 C C . GLY A 1 716 ? -20.567 16.819 10.382 1.00 89.00 716 GLY A C 1
ATOM 5445 O O . GLY A 1 716 ? -19.351 16.838 10.610 1.00 89.00 716 GLY A O 1
ATOM 5446 N N . ASN A 1 717 ? -21.474 16.807 11.353 1.00 92.62 717 ASN A N 1
ATOM 5447 C CA . ASN A 1 717 ? -21.138 16.531 12.740 1.00 92.62 717 ASN A CA 1
ATOM 5448 C C . ASN A 1 717 ? -20.557 15.117 12.850 1.00 92.62 717 ASN A C 1
ATOM 5450 O O . ASN A 1 717 ? -20.903 14.232 12.072 1.00 92.62 717 ASN A O 1
ATOM 5454 N N . PHE A 1 718 ? -19.710 14.899 13.847 1.00 94.50 718 PHE A N 1
ATOM 5455 C CA . PHE A 1 718 ? -19.012 13.635 14.060 1.00 94.50 718 PHE A CA 1
ATOM 5456 C C . PHE A 1 718 ? -19.064 13.222 15.533 1.00 94.50 718 PHE A C 1
ATOM 5458 O O . PHE A 1 718 ? -19.483 14.003 16.390 1.00 94.50 718 PHE A O 1
ATOM 5465 N N . VAL A 1 719 ? -18.583 12.029 15.849 1.00 95.31 719 VAL A N 1
ATOM 5466 C CA . VAL A 1 719 ? -18.059 11.690 17.175 1.00 95.31 719 VAL A CA 1
ATOM 5467 C C . VAL A 1 719 ? -16.888 10.731 17.008 1.00 95.31 719 VAL A C 1
ATOM 5469 O O . VAL A 1 719 ? -16.947 9.818 16.186 1.00 95.31 719 VAL A O 1
ATOM 5472 N N . SER A 1 720 ? -15.830 10.936 17.785 1.00 95.38 720 SER A N 1
ATOM 5473 C CA . SER A 1 720 ? -14.723 9.984 17.887 1.00 95.38 720 SER A CA 1
ATOM 5474 C C . SER A 1 720 ? -14.849 9.256 19.222 1.00 95.38 720 SER A C 1
ATOM 5476 O O . SER A 1 720 ? -15.100 9.894 20.246 1.00 95.38 720 SER A O 1
ATOM 5478 N N . ILE A 1 721 ? -14.710 7.933 19.228 1.00 96.75 721 ILE A N 1
ATOM 5479 C CA . ILE A 1 721 ? -14.871 7.097 20.423 1.00 96.75 721 ILE A CA 1
ATOM 5480 C C . ILE A 1 721 ? -13.594 6.290 20.647 1.00 96.75 721 ILE A C 1
ATOM 5482 O O . ILE A 1 721 ? -13.168 5.538 19.779 1.00 96.75 721 ILE A O 1
ATOM 5486 N N . GLU A 1 722 ? -13.003 6.439 21.827 1.00 96.25 722 GLU A N 1
ATOM 5487 C CA . GLU A 1 722 ? -11.867 5.656 22.313 1.00 96.25 722 GLU A CA 1
ATOM 5488 C C . GLU A 1 722 ? -12.369 4.794 23.478 1.00 96.25 722 GLU A C 1
ATOM 5490 O O . GLU A 1 722 ? -12.988 5.309 24.418 1.00 96.25 722 GLU A O 1
ATOM 5495 N N . LEU A 1 723 ? -12.179 3.479 23.399 1.00 97.19 723 LEU A N 1
ATOM 5496 C CA . LEU A 1 723 ? -12.564 2.569 24.474 1.00 97.19 723 LEU A CA 1
ATOM 5497 C C . LEU A 1 723 ? -11.439 2.457 25.502 1.00 97.19 723 LEU A C 1
ATOM 5499 O O . LEU A 1 723 ? -10.265 2.600 25.178 1.00 97.19 723 LEU A O 1
ATOM 5503 N N . VAL A 1 724 ? -11.820 2.219 26.755 1.00 95.75 724 VAL A N 1
ATOM 5504 C CA . VAL A 1 724 ? -10.885 1.872 27.827 1.00 95.75 724 VAL A CA 1
ATOM 5505 C C . VAL A 1 724 ? -11.468 0.697 28.609 1.00 95.75 724 VAL A C 1
ATOM 5507 O O . VAL A 1 724 ? -12.369 0.861 29.443 1.00 95.75 724 VAL A O 1
ATOM 5510 N N . GLY A 1 725 ? -10.984 -0.492 28.274 1.00 94.44 725 GLY A N 1
ATOM 5511 C CA . GLY A 1 725 ? -11.311 -1.763 28.901 1.00 94.44 725 GLY A CA 1
ATOM 5512 C C . GLY A 1 725 ? -10.645 -1.956 30.262 1.00 94.44 725 GLY A C 1
ATOM 5513 O O . GLY A 1 725 ? -10.282 -1.006 30.965 1.00 94.44 725 GLY A O 1
ATOM 5514 N N . GLN A 1 726 ? -10.507 -3.221 30.633 1.00 94.06 726 GLN A N 1
ATOM 5515 C CA . GLN A 1 726 ? -9.767 -3.700 31.794 1.00 94.06 726 GLN A CA 1
ATOM 5516 C C . GLN A 1 726 ? -8.755 -4.735 31.308 1.00 94.06 726 GLN A C 1
ATOM 5518 O O . GLN A 1 726 ? -9.012 -5.425 30.325 1.00 94.06 726 GLN A O 1
ATOM 5523 N N . ALA A 1 727 ? -7.624 -4.847 32.005 1.00 93.06 727 ALA A N 1
ATOM 5524 C CA . ALA A 1 727 ? -6.648 -5.893 31.727 1.00 93.06 727 ALA A CA 1
ATOM 5525 C C . ALA A 1 727 ? -7.317 -7.287 31.788 1.00 93.06 727 ALA A C 1
ATOM 5527 O O . ALA A 1 727 ? -8.153 -7.503 32.679 1.00 93.06 727 ALA A O 1
ATOM 5528 N N . PRO A 1 728 ? -6.950 -8.226 30.902 1.00 94.19 728 PRO A N 1
ATOM 5529 C CA . PRO A 1 728 ? -5.858 -8.124 29.916 1.00 94.19 728 PRO A CA 1
ATOM 5530 C C . PRO A 1 728 ? -6.120 -7.203 28.701 1.00 94.19 728 PRO A C 1
ATOM 5532 O O . PRO A 1 728 ? -5.237 -6.445 28.319 1.00 94.19 728 PRO A O 1
ATOM 5535 N N . ASN A 1 729 ? -7.338 -7.131 28.159 1.00 96.44 729 ASN A N 1
ATOM 5536 C CA . ASN A 1 729 ? -7.640 -6.330 26.961 1.00 96.44 729 ASN A CA 1
ATOM 5537 C C . ASN A 1 729 ? -8.014 -4.860 27.289 1.00 96.44 729 ASN A C 1
ATOM 5539 O O . ASN A 1 729 ? -9.186 -4.459 27.266 1.00 96.44 729 ASN A O 1
ATOM 5543 N N . THR A 1 730 ? -7.012 -4.029 27.602 1.00 96.00 730 THR A N 1
ATOM 5544 C CA . THR A 1 730 ? -7.210 -2.630 28.051 1.00 96.00 730 THR A CA 1
ATOM 5545 C C . THR A 1 730 ? -7.766 -1.691 26.973 1.00 96.00 730 THR A C 1
ATOM 5547 O O . THR A 1 730 ? -8.427 -0.702 27.301 1.00 96.00 730 THR A O 1
ATOM 5550 N N . GLU A 1 731 ? -7.554 -1.995 25.692 1.00 95.81 731 GLU A N 1
ATOM 5551 C CA . GLU A 1 731 ? -8.024 -1.179 24.563 1.00 95.81 731 GLU A CA 1
ATOM 5552 C C . GLU A 1 731 ? -9.409 -1.600 24.045 1.00 95.81 731 GLU A C 1
ATOM 5554 O O . GLU A 1 731 ? -10.036 -0.869 23.275 1.00 95.81 731 GLU A O 1
ATOM 5559 N N . GLY A 1 732 ? -9.912 -2.762 24.473 1.00 96.50 732 GLY A N 1
ATOM 5560 C CA . GLY A 1 732 ? -11.160 -3.335 23.975 1.00 96.50 732 GLY A CA 1
ATOM 5561 C C . GLY A 1 732 ? -11.069 -3.797 22.519 1.00 96.50 732 GLY A C 1
ATOM 5562 O O . GLY A 1 732 ? -12.030 -3.622 21.774 1.00 96.50 732 GLY A O 1
ATOM 5563 N N . ILE A 1 733 ? -9.939 -4.368 22.091 1.00 97.62 733 ILE A N 1
ATOM 5564 C CA . ILE A 1 733 ? -9.791 -4.979 20.759 1.00 97.62 733 ILE A CA 1
ATOM 5565 C C . ILE A 1 733 ? -10.861 -6.067 20.584 1.00 97.62 733 ILE A C 1
ATOM 5567 O O . ILE A 1 733 ? -11.066 -6.874 21.486 1.00 97.62 733 ILE A O 1
ATOM 5571 N N . GLY A 1 734 ? -11.574 -6.060 19.457 1.00 96.69 734 GLY A N 1
ATOM 5572 C CA . GLY A 1 734 ? -12.749 -6.904 19.202 1.00 96.69 734 GLY A CA 1
ATOM 5573 C C . GLY A 1 734 ? -14.083 -6.302 19.671 1.00 96.69 734 GLY A C 1
ATOM 5574 O O . GLY A 1 734 ? -15.144 -6.749 19.231 1.00 96.69 734 GLY A O 1
ATOM 5575 N N . ALA A 1 735 ? -14.079 -5.249 20.498 1.00 97.31 735 ALA A N 1
ATOM 5576 C CA . ALA A 1 735 ? -15.313 -4.617 20.961 1.00 97.31 735 ALA A CA 1
ATOM 5577 C C . ALA A 1 735 ? -16.060 -3.919 19.816 1.00 97.31 735 ALA A C 1
ATOM 5579 O O . ALA A 1 735 ? -15.478 -3.158 19.038 1.00 97.31 735 ALA A O 1
ATOM 5580 N N . GLN A 1 736 ? -17.377 -4.115 19.767 1.00 96.31 736 GLN A N 1
ATOM 5581 C CA . GLN A 1 736 ? -18.262 -3.507 18.778 1.00 96.31 736 GLN A CA 1
ATOM 5582 C C . GLN A 1 736 ? -19.007 -2.312 19.387 1.00 96.31 736 GLN A C 1
ATOM 5584 O O . GLN A 1 736 ? -19.651 -2.421 20.433 1.00 96.31 736 GLN A O 1
ATOM 5589 N N . VAL A 1 737 ? -18.957 -1.166 18.710 1.00 97.12 737 VAL A N 1
ATOM 5590 C CA . VAL A 1 737 ? -19.610 0.085 19.103 1.00 97.12 737 VAL A CA 1
ATOM 5591 C C . VAL A 1 737 ? -20.685 0.451 18.084 1.00 97.12 737 VAL A C 1
ATOM 5593 O O . VAL A 1 737 ? -20.403 0.687 16.911 1.00 97.12 737 VAL A O 1
ATOM 5596 N N . THR A 1 738 ? -21.929 0.540 18.553 1.00 96.31 738 THR A N 1
ATOM 5597 C CA . THR A 1 738 ? -23.077 1.037 17.788 1.00 96.31 738 THR A CA 1
ATOM 5598 C C . THR A 1 738 ? -23.432 2.448 18.247 1.00 96.31 738 THR A C 1
ATOM 5600 O O . THR A 1 738 ? -23.775 2.657 19.411 1.00 96.31 738 THR A O 1
ATOM 5603 N N . VAL A 1 739 ? -23.415 3.413 17.328 1.00 96.69 739 VAL A N 1
ATOM 5604 C CA . VAL A 1 739 ? -23.847 4.799 17.571 1.00 96.69 739 VAL A CA 1
ATOM 5605 C C . VAL A 1 739 ? -25.192 5.034 16.893 1.00 96.69 739 VAL A C 1
ATOM 5607 O O . VAL A 1 739 ? -25.313 4.856 15.680 1.00 96.69 739 VAL A O 1
ATOM 5610 N N . ARG A 1 740 ? -26.209 5.455 17.657 1.00 96.06 740 ARG A N 1
ATOM 5611 C CA . ARG A 1 740 ? -27.540 5.800 17.128 1.00 96.06 740 ARG A CA 1
ATOM 5612 C C . ARG A 1 740 ? -27.727 7.313 17.070 1.00 96.06 740 ARG A C 1
ATOM 5614 O O . ARG A 1 740 ? -27.716 7.986 18.100 1.00 96.06 740 ARG A O 1
ATOM 5621 N N . ALA A 1 741 ? -27.940 7.854 15.873 1.00 93.75 741 ALA A N 1
ATOM 5622 C CA . ALA A 1 741 ? -28.162 9.281 15.648 1.00 93.75 741 ALA A CA 1
ATOM 5623 C C . ALA A 1 741 ? -29.113 9.511 14.462 1.00 93.75 741 ALA A C 1
ATOM 5625 O O . ALA A 1 741 ? -29.079 8.790 13.468 1.00 93.75 741 ALA A O 1
ATOM 5626 N N . SER A 1 742 ? -29.990 10.518 14.564 1.00 86.00 742 SER A N 1
ATOM 5627 C CA . SER A 1 742 ? -30.987 10.867 13.530 1.00 86.00 742 SER A CA 1
ATOM 5628 C C . SER A 1 742 ? -31.833 9.692 12.996 1.00 86.00 742 SER A C 1
ATOM 5630 O O . SER A 1 742 ? -32.289 9.729 11.856 1.00 86.00 742 SER A O 1
ATOM 5632 N N . GLY A 1 743 ? -32.076 8.656 13.809 1.00 84.31 743 GLY A N 1
ATOM 5633 C CA . GLY A 1 743 ? -32.846 7.470 13.406 1.00 84.31 743 GLY A CA 1
ATOM 5634 C C . GLY A 1 743 ? -32.067 6.415 12.610 1.00 84.31 743 GLY A C 1
ATOM 5635 O O . GLY A 1 743 ? -32.669 5.437 12.174 1.00 84.31 743 GLY A O 1
ATOM 5636 N N . HIS A 1 744 ? -30.752 6.580 12.454 1.00 86.56 744 HIS A N 1
ATOM 5637 C CA . HIS A 1 744 ? -29.844 5.582 11.892 1.00 86.56 744 HIS A CA 1
ATOM 5638 C C . HIS A 1 744 ? -28.929 5.013 12.981 1.00 86.56 744 HIS A C 1
ATOM 5640 O O . HIS A 1 744 ? -28.702 5.654 14.010 1.00 86.56 744 HIS A O 1
ATOM 5646 N N . ALA A 1 745 ? -28.411 3.811 12.748 1.00 91.88 745 ALA A N 1
ATOM 5647 C CA . ALA A 1 745 ? -27.348 3.207 13.536 1.00 91.88 745 ALA A CA 1
ATOM 5648 C C . ALA A 1 745 ? -26.132 3.015 12.630 1.00 91.88 745 ALA A C 1
ATOM 5650 O O . ALA A 1 745 ? -26.299 2.559 11.504 1.00 91.88 745 ALA A O 1
ATOM 5651 N N . ASN A 1 746 ? -24.950 3.362 13.128 1.00 92.81 746 ASN A N 1
ATOM 5652 C CA . ASN A 1 746 ? -23.674 3.053 12.493 1.00 92.81 746 ASN A CA 1
ATOM 5653 C C . ASN A 1 746 ? -22.891 2.146 13.450 1.00 92.81 746 ASN A C 1
ATOM 5655 O O . ASN A 1 746 ? -22.858 2.418 14.655 1.00 92.81 746 ASN A O 1
ATOM 5659 N N . VAL A 1 747 ? -22.278 1.087 12.924 1.00 94.00 747 VAL A N 1
ATOM 5660 C CA . VAL A 1 747 ? -21.539 0.077 13.695 1.00 94.00 747 VAL A CA 1
ATOM 5661 C C . VAL A 1 747 ? -20.065 0.114 13.292 1.00 94.00 747 VAL A C 1
ATOM 5663 O O . VAL A 1 747 ? -19.751 0.216 12.108 1.00 94.00 747 VAL A O 1
ATOM 5666 N N . ARG A 1 748 ? -19.156 0.050 14.269 1.00 95.00 748 ARG A N 1
ATOM 5667 C CA . ARG A 1 748 ? -17.713 -0.159 14.057 1.00 95.00 748 ARG A CA 1
ATOM 5668 C C . ARG A 1 748 ? -17.148 -1.070 15.144 1.00 95.00 748 ARG A C 1
ATOM 5670 O O . ARG A 1 748 ? -17.676 -1.088 16.252 1.00 95.00 748 ARG A O 1
ATOM 5677 N N . THR A 1 749 ? -16.056 -1.761 14.844 1.00 95.75 749 THR A N 1
ATOM 5678 C CA . THR A 1 749 ? -15.311 -2.602 15.795 1.00 95.7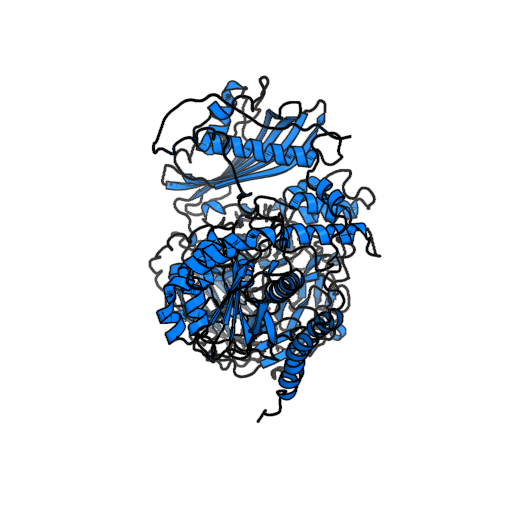5 749 THR A CA 1
ATOM 5679 C C . THR A 1 749 ? -13.919 -2.017 16.015 1.00 95.75 749 THR A C 1
ATOM 5681 O O . THR A 1 749 ? -13.392 -1.363 15.119 1.00 95.75 749 THR A O 1
ATOM 5684 N N . VAL A 1 750 ? -13.338 -2.206 17.202 1.00 97.25 750 VAL A N 1
ATOM 5685 C CA . VAL A 1 750 ? -11.934 -1.853 17.472 1.00 97.25 750 VAL A CA 1
ATOM 5686 C C . VAL A 1 750 ? -11.023 -2.978 16.978 1.00 97.25 750 VAL A C 1
ATOM 5688 O O . VAL A 1 750 ? -11.130 -4.105 17.456 1.00 97.25 750 VAL A O 1
ATOM 5691 N N . HIS A 1 751 ? -10.108 -2.680 16.056 1.00 96.00 751 HIS A N 1
ATOM 5692 C CA . HIS A 1 751 ? -9.175 -3.658 15.479 1.00 96.00 751 HIS A CA 1
ATOM 5693 C C . HIS A 1 751 ? -7.722 -3.381 15.862 1.00 96.00 751 HIS A C 1
ATOM 5695 O O . HIS A 1 751 ? -7.297 -2.227 15.960 1.00 96.00 751 HIS A O 1
ATOM 5701 N N . ALA A 1 752 ? -6.925 -4.440 15.994 1.00 96.12 752 ALA A N 1
ATOM 5702 C CA . ALA A 1 752 ? -5.473 -4.363 16.089 1.00 96.12 752 ALA A CA 1
ATOM 5703 C C . ALA A 1 752 ? -4.844 -4.889 14.786 1.00 96.12 752 ALA A C 1
ATOM 5705 O O . ALA A 1 752 ? -4.435 -6.043 14.684 1.00 96.12 752 ALA A O 1
ATOM 5706 N N . GLY A 1 753 ? -4.799 -3.998 13.789 1.00 91.88 753 GLY A N 1
ATOM 5707 C CA . GLY A 1 753 ? -4.323 -4.258 12.426 1.00 91.88 753 GLY A CA 1
ATOM 5708 C C . GLY A 1 753 ? -5.473 -4.321 11.412 1.00 91.88 753 GLY A C 1
ATOM 5709 O O . GLY A 1 753 ? -6.478 -4.986 11.642 1.00 91.88 753 GLY A O 1
ATOM 5710 N N . GLU A 1 754 ? -5.336 -3.580 10.309 1.00 91.38 754 GLU A N 1
ATOM 5711 C CA . GLU A 1 754 ? -6.295 -3.509 9.193 1.00 91.38 754 GLU A CA 1
ATOM 5712 C C . GLU A 1 754 ? -5.556 -3.019 7.929 1.00 91.38 754 GLU A C 1
ATOM 5714 O O . GLU A 1 754 ? -4.557 -2.304 8.021 1.00 91.38 754 GLU A O 1
ATOM 5719 N N . GLY A 1 755 ? -6.037 -3.356 6.732 1.00 91.94 755 GLY A N 1
ATOM 5720 C CA . GLY A 1 755 ? -5.492 -2.868 5.466 1.00 91.94 755 GLY A CA 1
ATOM 5721 C C . GLY A 1 755 ? -4.294 -3.692 4.996 1.00 91.94 755 GLY A C 1
ATOM 5722 O O . GLY A 1 755 ? -4.385 -4.912 4.898 1.00 91.94 755 GLY A O 1
ATOM 5723 N N . TYR A 1 756 ? -3.184 -3.027 4.657 1.00 94.38 756 TYR A N 1
ATOM 5724 C CA . TYR A 1 756 ? -1.932 -3.671 4.235 1.00 94.38 756 TYR A CA 1
ATOM 5725 C C . TYR A 1 756 ? -0.728 -3.016 4.918 1.00 94.38 756 TYR A C 1
ATOM 5727 O O . TYR A 1 756 ? -0.479 -1.820 4.721 1.00 94.38 756 TYR A O 1
ATOM 5735 N N . LEU A 1 757 ? 0.019 -3.796 5.712 1.00 94.31 757 LEU A N 1
ATOM 5736 C CA . LEU A 1 757 ? 1.163 -3.342 6.522 1.00 94.31 757 LEU A CA 1
ATOM 5737 C C . LEU A 1 757 ? 0.850 -2.077 7.356 1.00 94.31 757 LEU A C 1
ATOM 5739 O O . LEU A 1 757 ? 1.694 -1.188 7.490 1.00 94.31 757 LEU A O 1
ATOM 5743 N N . ALA A 1 758 ? -0.381 -1.957 7.860 1.00 93.25 758 ALA A N 1
ATOM 5744 C CA . ALA A 1 758 ? -0.880 -0.749 8.505 1.00 93.25 758 ALA A CA 1
ATOM 5745 C C . ALA A 1 758 ? -1.449 -1.028 9.904 1.00 93.25 758 ALA A C 1
ATOM 5747 O O . ALA A 1 758 ? -2.208 -1.975 10.104 1.00 93.25 758 ALA A O 1
ATOM 5748 N N . SER A 1 759 ? -1.130 -0.148 10.856 1.00 95.06 759 SER A N 1
ATOM 5749 C CA . SER A 1 759 ? -1.779 -0.111 12.172 1.00 95.06 759 SER A CA 1
ATOM 5750 C C . SER A 1 759 ? -2.558 1.187 12.321 1.00 95.06 759 SER A C 1
ATOM 5752 O O . SER A 1 759 ? -1.980 2.248 12.566 1.00 95.06 759 SER A O 1
ATOM 5754 N N . ALA A 1 760 ? -3.876 1.094 12.155 1.00 92.00 760 ALA A N 1
ATOM 5755 C CA . ALA A 1 760 ? -4.795 2.210 12.316 1.00 92.00 760 ALA A CA 1
ATOM 5756 C C . ALA A 1 760 ? -4.981 2.625 13.787 1.00 92.00 760 ALA A C 1
ATOM 5758 O O . ALA A 1 760 ? -4.702 1.867 14.725 1.00 92.00 760 ALA A O 1
ATOM 5759 N N . SER A 1 761 ? -5.500 3.844 13.956 1.00 92.50 761 SER A N 1
ATOM 5760 C CA . SER A 1 761 ? -5.964 4.367 15.239 1.00 92.50 761 SER A CA 1
ATOM 5761 C C . SER A 1 761 ? -7.016 3.445 15.860 1.00 92.50 761 SER A C 1
ATOM 5763 O O . SER A 1 761 ? -7.902 2.946 15.169 1.00 92.50 761 SER A O 1
ATOM 5765 N N . LYS A 1 762 ? -6.981 3.293 17.187 1.00 94.19 762 LYS A N 1
ATOM 5766 C CA . LYS A 1 762 ? -8.044 2.618 17.955 1.00 94.19 762 LYS A CA 1
ATOM 5767 C C . LYS A 1 762 ? -9.261 3.522 18.213 1.00 94.19 762 LYS A C 1
ATOM 5769 O O . LYS A 1 762 ? -10.214 3.113 18.874 1.00 94.19 762 LYS A O 1
ATOM 5774 N N . ARG A 1 763 ? -9.249 4.763 17.707 1.00 94.12 763 ARG A N 1
ATOM 5775 C CA . ARG A 1 763 ? -10.346 5.731 17.839 1.00 94.12 763 ARG A CA 1
ATOM 5776 C C . ARG A 1 763 ? -11.360 5.527 16.723 1.00 94.12 763 ARG A C 1
ATOM 5778 O O . ARG A 1 763 ? -11.122 5.863 15.566 1.00 94.12 763 ARG A O 1
ATOM 5785 N N . LEU A 1 764 ? -12.536 5.030 17.084 1.00 95.88 764 LEU A N 1
ATOM 5786 C CA . LEU A 1 764 ? -13.630 4.807 16.150 1.00 95.88 764 LEU A CA 1
ATOM 5787 C C . LEU A 1 764 ? -14.280 6.140 15.770 1.00 95.88 764 LEU A C 1
ATOM 5789 O O . LEU A 1 764 ? -14.857 6.823 16.618 1.00 95.88 764 LEU A O 1
ATOM 5793 N N . HIS A 1 765 ? -14.200 6.509 14.492 1.00 95.81 765 HIS A N 1
ATOM 5794 C CA . HIS A 1 765 ? -14.780 7.749 13.972 1.00 95.81 765 HIS A CA 1
ATOM 5795 C C . HIS A 1 765 ? -16.152 7.523 13.335 1.00 95.81 765 HIS A C 1
ATOM 5797 O O . HIS A 1 765 ? -16.301 6.719 12.415 1.00 95.81 765 HIS A O 1
ATOM 5803 N N . PHE A 1 766 ? -17.156 8.273 13.776 1.00 95.81 766 PHE A N 1
ATOM 5804 C CA . PHE A 1 766 ? -18.514 8.205 13.246 1.00 95.81 766 PHE A CA 1
ATOM 5805 C C . PHE A 1 766 ? -18.936 9.567 12.697 1.00 95.81 766 PHE A C 1
ATOM 5807 O O . PHE A 1 766 ? -19.104 10.512 13.470 1.00 95.81 766 PHE A O 1
ATOM 5814 N N . GLY A 1 767 ? -19.180 9.664 11.389 1.00 94.38 767 GLY A N 1
ATOM 5815 C CA . GLY A 1 767 ? -19.964 10.759 10.829 1.00 94.38 767 GLY A CA 1
ATOM 5816 C C . GLY A 1 767 ? -21.439 10.626 11.205 1.00 94.38 767 GLY A C 1
ATOM 5817 O O . GLY A 1 767 ? -21.995 9.527 11.284 1.00 94.38 767 GLY A O 1
ATOM 5818 N N . LEU A 1 768 ? -22.066 11.765 11.487 1.00 94.38 768 LEU A N 1
ATOM 5819 C CA . LEU A 1 768 ? -23.433 11.887 12.000 1.00 94.38 768 LEU A CA 1
ATOM 5820 C C . LEU A 1 768 ? -24.298 12.819 11.126 1.00 94.38 768 LEU A C 1
ATOM 5822 O O . LEU A 1 768 ? -25.446 13.124 11.468 1.00 94.38 768 LEU A O 1
ATOM 5826 N N . GLY A 1 769 ? -23.754 13.307 10.009 1.00 91.56 769 GLY A N 1
ATOM 5827 C CA . GLY A 1 769 ? -24.393 14.241 9.091 1.00 91.56 769 GLY A CA 1
ATOM 5828 C C . GLY A 1 769 ? -24.851 15.507 9.808 1.00 91.56 769 GLY A C 1
ATOM 5829 O O . GLY A 1 769 ? -24.058 16.253 10.375 1.00 91.56 769 GLY A O 1
ATOM 5830 N N . THR A 1 770 ? -26.158 15.762 9.808 1.00 91.31 770 THR A N 1
ATOM 5831 C CA . THR A 1 770 ? -26.749 16.930 10.479 1.00 91.31 770 THR A CA 1
ATOM 5832 C C . THR A 1 770 ? -27.207 16.660 11.919 1.00 91.31 770 THR A C 1
ATOM 5834 O O . THR A 1 770 ? -27.880 17.514 12.498 1.00 91.31 770 THR A O 1
ATOM 5837 N N . ALA A 1 771 ? -26.924 15.490 12.508 1.00 92.94 771 ALA A N 1
ATOM 5838 C CA . ALA A 1 771 ? -27.354 15.174 13.874 1.00 92.94 771 ALA A CA 1
ATOM 5839 C C . ALA A 1 771 ? -26.609 16.049 14.894 1.00 92.94 771 ALA A C 1
ATOM 5841 O O . ALA A 1 771 ? -25.384 16.030 14.932 1.00 92.94 771 ALA A O 1
ATOM 5842 N N . GLY A 1 772 ? -27.329 16.823 15.712 1.00 91.19 772 GLY A N 1
ATOM 5843 C CA . GLY A 1 772 ? -26.736 17.661 16.770 1.00 91.19 772 GLY A CA 1
ATOM 5844 C C . GLY A 1 772 ? -26.618 16.980 18.140 1.00 91.19 772 GLY A C 1
ATOM 5845 O O . GLY A 1 772 ? -26.133 17.595 19.085 1.00 91.19 772 GLY A O 1
ATOM 5846 N N . GLU A 1 773 ? -27.099 15.742 18.258 1.00 93.06 773 GLU A N 1
ATOM 5847 C CA . GLU A 1 773 ? -27.046 14.912 19.463 1.00 93.06 773 GLU A CA 1
ATOM 5848 C C . GLU A 1 773 ? -26.973 13.429 19.072 1.00 93.06 773 GLU A C 1
ATOM 5850 O O . GLU A 1 773 ? -27.504 13.022 18.032 1.00 93.06 773 GLU A O 1
ATOM 5855 N N . ILE A 1 774 ? -26.323 12.624 19.912 1.00 96.38 774 ILE A N 1
ATOM 5856 C CA . ILE A 1 774 ? -26.353 11.161 19.843 1.00 96.38 774 ILE A CA 1
ATOM 5857 C C . ILE A 1 774 ? -27.513 10.692 20.722 1.00 96.38 774 ILE A C 1
ATOM 5859 O O . ILE A 1 774 ? -27.672 11.179 21.840 1.00 96.38 774 ILE A O 1
ATOM 5863 N N . GLN A 1 775 ? -28.322 9.755 20.231 1.00 96.38 775 GLN A N 1
ATOM 5864 C CA . GLN A 1 775 ? -29.492 9.234 20.946 1.00 96.38 775 GLN A CA 1
ATOM 5865 C C . GLN A 1 775 ? -29.094 8.154 21.961 1.00 96.38 775 GLN A C 1
ATOM 5867 O O . GLN A 1 775 ? -29.605 8.133 23.079 1.00 96.38 775 GLN A O 1
ATOM 5872 N N . GLU A 1 776 ? -28.181 7.273 21.554 1.00 96.25 776 GLU A N 1
ATOM 5873 C CA . GLU A 1 776 ? -27.645 6.161 22.338 1.00 96.25 776 GLU A CA 1
ATOM 5874 C C . GLU A 1 776 ? -26.281 5.750 21.763 1.00 96.25 776 GLU A C 1
ATOM 5876 O O . GLU A 1 776 ? -26.088 5.768 20.542 1.00 96.25 776 GLU A O 1
ATOM 5881 N N . VAL A 1 777 ? -25.358 5.340 22.634 1.00 97.44 777 VAL A N 1
ATOM 5882 C CA . VAL A 1 777 ? -24.174 4.556 22.252 1.00 97.44 777 VAL A CA 1
ATOM 5883 C C . VAL A 1 777 ? -24.237 3.217 22.971 1.00 97.44 777 VAL A C 1
ATOM 5885 O O . VAL A 1 777 ? -24.404 3.173 24.188 1.00 97.44 777 VAL A O 1
ATOM 5888 N N . GLN A 1 778 ? -24.075 2.126 22.234 1.00 97.19 778 GLN A N 1
ATOM 5889 C CA . GLN A 1 778 ? -23.996 0.774 22.775 1.00 97.19 778 GLN A CA 1
ATOM 5890 C C . GLN A 1 778 ? -22.610 0.197 22.488 1.00 97.19 778 GLN A C 1
ATOM 5892 O O . GLN A 1 778 ? -22.160 0.228 21.347 1.00 97.19 778 GLN A O 1
ATOM 5897 N N . VAL A 1 779 ? -21.949 -0.334 23.515 1.00 97.69 779 VAL A N 1
ATOM 5898 C CA . VAL A 1 779 ? -20.666 -1.040 23.411 1.00 97.69 779 VAL A CA 1
ATOM 5899 C C . VAL A 1 779 ? -20.886 -2.493 23.823 1.00 97.69 779 VAL A C 1
ATOM 5901 O O . VAL A 1 779 ? -21.352 -2.745 24.936 1.00 97.69 779 VAL A O 1
ATOM 5904 N N . ARG A 1 780 ? -20.572 -3.433 22.929 1.00 96.25 780 ARG A N 1
ATOM 5905 C CA . ARG A 1 780 ? -20.438 -4.869 23.204 1.00 96.25 780 ARG A CA 1
ATOM 5906 C C . ARG A 1 780 ? -18.944 -5.154 23.349 1.00 96.25 780 ARG A C 1
ATOM 5908 O O . ARG A 1 780 ? -18.210 -5.032 22.372 1.00 96.25 780 ARG A O 1
ATOM 5915 N N . TRP A 1 781 ? -18.508 -5.450 24.566 1.00 95.88 781 TRP A N 1
ATOM 5916 C CA . TRP A 1 781 ? -17.121 -5.779 24.898 1.00 95.88 781 TRP A CA 1
ATOM 5917 C C . TRP A 1 781 ? -16.793 -7.234 24.503 1.00 95.88 781 TRP A C 1
ATOM 5919 O O . TRP A 1 781 ? -17.732 -8.016 24.326 1.00 95.88 781 TRP A O 1
ATOM 5929 N N . PRO A 1 782 ? -15.503 -7.606 24.365 1.00 92.94 782 PRO A N 1
ATOM 5930 C CA . PRO A 1 782 ? -15.094 -8.956 23.951 1.00 92.94 782 PRO A CA 1
ATOM 5931 C C . PRO A 1 782 ? -15.545 -10.036 24.944 1.00 92.94 782 PRO A C 1
ATOM 5933 O O . PRO A 1 782 ? -16.023 -11.089 24.548 1.00 92.94 782 PRO A O 1
ATOM 5936 N N . ASP A 1 783 ? -15.562 -9.710 26.241 1.00 90.81 783 ASP A N 1
ATOM 5937 C CA . ASP A 1 783 ? -16.085 -10.560 27.324 1.00 90.81 783 ASP A CA 1
ATOM 5938 C C . ASP A 1 783 ? -17.624 -10.742 27.322 1.00 90.81 783 ASP A C 1
ATOM 5940 O O . ASP A 1 783 ? -18.220 -11.207 28.300 1.00 90.81 783 ASP A O 1
ATOM 5944 N N . GLY A 1 784 ? -18.299 -10.315 26.251 1.00 90.69 784 GLY A N 1
ATOM 5945 C CA . GLY A 1 784 ? -19.749 -10.359 26.088 1.00 90.69 784 GLY A CA 1
ATOM 5946 C C . GLY A 1 784 ? -20.524 -9.326 26.915 1.00 90.69 784 GLY A C 1
ATOM 5947 O O . GLY A 1 784 ? -21.758 -9.280 26.821 1.00 90.69 784 GLY A O 1
ATOM 5948 N N . GLN A 1 785 ? -19.872 -8.471 27.717 1.00 93.38 785 GLN A N 1
ATOM 5949 C CA . GLN A 1 785 ? -20.582 -7.420 28.446 1.00 93.38 785 GLN A CA 1
ATOM 5950 C C . GLN A 1 785 ? -21.147 -6.373 27.481 1.00 93.38 785 GLN A C 1
ATOM 5952 O O . GLN A 1 785 ? -20.463 -5.862 26.597 1.00 93.38 785 GLN A O 1
ATOM 5957 N N . VAL A 1 786 ? -22.404 -5.976 27.692 1.00 95.44 786 VAL A N 1
ATOM 5958 C CA . VAL A 1 786 ? -23.059 -4.924 26.904 1.00 95.44 786 VAL A CA 1
ATOM 5959 C C . VAL A 1 786 ? -23.325 -3.707 27.780 1.00 95.44 786 VAL A C 1
ATOM 5961 O O . VAL A 1 786 ? -24.040 -3.786 28.783 1.00 95.44 786 VAL A O 1
ATOM 5964 N N . LYS A 1 787 ? -22.785 -2.553 27.380 1.00 95.25 787 LYS A N 1
ATOM 5965 C CA . LYS A 1 787 ? -22.975 -1.265 28.051 1.00 95.25 787 LYS A CA 1
ATOM 5966 C C . LYS A 1 787 ? -23.707 -0.296 27.130 1.00 95.25 787 LYS A C 1
ATOM 5968 O O . LYS A 1 787 ? -23.251 -0.027 26.024 1.00 95.25 787 LYS A O 1
ATOM 5973 N N . ALA A 1 788 ? -24.826 0.247 27.600 1.00 93.88 788 ALA A N 1
ATOM 5974 C CA . ALA A 1 788 ? -25.522 1.344 26.938 1.00 93.88 788 ALA A CA 1
ATOM 5975 C C . ALA A 1 788 ? -25.232 2.664 27.663 1.00 93.88 788 ALA A C 1
ATOM 5977 O O . ALA A 1 788 ? -25.312 2.747 28.893 1.00 93.88 788 ALA A O 1
ATOM 5978 N N . TYR A 1 789 ? -24.931 3.695 26.884 1.00 92.25 789 TYR A N 1
ATOM 5979 C CA . TYR A 1 789 ? -24.799 5.082 27.299 1.00 92.25 789 TYR A CA 1
ATOM 5980 C C . TYR A 1 789 ? -25.944 5.860 26.638 1.00 92.25 789 TYR A C 1
ATOM 5982 O O . TYR A 1 789 ? -26.270 5.618 25.476 1.00 92.25 789 TYR A O 1
ATOM 5990 N N . GLY A 1 790 ? -26.592 6.750 27.395 1.00 88.44 790 GLY A N 1
ATOM 5991 C CA . GLY A 1 790 ? -27.765 7.497 26.927 1.00 88.44 790 GLY A CA 1
ATOM 5992 C C . GLY A 1 790 ? -27.425 8.594 25.914 1.00 88.44 790 GLY A C 1
ATOM 5993 O O . GLY A 1 790 ? -26.459 8.492 25.163 1.00 88.44 790 GLY A O 1
ATOM 5994 N N . ALA A 1 791 ? -28.205 9.676 25.919 1.00 92.94 791 ALA A N 1
ATOM 5995 C CA . ALA A 1 791 ? -27.939 10.806 25.037 1.00 92.94 791 ALA A CA 1
ATOM 5996 C C . ALA A 1 791 ? -26.565 11.436 25.331 1.00 92.94 791 ALA A C 1
ATOM 5998 O O . ALA A 1 791 ? -26.264 11.762 26.484 1.00 92.94 791 ALA A O 1
ATOM 5999 N N . LEU A 1 792 ? -25.751 11.616 24.288 1.00 93.81 792 LEU A N 1
ATOM 6000 C CA . LEU A 1 792 ? -24.378 12.124 24.372 1.00 93.81 792 LEU A CA 1
ATOM 6001 C C . LEU A 1 792 ? -24.141 13.261 23.357 1.00 93.81 792 LEU A C 1
ATOM 6003 O O . LEU A 1 792 ? -24.794 13.309 22.309 1.00 93.81 792 LEU A O 1
ATOM 6007 N N . PRO A 1 793 ? -23.230 14.206 23.656 1.00 91.31 793 PRO A N 1
ATOM 6008 C CA . PRO A 1 793 ? -22.910 15.315 22.762 1.00 91.31 793 PRO A CA 1
ATOM 6009 C C . PRO A 1 793 ? -22.152 14.857 21.509 1.00 91.31 793 PRO A C 1
ATOM 6011 O O . PRO A 1 793 ? -21.337 13.937 21.552 1.00 91.31 793 PRO A O 1
ATOM 6014 N N . THR A 1 794 ? -22.378 15.560 20.400 1.00 92.50 794 THR A N 1
ATOM 6015 C CA . THR A 1 794 ? -21.614 15.406 19.154 1.00 92.50 794 THR A CA 1
ATOM 6016 C C . THR A 1 794 ? -20.412 16.343 19.102 1.00 92.50 794 THR A C 1
ATOM 6018 O O . THR A 1 794 ? -20.347 17.346 19.813 1.00 92.50 794 THR A O 1
ATOM 6021 N N . GLY A 1 795 ? -19.523 16.082 18.151 1.00 90.06 795 GLY A N 1
ATOM 6022 C CA . GLY A 1 795 ? -18.451 16.975 17.737 1.00 90.06 795 GLY A CA 1
ATOM 6023 C C . GLY A 1 795 ? -17.254 16.954 18.674 1.00 90.06 795 GLY A C 1
ATOM 6024 O O . GLY A 1 795 ? -16.659 18.002 18.882 1.00 90.06 795 GLY A O 1
ATOM 6025 N N . GLN A 1 796 ? -16.948 15.814 19.299 1.00 90.12 796 GLN A N 1
ATOM 6026 C CA . GLN A 1 796 ? -15.866 15.677 20.275 1.00 90.12 796 GLN A CA 1
ATOM 6027 C C . GLN A 1 796 ? -15.361 14.230 20.390 1.00 90.12 796 GLN A C 1
ATOM 6029 O O . GLN A 1 796 ? -16.006 13.304 19.894 1.00 90.12 796 GLN A O 1
ATOM 6034 N N . LEU A 1 797 ? -14.224 14.049 21.071 1.00 92.12 797 LEU A N 1
ATOM 6035 C CA . LEU A 1 797 ? -13.706 12.737 21.460 1.00 92.12 797 LEU A CA 1
ATOM 6036 C C . LEU A 1 797 ? -14.339 12.306 22.791 1.00 92.12 797 LEU A C 1
ATOM 6038 O O . LEU A 1 797 ? -14.309 13.048 23.780 1.00 92.12 797 LEU A O 1
ATOM 6042 N N . LEU A 1 798 ? -14.887 11.094 22.816 1.00 94.62 798 LEU A N 1
ATOM 6043 C CA . LEU A 1 798 ? -15.440 10.433 23.993 1.00 94.62 798 LEU A CA 1
ATOM 6044 C C . LEU A 1 798 ? -14.554 9.244 24.373 1.00 94.62 798 LEU A C 1
ATOM 6046 O O . LEU A 1 798 ? -14.336 8.352 23.559 1.00 94.62 798 LEU A O 1
ATOM 6050 N N . ARG A 1 799 ? -14.089 9.207 25.623 1.00 95.12 799 ARG A N 1
ATOM 6051 C CA . ARG A 1 799 ? -13.444 8.030 26.219 1.00 95.12 799 ARG A CA 1
ATOM 6052 C C . ARG A 1 799 ? -14.474 7.261 27.034 1.00 95.12 799 ARG A C 1
ATOM 6054 O O . ARG A 1 799 ? -14.977 7.785 28.034 1.00 95.12 799 ARG A O 1
ATOM 6061 N N . LEU A 1 800 ? -14.811 6.053 26.590 1.00 96.44 800 LEU A N 1
ATOM 6062 C CA . LEU A 1 800 ? -15.821 5.195 27.209 1.00 96.44 800 LEU A CA 1
ATOM 6063 C C . LEU A 1 800 ? -15.132 4.068 27.981 1.00 96.44 800 LEU A C 1
ATOM 6065 O O . LEU A 1 800 ? -14.560 3.155 27.392 1.00 96.44 800 LEU A O 1
ATOM 6069 N N . HIS A 1 801 ? -15.200 4.130 29.309 1.00 94.44 801 HIS A N 1
ATOM 6070 C CA . HIS A 1 801 ? -14.669 3.077 30.166 1.00 94.44 801 HIS A CA 1
ATOM 6071 C C . HIS A 1 801 ? -15.683 1.939 30.339 1.00 94.44 801 HIS A C 1
ATOM 6073 O O . HIS A 1 801 ? -16.886 2.194 30.487 1.00 94.44 801 HIS A O 1
ATOM 6079 N N . GLN A 1 802 ? -15.196 0.697 30.418 1.00 92.88 802 GLN A N 1
ATOM 6080 C CA . GLN A 1 802 ? -16.004 -0.509 30.672 1.00 92.88 802 GLN A CA 1
ATOM 6081 C C . GLN A 1 802 ? -16.787 -0.422 32.002 1.00 92.88 802 GLN A C 1
ATOM 6083 O O . GLN A 1 802 ? -17.964 -0.800 32.083 1.00 92.88 802 GLN A O 1
ATOM 6088 N N . ASP A 1 803 ? -16.205 0.218 33.028 1.00 90.44 803 ASP A N 1
ATOM 6089 C CA . ASP A 1 803 ? -16.881 0.509 34.306 1.00 90.44 803 ASP A CA 1
ATOM 6090 C C . ASP A 1 803 ? -18.126 1.419 34.148 1.00 90.44 803 ASP A C 1
ATOM 6092 O O . ASP A 1 803 ? -19.067 1.368 34.947 1.00 90.44 803 ASP A O 1
ATOM 6096 N N . GLY A 1 804 ? -18.234 2.149 33.033 1.00 88.00 804 GLY A N 1
ATOM 6097 C CA . GLY A 1 804 ? -19.319 3.072 32.699 1.00 88.00 804 GLY A CA 1
ATOM 6098 C C . GLY A 1 804 ? -18.971 4.549 32.863 1.00 88.00 804 GLY A C 1
ATOM 6099 O O . GLY A 1 804 ? -19.841 5.389 32.631 1.00 88.00 804 GLY A O 1
ATOM 6100 N N . ARG A 1 805 ? -17.737 4.897 33.243 1.00 92.00 805 ARG A N 1
ATOM 6101 C CA . ARG A 1 805 ? -17.257 6.281 33.222 1.00 92.00 805 ARG A CA 1
ATOM 6102 C C . ARG A 1 805 ? -17.154 6.777 31.778 1.00 92.00 805 ARG A C 1
ATOM 6104 O O . ARG A 1 805 ? -16.620 6.095 30.909 1.00 92.00 805 ARG A O 1
ATOM 6111 N N . VAL A 1 806 ? -17.614 8.003 31.550 1.00 92.06 806 VAL A N 1
ATOM 6112 C CA . VAL A 1 806 ? -17.425 8.744 30.298 1.00 92.06 806 VAL A CA 1
ATOM 6113 C C . VAL A 1 806 ? -16.510 9.925 30.591 1.00 92.06 806 VAL A C 1
ATOM 6115 O O . VAL A 1 806 ? -16.761 10.669 31.541 1.00 92.06 806 VAL A O 1
ATOM 6118 N N . LEU A 1 807 ? -15.451 10.093 29.801 1.00 88.44 807 LEU A N 1
ATOM 6119 C CA . LEU A 1 807 ? -14.612 11.291 29.815 1.00 88.44 807 LEU A CA 1
ATOM 6120 C C . LEU A 1 807 ? -14.718 11.995 28.459 1.00 88.44 807 LEU A C 1
ATOM 6122 O O . LEU A 1 807 ? -14.686 11.358 27.409 1.00 88.44 807 LEU A O 1
ATOM 6126 N N . GLU A 1 808 ? -14.848 13.317 28.489 1.00 84.00 808 GLU A N 1
ATOM 6127 C CA . GLU A 1 808 ? -15.092 14.145 27.307 1.00 84.00 808 GLU A CA 1
ATOM 6128 C C . GLU A 1 808 ? -13.878 15.027 27.001 1.00 84.00 808 GLU A C 1
ATOM 6130 O O . GLU A 1 808 ? -13.411 15.771 27.868 1.00 84.00 808 GLU A O 1
ATOM 6135 N N . SER A 1 809 ? -13.404 15.000 25.754 1.00 78.44 809 SER A N 1
ATOM 6136 C CA . SER A 1 809 ? -12.363 15.900 25.253 1.00 78.44 809 SER A CA 1
ATOM 6137 C C . SER A 1 809 ? -12.912 16.721 24.090 1.00 78.44 809 SER A C 1
ATOM 6139 O O . SER A 1 809 ? -13.167 16.201 23.003 1.00 78.44 809 SER A O 1
ATOM 6141 N N . LYS A 1 810 ? -13.121 18.021 24.328 1.00 66.31 810 LYS A N 1
ATOM 6142 C CA . LYS A 1 810 ? -13.634 18.945 23.308 1.00 66.31 810 LYS A CA 1
ATOM 6143 C C . LYS A 1 810 ? -12.628 19.117 22.165 1.00 66.31 810 LYS A C 1
ATOM 6145 O O . LYS A 1 810 ? -11.427 19.187 22.439 1.00 66.31 810 LYS A O 1
ATOM 6150 N N . PRO A 1 811 ? -13.103 19.255 20.915 1.00 64.81 811 PRO A N 1
ATOM 6151 C CA . PRO A 1 811 ? -12.240 19.402 19.755 1.00 64.81 811 PRO A CA 1
ATOM 6152 C C . PRO A 1 811 ? -11.410 20.675 19.879 1.00 64.81 811 PRO A C 1
ATOM 6154 O O . PRO A 1 811 ? -11.832 21.680 20.472 1.00 64.81 811 PRO A O 1
ATOM 6157 N N . LYS A 1 812 ? -10.220 20.649 19.290 1.00 62.53 812 LYS A N 1
ATOM 6158 C CA . LYS A 1 812 ? -9.393 21.849 19.174 1.00 62.53 812 LYS A CA 1
ATOM 6159 C C . LYS A 1 812 ? -9.944 22.677 18.012 1.00 62.53 812 LYS A C 1
ATOM 6161 O O . LYS A 1 812 ? -10.455 22.147 17.033 1.00 62.53 812 LYS A O 1
ATOM 6166 N N . ALA A 1 813 ? -9.880 24.004 18.125 1.00 57.41 813 ALA A N 1
ATOM 6167 C CA . ALA A 1 813 ? -10.297 24.858 17.017 1.00 57.41 813 ALA A CA 1
ATOM 6168 C C . ALA A 1 813 ? -9.387 24.590 15.797 1.00 57.41 813 ALA A C 1
ATOM 6170 O O . ALA A 1 813 ? -8.162 24.590 15.982 1.00 57.41 813 ALA A O 1
ATOM 6171 N N . PRO A 1 814 ? -9.949 24.402 14.585 1.00 56.47 814 PRO A N 1
ATOM 6172 C CA . PRO A 1 814 ? -9.187 24.019 13.398 1.00 56.47 814 PRO A CA 1
ATOM 6173 C C . PRO A 1 814 ? -8.063 25.022 13.134 1.00 56.47 814 PRO A C 1
ATOM 6175 O O . PRO A 1 814 ? -8.284 26.242 13.106 1.00 56.47 814 PRO A O 1
ATOM 6178 N N . LYS A 1 815 ? -6.833 24.525 12.970 1.00 58.16 815 LYS A N 1
ATOM 6179 C CA . LYS A 1 815 ? -5.665 25.389 12.757 1.00 58.16 815 LYS A CA 1
ATOM 6180 C C . LYS A 1 815 ? -5.577 25.827 11.296 1.00 58.16 815 LYS A C 1
ATOM 6182 O O . LYS A 1 815 ? -5.918 25.096 10.373 1.00 58.16 815 LYS A O 1
ATOM 6187 N N . ALA A 1 816 ? -5.081 27.044 11.072 1.00 57.00 816 ALA A N 1
ATOM 6188 C CA . ALA A 1 816 ? -4.899 27.569 9.724 1.00 57.00 816 ALA A CA 1
ATOM 6189 C C . ALA A 1 816 ? -3.866 26.734 8.945 1.00 57.00 816 ALA A C 1
ATOM 6191 O O . ALA A 1 816 ? -2.682 26.709 9.289 1.00 57.00 816 ALA A O 1
ATOM 6192 N N . VAL A 1 817 ? -4.317 26.078 7.875 1.00 60.09 817 VAL A N 1
ATOM 6193 C CA . VAL A 1 817 ? -3.480 25.204 7.048 1.00 60.09 817 VAL A CA 1
ATOM 6194 C C . VAL A 1 817 ? -2.465 26.015 6.243 1.00 60.09 817 VAL A C 1
ATOM 6196 O O . VAL A 1 817 ? -2.823 26.877 5.440 1.00 60.09 817 VAL A O 1
ATOM 6199 N N . THR A 1 818 ? -1.181 25.693 6.407 1.00 59.84 818 THR A N 1
ATOM 6200 C CA . THR A 1 818 ? -0.119 26.164 5.509 1.00 59.84 818 THR A CA 1
ATOM 6201 C C . THR A 1 818 ? 0.163 25.075 4.481 1.00 59.84 818 THR A C 1
ATOM 6203 O O . THR A 1 818 ? 0.832 24.095 4.797 1.00 59.84 818 THR A O 1
ATOM 6206 N N . ARG A 1 819 ? -0.346 25.239 3.252 1.00 61.91 819 ARG A N 1
ATOM 6207 C CA . ARG A 1 819 ? -0.084 24.294 2.151 1.00 61.91 819 ARG A CA 1
ATOM 6208 C C . ARG A 1 819 ? 1.419 24.110 1.935 1.00 61.91 819 ARG A C 1
ATOM 6210 O O . ARG A 1 819 ? 2.162 25.097 1.861 1.00 61.91 819 ARG A O 1
ATOM 6217 N N . SER A 1 820 ? 1.849 22.863 1.753 1.00 59.41 820 SER A N 1
ATOM 6218 C CA . SER A 1 820 ? 3.191 22.559 1.260 1.00 59.41 820 SER A CA 1
ATOM 6219 C C . SER A 1 820 ? 3.436 23.279 -0.073 1.00 59.41 820 SER A C 1
ATOM 6221 O O . SER A 1 820 ? 2.562 23.353 -0.940 1.00 59.41 820 SER A O 1
ATOM 6223 N N . LYS A 1 821 ? 4.661 23.772 -0.292 1.00 56.19 821 LYS A N 1
ATOM 6224 C CA . LYS A 1 821 ? 5.124 23.980 -1.672 1.00 56.19 821 LYS A CA 1
ATOM 6225 C C . LYS A 1 821 ? 5.273 22.604 -2.310 1.00 56.19 821 LYS A C 1
ATOM 6227 O O . LYS A 1 821 ? 5.906 21.754 -1.689 1.00 56.19 821 LYS A O 1
ATOM 6232 N N . VAL A 1 822 ? 4.753 22.450 -3.531 1.00 56.41 822 VAL A N 1
ATOM 6233 C CA . VAL A 1 822 ? 4.818 21.216 -4.331 1.00 56.41 822 VAL A CA 1
ATOM 6234 C C . VAL A 1 822 ? 6.190 20.560 -4.189 1.00 56.41 822 VAL A C 1
ATOM 6236 O O . VAL A 1 822 ? 7.215 21.178 -4.497 1.00 56.41 822 VAL A O 1
ATOM 6239 N N . ILE A 1 823 ? 6.191 19.322 -3.698 1.00 53.97 823 ILE A N 1
ATOM 6240 C CA . ILE A 1 823 ? 7.375 18.466 -3.660 1.00 53.97 823 ILE A CA 1
ATOM 6241 C C . ILE A 1 823 ? 7.889 18.324 -5.104 1.00 53.97 823 ILE A C 1
ATOM 6243 O O . ILE A 1 823 ? 7.088 17.974 -5.970 1.00 53.97 823 ILE A O 1
ATOM 6247 N N . PRO A 1 824 ? 9.169 18.624 -5.406 1.00 51.88 824 PRO A N 1
ATOM 6248 C CA . PRO A 1 824 ? 9.663 18.587 -6.780 1.00 51.88 824 PRO A CA 1
ATOM 6249 C C . PRO A 1 824 ? 9.468 17.211 -7.427 1.00 51.88 824 PRO A C 1
ATOM 6251 O O . PRO A 1 824 ? 10.075 16.229 -7.002 1.00 51.88 824 PRO A O 1
ATOM 6254 N N . GLU A 1 825 ? 8.642 17.155 -8.474 1.00 45.66 825 GLU A N 1
ATOM 6255 C CA . GLU A 1 825 ? 8.481 15.962 -9.306 1.00 45.66 825 GLU A CA 1
ATOM 6256 C C . GLU A 1 825 ? 9.838 15.563 -9.912 1.00 45.66 825 GLU A C 1
ATOM 6258 O O . GLU A 1 825 ? 10.561 16.401 -10.455 1.00 45.66 825 GLU A O 1
ATOM 6263 N N . GLY A 1 826 ? 10.176 14.273 -9.855 1.00 47.28 826 GLY A N 1
ATOM 6264 C CA . GLY A 1 826 ? 11.316 13.736 -10.597 1.00 47.28 826 GLY A CA 1
ATOM 6265 C C . GLY A 1 826 ? 12.701 14.046 -10.021 1.00 47.28 826 GLY A C 1
ATOM 6266 O O . GLY A 1 826 ? 13.644 14.222 -10.795 1.00 47.28 826 GLY A O 1
ATOM 6267 N N . LEU A 1 827 ? 12.868 14.036 -8.692 1.00 47.88 827 LEU A N 1
ATOM 6268 C CA . LEU A 1 827 ? 14.184 13.820 -8.073 1.00 47.88 827 LEU A CA 1
ATOM 6269 C C . LEU A 1 827 ? 14.724 12.435 -8.467 1.00 47.88 827 LEU A C 1
ATOM 6271 O O . LEU A 1 827 ? 14.595 11.471 -7.721 1.00 47.88 827 LEU A O 1
ATOM 6275 N N . ARG A 1 828 ? 15.339 12.334 -9.649 1.00 49.00 828 ARG A N 1
ATOM 6276 C CA . ARG A 1 828 ? 16.091 11.150 -10.076 1.00 49.00 828 ARG A CA 1
ATOM 6277 C C . ARG A 1 828 ? 17.384 11.081 -9.263 1.00 49.00 828 ARG A C 1
ATOM 6279 O O . ARG A 1 828 ? 18.231 11.958 -9.441 1.00 49.00 828 ARG A O 1
ATOM 6286 N N . PRO A 1 829 ? 17.602 10.067 -8.409 1.00 48.97 829 PRO A N 1
ATOM 6287 C CA . PRO A 1 829 ? 18.939 9.797 -7.922 1.00 48.97 829 PRO A CA 1
ATOM 6288 C C . PRO A 1 829 ? 19.789 9.319 -9.085 1.00 48.97 829 PRO A C 1
ATOM 6290 O O . PRO A 1 829 ? 19.436 8.349 -9.757 1.00 48.97 829 PRO A O 1
ATOM 6293 N N . VAL A 1 830 ? 20.958 9.919 -9.243 1.00 54.28 830 VAL A N 1
ATOM 6294 C CA . VAL A 1 830 ? 22.096 9.166 -9.757 1.00 54.28 830 VAL A CA 1
ATOM 6295 C C . VAL A 1 830 ? 22.714 8.416 -8.575 1.00 54.28 830 VAL A C 1
ATOM 6297 O O . VAL A 1 830 ? 22.737 8.917 -7.446 1.00 54.28 830 VAL A O 1
ATOM 6300 N N . ARG A 1 831 ? 23.178 7.187 -8.821 1.00 67.12 831 ARG A N 1
ATOM 6301 C CA . ARG A 1 831 ? 23.873 6.299 -7.868 1.00 67.12 831 ARG A CA 1
ATOM 6302 C C . ARG A 1 831 ? 25.302 6.824 -7.607 1.00 67.12 831 ARG A C 1
ATOM 6304 O O . ARG A 1 831 ? 26.279 6.105 -7.735 1.00 67.12 831 ARG A O 1
ATOM 6311 N N . SER A 1 832 ? 25.427 8.115 -7.289 1.00 74.31 832 SER A N 1
ATOM 6312 C CA . SER A 1 832 ? 26.698 8.850 -7.335 1.00 74.31 832 SER A CA 1
ATOM 6313 C C . SER A 1 832 ? 27.571 8.712 -6.096 1.00 74.31 832 SER A C 1
ATOM 6315 O O . SER A 1 832 ? 28.772 8.940 -6.187 1.00 74.31 832 SER A O 1
ATOM 6317 N N . ARG A 1 833 ? 27.003 8.282 -4.967 1.00 82.88 833 ARG A N 1
ATOM 6318 C CA . ARG A 1 833 ? 27.720 7.931 -3.736 1.00 82.88 833 ARG A CA 1
ATOM 6319 C C . ARG A 1 833 ? 27.033 6.736 -3.083 1.00 82.88 833 ARG A C 1
ATOM 6321 O O . ARG A 1 833 ? 25.823 6.776 -2.868 1.00 82.88 833 ARG A O 1
ATOM 6328 N N . VAL A 1 834 ? 27.815 5.713 -2.758 1.00 81.38 834 VAL A N 1
ATOM 6329 C CA . VAL A 1 834 ? 27.404 4.487 -2.068 1.00 81.38 834 VAL A CA 1
ATOM 6330 C C . VAL A 1 834 ? 28.383 4.237 -0.914 1.00 81.38 834 VAL A C 1
ATOM 6332 O O . VAL A 1 834 ? 29.439 3.637 -1.127 1.00 81.38 834 VAL A O 1
ATOM 6335 N N . PRO A 1 835 ? 28.113 4.752 0.297 1.00 78.00 835 PRO A N 1
ATOM 6336 C CA . PRO A 1 835 ? 28.824 4.316 1.491 1.00 78.00 835 PRO A CA 1
ATOM 6337 C C . PRO A 1 835 ? 28.488 2.857 1.820 1.00 78.00 835 PRO A C 1
ATOM 6339 O O . PRO A 1 835 ? 27.357 2.410 1.619 1.00 78.00 835 PRO A O 1
ATOM 6342 N N . LEU A 1 836 ? 29.467 2.126 2.350 1.00 76.38 836 LEU A N 1
ATOM 6343 C CA . LEU A 1 836 ? 29.268 0.768 2.842 1.00 76.38 836 LEU A CA 1
ATOM 6344 C C . LEU A 1 836 ? 29.051 0.806 4.357 1.00 76.38 836 LEU A C 1
ATOM 6346 O O . LEU A 1 836 ? 29.834 1.420 5.087 1.00 76.38 836 LEU A O 1
ATOM 6350 N N . LEU A 1 837 ? 27.990 0.147 4.828 1.00 68.06 837 LEU A N 1
ATOM 6351 C CA . LEU A 1 837 ? 27.646 0.094 6.252 1.00 68.06 837 LEU A CA 1
ATOM 6352 C C . LEU A 1 837 ? 28.768 -0.571 7.062 1.00 68.06 837 LEU A C 1
ATOM 6354 O O . LEU A 1 837 ? 29.308 0.015 8.001 1.00 68.06 837 LEU A O 1
ATOM 6358 N N . VAL A 1 838 ? 29.156 -1.769 6.622 1.00 69.00 838 VAL A N 1
ATOM 6359 C CA . VAL A 1 838 ? 30.329 -2.531 7.065 1.00 69.00 838 VAL A CA 1
ATOM 6360 C C . VAL A 1 838 ? 31.442 -2.293 6.043 1.00 69.00 838 VAL A C 1
ATOM 6362 O O . VAL A 1 838 ? 31.181 -2.382 4.846 1.00 69.00 838 VAL A O 1
ATOM 6365 N N . THR A 1 839 ? 32.679 -2.003 6.447 1.00 76.81 839 THR A N 1
ATOM 6366 C CA . THR A 1 839 ? 33.769 -1.812 5.469 1.00 76.81 839 THR A CA 1
ATOM 6367 C C . THR A 1 839 ? 34.278 -3.159 4.953 1.00 76.81 839 THR A C 1
ATOM 6369 O O . THR A 1 839 ? 34.477 -4.078 5.745 1.00 76.81 839 THR A O 1
ATOM 6372 N N . ILE A 1 840 ? 34.493 -3.297 3.639 1.00 78.44 840 ILE A N 1
ATOM 6373 C CA . ILE A 1 840 ? 34.972 -4.557 3.042 1.00 78.44 840 ILE A CA 1
ATOM 6374 C C . ILE A 1 840 ? 36.504 -4.603 3.146 1.00 78.44 840 ILE A C 1
ATOM 6376 O O . ILE A 1 840 ? 37.163 -3.704 2.613 1.00 78.44 840 ILE A O 1
ATOM 6380 N N . PRO A 1 841 ? 37.106 -5.621 3.779 1.00 81.69 841 PRO A N 1
ATOM 6381 C CA . PRO A 1 841 ? 38.556 -5.776 3.797 1.00 81.69 841 PRO A CA 1
ATOM 6382 C C . PRO A 1 841 ? 39.076 -6.050 2.377 1.00 81.69 841 PRO A C 1
ATOM 6384 O O . PRO A 1 841 ? 38.640 -6.980 1.702 1.00 81.69 841 PRO A O 1
ATOM 6387 N N . TRP A 1 842 ? 39.999 -5.216 1.894 1.00 87.81 842 TRP A N 1
ATOM 6388 C CA . TRP A 1 842 ? 40.538 -5.321 0.532 1.00 87.81 842 TRP A CA 1
ATOM 6389 C C . TRP A 1 842 ? 42.010 -4.891 0.472 1.00 87.81 842 TRP A C 1
ATOM 6391 O O . TRP A 1 842 ? 42.458 -4.226 -0.469 1.00 87.81 842 TRP A O 1
ATOM 6401 N N . SER A 1 843 ? 42.764 -5.225 1.522 1.00 86.00 843 SER A N 1
ATOM 6402 C CA . SER A 1 843 ? 44.167 -4.838 1.676 1.00 86.00 843 SER A CA 1
ATOM 6403 C C . SER A 1 843 ? 45.080 -5.629 0.729 1.00 86.00 843 SER A C 1
ATOM 6405 O O . SER A 1 843 ? 44.778 -6.753 0.330 1.00 86.00 843 SER A O 1
ATOM 6407 N N . GLY A 1 844 ? 46.214 -5.047 0.335 1.00 85.38 844 GLY A N 1
ATOM 6408 C CA . GLY A 1 844 ? 47.205 -5.737 -0.496 1.00 85.38 844 GLY A CA 1
ATOM 6409 C C . GLY A 1 844 ? 46.908 -5.780 -2.003 1.00 85.38 844 GLY A C 1
ATOM 6410 O O . GLY A 1 844 ? 47.701 -6.367 -2.747 1.00 85.38 844 GLY A O 1
ATOM 6411 N N . TRP A 1 845 ? 45.838 -5.140 -2.494 1.00 90.88 845 TRP A N 1
ATOM 6412 C CA . TRP A 1 845 ? 45.553 -5.053 -3.932 1.00 90.88 845 TRP A CA 1
ATOM 6413 C C . TRP A 1 845 ? 46.615 -4.201 -4.630 1.00 90.88 845 TRP A C 1
ATOM 6415 O O . TRP A 1 845 ? 46.711 -2.996 -4.406 1.00 90.88 845 TRP A O 1
ATOM 6425 N N . LYS A 1 846 ? 47.432 -4.837 -5.476 1.00 90.69 846 LYS A N 1
ATOM 6426 C CA . LYS A 1 846 ? 48.536 -4.195 -6.203 1.00 90.69 846 LYS A CA 1
ATOM 6427 C C . LYS A 1 846 ? 48.016 -3.413 -7.411 1.00 90.69 846 LYS A C 1
ATOM 6429 O O . LYS A 1 846 ? 47.841 -3.969 -8.491 1.00 90.69 846 LYS A O 1
ATOM 6434 N N . LEU A 1 847 ? 47.819 -2.114 -7.222 1.00 92.12 847 LEU A N 1
ATOM 6435 C CA . LEU A 1 847 ? 47.420 -1.164 -8.256 1.00 92.12 847 LEU A CA 1
ATOM 6436 C C . LEU A 1 847 ? 48.641 -0.756 -9.109 1.00 92.12 847 LEU A C 1
ATOM 6438 O O . LEU A 1 847 ? 49.662 -0.346 -8.543 1.00 92.12 847 LEU A O 1
ATOM 6442 N N . PRO A 1 848 ? 48.586 -0.875 -10.450 1.00 92.38 848 PRO A N 1
ATOM 6443 C CA . PRO A 1 848 ? 49.739 -0.660 -11.330 1.00 92.38 848 PRO A CA 1
ATOM 6444 C C . PRO A 1 848 ? 50.117 0.821 -11.460 1.00 92.38 848 PRO A C 1
ATOM 6446 O O . PRO A 1 848 ? 49.252 1.689 -11.415 1.00 92.38 848 PRO A O 1
ATOM 6449 N N . ARG A 1 849 ? 51.395 1.125 -11.716 1.00 91.38 849 ARG A N 1
ATOM 6450 C CA . ARG A 1 849 ? 51.888 2.477 -12.042 1.00 91.38 849 ARG A CA 1
ATOM 6451 C C . ARG A 1 849 ? 52.554 2.542 -13.418 1.00 91.38 849 ARG A C 1
ATOM 6453 O O . ARG A 1 849 ? 53.018 1.536 -13.951 1.00 91.38 849 ARG A O 1
ATOM 6460 N N . PHE A 1 850 ? 52.633 3.741 -14.003 1.00 88.44 850 PHE A N 1
ATOM 6461 C CA . PHE A 1 850 ? 53.262 3.947 -15.323 1.00 88.44 850 PHE A CA 1
ATOM 6462 C C . PHE A 1 850 ? 54.776 3.695 -15.370 1.00 88.44 850 PHE A C 1
ATOM 6464 O O . PHE A 1 850 ? 55.314 3.505 -16.459 1.00 88.44 850 PHE A O 1
ATOM 6471 N N . ASP A 1 851 ? 55.456 3.698 -14.224 1.00 87.62 851 ASP A N 1
ATOM 6472 C CA . ASP A 1 851 ? 56.882 3.374 -14.094 1.00 87.62 851 ASP A CA 1
ATOM 6473 C C . ASP A 1 851 ? 57.162 1.856 -14.057 1.00 87.62 851 ASP A C 1
ATOM 6475 O O . ASP A 1 851 ? 58.319 1.442 -13.995 1.00 87.62 851 ASP A O 1
ATOM 6479 N N . GLY A 1 852 ? 56.116 1.022 -14.117 1.00 85.00 852 GLY A N 1
ATOM 6480 C CA . GLY A 1 852 ? 56.204 -0.436 -14.015 1.00 85.00 852 GLY A CA 1
ATOM 6481 C C . GLY A 1 852 ? 56.188 -0.972 -12.579 1.00 85.00 852 GLY A C 1
ATOM 6482 O O . GLY A 1 852 ? 56.291 -2.183 -12.390 1.00 85.00 852 GLY A O 1
ATOM 6483 N N . THR A 1 853 ? 56.048 -0.105 -11.572 1.00 91.62 853 THR A N 1
ATOM 6484 C CA . THR A 1 853 ? 55.852 -0.501 -10.170 1.00 91.62 853 THR A CA 1
ATOM 6485 C C . THR A 1 853 ? 54.361 -0.650 -9.830 1.00 91.62 853 THR A C 1
ATOM 6487 O O . THR A 1 853 ? 53.486 -0.527 -10.690 1.00 91.62 853 THR A O 1
ATOM 6490 N N . SER A 1 854 ? 54.048 -0.939 -8.565 1.00 90.88 854 SER A N 1
ATOM 6491 C CA . SER A 1 854 ? 52.675 -1.001 -8.052 1.00 90.88 854 SER A CA 1
ATOM 6492 C C . SER A 1 854 ? 52.590 -0.449 -6.632 1.00 90.88 854 SER A C 1
ATOM 6494 O O . SER A 1 854 ? 53.532 -0.622 -5.859 1.00 90.88 854 SER A O 1
ATOM 6496 N N . VAL A 1 855 ? 51.447 0.128 -6.260 1.00 91.25 855 VAL A N 1
ATOM 6497 C CA . VAL A 1 855 ? 51.105 0.475 -4.869 1.00 91.25 855 VAL A CA 1
ATOM 6498 C C . VAL A 1 855 ? 50.046 -0.493 -4.345 1.00 91.25 855 VAL A C 1
ATOM 6500 O O . VAL A 1 855 ? 49.171 -0.894 -5.104 1.00 91.25 855 VAL A O 1
ATOM 6503 N N . ALA A 1 856 ? 50.129 -0.898 -3.078 1.00 90.44 856 ALA A N 1
ATOM 6504 C CA . ALA A 1 856 ? 49.122 -1.757 -2.465 1.00 90.44 856 ALA A CA 1
ATOM 6505 C C . ALA A 1 856 ? 48.063 -0.923 -1.725 1.00 90.44 856 ALA A C 1
ATOM 6507 O O . ALA A 1 856 ? 48.394 0.066 -1.066 1.00 90.44 856 ALA A O 1
ATOM 6508 N N . THR A 1 857 ? 46.796 -1.332 -1.789 1.00 90.69 857 THR A N 1
ATOM 6509 C CA . THR A 1 857 ? 45.765 -0.834 -0.863 1.00 90.69 857 THR A CA 1
ATOM 6510 C C . THR A 1 857 ? 46.176 -1.138 0.583 1.00 90.69 857 THR A C 1
ATOM 6512 O O . THR A 1 857 ? 46.690 -2.220 0.875 1.00 90.69 857 THR A O 1
ATOM 6515 N N . GLY A 1 858 ? 46.009 -0.168 1.487 1.00 84.50 858 GLY A N 1
ATOM 6516 C CA . GLY A 1 858 ? 46.432 -0.291 2.890 1.00 84.50 858 GLY A CA 1
ATOM 6517 C C . GLY A 1 858 ? 47.941 -0.179 3.146 1.00 84.50 858 GLY A C 1
ATOM 6518 O O . GLY A 1 858 ? 48.374 -0.352 4.279 1.00 84.50 858 GLY A O 1
ATOM 6519 N N . SER A 1 859 ? 48.767 0.124 2.132 1.00 87.44 859 SER A N 1
ATOM 6520 C CA . SER A 1 859 ? 50.207 0.391 2.318 1.00 87.44 859 SER A CA 1
ATOM 6521 C C . SER A 1 859 ? 50.556 1.887 2.319 1.00 87.44 859 SER A C 1
ATOM 6523 O O . SER A 1 859 ? 51.692 2.262 2.016 1.00 87.44 859 SER A O 1
ATOM 6525 N N . THR A 1 860 ? 49.576 2.753 2.574 1.00 84.31 860 THR A N 1
ATOM 6526 C CA . THR A 1 860 ? 49.712 4.215 2.590 1.00 84.31 860 THR A CA 1
ATOM 6527 C C . THR A 1 860 ? 49.618 4.771 4.007 1.00 84.31 860 THR A C 1
ATOM 6529 O O . THR A 1 860 ? 49.036 4.151 4.888 1.00 84.31 860 THR A O 1
ATOM 6532 N N . ALA A 1 861 ? 50.197 5.952 4.245 1.00 85.56 861 ALA A N 1
ATOM 6533 C CA . ALA A 1 861 ? 50.199 6.565 5.577 1.00 85.56 861 ALA A CA 1
ATOM 6534 C C . ALA A 1 861 ? 48.834 7.169 5.970 1.00 85.56 861 ALA A C 1
ATOM 6536 O O . ALA A 1 861 ? 48.620 7.498 7.134 1.00 85.56 861 ALA A O 1
ATOM 6537 N N . GLY A 1 862 ? 47.937 7.339 4.999 1.00 89.44 862 GLY A N 1
ATOM 6538 C CA . GLY A 1 862 ? 46.560 7.783 5.176 1.00 89.44 862 GLY A CA 1
ATOM 6539 C C . GLY A 1 862 ? 45.627 7.146 4.135 1.00 89.44 862 GLY A C 1
ATOM 6540 O O . GLY A 1 862 ? 46.049 6.231 3.413 1.00 89.44 862 GLY A O 1
ATOM 6541 N N . PRO A 1 863 ? 44.362 7.599 4.058 1.00 92.69 863 PRO A N 1
ATOM 6542 C CA . PRO A 1 863 ? 43.346 7.013 3.189 1.00 92.69 863 PRO A CA 1
ATOM 6543 C C . PRO A 1 863 ? 43.679 7.185 1.701 1.00 92.69 863 PRO A C 1
ATOM 6545 O O . PRO A 1 863 ? 44.392 8.110 1.297 1.00 92.69 863 PRO A O 1
ATOM 6548 N N . MET A 1 864 ? 43.140 6.289 0.874 1.00 93.62 864 MET A N 1
ATOM 6549 C CA . MET A 1 864 ? 43.423 6.213 -0.558 1.00 93.62 864 MET A CA 1
ATOM 6550 C C . MET A 1 864 ? 42.141 6.290 -1.391 1.00 93.62 864 MET A C 1
ATOM 6552 O O . MET A 1 864 ? 41.198 5.542 -1.156 1.00 93.62 864 MET A O 1
ATOM 6556 N N . ALA A 1 865 ? 42.141 7.122 -2.433 1.00 95.00 865 ALA A N 1
ATOM 6557 C CA . ALA A 1 865 ? 41.134 7.089 -3.489 1.00 95.00 865 ALA A CA 1
ATOM 6558 C C . ALA A 1 865 ? 41.717 6.523 -4.786 1.00 95.00 865 ALA A C 1
ATOM 6560 O O . ALA A 1 865 ? 42.578 7.138 -5.424 1.00 95.00 865 ALA A O 1
ATOM 6561 N N . LEU A 1 866 ? 41.204 5.372 -5.206 1.00 96.06 866 LEU A N 1
ATOM 6562 C CA . LEU A 1 866 ? 41.400 4.833 -6.547 1.00 96.06 866 LEU A CA 1
ATOM 6563 C C . LEU A 1 866 ? 40.391 5.510 -7.483 1.00 96.06 866 LEU A C 1
ATOM 6565 O O . LEU A 1 866 ? 39.188 5.322 -7.330 1.00 96.06 866 LEU A O 1
ATOM 6569 N N . VAL A 1 867 ? 40.873 6.301 -8.443 1.00 96.06 867 VAL A N 1
ATOM 6570 C CA . VAL A 1 867 ? 40.044 7.053 -9.400 1.00 96.06 867 VAL A CA 1
ATOM 6571 C C . VAL A 1 867 ? 40.142 6.373 -10.762 1.00 96.06 867 VAL A C 1
ATOM 6573 O O . VAL A 1 867 ? 41.096 6.610 -11.503 1.00 96.06 867 VAL A O 1
ATOM 6576 N N . ALA A 1 868 ? 39.178 5.519 -11.099 1.00 95.50 868 ALA A N 1
ATOM 6577 C CA . ALA A 1 868 ? 39.073 4.933 -12.427 1.00 95.50 868 ALA A CA 1
ATOM 6578 C C . ALA A 1 868 ? 38.424 5.929 -13.405 1.00 95.50 868 ALA A C 1
ATOM 6580 O O . ALA A 1 868 ? 37.359 6.494 -13.139 1.00 95.50 868 ALA A O 1
ATOM 6581 N N . TRP A 1 869 ? 39.098 6.171 -14.530 1.00 93.75 869 TRP A N 1
ATOM 6582 C CA . TRP A 1 869 ? 38.761 7.217 -15.503 1.00 93.75 869 TRP A CA 1
ATOM 6583 C C . TRP A 1 869 ? 39.130 6.788 -16.929 1.00 93.75 869 TRP A C 1
ATOM 6585 O O . TRP A 1 869 ? 39.849 5.800 -17.110 1.00 93.75 869 TRP A O 1
ATOM 6595 N N . ALA A 1 870 ? 38.677 7.530 -17.945 1.00 91.12 870 ALA A N 1
ATOM 6596 C CA . ALA A 1 870 ? 39.057 7.250 -19.330 1.00 91.12 870 ALA A CA 1
ATOM 6597 C C . ALA A 1 870 ? 39.251 8.498 -20.206 1.00 91.12 870 ALA A C 1
ATOM 6599 O O . ALA A 1 870 ? 38.671 9.551 -19.967 1.00 91.12 870 ALA A O 1
ATOM 6600 N N . GLY A 1 871 ? 40.045 8.381 -21.272 1.00 86.75 871 GLY A N 1
ATOM 6601 C CA . GLY A 1 871 ? 40.330 9.477 -22.212 1.00 86.75 871 GLY A CA 1
ATOM 6602 C C . GLY A 1 871 ? 39.173 9.884 -23.108 1.00 86.75 871 GLY A C 1
ATOM 6603 O O . GLY A 1 871 ? 39.137 11.010 -23.608 1.00 86.75 871 GLY A O 1
ATOM 6604 N N . TRP A 1 872 ? 38.256 8.948 -23.332 1.00 86.69 872 TRP A N 1
ATOM 6605 C CA . TRP A 1 872 ? 37.028 9.136 -24.099 1.00 86.69 872 TRP A CA 1
ATOM 6606 C C . TRP A 1 872 ? 35.872 9.698 -23.258 1.00 86.69 872 TRP A C 1
ATOM 6608 O O . TRP A 1 872 ? 34.840 10.039 -23.829 1.00 86.69 872 TRP A O 1
ATOM 6618 N N . ASP A 1 873 ? 36.044 9.817 -21.938 1.00 89.38 873 ASP A N 1
ATOM 6619 C CA . ASP A 1 873 ? 35.015 10.255 -20.996 1.00 89.38 873 ASP A CA 1
ATOM 6620 C C . ASP A 1 873 ? 35.363 11.627 -20.390 1.00 89.38 873 ASP A C 1
ATOM 6622 O O . ASP A 1 873 ? 36.324 11.779 -19.634 1.00 89.38 873 ASP A O 1
ATOM 6626 N N . ASP A 1 874 ? 34.600 12.663 -20.740 1.00 90.06 874 ASP A N 1
ATOM 6627 C CA . ASP A 1 874 ? 34.877 14.024 -20.267 1.00 90.06 874 ASP A CA 1
ATOM 6628 C C . ASP A 1 874 ? 34.575 14.260 -18.765 1.00 90.06 874 ASP A C 1
ATOM 6630 O O . ASP A 1 874 ? 35.397 14.938 -18.133 1.00 90.06 874 ASP A O 1
ATOM 6634 N N . PRO A 1 875 ? 33.508 13.694 -18.153 1.00 91.88 875 PRO A N 1
ATOM 6635 C CA . PRO A 1 875 ? 33.255 13.786 -16.709 1.00 91.88 875 PRO A CA 1
ATOM 6636 C C . PRO A 1 875 ? 34.407 13.259 -15.842 1.00 91.88 875 PRO A C 1
ATOM 6638 O O . PRO A 1 875 ? 34.907 13.981 -14.976 1.00 91.88 875 PRO A O 1
ATOM 6641 N N . SER A 1 876 ? 34.918 12.050 -16.096 1.00 92.62 876 SER A N 1
ATOM 6642 C CA . SER A 1 876 ? 36.016 11.482 -15.298 1.00 92.62 876 SER A CA 1
ATOM 6643 C C . SER A 1 876 ? 37.328 12.246 -15.478 1.00 92.62 876 SER A C 1
ATOM 6645 O O . SER A 1 876 ? 38.071 12.450 -14.514 1.00 92.62 876 SER A O 1
ATOM 6647 N N . ARG A 1 877 ? 37.586 12.776 -16.681 1.00 91.56 877 ARG A N 1
ATOM 6648 C CA . ARG A 1 877 ? 38.711 13.691 -16.938 1.00 91.56 877 ARG A CA 1
ATOM 6649 C C . ARG A 1 877 ? 38.558 15.027 -16.219 1.00 91.56 877 ARG A C 1
ATOM 6651 O O . ARG A 1 877 ? 39.571 15.632 -15.864 1.00 91.56 877 ARG A O 1
ATOM 6658 N N . GLN A 1 878 ? 37.335 15.526 -16.044 1.00 93.25 878 GLN A N 1
ATOM 6659 C CA . GLN A 1 878 ? 37.068 16.723 -15.250 1.00 93.25 878 GLN A CA 1
ATOM 6660 C C . GLN A 1 878 ? 37.330 16.454 -13.768 1.00 93.25 878 GLN A C 1
ATOM 6662 O O . GLN A 1 878 ? 38.163 17.154 -13.191 1.00 93.25 878 GLN A O 1
ATOM 6667 N N . LEU A 1 879 ? 36.736 15.402 -13.198 1.00 94.38 879 LEU A N 1
ATOM 6668 C CA . LEU A 1 879 ? 36.950 15.012 -11.802 1.00 94.38 879 LEU A CA 1
ATOM 6669 C C . LEU A 1 879 ? 38.441 14.829 -11.477 1.00 94.38 879 LEU A C 1
ATOM 6671 O O . LEU A 1 879 ? 38.921 15.326 -10.460 1.00 94.38 879 LEU A O 1
ATOM 6675 N N . LEU A 1 880 ? 39.198 14.176 -12.365 1.00 93.38 880 LEU A N 1
ATOM 6676 C CA . LEU A 1 880 ? 40.640 13.977 -12.206 1.00 93.38 880 LEU A CA 1
ATOM 6677 C C . LEU A 1 880 ? 41.417 15.304 -12.105 1.00 93.38 880 LEU A C 1
ATOM 6679 O O . LEU A 1 880 ? 42.325 15.426 -11.282 1.00 93.38 880 LEU A O 1
ATOM 6683 N N . ARG A 1 881 ? 41.063 16.307 -12.923 1.00 92.56 881 ARG A N 1
ATOM 6684 C CA . ARG A 1 881 ? 41.674 17.649 -12.863 1.00 92.56 881 ARG A CA 1
ATOM 6685 C C . ARG A 1 881 ? 41.262 18.406 -11.605 1.00 92.56 881 ARG A C 1
ATOM 6687 O O . ARG A 1 881 ? 42.102 19.070 -11.008 1.00 92.56 881 ARG A O 1
ATOM 6694 N N . GLU A 1 882 ? 39.995 18.312 -11.209 1.00 94.88 882 GLU A N 1
ATOM 6695 C CA . GLU A 1 882 ? 39.479 18.964 -10.003 1.00 94.88 882 GLU A CA 1
ATOM 6696 C C . GLU A 1 882 ? 40.136 18.412 -8.735 1.00 94.88 882 GLU A C 1
ATOM 6698 O O . GLU A 1 882 ? 40.571 19.196 -7.898 1.00 94.88 882 GLU A O 1
ATOM 6703 N N . LEU A 1 883 ? 40.279 17.087 -8.620 1.00 93.94 883 LEU A N 1
ATOM 6704 C CA . LEU A 1 883 ? 40.996 16.440 -7.518 1.00 93.94 883 LEU A CA 1
ATOM 6705 C C . LEU A 1 883 ? 42.487 16.807 -7.517 1.00 93.94 883 LEU A C 1
ATOM 6707 O O . LEU A 1 883 ? 43.025 17.182 -6.479 1.00 93.94 883 LEU A O 1
ATOM 6711 N N . GLY A 1 884 ? 43.148 16.768 -8.678 1.00 91.50 884 GLY A N 1
ATOM 6712 C CA . GLY A 1 884 ? 44.557 17.152 -8.811 1.00 91.50 884 GLY A CA 1
ATOM 6713 C C . GLY A 1 884 ? 44.850 18.609 -8.423 1.00 91.50 884 GLY A C 1
ATOM 6714 O O . GLY A 1 884 ? 45.896 18.908 -7.848 1.00 91.50 884 GLY A O 1
ATOM 6715 N N . ALA A 1 885 ? 43.893 19.517 -8.639 1.00 93.44 885 ALA A N 1
ATOM 6716 C CA . ALA A 1 885 ? 43.988 20.915 -8.217 1.00 93.44 885 ALA A CA 1
ATOM 6717 C C . ALA A 1 885 ? 43.913 21.125 -6.687 1.00 93.44 885 ALA A C 1
ATOM 6719 O O . ALA A 1 885 ? 44.146 22.236 -6.218 1.00 93.44 885 ALA A O 1
ATOM 6720 N N . GLN A 1 886 ? 43.606 20.089 -5.897 1.00 93.94 886 GLN A N 1
ATOM 6721 C CA . GLN A 1 886 ? 43.445 20.162 -4.436 1.00 93.94 886 GLN A CA 1
ATOM 6722 C C . GLN A 1 886 ? 44.714 19.726 -3.674 1.00 93.94 886 GLN A C 1
ATOM 6724 O O . GLN A 1 886 ? 44.632 19.323 -2.515 1.00 93.94 886 GLN A O 1
ATOM 6729 N N . GLY A 1 887 ? 45.894 19.810 -4.303 1.00 87.69 887 GLY A N 1
ATOM 6730 C CA . GLY A 1 887 ? 47.170 19.303 -3.775 1.00 87.69 887 GLY A CA 1
ATOM 6731 C C . GLY A 1 887 ? 47.514 19.718 -2.337 1.00 87.69 887 GLY A C 1
ATOM 6732 O O . GLY A 1 887 ? 47.940 18.873 -1.554 1.00 87.69 887 GLY A O 1
ATOM 6733 N N . GLU A 1 888 ? 47.278 20.977 -1.951 1.00 88.75 888 GLU A N 1
ATOM 6734 C CA . GLU A 1 888 ? 47.514 21.446 -0.572 1.00 88.75 888 GLU A CA 1
ATOM 6735 C C . GLU A 1 888 ? 46.598 20.750 0.447 1.00 88.75 888 GLU A C 1
ATOM 6737 O O . GLU A 1 888 ? 47.043 20.349 1.521 1.00 88.75 888 GLU A O 1
ATOM 6742 N N . ARG A 1 889 ? 45.323 20.559 0.089 1.00 90.50 889 ARG A N 1
ATOM 6743 C CA . ARG A 1 889 ? 44.304 19.913 0.927 1.00 90.50 889 ARG A CA 1
ATOM 6744 C C . ARG A 1 889 ? 44.553 18.408 1.052 1.00 90.50 889 ARG A C 1
ATOM 6746 O O . ARG A 1 889 ? 44.484 17.868 2.151 1.00 90.50 889 ARG A O 1
ATOM 6753 N N . LEU A 1 890 ? 44.932 17.760 -0.052 1.00 90.19 890 LEU A N 1
ATOM 6754 C CA . LEU A 1 890 ? 45.363 16.359 -0.072 1.00 90.19 890 LEU A CA 1
ATOM 6755 C C . LEU A 1 890 ? 46.579 16.131 0.836 1.00 90.19 890 LEU A C 1
ATOM 6757 O O . LEU A 1 890 ? 46.576 15.204 1.642 1.00 90.19 890 LEU A O 1
ATOM 6761 N N . ALA A 1 891 ? 47.592 17.000 0.749 1.00 88.44 891 ALA A N 1
ATOM 6762 C CA . ALA A 1 891 ? 48.781 16.921 1.593 1.00 88.44 891 ALA A CA 1
ATOM 6763 C C . ALA A 1 891 ? 48.459 17.158 3.079 1.00 88.44 891 ALA A C 1
ATOM 6765 O O . ALA A 1 891 ? 48.954 16.424 3.931 1.00 88.44 891 ALA A O 1
ATOM 6766 N N . ALA A 1 892 ? 47.602 18.137 3.394 1.00 88.69 892 ALA A N 1
ATOM 6767 C CA . ALA A 1 892 ? 47.183 18.426 4.766 1.00 88.69 892 ALA A CA 1
ATOM 6768 C C . ALA A 1 892 ? 46.393 17.270 5.412 1.00 88.69 892 ALA A C 1
ATOM 6770 O O . ALA A 1 892 ? 46.579 16.998 6.595 1.00 88.69 892 ALA A O 1
ATOM 6771 N N . GLY A 1 893 ? 45.549 16.577 4.639 1.00 84.06 893 GLY A N 1
ATOM 6772 C CA . GLY A 1 893 ? 44.801 15.398 5.091 1.00 84.06 893 GLY A CA 1
ATOM 6773 C C . GLY A 1 893 ? 45.561 14.067 4.998 1.00 84.06 893 GLY A C 1
ATOM 6774 O O . GLY A 1 893 ? 44.993 13.035 5.341 1.00 84.06 893 GLY A O 1
ATOM 6775 N N . ASN A 1 894 ? 46.811 14.061 4.512 1.00 91.19 894 ASN A N 1
ATOM 6776 C CA . ASN A 1 894 ? 47.578 12.845 4.195 1.00 91.19 894 ASN A CA 1
ATOM 6777 C C . ASN A 1 894 ? 46.825 11.872 3.250 1.00 91.19 894 ASN A C 1
ATOM 6779 O O . ASN A 1 894 ? 46.858 10.653 3.415 1.00 91.19 894 ASN A O 1
ATOM 6783 N N . ILE A 1 895 ? 46.103 12.428 2.273 1.00 91.00 895 ILE A N 1
ATOM 6784 C CA . ILE A 1 895 ? 45.217 11.701 1.356 1.00 91.00 895 ILE A CA 1
ATOM 6785 C C . ILE A 1 895 ? 45.983 11.304 0.092 1.00 91.00 895 ILE A C 1
ATOM 6787 O O . ILE A 1 895 ? 46.585 12.143 -0.582 1.00 91.00 895 ILE A O 1
ATOM 6791 N N . HIS A 1 896 ? 45.896 10.031 -0.288 1.00 92.75 896 HIS A N 1
ATOM 6792 C CA . HIS A 1 896 ? 46.562 9.492 -1.470 1.00 92.75 896 HIS A CA 1
ATOM 6793 C C . HIS A 1 896 ? 45.582 9.300 -2.638 1.00 92.75 896 HIS A C 1
ATOM 6795 O O . HIS A 1 896 ? 44.562 8.631 -2.502 1.00 92.75 896 HIS A O 1
ATOM 6801 N N . LEU A 1 897 ? 45.908 9.833 -3.820 1.00 94.50 897 LEU A N 1
ATOM 6802 C CA . LEU A 1 897 ? 45.133 9.612 -5.049 1.00 94.50 897 LEU A CA 1
ATOM 6803 C C . LEU A 1 897 ? 45.863 8.660 -6.000 1.00 94.50 897 LEU A C 1
ATOM 6805 O O . LEU A 1 897 ? 47.021 8.906 -6.346 1.00 94.50 897 LEU A O 1
ATOM 6809 N N . HIS A 1 898 ? 45.165 7.637 -6.496 1.00 95.81 898 HIS A N 1
ATOM 6810 C CA . HIS A 1 898 ? 45.653 6.716 -7.523 1.00 95.81 898 HIS A CA 1
ATOM 6811 C C . HIS A 1 898 ? 44.765 6.767 -8.784 1.00 95.81 898 HIS A C 1
ATOM 6813 O O . HIS A 1 898 ? 43.744 6.078 -8.851 1.00 95.81 898 HIS A O 1
ATOM 6819 N N . PRO A 1 899 ? 45.122 7.576 -9.800 1.00 95.50 899 PRO A N 1
ATOM 6820 C CA . PRO A 1 899 ? 44.427 7.582 -11.087 1.00 95.50 899 PRO A CA 1
ATOM 6821 C C . PRO A 1 899 ? 44.676 6.294 -11.878 1.00 95.50 899 PRO A C 1
ATOM 6823 O O . PRO A 1 899 ? 45.809 6.019 -12.272 1.00 95.50 899 PRO A O 1
ATOM 6826 N N . LEU A 1 900 ? 43.618 5.547 -12.183 1.00 94.94 900 LEU A N 1
ATOM 6827 C CA . LEU A 1 900 ? 43.661 4.317 -12.969 1.00 94.94 900 LEU A CA 1
ATOM 6828 C C . LEU A 1 900 ? 42.946 4.526 -14.310 1.00 94.94 900 LEU A C 1
ATOM 6830 O O . LEU A 1 900 ? 41.720 4.571 -14.373 1.00 94.94 900 LEU A O 1
ATOM 6834 N N . SER A 1 901 ? 43.699 4.653 -15.401 1.00 92.94 901 SER A N 1
ATOM 6835 C CA . SER A 1 901 ? 43.092 4.750 -16.735 1.00 92.94 901 SER A CA 1
ATOM 6836 C C . SER A 1 901 ? 42.543 3.395 -17.182 1.00 92.94 901 SER A C 1
ATOM 6838 O O . SER A 1 901 ? 43.244 2.379 -17.131 1.00 92.94 901 SER A O 1
ATOM 6840 N N . LEU A 1 902 ? 41.300 3.392 -17.664 1.00 91.12 902 LEU A N 1
ATOM 6841 C CA . LEU A 1 902 ? 40.642 2.234 -18.266 1.00 91.12 902 LEU A CA 1
ATOM 6842 C C . LEU A 1 902 ? 40.880 2.126 -19.780 1.00 91.12 902 LEU A C 1
ATOM 6844 O O . LEU A 1 902 ? 40.289 1.266 -20.424 1.00 91.12 902 LEU A O 1
ATOM 6848 N N . ASP A 1 903 ? 41.743 2.949 -20.372 1.00 87.75 903 ASP A N 1
ATOM 6849 C CA . ASP A 1 903 ? 41.982 2.963 -21.816 1.00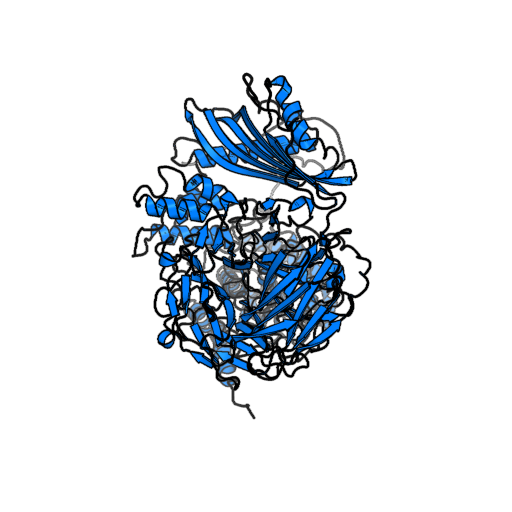 87.75 903 ASP A CA 1
ATOM 6850 C C . ASP A 1 903 ? 42.909 1.832 -22.296 1.00 87.75 903 ASP A C 1
ATOM 6852 O O . ASP A 1 903 ? 43.660 1.208 -21.538 1.00 87.75 903 ASP A O 1
ATOM 6856 N N . GLU A 1 904 ? 42.862 1.565 -23.599 1.00 84.19 904 GLU A N 1
ATOM 6857 C CA . GLU A 1 904 ? 43.654 0.520 -24.254 1.00 84.19 904 GLU A CA 1
ATOM 6858 C C . GLU A 1 904 ? 45.159 0.864 -24.346 1.00 84.19 904 GLU A C 1
ATOM 6860 O O . GLU A 1 904 ? 45.533 2.034 -24.286 1.00 84.19 904 GLU A O 1
ATOM 6865 N N . PRO A 1 905 ? 46.079 -0.111 -24.500 1.00 82.12 905 PRO A N 1
ATOM 6866 C CA . PRO A 1 905 ? 47.526 0.144 -24.438 1.00 82.12 905 PRO A CA 1
ATOM 6867 C C . PRO A 1 905 ? 48.043 1.203 -25.426 1.00 82.12 905 PRO A C 1
ATOM 6869 O O . PRO A 1 905 ? 48.996 1.922 -25.129 1.00 82.12 905 PRO A O 1
ATOM 6872 N N . GLN A 1 906 ? 47.406 1.331 -26.592 1.00 81.81 906 GLN A N 1
ATOM 6873 C CA . GLN A 1 906 ? 47.769 2.278 -27.654 1.00 81.81 906 GLN A CA 1
ATOM 6874 C C . GLN A 1 906 ? 47.557 3.745 -27.237 1.00 81.81 906 GLN A C 1
ATOM 6876 O O . GLN A 1 906 ? 48.104 4.652 -27.861 1.00 81.81 906 GLN A O 1
ATOM 6881 N N . ALA A 1 907 ? 46.787 3.985 -26.174 1.00 82.12 907 ALA A N 1
ATOM 6882 C CA . ALA A 1 907 ? 46.483 5.304 -25.641 1.00 82.12 907 ALA A CA 1
ATOM 6883 C C . ALA A 1 907 ? 47.576 5.902 -24.726 1.00 82.12 907 ALA A C 1
ATOM 6885 O O . ALA A 1 907 ? 47.513 7.086 -24.389 1.00 82.12 907 ALA A O 1
ATOM 6886 N N . LEU A 1 908 ? 48.592 5.119 -24.338 1.00 82.75 908 LEU A N 1
ATOM 6887 C CA . LEU A 1 908 ? 49.543 5.444 -23.262 1.00 82.75 908 LEU A CA 1
ATOM 6888 C C . LEU A 1 908 ? 50.101 6.880 -23.278 1.00 82.75 908 LEU A C 1
ATOM 6890 O O . LEU A 1 908 ? 50.112 7.547 -22.243 1.00 82.75 908 LEU A O 1
ATOM 6894 N N . GLY A 1 909 ? 50.523 7.372 -24.446 1.00 81.50 909 GLY A N 1
ATOM 6895 C CA . GLY A 1 909 ? 51.166 8.683 -24.566 1.00 81.50 909 GLY A CA 1
ATOM 6896 C C . GLY A 1 909 ? 50.260 9.871 -24.220 1.00 81.50 909 GLY A C 1
ATOM 6897 O O . GLY A 1 909 ? 50.747 10.867 -23.685 1.00 81.50 909 GLY A O 1
ATOM 6898 N N . TRP A 1 910 ? 48.949 9.784 -24.476 1.00 80.25 910 TRP A N 1
ATOM 6899 C CA . TRP A 1 910 ? 48.023 10.857 -24.096 1.00 80.25 910 TRP A CA 1
ATOM 6900 C C . TRP A 1 910 ? 47.508 10.677 -22.657 1.00 80.25 910 TRP A C 1
ATOM 6902 O O . TRP A 1 910 ? 47.326 11.686 -21.975 1.00 80.25 910 TRP A O 1
ATOM 6912 N N . ILE A 1 911 ? 47.372 9.434 -22.159 1.00 85.38 911 ILE A N 1
ATOM 6913 C CA . ILE A 1 911 ? 47.018 9.136 -20.752 1.00 85.38 911 ILE A CA 1
ATOM 6914 C C . ILE A 1 911 ? 48.009 9.842 -19.818 1.00 85.38 911 ILE A C 1
ATOM 6916 O O . ILE A 1 911 ? 47.626 10.613 -18.936 1.00 85.38 911 ILE A O 1
ATOM 6920 N N . GLN A 1 912 ? 49.305 9.626 -20.066 1.00 85.62 912 GLN A N 1
ATOM 6921 C CA . GLN A 1 912 ? 50.394 10.234 -19.301 1.00 85.62 912 GLN A CA 1
ATOM 6922 C C . GLN A 1 912 ? 50.399 11.766 -19.418 1.00 85.62 912 GLN A C 1
ATOM 6924 O O . GLN A 1 912 ? 50.699 12.459 -18.446 1.00 85.62 912 GLN A O 1
ATOM 6929 N N . ALA A 1 913 ? 50.035 12.317 -20.581 1.00 85.00 913 ALA A N 1
ATOM 6930 C CA . ALA A 1 913 ? 49.957 13.761 -20.781 1.00 85.00 913 ALA A CA 1
ATOM 6931 C C . ALA A 1 913 ? 48.808 14.412 -19.990 1.00 85.00 913 ALA A C 1
ATOM 6933 O O . ALA A 1 913 ? 48.998 15.499 -19.445 1.00 85.00 913 ALA A O 1
ATOM 6934 N N . ASP A 1 914 ? 47.638 13.775 -19.902 1.00 85.12 914 ASP A N 1
ATOM 6935 C CA . ASP A 1 914 ? 46.494 14.312 -19.154 1.00 85.12 914 ASP A CA 1
ATOM 6936 C C . ASP A 1 914 ? 46.661 14.153 -17.634 1.00 85.12 914 ASP A C 1
ATOM 6938 O O . ASP A 1 914 ? 46.415 15.114 -16.903 1.00 85.12 914 ASP A O 1
ATOM 6942 N N . ILE A 1 915 ? 47.205 13.029 -17.151 1.00 86.50 915 ILE A N 1
ATOM 6943 C CA . ILE A 1 915 ? 47.577 12.870 -15.731 1.00 86.50 915 ILE A CA 1
ATOM 6944 C C . ILE A 1 915 ? 48.659 13.885 -15.327 1.00 86.50 915 ILE A C 1
ATOM 6946 O O . ILE A 1 915 ? 48.583 14.481 -14.251 1.00 86.50 915 ILE A O 1
ATOM 6950 N N . LYS A 1 916 ? 49.635 14.161 -16.204 1.00 86.88 916 LYS A N 1
ATOM 6951 C CA . LYS A 1 916 ? 50.642 15.205 -15.966 1.00 86.88 916 LYS A CA 1
ATOM 6952 C C . LYS A 1 916 ? 50.027 16.605 -15.874 1.00 86.88 916 LYS A C 1
ATOM 6954 O O . LYS A 1 916 ? 50.458 17.383 -15.029 1.00 86.88 916 LYS A O 1
ATOM 6959 N N . LYS A 1 917 ? 49.012 16.931 -16.687 1.00 85.44 917 LYS A N 1
ATOM 6960 C CA . LYS A 1 917 ? 48.265 18.204 -16.574 1.00 85.44 917 LYS A CA 1
ATOM 6961 C C . LYS A 1 917 ? 47.446 18.295 -15.285 1.00 85.44 917 LYS A C 1
ATOM 6963 O O . LYS A 1 917 ? 47.272 19.395 -14.779 1.00 85.44 917 LYS A O 1
ATOM 6968 N N . ALA A 1 918 ? 46.960 17.167 -14.768 1.00 84.50 918 ALA A N 1
ATOM 6969 C CA . ALA A 1 918 ? 46.286 17.096 -13.473 1.00 84.50 918 ALA A CA 1
ATOM 6970 C C . ALA A 1 918 ? 47.258 17.153 -12.273 1.00 84.50 918 ALA A C 1
ATOM 6972 O O . ALA A 1 918 ? 46.803 17.194 -11.140 1.00 84.50 918 ALA A O 1
ATOM 6973 N N . GLY A 1 919 ? 48.581 17.151 -12.490 1.00 85.62 919 GLY A N 1
ATOM 6974 C CA . GLY A 1 919 ? 49.574 17.171 -11.407 1.00 85.62 919 GLY A CA 1
ATOM 6975 C C . GLY A 1 919 ? 49.805 15.818 -10.720 1.00 85.62 919 GLY A C 1
ATOM 6976 O O . GLY A 1 919 ? 50.453 15.772 -9.683 1.00 85.62 919 GLY A O 1
ATOM 6977 N N . LEU A 1 920 ? 49.318 14.712 -11.297 1.00 85.75 920 LEU A N 1
ATOM 6978 C CA . LEU A 1 920 ? 49.284 13.381 -10.663 1.00 85.75 920 LEU A CA 1
ATOM 6979 C C . LEU A 1 920 ? 50.228 12.360 -11.337 1.00 85.75 920 LEU A C 1
ATOM 6981 O O . LEU A 1 920 ? 50.016 11.150 -11.272 1.00 85.75 920 LEU A O 1
ATOM 6985 N N . ALA A 1 921 ? 51.271 12.848 -12.023 1.00 77.44 921 ALA A N 1
ATOM 6986 C CA . ALA A 1 921 ? 52.156 12.053 -12.891 1.00 77.44 921 ALA A CA 1
ATOM 6987 C C . ALA A 1 921 ? 52.850 10.865 -12.201 1.00 77.44 921 ALA A C 1
ATOM 6989 O O . ALA A 1 921 ? 53.168 9.883 -12.867 1.00 77.44 921 ALA A O 1
ATOM 6990 N N . GLU A 1 922 ? 53.081 10.956 -10.892 1.00 79.19 922 GLU A N 1
ATOM 6991 C CA . GLU A 1 922 ? 53.853 9.981 -10.112 1.00 79.19 922 GLU A CA 1
ATOM 6992 C C . GLU A 1 922 ? 52.977 8.936 -9.398 1.00 79.19 922 GLU A C 1
ATOM 6994 O O . GLU A 1 922 ? 53.501 7.963 -8.857 1.00 79.19 922 GLU A O 1
ATOM 6999 N N . THR A 1 923 ? 51.647 9.111 -9.378 1.00 82.25 923 THR A N 1
ATOM 7000 C CA . THR A 1 923 ? 50.765 8.293 -8.525 1.00 82.25 923 THR A CA 1
ATOM 7001 C C . THR A 1 923 ? 49.850 7.326 -9.270 1.00 82.25 923 THR A C 1
ATOM 7003 O O . THR A 1 923 ? 49.344 6.409 -8.629 1.00 82.25 923 THR A O 1
ATOM 7006 N N . GLY A 1 924 ? 49.644 7.490 -10.583 1.00 87.69 924 GLY A N 1
ATOM 7007 C CA . GLY A 1 924 ? 48.677 6.712 -11.374 1.00 87.69 924 GLY A CA 1
ATOM 7008 C C . GLY A 1 924 ? 49.251 5.607 -12.273 1.00 87.69 924 GLY A C 1
ATOM 7009 O O . GLY A 1 924 ? 50.467 5.459 -12.428 1.00 87.69 924 GLY A O 1
ATOM 7010 N N . GLY A 1 925 ? 48.347 4.868 -12.920 1.00 92.69 925 GLY A N 1
ATOM 7011 C CA . GLY A 1 925 ? 48.644 3.811 -13.891 1.00 92.69 925 GLY A CA 1
ATOM 7012 C C . GLY A 1 925 ? 47.494 3.508 -14.858 1.00 92.69 925 GLY A C 1
ATOM 7013 O O . GLY A 1 925 ? 46.568 4.302 -15.036 1.00 92.69 925 GLY A O 1
ATOM 7014 N N . ARG A 1 926 ? 47.565 2.347 -15.519 1.00 91.81 926 ARG A N 1
ATOM 7015 C CA . ARG A 1 926 ? 46.576 1.870 -16.502 1.00 91.81 926 ARG A CA 1
ATOM 7016 C C . ARG A 1 926 ? 46.121 0.462 -16.133 1.00 91.81 926 ARG A C 1
ATOM 7018 O O . ARG A 1 926 ? 46.964 -0.392 -15.869 1.00 91.81 926 ARG A O 1
ATOM 7025 N N . ALA A 1 927 ? 44.816 0.216 -16.164 1.00 90.38 927 ALA A N 1
ATOM 7026 C CA . ALA A 1 927 ? 44.249 -1.095 -15.891 1.00 90.38 927 ALA A CA 1
ATOM 7027 C C . ALA A 1 927 ? 44.604 -2.099 -17.002 1.00 90.38 927 ALA A C 1
ATOM 7029 O O . ALA A 1 927 ? 44.433 -1.832 -18.196 1.00 90.38 927 ALA A O 1
ATOM 7030 N N . ASP A 1 928 ? 45.072 -3.278 -16.605 1.00 86.12 928 ASP A N 1
ATOM 7031 C CA . ASP A 1 928 ? 45.107 -4.471 -17.447 1.00 86.12 928 ASP A CA 1
ATOM 7032 C C . ASP A 1 928 ? 43.833 -5.316 -17.248 1.00 86.12 928 ASP A C 1
ATOM 7034 O O . ASP A 1 928 ? 42.939 -4.953 -16.480 1.00 86.12 928 ASP A O 1
ATOM 7038 N N . THR A 1 929 ? 43.726 -6.449 -17.947 1.00 82.38 929 THR A N 1
ATOM 7039 C CA . THR A 1 929 ? 42.560 -7.345 -17.856 1.00 82.38 929 THR A CA 1
ATOM 7040 C C . THR A 1 929 ? 42.301 -7.823 -16.424 1.00 82.38 929 THR A C 1
ATOM 7042 O O . THR A 1 929 ? 41.149 -7.867 -16.001 1.00 82.38 929 THR A O 1
ATOM 7045 N N . ARG A 1 930 ? 43.363 -8.120 -15.661 1.00 82.50 930 ARG A N 1
ATOM 7046 C CA . ARG A 1 930 ? 43.282 -8.546 -14.256 1.00 82.50 930 ARG A CA 1
ATOM 7047 C C . ARG A 1 930 ? 42.748 -7.424 -13.369 1.00 82.50 930 ARG A C 1
ATOM 7049 O O . ARG A 1 930 ? 41.796 -7.630 -12.626 1.00 82.50 930 ARG A O 1
ATOM 7056 N N . THR A 1 931 ? 43.299 -6.219 -13.500 1.00 87.06 931 THR A N 1
ATOM 7057 C CA . THR A 1 931 ? 42.868 -5.040 -12.737 1.00 87.06 931 THR A CA 1
ATOM 7058 C C . THR A 1 931 ? 41.418 -4.668 -13.056 1.00 87.06 931 THR A C 1
ATOM 7060 O O . THR A 1 931 ? 40.660 -4.363 -12.138 1.00 87.06 931 THR A O 1
ATOM 7063 N N . ARG A 1 932 ? 41.001 -4.739 -14.333 1.00 85.19 932 ARG A N 1
ATOM 7064 C CA . ARG A 1 932 ? 39.596 -4.522 -14.730 1.00 85.19 932 ARG A CA 1
ATOM 7065 C C . ARG A 1 932 ? 38.666 -5.568 -14.103 1.00 85.19 932 ARG A C 1
ATOM 7067 O O . ARG A 1 932 ? 37.633 -5.182 -13.577 1.00 85.19 932 ARG A O 1
ATOM 7074 N N . GLY A 1 933 ? 39.045 -6.849 -14.105 1.00 81.38 933 GLY A N 1
ATOM 7075 C CA . GLY A 1 933 ? 38.255 -7.927 -13.492 1.00 81.38 933 GLY A CA 1
ATOM 7076 C C . GLY A 1 933 ? 38.154 -7.839 -11.963 1.00 81.38 933 GLY A C 1
ATOM 7077 O O . GLY A 1 933 ? 37.104 -8.120 -11.399 1.00 81.38 933 GLY A O 1
ATOM 7078 N N . LEU A 1 934 ? 39.210 -7.393 -11.275 1.00 84.62 934 LEU A N 1
ATOM 7079 C CA . LEU A 1 934 ? 39.154 -7.142 -9.828 1.00 84.62 934 LEU A CA 1
ATOM 7080 C C . LEU A 1 934 ? 38.282 -5.929 -9.476 1.00 84.62 934 LEU A C 1
ATOM 7082 O O . LEU A 1 934 ? 37.584 -5.960 -8.466 1.00 84.62 934 LEU A O 1
ATOM 7086 N N . LEU A 1 935 ? 38.283 -4.887 -10.316 1.00 87.19 935 LEU A N 1
ATOM 7087 C CA . LEU A 1 935 ? 37.389 -3.737 -10.162 1.00 87.19 935 LEU A CA 1
ATOM 7088 C C . LEU A 1 935 ? 35.917 -4.115 -10.424 1.00 87.19 935 LEU A C 1
ATOM 7090 O O . LEU A 1 935 ? 35.053 -3.704 -9.656 1.00 87.19 935 LEU A O 1
ATOM 7094 N N . ASP A 1 936 ? 35.649 -4.925 -11.454 1.00 82.56 936 ASP A N 1
ATOM 7095 C CA . ASP A 1 936 ? 34.330 -5.500 -11.786 1.00 82.56 936 ASP A CA 1
ATOM 7096 C C . ASP A 1 936 ? 33.744 -6.264 -10.584 1.00 82.56 936 ASP A C 1
ATOM 7098 O O . ASP A 1 936 ? 32.649 -5.952 -10.106 1.00 82.56 936 ASP A O 1
ATOM 7102 N N . VAL A 1 937 ? 34.538 -7.178 -10.004 1.00 79.62 937 VAL A N 1
ATOM 7103 C CA . VAL A 1 937 ? 34.194 -7.896 -8.766 1.00 79.62 937 VAL A CA 1
ATOM 7104 C C . VAL A 1 937 ? 33.923 -6.912 -7.628 1.00 79.62 937 VAL A C 1
ATOM 7106 O O . VAL A 1 937 ? 32.831 -6.932 -7.072 1.00 79.62 937 VAL A O 1
ATOM 7109 N N . LEU A 1 938 ? 34.863 -6.019 -7.301 1.00 82.06 938 LEU A N 1
ATOM 7110 C CA . LEU A 1 938 ? 34.741 -5.111 -6.154 1.00 82.06 938 LEU A CA 1
ATOM 7111 C C . LEU A 1 938 ? 33.480 -4.230 -6.213 1.00 82.06 938 LEU A C 1
ATOM 7113 O O . LEU A 1 938 ? 32.810 -4.029 -5.197 1.00 82.06 938 LEU A O 1
ATOM 7117 N N . VAL A 1 939 ? 33.125 -3.733 -7.401 1.00 81.69 939 VAL A N 1
ATOM 7118 C CA . VAL A 1 939 ? 31.897 -2.949 -7.574 1.00 81.69 939 VAL A CA 1
ATOM 7119 C C . VAL A 1 939 ? 30.659 -3.854 -7.535 1.00 81.69 939 VAL A C 1
ATOM 7121 O O . VAL A 1 939 ? 29.701 -3.519 -6.839 1.00 81.69 939 VAL A O 1
ATOM 7124 N N . GLY A 1 940 ? 30.681 -5.027 -8.178 1.00 76.50 940 GLY A N 1
ATOM 7125 C CA . GLY A 1 940 ? 29.581 -6.005 -8.134 1.00 76.50 940 GLY A CA 1
ATOM 7126 C C . GLY A 1 940 ? 29.220 -6.461 -6.717 1.00 76.50 940 GLY A C 1
ATOM 7127 O O . GLY A 1 940 ? 28.039 -6.564 -6.391 1.00 76.50 940 GLY A O 1
ATOM 7128 N N . LEU A 1 941 ? 30.223 -6.637 -5.852 1.00 73.31 941 LEU A N 1
ATOM 7129 C CA . LEU A 1 941 ? 30.039 -6.949 -4.430 1.00 73.31 941 LEU A CA 1
ATOM 7130 C C . LEU A 1 941 ? 29.329 -5.843 -3.647 1.00 73.31 941 LEU A C 1
ATOM 7132 O O . LEU A 1 941 ? 28.617 -6.139 -2.695 1.00 73.31 941 LEU A O 1
ATOM 7136 N N . SER A 1 942 ? 29.529 -4.587 -4.045 1.00 76.69 942 SER A N 1
ATOM 7137 C CA . SER A 1 942 ? 29.060 -3.417 -3.299 1.00 76.69 942 SER A CA 1
ATOM 7138 C C . SER A 1 942 ? 27.680 -2.930 -3.754 1.00 76.69 942 SER A C 1
ATOM 7140 O O . SER A 1 942 ? 26.900 -2.433 -2.948 1.00 76.69 942 SER A O 1
ATOM 7142 N N . ILE A 1 943 ? 27.371 -3.023 -5.056 1.00 74.38 943 ILE A N 1
ATOM 7143 C CA . ILE A 1 943 ? 26.164 -2.404 -5.642 1.00 74.38 943 ILE A CA 1
ATOM 7144 C C . ILE A 1 943 ? 25.213 -3.380 -6.350 1.00 74.38 943 ILE A C 1
ATOM 7146 O O . ILE A 1 943 ? 24.152 -2.952 -6.825 1.00 74.38 943 ILE A O 1
ATOM 7150 N N . GLY A 1 944 ? 25.575 -4.662 -6.418 1.00 70.81 944 GLY A N 1
ATOM 7151 C CA . GLY A 1 944 ? 24.769 -5.724 -7.020 1.00 70.81 944 GLY A CA 1
ATOM 7152 C C . GLY A 1 944 ? 24.946 -5.848 -8.535 1.00 70.81 944 GLY A C 1
ATOM 7153 O O . GLY A 1 944 ? 25.850 -5.236 -9.105 1.00 70.81 944 GLY A O 1
ATOM 7154 N N . PRO A 1 945 ? 24.103 -6.652 -9.207 1.00 62.03 945 PRO A N 1
ATOM 7155 C CA . PRO A 1 945 ? 24.195 -6.863 -10.647 1.00 62.03 945 PRO A CA 1
ATOM 7156 C C . PRO A 1 945 ? 23.874 -5.588 -11.442 1.00 62.03 945 PRO A C 1
ATOM 7158 O O . PRO A 1 945 ? 22.951 -4.840 -11.120 1.00 62.03 945 PRO A O 1
ATOM 7161 N N . TYR A 1 946 ? 24.607 -5.377 -12.533 1.00 68.44 946 TYR A N 1
ATOM 7162 C CA . TYR A 1 946 ? 24.445 -4.261 -13.470 1.00 68.44 946 TYR A CA 1
ATOM 7163 C C . TYR A 1 946 ? 24.620 -4.729 -14.923 1.00 68.44 946 TYR A C 1
ATOM 7165 O O . TYR A 1 946 ? 25.119 -5.824 -15.179 1.00 68.44 946 TYR A O 1
ATOM 7173 N N . GLU A 1 947 ? 24.212 -3.905 -15.893 1.00 60.56 947 GLU A N 1
ATOM 7174 C CA . GLU A 1 947 ? 24.587 -4.099 -17.309 1.00 60.56 947 GLU A CA 1
ATOM 7175 C C . GLU A 1 947 ? 25.836 -3.298 -17.689 1.00 60.56 947 GLU A C 1
ATOM 7177 O O . GLU A 1 947 ? 26.683 -3.766 -18.446 1.00 60.56 947 GLU A O 1
ATOM 7182 N N . SER A 1 948 ? 25.953 -2.090 -17.140 1.00 69.44 948 SER A N 1
ATOM 7183 C CA . SER A 1 948 ? 27.158 -1.268 -17.150 1.00 69.44 948 SER A CA 1
ATOM 7184 C C . SER A 1 948 ? 27.084 -0.237 -16.027 1.00 69.44 948 SER A C 1
ATOM 7186 O O . SER A 1 948 ? 25.998 0.127 -15.580 1.00 69.44 948 SER A O 1
ATOM 7188 N N . ILE A 1 949 ? 28.241 0.270 -15.622 1.00 75.69 949 ILE A N 1
ATOM 7189 C CA . ILE A 1 949 ? 28.397 1.399 -14.700 1.00 75.69 949 ILE A CA 1
ATOM 7190 C C . ILE A 1 949 ? 28.925 2.582 -15.508 1.00 75.69 949 ILE A C 1
ATOM 7192 O O . ILE A 1 949 ? 29.712 2.368 -16.423 1.00 75.69 949 ILE A O 1
ATOM 7196 N N . GLU A 1 950 ? 28.516 3.807 -15.192 1.00 83.31 950 GLU A N 1
ATOM 7197 C CA . GLU A 1 950 ? 29.047 5.017 -15.832 1.00 83.31 950 GLU A CA 1
ATOM 7198 C C . GLU A 1 950 ? 30.332 5.506 -15.140 1.00 83.31 950 GLU A C 1
ATOM 7200 O O . GLU A 1 950 ? 30.532 5.291 -13.943 1.00 83.31 950 GLU A O 1
ATOM 7205 N N . LEU A 1 951 ? 31.210 6.179 -15.889 1.00 87.75 951 LEU A N 1
ATOM 7206 C CA . LEU A 1 951 ? 32.410 6.819 -15.342 1.00 87.75 951 LEU A CA 1
ATOM 7207 C C . LEU A 1 951 ? 32.117 8.239 -14.823 1.00 87.75 951 LEU A C 1
ATOM 7209 O O . LEU A 1 951 ? 31.164 8.870 -15.284 1.00 87.75 951 LEU A O 1
ATOM 7213 N N . PRO A 1 952 ? 32.964 8.783 -13.923 1.00 91.94 952 PRO A N 1
ATOM 7214 C CA . PRO A 1 952 ? 34.052 8.124 -13.181 1.00 91.94 952 PRO A CA 1
ATOM 7215 C C . PRO A 1 952 ? 33.585 7.045 -12.193 1.00 91.94 952 PRO A C 1
ATOM 7217 O O . PRO A 1 952 ? 32.458 7.067 -11.716 1.00 91.94 952 PRO A O 1
ATOM 7220 N N . ILE A 1 953 ? 34.495 6.136 -11.831 1.00 93.75 953 ILE A N 1
ATOM 7221 C CA . ILE A 1 953 ? 34.342 5.245 -10.670 1.00 93.75 953 ILE A CA 1
ATOM 7222 C C . ILE A 1 953 ? 35.433 5.627 -9.669 1.00 93.75 953 ILE A C 1
ATOM 7224 O O . ILE A 1 953 ? 36.616 5.587 -10.007 1.00 93.75 953 ILE A O 1
ATOM 7228 N N . VAL A 1 954 ? 35.064 5.990 -8.442 1.00 95.00 954 VAL A N 1
ATOM 7229 C CA . VAL A 1 954 ? 36.015 6.273 -7.358 1.00 95.00 954 VAL A CA 1
ATOM 7230 C C . VAL A 1 954 ? 35.789 5.307 -6.208 1.00 95.00 954 VAL A C 1
ATOM 7232 O O . VAL A 1 954 ? 34.674 5.173 -5.713 1.00 95.00 954 VAL A O 1
ATOM 7235 N N . VAL A 1 955 ? 36.859 4.650 -5.776 1.00 95.06 955 VAL A N 1
ATOM 7236 C CA . VAL A 1 955 ? 36.855 3.638 -4.718 1.00 95.06 955 VAL A CA 1
ATOM 7237 C C . VAL A 1 955 ? 37.678 4.173 -3.548 1.00 95.06 955 VAL A C 1
ATOM 7239 O O . VAL A 1 955 ? 38.868 4.450 -3.720 1.00 95.06 955 VAL A O 1
ATOM 7242 N N . LEU A 1 956 ? 37.045 4.377 -2.387 1.00 93.56 956 LEU A N 1
ATOM 7243 C CA . LEU A 1 956 ? 37.682 4.964 -1.203 1.00 93.56 956 LEU A CA 1
ATOM 7244 C C . LEU A 1 956 ? 38.055 3.878 -0.192 1.00 93.56 956 LEU A C 1
ATOM 7246 O O . LEU A 1 956 ? 37.181 3.207 0.363 1.00 93.56 956 LEU A O 1
ATOM 7250 N N . PHE A 1 957 ? 39.355 3.752 0.061 1.00 91.69 957 PHE A N 1
ATOM 7251 C CA . PHE A 1 957 ? 39.927 2.876 1.075 1.00 91.69 957 PHE A CA 1
ATOM 7252 C C . PHE A 1 957 ? 40.413 3.691 2.276 1.00 91.69 957 PHE A C 1
ATOM 7254 O O . PHE A 1 957 ? 41.012 4.760 2.109 1.00 91.69 957 PHE A O 1
ATOM 7261 N N . ASP A 1 958 ? 40.216 3.167 3.483 1.00 88.88 958 ASP A N 1
ATOM 7262 C CA . ASP A 1 958 ? 40.873 3.699 4.676 1.00 88.88 958 ASP A CA 1
ATOM 7263 C C . ASP A 1 958 ? 42.390 3.403 4.682 1.00 88.88 958 ASP A C 1
ATOM 7265 O O . ASP A 1 958 ? 42.931 2.749 3.784 1.00 88.88 958 ASP A O 1
ATOM 7269 N N . ALA A 1 959 ? 43.100 3.894 5.702 1.00 88.06 959 ALA A N 1
ATOM 7270 C CA . ALA A 1 959 ? 44.546 3.697 5.832 1.00 88.06 959 ALA A CA 1
ATOM 7271 C C . ALA A 1 959 ? 44.961 2.217 6.001 1.00 88.06 959 ALA A C 1
ATOM 7273 O O . ALA A 1 959 ? 46.106 1.877 5.720 1.00 88.06 959 ALA A O 1
ATOM 7274 N N . THR A 1 960 ? 44.044 1.331 6.412 1.00 87.12 960 THR A N 1
ATOM 7275 C CA . THR A 1 960 ? 44.279 -0.121 6.526 1.00 87.12 960 THR A CA 1
ATOM 7276 C C . THR A 1 960 ? 43.950 -0.884 5.238 1.00 87.12 960 THR A C 1
ATOM 7278 O O . THR A 1 960 ? 44.280 -2.060 5.105 1.00 87.12 960 THR A O 1
ATOM 7281 N N . GLY A 1 961 ? 43.366 -0.211 4.241 1.00 87.56 961 GLY A N 1
ATOM 7282 C CA . GLY A 1 961 ? 43.016 -0.798 2.948 1.00 87.56 961 GLY A CA 1
ATOM 7283 C C . GLY A 1 961 ? 41.616 -1.403 2.894 1.00 87.56 961 GLY A C 1
ATOM 7284 O O . GLY A 1 961 ? 41.341 -2.188 1.985 1.00 87.56 961 GLY A O 1
ATOM 7285 N N . ARG A 1 962 ? 40.724 -1.057 3.829 1.00 86.69 962 ARG A N 1
ATOM 7286 C CA . ARG A 1 962 ? 39.319 -1.486 3.786 1.00 86.69 962 ARG A CA 1
ATOM 7287 C C . ARG A 1 962 ? 38.502 -0.506 2.951 1.00 86.69 962 ARG A C 1
ATOM 7289 O O . ARG A 1 962 ? 38.621 0.706 3.121 1.00 86.69 962 ARG A O 1
ATOM 7296 N N . LEU A 1 963 ? 37.675 -1.023 2.048 1.00 87.62 963 LEU A N 1
ATOM 7297 C CA . LEU A 1 963 ? 36.750 -0.237 1.238 1.00 87.62 963 LEU A CA 1
ATOM 7298 C C . LEU A 1 963 ? 35.606 0.290 2.113 1.00 87.62 963 LEU A C 1
ATOM 7300 O O . LEU A 1 963 ? 34.914 -0.491 2.768 1.00 87.62 963 LEU A O 1
ATOM 7304 N N . ALA A 1 964 ? 35.390 1.606 2.083 1.00 83.75 964 ALA A N 1
ATOM 7305 C CA . ALA A 1 964 ? 34.354 2.282 2.861 1.00 83.75 964 ALA A CA 1
ATOM 7306 C C . ALA A 1 964 ? 33.291 3.007 2.018 1.00 83.75 964 ALA A C 1
ATOM 7308 O O . ALA A 1 964 ? 32.148 3.113 2.457 1.00 83.75 964 ALA A O 1
ATOM 7309 N N . VAL A 1 965 ? 33.633 3.524 0.830 1.00 87.94 965 VAL A N 1
ATOM 7310 C CA . VAL A 1 965 ? 32.692 4.272 -0.030 1.00 87.94 965 VAL A CA 1
ATOM 7311 C C . VAL A 1 965 ? 33.037 4.084 -1.510 1.00 87.94 965 VAL A C 1
ATOM 7313 O O . VAL A 1 965 ? 34.209 4.125 -1.890 1.00 87.94 965 VAL A O 1
ATOM 7316 N N . LEU A 1 966 ? 32.013 3.961 -2.355 1.00 90.19 966 LEU A N 1
ATOM 7317 C CA . LEU A 1 966 ? 32.101 4.105 -3.809 1.00 90.19 966 LEU A CA 1
ATOM 7318 C C . LEU A 1 966 ? 31.446 5.414 -4.272 1.00 90.19 966 LEU A C 1
ATOM 7320 O O . LEU A 1 966 ? 30.400 5.803 -3.758 1.00 90.19 966 LEU A O 1
ATOM 7324 N N . HIS A 1 967 ? 32.009 6.062 -5.289 1.00 90.50 967 HIS A N 1
ATOM 7325 C CA . HIS A 1 967 ? 31.348 7.121 -6.066 1.00 90.50 967 HIS A CA 1
ATOM 7326 C C . HIS A 1 967 ? 31.302 6.710 -7.538 1.00 90.50 967 HIS A C 1
ATOM 7328 O O . HIS A 1 967 ? 32.296 6.185 -8.037 1.00 90.50 967 HIS A O 1
ATOM 7334 N N . LEU A 1 968 ? 30.177 6.911 -8.230 1.00 88.06 968 LEU A N 1
ATOM 7335 C CA . LEU A 1 968 ? 29.937 6.341 -9.568 1.00 88.06 968 LEU A CA 1
ATOM 7336 C C . LEU A 1 968 ? 29.220 7.327 -10.511 1.00 88.06 968 LEU A C 1
ATOM 7338 O O . LEU A 1 968 ? 28.267 7.995 -10.117 1.00 88.06 968 LEU A O 1
ATOM 7342 N N . GLY A 1 969 ? 29.611 7.359 -11.783 1.00 87.69 969 GLY A N 1
ATOM 7343 C CA . GLY A 1 969 ? 28.928 8.123 -12.829 1.00 87.69 969 GLY A CA 1
ATOM 7344 C C . GLY A 1 969 ? 29.228 9.632 -12.860 1.00 87.69 969 GLY A C 1
ATOM 7345 O O . GLY A 1 969 ? 30.031 10.144 -12.077 1.00 87.69 969 GLY A O 1
ATOM 7346 N N . PRO A 1 970 ? 28.596 10.371 -13.789 1.00 85.06 970 PRO A N 1
ATOM 7347 C CA . PRO A 1 970 ? 29.041 11.705 -14.204 1.00 85.06 970 PRO A CA 1
ATOM 7348 C C . PRO A 1 970 ? 28.847 12.817 -13.160 1.00 85.06 970 PRO A C 1
ATOM 7350 O O . PRO A 1 970 ? 29.523 13.841 -13.244 1.00 85.06 970 PRO A O 1
ATOM 7353 N N . ASP A 1 971 ? 27.971 12.623 -12.170 1.00 83.56 971 ASP A N 1
ATOM 7354 C CA . ASP A 1 971 ? 27.645 13.625 -11.137 1.00 83.56 971 ASP A CA 1
ATOM 7355 C C . ASP A 1 971 ? 28.626 13.639 -9.943 1.00 83.56 971 ASP A C 1
ATOM 7357 O O . ASP A 1 971 ? 28.446 14.389 -8.976 1.00 83.56 971 ASP A O 1
ATOM 7361 N N . VAL A 1 972 ? 29.666 12.800 -9.967 1.00 87.75 972 VAL A N 1
ATOM 7362 C CA . VAL A 1 972 ? 30.674 12.740 -8.900 1.00 87.75 972 VAL A CA 1
ATOM 7363 C C . VAL A 1 972 ? 31.533 14.005 -8.907 1.00 87.75 972 VAL A C 1
ATOM 7365 O O . VAL A 1 972 ? 32.186 14.331 -9.895 1.00 87.75 972 VAL A O 1
ATOM 7368 N N . SER A 1 973 ? 31.591 14.695 -7.765 1.00 90.06 973 SER A N 1
ATOM 7369 C CA . SER A 1 973 ? 32.373 15.927 -7.595 1.00 90.06 973 SER A CA 1
ATOM 7370 C C . SER A 1 973 ? 33.585 15.727 -6.687 1.00 90.06 973 SER A C 1
ATOM 7372 O O . SER A 1 973 ? 33.512 15.030 -5.669 1.00 90.06 973 SER A O 1
ATOM 7374 N N . ALA A 1 974 ? 34.689 16.421 -6.988 1.00 92.25 974 ALA A N 1
ATOM 7375 C CA . ALA A 1 974 ? 35.902 16.378 -6.164 1.00 92.25 974 ALA A CA 1
ATOM 7376 C C . ALA A 1 974 ? 35.628 16.790 -4.706 1.00 92.25 974 ALA A C 1
ATOM 7378 O O . ALA A 1 974 ? 36.197 16.232 -3.769 1.00 92.25 974 ALA A O 1
ATOM 7379 N N . ALA A 1 975 ? 34.700 17.729 -4.504 1.00 89.38 975 ALA A N 1
ATOM 7380 C CA . ALA A 1 975 ? 34.280 18.172 -3.182 1.00 89.38 975 ALA A CA 1
ATOM 7381 C C . ALA A 1 975 ? 33.566 17.078 -2.368 1.00 89.38 975 ALA A C 1
ATOM 7383 O O . ALA A 1 975 ? 33.651 17.116 -1.144 1.00 89.38 975 ALA A O 1
ATOM 7384 N N . ALA A 1 976 ? 32.853 16.138 -3.001 1.00 86.06 976 ALA A N 1
ATOM 7385 C CA . ALA A 1 976 ? 32.227 15.010 -2.307 1.00 86.06 976 ALA A CA 1
ATOM 7386 C C . ALA A 1 976 ? 33.265 13.950 -1.921 1.00 86.06 976 ALA A C 1
ATOM 7388 O O . ALA A 1 976 ? 33.360 13.598 -0.749 1.00 86.06 976 ALA A O 1
ATOM 7389 N N . VAL A 1 977 ? 34.099 13.547 -2.882 1.00 90.44 977 VAL A N 1
ATOM 7390 C CA . VAL A 1 977 ? 35.198 12.588 -2.685 1.00 90.44 977 VAL A CA 1
ATOM 7391 C C . VAL A 1 977 ? 36.136 13.025 -1.552 1.00 90.44 977 VAL A C 1
ATOM 7393 O O . VAL A 1 977 ? 36.471 12.223 -0.686 1.00 90.44 977 VAL A O 1
ATOM 7396 N N . LEU A 1 978 ? 36.520 14.307 -1.508 1.00 90.62 978 LEU A N 1
ATOM 7397 C CA . LEU A 1 978 ? 37.406 14.827 -0.460 1.00 90.62 978 LEU A CA 1
ATOM 7398 C C . LEU A 1 978 ? 36.762 14.856 0.928 1.00 90.62 978 LEU A C 1
ATOM 7400 O O . LEU A 1 978 ? 37.441 14.515 1.887 1.00 90.62 978 LEU A O 1
ATOM 7404 N N . ARG A 1 979 ? 35.473 15.214 1.050 1.00 86.62 979 ARG A N 1
ATOM 7405 C CA . ARG A 1 979 ? 34.780 15.183 2.355 1.00 86.62 979 ARG A CA 1
ATOM 7406 C C . ARG A 1 979 ? 34.764 13.778 2.950 1.00 86.62 979 ARG A C 1
ATOM 7408 O O . ARG A 1 979 ? 34.964 13.634 4.148 1.00 86.62 979 ARG A O 1
ATOM 7415 N N . ASP A 1 980 ? 34.537 12.767 2.115 1.00 86.94 980 ASP A N 1
ATOM 7416 C CA . ASP A 1 980 ? 34.507 11.378 2.570 1.00 86.94 980 ASP A CA 1
ATOM 7417 C C . ASP A 1 980 ? 35.904 10.892 2.976 1.00 86.94 980 ASP A C 1
ATOM 7419 O O . ASP A 1 980 ? 36.041 10.258 4.016 1.00 86.94 980 ASP A O 1
ATOM 7423 N N . LEU A 1 981 ? 36.946 11.233 2.204 1.00 87.50 981 LEU A N 1
ATOM 7424 C CA . LEU A 1 981 ? 38.342 10.906 2.528 1.00 87.50 981 LEU A CA 1
ATOM 7425 C C . LEU A 1 981 ? 38.823 11.570 3.825 1.00 87.50 981 LEU A C 1
ATOM 7427 O O . LEU A 1 981 ? 39.505 10.930 4.617 1.00 87.50 981 LEU A O 1
ATOM 7431 N N . GLU A 1 982 ? 38.454 12.830 4.059 1.00 85.75 982 GLU A N 1
ATOM 7432 C CA . GLU A 1 982 ? 38.786 13.572 5.285 1.00 85.75 982 GLU A CA 1
ATOM 7433 C C . GLU A 1 982 ? 38.060 13.039 6.527 1.00 85.75 982 GLU A C 1
ATOM 7435 O O . GLU A 1 982 ? 38.529 13.247 7.644 1.00 85.75 982 GLU A O 1
ATOM 7440 N N . ALA A 1 983 ? 36.938 12.341 6.340 1.00 79.44 983 ALA A N 1
ATOM 7441 C CA . ALA A 1 983 ? 36.185 11.686 7.405 1.00 79.44 983 ALA A CA 1
ATOM 7442 C C . ALA A 1 983 ? 36.528 10.186 7.559 1.00 79.44 983 ALA A C 1
ATOM 7444 O O . ALA A 1 983 ? 35.882 9.479 8.333 1.00 79.44 983 ALA A O 1
ATOM 7445 N N . MET A 1 984 ? 37.541 9.672 6.847 1.00 79.12 984 MET A N 1
ATOM 7446 C CA . MET A 1 984 ? 37.981 8.278 6.987 1.00 79.12 984 MET A CA 1
ATOM 7447 C C . MET A 1 984 ? 38.513 8.011 8.398 1.00 79.12 984 MET A C 1
ATOM 7449 O O . MET A 1 984 ? 39.449 8.659 8.858 1.00 79.12 984 MET A O 1
ATOM 7453 N N . GLY A 1 985 ? 37.925 7.021 9.074 1.00 59.25 985 GLY A N 1
ATOM 7454 C CA . GLY A 1 985 ? 38.287 6.643 10.443 1.00 59.25 985 GLY A CA 1
ATOM 7455 C C . GLY A 1 985 ? 37.587 7.433 11.555 1.00 59.25 985 GLY A C 1
ATOM 7456 O O . GLY A 1 985 ? 37.865 7.167 12.720 1.00 59.25 985 GLY A O 1
ATOM 7457 N N . SER A 1 986 ? 36.671 8.359 11.245 1.00 59.78 986 SER A N 1
ATOM 7458 C CA . SER A 1 986 ? 35.796 8.971 12.254 1.00 59.78 986 SER A CA 1
ATOM 7459 C C . SER A 1 986 ? 34.421 8.295 12.312 1.00 59.78 986 SER A C 1
ATOM 7461 O O . SER A 1 986 ? 33.917 7.770 11.319 1.00 59.78 986 SER A O 1
ATOM 7463 N N . GLU A 1 987 ? 33.745 8.392 13.460 1.00 47.84 987 GLU A N 1
ATOM 7464 C CA . GLU A 1 987 ? 32.305 8.088 13.578 1.00 47.84 987 GLU A CA 1
ATOM 7465 C C . GLU A 1 987 ? 31.454 8.990 12.657 1.00 47.84 987 GLU A C 1
ATOM 7467 O O . GLU A 1 987 ? 30.349 8.641 12.248 1.00 47.84 987 GLU A O 1
ATOM 7472 N N . THR A 1 988 ? 31.994 10.150 12.269 1.00 45.88 988 THR A N 1
ATOM 7473 C CA . THR A 1 988 ? 31.344 11.152 11.414 1.00 45.88 988 THR A CA 1
ATOM 7474 C C . THR A 1 988 ? 31.504 10.912 9.908 1.00 45.88 988 THR A C 1
ATOM 7476 O O . THR A 1 988 ? 31.145 11.797 9.132 1.00 45.88 988 THR A O 1
ATOM 7479 N N . LEU A 1 989 ? 31.963 9.727 9.470 1.00 51.72 989 LEU A N 1
ATOM 7480 C CA . LEU A 1 989 ? 32.164 9.355 8.052 1.00 51.72 989 LEU A CA 1
ATOM 7481 C C . LEU A 1 989 ? 30.910 9.530 7.171 1.00 51.72 989 LEU A C 1
ATOM 7483 O O . LEU A 1 989 ? 30.991 9.494 5.944 1.00 51.72 989 LEU A O 1
ATOM 7487 N N . GLY A 1 990 ? 29.731 9.730 7.772 1.00 50.66 990 GLY A N 1
ATOM 7488 C CA . GLY A 1 990 ? 28.494 9.937 7.028 1.00 50.66 990 GLY A CA 1
ATOM 7489 C C . GLY A 1 990 ? 28.214 8.718 6.158 1.00 50.66 990 GLY A C 1
ATOM 7490 O O . GLY A 1 990 ? 27.959 8.852 4.958 1.00 50.66 990 GLY A O 1
ATOM 7491 N N . ARG A 1 991 ? 28.312 7.517 6.755 1.00 50.31 991 ARG A N 1
ATOM 7492 C CA . ARG A 1 991 ? 28.042 6.220 6.100 1.00 50.31 991 ARG A CA 1
ATOM 7493 C C . ARG A 1 991 ? 26.600 6.069 5.605 1.00 50.31 991 ARG A C 1
ATOM 7495 O O . ARG A 1 991 ? 26.248 5.055 5.025 1.00 50.31 991 ARG A O 1
ATOM 7502 N N . TYR A 1 992 ? 25.792 7.098 5.797 1.00 48.50 992 TYR A N 1
ATOM 7503 C CA . TYR A 1 992 ? 24.397 7.168 5.435 1.00 48.50 992 TYR A CA 1
ATOM 7504 C C . TYR A 1 992 ? 24.180 8.496 4.692 1.00 48.50 992 TYR A C 1
ATOM 7506 O O . TYR A 1 992 ? 24.844 9.489 5.016 1.00 48.50 992 TYR A O 1
ATOM 7514 N N . PRO A 1 993 ? 23.292 8.557 3.682 1.00 41.69 993 PRO A N 1
ATOM 7515 C CA . PRO A 1 993 ? 22.975 9.801 2.966 1.00 41.69 993 PRO A CA 1
ATOM 7516 C C . PRO A 1 993 ? 22.425 10.911 3.876 1.00 41.69 993 PRO A C 1
ATOM 7518 O O . PRO A 1 993 ? 22.371 12.079 3.486 1.00 41.69 993 PRO A O 1
ATOM 7521 N N . THR A 1 994 ? 21.986 10.523 5.069 1.00 41.19 994 THR A N 1
ATOM 7522 C CA . THR A 1 994 ? 21.236 11.299 6.046 1.00 41.19 994 THR A CA 1
ATOM 7523 C C . THR A 1 994 ? 21.865 11.134 7.428 1.00 41.19 994 THR A C 1
ATOM 7525 O O . THR A 1 994 ? 22.616 10.198 7.704 1.00 41.19 994 THR A O 1
ATOM 7528 N N . ARG A 1 995 ? 21.631 12.114 8.301 1.00 36.81 995 ARG A N 1
ATOM 7529 C CA . ARG A 1 995 ? 22.249 12.177 9.626 1.00 36.81 995 ARG A CA 1
ATOM 7530 C C . ARG A 1 995 ? 21.447 11.309 10.588 1.00 36.81 995 ARG A C 1
ATOM 7532 O O . ARG A 1 995 ? 20.560 11.841 11.247 1.00 36.81 995 ARG A O 1
ATOM 7539 N N . LEU A 1 996 ? 21.742 10.015 10.675 1.00 46.62 996 LEU A N 1
ATOM 7540 C CA . LEU A 1 996 ? 21.106 9.219 11.717 1.00 46.62 996 LEU A CA 1
ATOM 7541 C C . LEU A 1 996 ? 21.641 9.584 13.101 1.00 46.62 996 LEU A C 1
ATOM 7543 O O . LEU A 1 996 ? 22.841 9.708 13.348 1.00 46.62 996 LEU A O 1
ATOM 7547 N N . SER A 1 997 ? 20.681 9.814 13.979 1.00 41.12 997 SER A N 1
ATOM 7548 C CA . SER A 1 997 ? 20.820 10.080 15.403 1.00 41.12 997 SER A CA 1
ATOM 7549 C C . SER A 1 997 ? 20.491 8.822 16.216 1.00 41.12 997 SER A C 1
ATOM 7551 O O . SER A 1 997 ? 19.904 8.935 17.286 1.00 41.12 997 SER A O 1
ATOM 7553 N N . GLY A 1 998 ? 20.816 7.643 15.676 1.00 55.66 998 GLY A N 1
ATOM 7554 C CA . GLY A 1 998 ? 20.397 6.334 16.180 1.00 55.66 998 GLY A CA 1
ATOM 7555 C C . GLY A 1 998 ? 20.659 5.216 15.163 1.00 55.66 998 GLY A C 1
ATOM 7556 O O . GLY A 1 998 ? 21.383 5.425 14.183 1.00 55.66 998 GLY A O 1
ATOM 7557 N N . GLY A 1 999 ? 20.043 4.060 15.392 1.00 72.81 999 GLY A N 1
ATOM 7558 C CA . GLY A 1 999 ? 20.172 2.835 14.607 1.00 72.81 999 GLY A CA 1
ATOM 7559 C C . GLY A 1 999 ? 20.824 1.703 15.400 1.00 72.81 999 GLY A C 1
ATOM 7560 O O . GLY A 1 999 ? 22.025 1.770 15.665 1.00 72.81 999 GLY A O 1
ATOM 7561 N N . GLN A 1 1000 ? 20.070 0.644 15.706 1.00 73.94 1000 GLN A N 1
ATOM 7562 C CA . GLN A 1 1000 ? 20.596 -0.587 16.314 1.00 73.94 1000 GLN A CA 1
ATOM 7563 C C . GLN A 1 1000 ? 20.219 -1.848 15.524 1.00 73.94 1000 GLN A C 1
ATOM 7565 O O . GLN A 1 1000 ? 19.192 -1.874 14.855 1.00 73.94 1000 GLN A O 1
ATOM 7570 N N . TRP A 1 1001 ? 21.069 -2.877 15.611 1.00 75.75 1001 TRP A N 1
ATOM 7571 C CA . TRP A 1 1001 ? 20.764 -4.248 15.179 1.00 75.75 1001 TRP A CA 1
ATOM 7572 C C . TRP A 1 1001 ? 20.403 -5.071 16.422 1.00 75.75 1001 TRP A C 1
ATOM 7574 O O . TRP A 1 1001 ? 21.096 -4.959 17.434 1.00 75.75 1001 TRP A O 1
ATOM 7584 N N . LEU A 1 1002 ? 19.358 -5.895 16.355 1.00 75.00 1002 LEU A N 1
ATOM 7585 C CA . LEU A 1 1002 ? 18.884 -6.728 17.468 1.00 75.00 1002 LEU A CA 1
ATOM 7586 C C . LEU A 1 1002 ? 19.696 -8.013 17.644 1.00 75.00 1002 LEU A C 1
ATOM 7588 O O . LEU A 1 1002 ? 19.962 -8.412 18.780 1.00 75.00 1002 LEU A O 1
ATOM 7592 N N . ARG A 1 1003 ? 20.070 -8.663 16.532 1.00 62.31 1003 ARG A N 1
ATOM 7593 C CA . ARG A 1 1003 ? 20.767 -9.963 16.540 1.00 62.31 1003 ARG A CA 1
ATOM 7594 C C . ARG A 1 1003 ? 22.272 -9.811 16.371 1.00 62.31 1003 ARG A C 1
ATOM 7596 O O . ARG A 1 1003 ? 23.001 -10.046 17.326 1.00 62.31 1003 ARG A O 1
ATOM 7603 N N . ILE A 1 1004 ? 22.713 -9.428 15.171 1.00 53.03 1004 ILE A N 1
ATOM 7604 C CA . ILE A 1 1004 ? 24.072 -9.024 14.755 1.00 53.03 1004 ILE A CA 1
ATOM 7605 C C . ILE A 1 1004 ? 23.964 -8.553 13.286 1.00 53.03 1004 ILE A C 1
ATOM 7607 O O . ILE A 1 1004 ? 22.959 -8.803 12.622 1.00 53.03 1004 ILE A O 1
ATOM 7611 N N . HIS A 1 1005 ? 24.965 -7.824 12.781 1.00 54.16 1005 HIS A N 1
ATOM 7612 C CA . HIS A 1 1005 ? 25.023 -7.361 11.387 1.00 54.16 1005 HIS A CA 1
ATOM 7613 C C . HIS A 1 1005 ? 24.766 -8.471 10.344 1.00 54.16 1005 HIS A C 1
ATOM 7615 O O . HIS A 1 1005 ? 25.173 -9.610 10.569 1.00 54.16 1005 HIS A O 1
ATOM 7621 N N . PRO A 1 1006 ? 24.215 -8.138 9.156 1.00 54.19 1006 PRO A N 1
ATOM 7622 C CA . PRO A 1 1006 ? 24.051 -9.104 8.073 1.00 54.19 1006 PRO A CA 1
ATOM 7623 C C . PRO A 1 1006 ? 25.396 -9.735 7.691 1.00 54.19 1006 PRO A C 1
ATOM 7625 O O . PRO A 1 1006 ? 26.342 -9.033 7.310 1.00 54.19 1006 PRO A O 1
ATOM 7628 N N . GLU A 1 1007 ? 25.469 -11.065 7.773 1.00 52.56 1007 GLU A N 1
ATOM 7629 C CA . GLU A 1 1007 ? 26.651 -11.833 7.392 1.00 52.56 1007 GLU A CA 1
ATOM 7630 C C . GLU A 1 1007 ? 26.932 -11.649 5.896 1.00 52.56 1007 GLU A C 1
ATOM 7632 O O . GLU A 1 1007 ? 26.259 -12.197 5.019 1.00 52.56 1007 GLU A O 1
ATOM 7637 N N . ARG A 1 1008 ? 27.964 -10.861 5.576 1.00 61.47 1008 ARG A N 1
ATOM 7638 C CA . ARG A 1 1008 ? 28.469 -10.789 4.205 1.00 61.47 1008 ARG A CA 1
ATOM 7639 C C . ARG A 1 1008 ? 28.971 -12.180 3.792 1.00 61.47 1008 ARG A C 1
ATOM 7641 O O . ARG A 1 1008 ? 29.751 -12.768 4.541 1.00 61.47 1008 ARG A O 1
ATOM 7648 N N . PRO A 1 1009 ? 28.689 -12.663 2.567 1.00 61.69 1009 PRO A N 1
ATOM 7649 C CA . PRO A 1 1009 ? 29.193 -13.946 2.066 1.00 61.69 1009 PRO A CA 1
ATOM 7650 C C . PRO A 1 1009 ? 30.687 -13.874 1.669 1.00 61.69 1009 PRO A C 1
ATOM 7652 O O . PRO A 1 1009 ? 31.072 -14.239 0.554 1.00 61.69 1009 PRO A O 1
ATOM 7655 N N . LEU A 1 1010 ? 31.549 -13.381 2.569 1.00 69.00 1010 LEU A N 1
ATOM 7656 C CA . LEU A 1 1010 ? 32.990 -13.191 2.358 1.00 69.00 1010 LEU A CA 1
ATOM 7657 C C . LEU A 1 1010 ? 33.696 -14.514 2.038 1.00 69.00 1010 LEU A C 1
ATOM 7659 O O . LEU A 1 1010 ? 34.621 -14.517 1.230 1.00 69.00 1010 LEU A O 1
ATOM 7663 N N . GLU A 1 1011 ? 33.210 -15.649 2.550 1.00 70.50 1011 GLU A N 1
ATOM 7664 C CA . GLU A 1 1011 ? 33.718 -16.983 2.200 1.00 70.50 1011 GLU A CA 1
ATOM 7665 C C . GLU A 1 1011 ? 33.618 -17.284 0.698 1.00 70.50 1011 GLU A C 1
ATOM 7667 O O . GLU A 1 1011 ? 34.582 -17.733 0.069 1.00 70.50 1011 GLU A O 1
ATOM 7672 N N . ALA A 1 1012 ? 32.465 -16.997 0.083 1.00 68.62 1012 ALA A N 1
ATOM 7673 C CA . ALA A 1 1012 ? 32.250 -17.223 -1.345 1.00 68.62 1012 ALA A CA 1
ATOM 7674 C C . ALA A 1 1012 ? 33.175 -16.336 -2.198 1.00 68.62 1012 ALA A C 1
ATOM 7676 O O . ALA A 1 1012 ? 33.651 -16.758 -3.260 1.00 68.62 1012 ALA A O 1
ATOM 7677 N N . ILE A 1 1013 ? 33.464 -15.131 -1.698 1.00 73.25 1013 ILE A N 1
ATOM 7678 C CA . ILE A 1 1013 ? 34.328 -14.121 -2.316 1.00 73.25 1013 ILE A CA 1
ATOM 7679 C C . ILE A 1 1013 ? 35.798 -14.535 -2.203 1.00 73.25 1013 ILE A C 1
ATOM 7681 O O . ILE A 1 1013 ? 36.488 -14.601 -3.221 1.00 73.25 1013 ILE A O 1
ATOM 7685 N N . ALA A 1 1014 ? 36.266 -14.903 -1.008 1.00 77.56 1014 ALA A N 1
ATOM 7686 C CA . ALA A 1 1014 ? 37.599 -15.454 -0.784 1.00 77.56 1014 ALA A CA 1
ATOM 7687 C C . ALA A 1 1014 ? 37.819 -16.717 -1.634 1.00 77.56 1014 ALA A C 1
ATOM 7689 O O . ALA A 1 1014 ? 38.817 -16.827 -2.346 1.00 77.56 1014 ALA A O 1
ATOM 7690 N N . GLY A 1 1015 ? 36.839 -17.625 -1.674 1.00 76.38 1015 GLY A N 1
ATOM 7691 C CA . GLY A 1 1015 ? 36.870 -18.807 -2.533 1.00 76.38 1015 GLY A CA 1
ATOM 7692 C C . GLY A 1 1015 ? 36.947 -18.475 -4.029 1.00 76.38 1015 GLY A C 1
ATOM 7693 O O . GLY A 1 1015 ? 37.664 -19.152 -4.770 1.00 76.38 1015 GLY A O 1
ATOM 7694 N N . TYR A 1 1016 ? 36.247 -17.436 -4.499 1.00 76.50 1016 TYR A N 1
ATOM 7695 C CA . TYR A 1 1016 ? 36.364 -16.951 -5.880 1.00 76.50 1016 TYR A CA 1
ATOM 7696 C C . TYR A 1 1016 ? 37.756 -16.370 -6.166 1.00 76.50 1016 TYR A C 1
ATOM 7698 O O . TYR A 1 1016 ? 38.358 -16.712 -7.185 1.00 76.50 1016 TYR A O 1
ATOM 7706 N N . LEU A 1 1017 ? 38.285 -15.540 -5.266 1.00 81.50 1017 LEU A N 1
ATOM 7707 C CA . LEU A 1 1017 ? 39.609 -14.927 -5.381 1.00 81.50 1017 LEU A CA 1
ATOM 7708 C C . LEU A 1 1017 ? 40.716 -15.997 -5.424 1.00 81.50 1017 LEU A C 1
ATOM 7710 O O . LEU A 1 1017 ? 41.521 -16.005 -6.356 1.00 81.50 1017 LEU A O 1
ATOM 7714 N N . THR A 1 1018 ? 40.697 -16.976 -4.513 1.00 82.88 1018 THR A N 1
ATOM 7715 C CA . THR A 1 1018 ? 41.646 -18.105 -4.507 1.00 82.88 1018 THR A CA 1
ATOM 7716 C C . THR A 1 1018 ? 41.598 -18.902 -5.811 1.00 82.88 1018 THR A C 1
ATOM 7718 O O . THR A 1 1018 ? 42.643 -19.162 -6.406 1.00 82.88 1018 THR A O 1
ATOM 7721 N N . ARG A 1 1019 ? 40.402 -19.230 -6.329 1.00 79.00 1019 ARG A N 1
ATOM 7722 C CA . ARG A 1 1019 ? 40.258 -19.942 -7.620 1.00 79.00 1019 ARG A CA 1
ATOM 7723 C C . ARG A 1 1019 ? 40.825 -19.170 -8.818 1.00 79.00 1019 ARG A C 1
ATOM 7725 O O . ARG A 1 1019 ? 41.144 -19.795 -9.826 1.00 79.00 1019 ARG A O 1
ATOM 7732 N N . ASN A 1 1020 ? 40.968 -17.849 -8.711 1.00 74.00 1020 ASN A N 1
ATOM 7733 C CA . ASN A 1 1020 ? 41.542 -16.981 -9.742 1.00 74.00 1020 ASN A CA 1
ATOM 7734 C C . ASN A 1 1020 ? 43.008 -16.572 -9.461 1.00 74.00 1020 ASN A C 1
ATOM 7736 O O . ASN A 1 1020 ? 43.558 -15.742 -10.182 1.00 74.00 1020 ASN A O 1
ATOM 7740 N N . GLY A 1 1021 ? 43.669 -17.170 -8.459 1.00 81.88 1021 GLY A N 1
ATOM 7741 C CA . GLY A 1 1021 ? 45.082 -16.914 -8.146 1.00 81.88 1021 GLY A CA 1
ATOM 7742 C C . GLY A 1 1021 ? 45.340 -15.636 -7.337 1.00 81.88 1021 GLY A C 1
ATOM 7743 O O . GLY A 1 1021 ? 46.443 -15.088 -7.376 1.00 81.88 1021 GLY A O 1
ATOM 7744 N N . GLU A 1 1022 ? 44.333 -15.153 -6.608 1.00 84.69 1022 GLU A N 1
ATOM 7745 C CA . GLU A 1 1022 ? 44.377 -13.933 -5.794 1.00 84.69 1022 GLU A CA 1
ATOM 7746 C C . GLU A 1 1022 ? 44.528 -14.242 -4.294 1.00 84.69 1022 GLU A C 1
ATOM 7748 O O . GLU A 1 1022 ? 43.878 -13.627 -3.454 1.00 84.69 1022 GLU A O 1
ATOM 7753 N N . GLU A 1 1023 ? 45.389 -15.203 -3.943 1.00 83.81 1023 GLU A N 1
ATOM 7754 C CA . GLU A 1 1023 ? 45.545 -15.743 -2.576 1.00 83.81 1023 GLU A CA 1
ATOM 7755 C C . GLU A 1 1023 ? 45.747 -14.659 -1.501 1.00 83.81 1023 GLU A C 1
ATOM 7757 O O . GLU A 1 1023 ? 45.169 -14.739 -0.423 1.00 83.81 1023 GLU A O 1
ATOM 7762 N N . HIS A 1 1024 ? 46.513 -13.601 -1.789 1.00 79.88 1024 HIS A N 1
ATOM 7763 C CA . HIS A 1 1024 ? 46.706 -12.496 -0.841 1.00 79.88 1024 HIS A CA 1
ATOM 7764 C C . HIS A 1 1024 ? 45.421 -11.694 -0.571 1.00 79.88 1024 HIS A C 1
ATOM 7766 O O . HIS A 1 1024 ? 45.195 -11.288 0.567 1.00 79.88 1024 HIS A O 1
ATOM 7772 N N . LEU A 1 1025 ? 44.580 -11.485 -1.590 1.00 82.06 1025 LEU A N 1
ATOM 7773 C CA . LEU A 1 1025 ? 43.289 -10.808 -1.433 1.00 82.06 1025 LEU A CA 1
ATOM 7774 C C . LEU A 1 1025 ? 42.269 -11.733 -0.776 1.00 82.06 1025 LEU A C 1
ATOM 7776 O O . LEU A 1 1025 ? 41.559 -11.304 0.124 1.00 82.06 1025 LEU A O 1
ATOM 7780 N N . ALA A 1 1026 ? 42.244 -13.009 -1.167 1.00 83.00 1026 ALA A N 1
ATOM 7781 C CA . ALA A 1 1026 ? 41.405 -14.018 -0.534 1.00 83.00 1026 ALA A CA 1
ATOM 7782 C C . ALA A 1 1026 ? 41.691 -14.128 0.969 1.00 83.00 1026 ALA A C 1
ATOM 7784 O O . ALA A 1 1026 ? 40.758 -14.121 1.762 1.00 83.00 1026 ALA A O 1
ATOM 7785 N N . ASN A 1 1027 ? 42.968 -14.138 1.363 1.00 83.31 1027 ASN A N 1
ATOM 7786 C CA . ASN A 1 1027 ? 43.366 -14.156 2.769 1.00 83.31 1027 ASN A CA 1
ATOM 7787 C C . ASN A 1 1027 ? 42.992 -12.855 3.495 1.00 83.31 1027 ASN A C 1
ATOM 7789 O O . ASN A 1 1027 ? 42.552 -12.932 4.634 1.00 83.31 1027 ASN A O 1
ATOM 7793 N N . SER A 1 1028 ? 43.107 -11.681 2.853 1.00 80.81 1028 SER A N 1
ATOM 7794 C CA . SER A 1 1028 ? 42.633 -10.419 3.450 1.00 80.81 1028 SER A CA 1
ATOM 7795 C C . SER A 1 1028 ? 41.112 -10.384 3.620 1.00 80.81 1028 SER A C 1
ATOM 7797 O O . SER A 1 1028 ? 40.640 -9.713 4.528 1.00 80.81 1028 SER A O 1
ATOM 7799 N N . VAL A 1 1029 ? 40.354 -11.050 2.744 1.00 76.75 1029 VAL A N 1
ATOM 7800 C CA . VAL A 1 1029 ? 38.892 -11.178 2.851 1.00 76.75 1029 VAL A CA 1
ATOM 7801 C C . VAL A 1 1029 ? 38.497 -12.219 3.904 1.00 76.75 1029 VAL A C 1
ATOM 7803 O O . VAL A 1 1029 ? 37.488 -12.044 4.577 1.00 76.75 1029 VAL A O 1
ATOM 7806 N N . ALA A 1 1030 ? 39.296 -13.277 4.067 1.00 75.56 1030 ALA A N 1
ATOM 7807 C CA . ALA A 1 1030 ? 39.033 -14.365 5.004 1.00 75.56 1030 ALA A CA 1
ATOM 7808 C C . ALA A 1 1030 ? 39.434 -14.053 6.455 1.00 75.56 1030 ALA A C 1
ATOM 7810 O O . ALA A 1 1030 ? 38.692 -14.416 7.356 1.00 75.56 1030 ALA A O 1
ATOM 7811 N N . SER A 1 1031 ? 40.546 -13.349 6.705 1.00 69.69 1031 SER A N 1
ATOM 7812 C CA . SER A 1 1031 ? 41.011 -13.061 8.079 1.00 69.69 1031 SER A CA 1
ATOM 7813 C C . SER A 1 1031 ? 40.015 -12.244 8.911 1.00 69.69 1031 SER A C 1
ATOM 7815 O O . SER A 1 1031 ? 40.050 -12.269 10.132 1.00 69.69 1031 SER A O 1
ATOM 7817 N N . ASP A 1 1032 ? 39.134 -11.511 8.236 1.00 63.16 1032 ASP A N 1
ATOM 7818 C CA . ASP A 1 1032 ? 38.102 -10.671 8.842 1.00 63.16 1032 ASP A CA 1
ATOM 7819 C C . ASP A 1 1032 ? 36.880 -11.479 9.321 1.00 63.16 1032 ASP A C 1
ATOM 7821 O O . ASP A 1 1032 ? 36.154 -11.033 10.205 1.00 63.16 1032 ASP A O 1
ATOM 7825 N N . LEU A 1 1033 ? 36.666 -12.678 8.759 1.00 60.91 1033 LEU A N 1
ATOM 7826 C CA . LEU A 1 1033 ? 35.664 -13.633 9.249 1.00 60.91 1033 LEU A CA 1
ATOM 7827 C C . LEU A 1 1033 ? 36.073 -14.190 10.616 1.00 60.91 1033 LEU A C 1
ATOM 7829 O O . LEU A 1 1033 ? 35.232 -14.296 11.504 1.00 60.91 1033 LEU A O 1
ATOM 7833 N N . ASP A 1 1034 ? 37.363 -14.491 10.793 1.00 54.59 1034 ASP A N 1
ATOM 7834 C CA . ASP A 1 1034 ? 37.906 -15.004 12.054 1.00 54.59 1034 ASP A CA 1
ATOM 7835 C C . ASP A 1 1034 ? 37.755 -13.962 13.188 1.00 54.59 1034 ASP A C 1
ATOM 7837 O O . ASP A 1 1034 ? 37.302 -14.302 14.282 1.00 54.59 1034 ASP A O 1
ATOM 7841 N N . ASP A 1 1035 ? 38.055 -12.682 12.922 1.00 51.66 1035 ASP A N 1
ATOM 7842 C CA . ASP A 1 1035 ? 37.898 -11.582 13.894 1.00 51.66 1035 ASP A CA 1
ATOM 7843 C C . ASP A 1 1035 ? 36.415 -11.273 14.215 1.00 51.66 1035 ASP A C 1
ATOM 7845 O O . ASP A 1 1035 ? 36.066 -10.980 15.366 1.00 51.66 1035 ASP A O 1
ATOM 7849 N N . ALA A 1 1036 ? 35.516 -11.383 13.227 1.00 48.09 1036 ALA A N 1
ATOM 7850 C CA . ALA A 1 1036 ? 34.072 -11.243 13.436 1.00 48.09 1036 ALA A CA 1
ATOM 7851 C C . ALA A 1 1036 ? 33.486 -12.394 14.279 1.00 48.09 1036 ALA A C 1
ATOM 7853 O O . ALA A 1 1036 ? 32.634 -12.163 15.135 1.00 48.09 1036 ALA A O 1
ATOM 7854 N N . GLN A 1 1037 ? 33.972 -13.627 14.102 1.00 46.47 1037 GLN A N 1
ATOM 7855 C CA . GLN A 1 1037 ? 33.564 -14.770 14.929 1.00 46.47 1037 GLN A CA 1
ATOM 7856 C C . GLN A 1 1037 ? 34.167 -14.717 16.344 1.00 46.47 1037 GLN A C 1
ATOM 7858 O O . GLN A 1 1037 ? 33.520 -15.131 17.308 1.00 46.47 1037 GLN A O 1
ATOM 7863 N N . ALA A 1 1038 ? 35.373 -14.161 16.505 1.00 39.88 1038 ALA A N 1
ATOM 7864 C CA . ALA A 1 1038 ? 36.024 -13.997 17.807 1.00 39.88 1038 ALA A CA 1
ATOM 7865 C C . ALA A 1 1038 ? 35.356 -12.949 18.722 1.00 39.88 1038 ALA A C 1
ATOM 7867 O O . ALA A 1 1038 ? 35.631 -12.929 19.922 1.00 39.88 1038 ALA A O 1
ATOM 7868 N N . THR A 1 1039 ? 34.481 -12.097 18.177 1.00 39.97 1039 THR A N 1
ATOM 7869 C CA . THR A 1 1039 ? 33.737 -11.055 18.910 1.00 39.97 1039 THR A CA 1
ATOM 7870 C C . THR A 1 1039 ? 32.279 -11.437 19.213 1.00 39.97 1039 THR A C 1
ATOM 7872 O O . THR A 1 1039 ? 31.483 -10.586 19.610 1.00 39.97 1039 THR A O 1
ATOM 7875 N N . GLY A 1 1040 ? 31.935 -12.727 19.093 1.00 34.53 1040 GLY A N 1
ATOM 7876 C CA . GLY A 1 1040 ? 30.657 -13.279 19.556 1.00 34.53 1040 GLY A CA 1
ATOM 7877 C C . GLY A 1 1040 ? 30.392 -13.057 21.060 1.00 34.53 1040 GLY A C 1
ATOM 7878 O O . GLY A 1 1040 ? 31.306 -12.735 21.823 1.00 34.53 1040 GLY A O 1
ATOM 7879 N N . PRO A 1 1041 ? 29.136 -13.221 21.515 1.00 34.16 1041 PRO A N 1
ATOM 7880 C CA . PRO A 1 1041 ? 28.654 -12.664 22.780 1.00 34.16 1041 PRO A CA 1
ATOM 7881 C C . PRO A 1 1041 ? 29.311 -13.309 24.012 1.00 34.16 1041 PRO A C 1
ATOM 7883 O O . PRO A 1 1041 ? 28.888 -14.373 24.465 1.00 34.16 1041 PRO A O 1
ATOM 7886 N N . GLN A 1 1042 ? 30.317 -12.635 24.583 1.00 29.89 1042 GLN A N 1
ATOM 7887 C CA . GLN A 1 1042 ? 30.902 -12.977 25.889 1.00 29.89 1042 GLN A CA 1
ATOM 7888 C C . GLN A 1 1042 ? 30.614 -11.973 27.013 1.00 29.89 1042 GLN A C 1
ATOM 7890 O O . GLN A 1 1042 ? 30.868 -12.319 28.161 1.00 29.89 1042 GLN A O 1
ATOM 7895 N N . ASP A 1 1043 ? 30.012 -10.814 26.728 1.00 32.50 1043 ASP A N 1
ATOM 7896 C CA . ASP A 1 1043 ? 29.522 -9.886 27.756 1.00 32.50 1043 ASP A CA 1
ATOM 7897 C C . ASP A 1 1043 ? 27.996 -9.701 27.636 1.00 32.50 1043 ASP A C 1
ATOM 7899 O O . ASP A 1 1043 ? 27.494 -8.919 26.827 1.00 32.50 1043 ASP A O 1
ATOM 7903 N N . LYS A 1 1044 ? 27.260 -10.455 28.463 1.00 30.00 1044 LYS A N 1
ATOM 7904 C CA . LYS A 1 1044 ? 25.883 -10.169 28.895 1.00 30.00 1044 LYS A CA 1
ATOM 7905 C C . LYS A 1 1044 ? 25.821 -10.369 30.414 1.00 30.00 1044 LYS A C 1
ATOM 7907 O O . LYS A 1 1044 ? 25.617 -11.494 30.866 1.00 30.00 1044 LYS A O 1
ATOM 7912 N N . ASP A 1 1045 ? 26.005 -9.273 31.143 1.00 25.97 1045 ASP A N 1
ATOM 7913 C CA . ASP A 1 1045 ? 25.705 -9.075 32.572 1.00 25.97 1045 ASP A CA 1
ATOM 7914 C C . ASP A 1 1045 ? 24.816 -7.818 32.678 1.00 25.97 1045 ASP A C 1
ATOM 7916 O O . ASP A 1 1045 ? 25.136 -6.829 31.973 1.00 25.97 1045 ASP A O 1
#